Protein AF-A0A353VN00-F1 (afdb_monomer)

Foldseek 3Di:
DADVVHDAPDDDVVLLETEHEDEPVCVDPVNVVVVVVVQVVSVVVVHHYDYHYPCCCVPPVVVVVVVVVVSSVCSVVVVPDDDDDDDDDDDDDDDDDDDDDDQDDADDPPDDPDLVNVLSQEDPPGVHDLVRVLVVLLQAAEEEAACFLQLVVLLVLLVSVQSCQSSQSQAFPVRDTDPQWHWDADPSDIFIAGVVRDGQDADQVDPSSQRVLRSSLVSLLSCLLNYYAYEHQDVVRLVSSVVSSQVNSVVSWDAPDPPRIDDHWDSDQRRDHFNLLFALDDLQQQCLQLQVPDPDFLVNLVVLSVQLRVPPDPVSVVVSVVVLVVVLVSSVVSSCCVDPLNVVLCVLVVVLCCLVPPPDPDDDDPVRVVVSVVSNVVSVVVNVVSVVVVCCSVVDPNCVRGDDCLSSDSSQADSSSRGQAGQEYEEEDDFAWQVVVPDCLVPCVVSDQLDDNGHGPVLSVVVSNLSRHHAQHKYKYKDFCVLQADQSNQSSLVVPLQWAWAEKEWAVQECPDPVDPTGMMMTITTNYGYDQWYWYHYDPNDHDDVCCVVPDPRPTDIDGSVCSVDSGNDPVQSLLSVLVVLLVVQWDFQLVDPQKDKDFFFAQLDCVLFKDFVVDVLQPDPQWFAADEQVQFAQADGNDGRITGRAFAFLPPPNVPPVQQFEDPVRLVVCCVPRVSSSVSLVVVQVVLVVSCPPPDPGRGDSSHGPCSVSVCVVCLVPWKWKHFQWAQDLTIYIDPRSHGYYSRMMIMDGDQADRQLVSLVSLELLVVSLCLVQFDADPVRITGDDPVSSSRTIDGPVRNPDDSVVSSVLSVVVNVCVVVVDPDDCPVSNVVSRVVRCVSSVHDPVSVVSSVVSD

pLDDT: mean 80.86, std 14.72, range [22.36, 97.94]

Sequence (856 aa):
KPLDNYIADFFCYELKLVIEIDGESHDWEETQQKDFKKESRLNELGLNVLRFPDSDIFKHLDATLETIRQYIIGFENGDLFELQYEESPLNLLSGNPGILETHPQPLSRGEFKSLDDVYEQIGDDRLFTRQQANEIVNSLKICDPAVGSGHFLVSALNEMIAVKNDLKILQDRDGKRLKEYQVVVVNDELIVTDEEGELFDYNPNSKERQRIQETLFHEKQTIIENCLFGVDINPNSVKICRLRLWIELLKNAYYKNATELETLPNIDINIKCGNSLVSRFDIDADLKQALKKSKWSIDSYRVAVDTYRNAQNKEQKREMERLIDDIKSDFRSEISLNDPKVKRLRKLSGELFQLTNQGQLFEMSKKEKTAWNKKVKKLTEQTNKLEAEIEEIKGNKIFVDAFEWRFEFPEVLNDDGDFVGFDIVIGNPPYIQQRKSKGNTKLLSKWYNVYSGTADLSVFFFERAFSILRNNGQFAFISTNKFFSTEYGKPLRNYLSEYRFHELVNFELVPIFDEALVSSTILHLAKTNVTDSFKLVEFKSEPINQKIFNEKLIEPKLLDHSVLQSSSWMFSKVKEQGVLEKIRSSSTKIGDISHIQIKRGITTGYDKAFIVDTENEVFNSPLSKPFLRGKDIHQFQITQNNLRLLFIPWHFPHENDDTILGARQECEYDFEKNYPSEFAHLLSFKPELSNRNKSETGIRYEWYALQRCAASYYRLFDEEKIVWGLISGDWDFALDQEKHLLTSASFFLTTNDLSLKTLLGIFNSSVFRFQFSLVGEKTAGGAYVFKKTTIEKLLLPESLFVEDSSEIAAIVSQIQSLKKSGSNADISELKSQIDHLVYQLYDLTKEEIEIIESAL

Secondary structure (DSSP, 8-state):
--BTTB--SEEETTTTEEEEEE-GGGGSHHHHHHHHHHHHHHHHTT-EEEEEEHHHHHH-HHHHHHHHHHHHHHHHTTTT--S-------------------PPPPPPTT---SHHHHHTTBSTTSSB-HHHHHHHHHT--EEETT-TTSHHHHHHHHHHHHHHHHTT--B-TTSPBP-SEEEEEETTEEEEEETT-PBP---TT-HHHHHHHHHHHHHHHHHHHHTEEEEESSHHHHHHHHHHHHHHHHTT--EEETTEEPPPP-GGGTEEESBTT--SS-TT---HHHHHHSS--HHHHHHHHHHHHT-SSHHHHHHHHHHHHHHHHHHHHHHHHH-HHHHHHHHHHHHHHHHHHS--SSPPPHHHHHHHHHHHHHHHHHHHHHHHHHHHHHH-GGGTTB--HHHH-GGGB-TT--B--EEEEEE-----BGGGSTT-HHHHHHH-TT--TTSBTHHHHHHHHHHHEEEEEEEEEEEEGGGGTSGGGHHHHHHHTTSEEEEEEE-TT---BTTB---EEEEEEESS---SEEEEEE--SS---HHHHHH---PPEEEEGGGGGSSS--GGGHHHHHHHHHHHHTEEEGGG-TTEEEEE-BB-S-HHHHEEETTSGGG-STTEEEEE-GGGEETTEE----EEEE---TTTT-TT-TT--S--HHHHHHHHHH-HHHHHHHHTTHHHHHHHHHHHSTT-S-TTS-TB--TTTGGGGGS-EEEEESEESS---EEE-S--EEBTTEEEEEESSS-HHHHHHHHTSHHHHHHHHHH-EE-TTS-EE--HHHHTTSEEEGGGGTS--HHHHHHHHHHHHHHHTT-----HHHHHHHHHHHHHHTT--HHHHHHHHHT-

Structure (mmCIF, N/CA/C/O backbone):
data_AF-A0A353VN00-F1
#
_entry.id   AF-A0A353VN00-F1
#
loop_
_atom_site.group_PDB
_atom_site.id
_atom_site.type_symbol
_atom_site.label_atom_id
_atom_site.label_alt_id
_atom_site.label_comp_id
_atom_site.label_asym_id
_atom_site.label_entity_id
_atom_site.label_seq_id
_atom_site.pdbx_PDB_ins_code
_atom_site.Cartn_x
_atom_site.Cartn_y
_atom_site.Cartn_z
_atom_site.occupancy
_atom_site.B_iso_or_equiv
_atom_site.auth_seq_id
_atom_site.auth_comp_id
_atom_site.auth_asym_id
_atom_site.auth_atom_id
_atom_site.pdbx_PDB_model_num
ATOM 1 N N . LYS A 1 1 ? 23.806 -32.057 -9.027 1.00 51.22 1 LYS A N 1
ATOM 2 C CA . LYS A 1 1 ? 22.477 -32.503 -8.522 1.00 51.22 1 LYS A CA 1
ATOM 3 C C . LYS A 1 1 ? 22.702 -33.271 -7.220 1.00 51.22 1 LYS A C 1
ATOM 5 O O . LYS A 1 1 ? 23.749 -33.900 -7.138 1.00 51.22 1 LYS A O 1
ATOM 10 N N . PRO A 1 2 ? 21.802 -33.211 -6.224 1.00 64.12 2 PRO A N 1
ATOM 11 C CA . PRO A 1 2 ? 21.927 -34.042 -5.028 1.00 64.12 2 PRO A CA 1
ATOM 12 C C . PRO A 1 2 ? 21.721 -35.529 -5.364 1.00 64.12 2 PRO A C 1
ATOM 14 O O . PRO A 1 2 ? 20.926 -35.862 -6.247 1.00 64.12 2 PRO A O 1
ATOM 17 N N . LEU A 1 3 ? 22.450 -36.397 -4.666 1.00 68.94 3 LEU A N 1
ATOM 18 C CA . LEU A 1 3 ? 22.254 -37.843 -4.619 1.00 68.94 3 LEU A CA 1
ATOM 19 C C . LEU A 1 3 ? 21.358 -38.143 -3.416 1.00 68.94 3 LEU A C 1
ATOM 21 O O . LEU A 1 3 ? 21.801 -38.062 -2.270 1.00 68.94 3 LEU A O 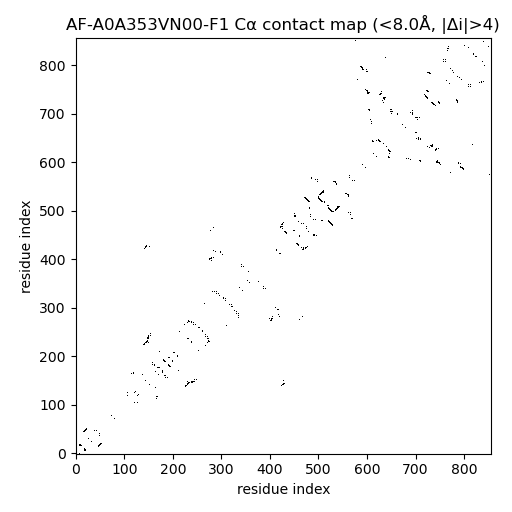1
ATOM 25 N N . ASP A 1 4 ? 20.081 -38.428 -3.677 1.00 78.50 4 ASP A N 1
ATOM 26 C CA . ASP A 1 4 ? 19.038 -38.482 -2.641 1.00 78.50 4 ASP A CA 1
ATOM 27 C C . ASP A 1 4 ? 18.978 -37.150 -1.860 1.00 78.50 4 ASP A C 1
ATOM 29 O O . ASP A 1 4 ? 18.749 -36.091 -2.453 1.00 78.50 4 ASP A O 1
ATOM 33 N N . ASN A 1 5 ? 19.231 -37.178 -0.550 1.00 78.56 5 ASN A N 1
ATOM 34 C CA . ASN A 1 5 ? 19.238 -35.996 0.314 1.00 78.56 5 ASN A CA 1
ATOM 35 C C . ASN A 1 5 ? 20.638 -35.396 0.520 1.00 78.56 5 ASN A C 1
ATOM 37 O O . ASN A 1 5 ? 20.794 -34.482 1.332 1.00 78.56 5 ASN A O 1
ATOM 41 N N . TYR A 1 6 ? 21.656 -35.899 -0.181 1.00 75.31 6 TYR A N 1
ATOM 42 C CA . TYR A 1 6 ? 23.047 -35.512 0.033 1.00 75.31 6 TYR A CA 1
ATOM 43 C C . TYR A 1 6 ? 23.650 -34.851 -1.203 1.00 75.31 6 TYR A C 1
ATOM 45 O O . TYR A 1 6 ? 23.315 -35.175 -2.339 1.00 75.31 6 TYR A O 1
ATOM 53 N N . ILE A 1 7 ? 24.570 -33.917 -0.983 1.00 78.50 7 ILE A N 1
ATOM 54 C CA . ILE A 1 7 ? 25.442 -33.394 -2.034 1.00 78.50 7 ILE A CA 1
ATOM 55 C C . ILE A 1 7 ? 26.786 -34.090 -1.858 1.00 78.50 7 ILE A C 1
ATOM 57 O O . ILE A 1 7 ? 27.307 -34.127 -0.741 1.00 78.50 7 ILE A O 1
ATOM 61 N N . ALA A 1 8 ? 27.275 -34.682 -2.941 1.00 78.75 8 ALA A N 1
ATOM 62 C CA . ALA A 1 8 ? 28.623 -35.213 -3.035 1.00 78.75 8 ALA A CA 1
ATOM 63 C C . ALA A 1 8 ? 29.533 -34.190 -3.707 1.00 78.75 8 ALA A C 1
ATOM 65 O O . ALA A 1 8 ? 29.066 -33.452 -4.582 1.00 78.75 8 ALA A O 1
ATOM 66 N N . ASP A 1 9 ? 30.811 -34.182 -3.333 1.00 84.94 9 ASP A N 1
ATOM 67 C CA . ASP A 1 9 ? 31.801 -33.302 -3.958 1.00 84.94 9 ASP A CA 1
ATOM 68 C C . ASP A 1 9 ? 32.014 -33.684 -5.423 1.00 84.94 9 ASP A C 1
ATOM 70 O O . ASP A 1 9 ? 31.963 -32.830 -6.310 1.00 84.94 9 ASP A O 1
ATOM 74 N N . PHE A 1 10 ? 32.164 -34.986 -5.690 1.00 86.38 10 PHE A N 1
ATOM 75 C CA . PHE A 1 10 ? 32.247 -35.521 -7.045 1.00 86.38 10 PHE A CA 1
ATOM 76 C C . PHE A 1 10 ? 31.404 -36.783 -7.189 1.00 86.38 10 PHE A C 1
ATOM 78 O O . PHE A 1 10 ? 31.349 -37.639 -6.306 1.00 86.38 10 PHE A O 1
ATOM 85 N N . PHE A 1 11 ? 30.756 -36.913 -8.344 1.00 88.88 11 PHE A N 1
ATOM 86 C CA . PHE A 1 11 ? 29.922 -38.062 -8.660 1.00 88.88 11 PHE A CA 1
ATOM 87 C C . PHE A 1 11 ? 30.061 -38.460 -10.125 1.00 88.88 11 PHE A C 1
ATOM 89 O O . PHE A 1 11 ? 29.870 -37.633 -11.018 1.00 88.88 11 PHE A O 1
ATOM 96 N N . CYS A 1 12 ? 30.329 -39.743 -10.361 1.00 84.38 12 CYS A N 1
ATOM 97 C CA . CYS A 1 12 ? 30.293 -40.361 -11.678 1.00 84.38 12 CYS A CA 1
ATOM 98 C C . CYS A 1 12 ? 29.224 -41.458 -11.695 1.00 84.38 12 CYS A C 1
ATOM 100 O O . CYS A 1 12 ? 29.368 -42.502 -11.055 1.00 84.38 12 CYS A O 1
ATOM 102 N N . TYR A 1 13 ? 28.150 -41.221 -12.451 1.00 80.75 13 TYR A N 1
ATOM 103 C CA . TYR A 1 13 ? 27.028 -42.153 -12.564 1.00 80.75 13 TYR A CA 1
ATOM 104 C C . TYR A 1 13 ? 27.428 -43.474 -13.238 1.00 80.75 13 TYR A C 1
ATOM 106 O O . TYR A 1 13 ? 27.045 -44.543 -12.771 1.00 80.75 13 TYR A O 1
ATOM 114 N N . GLU A 1 14 ? 28.236 -43.403 -14.297 1.00 82.25 14 GLU A N 1
ATOM 115 C CA . GLU A 1 14 ? 28.646 -44.553 -15.119 1.00 82.25 14 GLU A CA 1
ATOM 116 C C . GLU A 1 14 ? 29.481 -45.567 -14.325 1.00 82.25 14 GLU A C 1
ATOM 118 O O . GLU A 1 14 ? 29.310 -46.773 -14.484 1.00 82.25 14 GLU A O 1
ATOM 123 N N . LEU A 1 15 ? 30.321 -45.076 -13.409 1.00 81.50 15 LEU A N 1
ATOM 124 C CA . LEU A 1 15 ? 31.157 -45.884 -12.512 1.00 81.50 15 LEU A CA 1
ATOM 125 C C . LEU A 1 15 ? 30.491 -46.177 -11.159 1.00 81.50 15 LEU A C 1
ATOM 127 O O . LEU A 1 15 ? 31.105 -46.792 -10.281 1.00 81.50 15 LEU A O 1
ATOM 131 N N . LYS A 1 16 ? 29.263 -45.674 -10.960 1.00 85.56 16 LYS A N 1
ATOM 132 C CA . LYS A 1 16 ? 28.545 -45.665 -9.677 1.00 85.56 16 LYS A CA 1
ATOM 133 C C . LYS A 1 16 ? 29.430 -45.199 -8.512 1.00 85.56 16 LYS A C 1
ATOM 135 O O . LYS A 1 16 ? 29.342 -45.737 -7.413 1.00 85.56 16 LYS A O 1
ATOM 140 N N . LEU A 1 17 ? 30.304 -44.225 -8.767 1.00 87.75 17 LEU A N 1
ATOM 141 C CA . LEU A 1 17 ? 31.344 -43.788 -7.838 1.00 87.75 17 LEU A CA 1
ATOM 142 C C . LEU A 1 17 ? 31.035 -42.391 -7.308 1.00 87.75 17 LEU A C 1
ATOM 144 O O . LEU A 1 17 ? 30.832 -41.447 -8.076 1.00 87.75 17 LEU A O 1
ATOM 148 N N . VAL A 1 18 ? 31.059 -42.264 -5.991 1.00 89.19 18 VAL A N 1
ATOM 149 C CA . VAL A 1 18 ? 31.015 -41.004 -5.254 1.00 89.19 18 VAL A CA 1
ATOM 150 C C . VAL A 1 18 ? 32.392 -40.769 -4.644 1.00 89.19 18 VAL A C 1
ATOM 152 O O . VAL A 1 18 ? 32.955 -41.683 -4.046 1.00 89.19 18 VAL A O 1
ATOM 155 N N . ILE A 1 19 ? 32.931 -39.558 -4.786 1.00 86.88 19 ILE A N 1
ATOM 156 C CA . ILE A 1 19 ? 34.175 -39.159 -4.122 1.00 86.88 19 ILE A CA 1
ATOM 157 C C . ILE A 1 19 ? 33.884 -37.985 -3.192 1.00 86.88 19 ILE A C 1
ATOM 159 O O . ILE A 1 19 ? 33.325 -36.976 -3.624 1.00 86.88 19 ILE A O 1
ATOM 163 N N . GLU A 1 20 ? 34.274 -38.134 -1.931 1.00 85.94 20 GLU A N 1
ATOM 164 C CA . GLU A 1 20 ? 34.135 -37.122 -0.879 1.00 85.94 20 GLU A CA 1
ATOM 165 C C . GLU A 1 20 ? 35.522 -36.649 -0.431 1.00 85.94 20 GLU A C 1
ATOM 167 O O . GLU A 1 20 ? 36.437 -37.468 -0.267 1.00 85.94 20 GLU A O 1
ATOM 172 N N . ILE A 1 21 ? 35.676 -35.336 -0.250 1.00 85.25 21 ILE A N 1
ATOM 173 C CA . ILE A 1 21 ? 36.912 -34.711 0.222 1.00 85.25 21 ILE A CA 1
ATOM 174 C C . ILE A 1 21 ? 36.693 -34.141 1.622 1.00 85.25 21 ILE A C 1
ATOM 176 O O . ILE A 1 21 ? 36.030 -33.122 1.811 1.00 85.25 21 ILE A O 1
ATOM 180 N N . ASP A 1 22 ? 37.330 -34.762 2.605 1.00 76.94 22 ASP A N 1
ATOM 181 C CA . ASP A 1 22 ? 37.155 -34.421 4.013 1.00 76.94 22 ASP A CA 1
ATOM 182 C C . ASP A 1 22 ? 38.172 -33.367 4.464 1.00 76.94 22 ASP A C 1
ATOM 184 O O . ASP A 1 22 ? 39.377 -33.602 4.421 1.00 76.94 22 ASP A O 1
ATOM 188 N N . GLY A 1 23 ? 37.709 -32.212 4.950 1.00 69.75 23 GLY A N 1
ATOM 189 C CA . GLY A 1 23 ? 38.575 -31.201 5.583 1.00 69.75 23 GLY A CA 1
ATOM 190 C C . GLY A 1 23 ? 38.848 -31.444 7.080 1.00 69.75 23 GLY A C 1
ATOM 191 O O . GLY A 1 23 ? 38.217 -32.302 7.698 1.00 69.75 23 GLY A O 1
ATOM 192 N N . GLU A 1 24 ? 39.692 -30.609 7.713 1.00 52.16 24 GLU A N 1
ATOM 193 C CA . GLU A 1 24 ? 40.081 -30.662 9.155 1.00 52.16 24 GLU A CA 1
ATOM 194 C C . GLU A 1 24 ? 38.909 -30.732 10.177 1.00 52.16 24 GLU A C 1
ATOM 196 O O . GLU A 1 24 ? 39.113 -30.985 11.363 1.00 52.16 24 GLU A O 1
ATOM 201 N N . SER A 1 25 ? 37.658 -30.531 9.751 1.00 53.72 25 SER A N 1
ATOM 202 C CA . SER A 1 25 ? 36.449 -30.633 10.587 1.00 53.72 25 SER A CA 1
ATOM 203 C C . SER A 1 25 ? 35.880 -32.058 10.772 1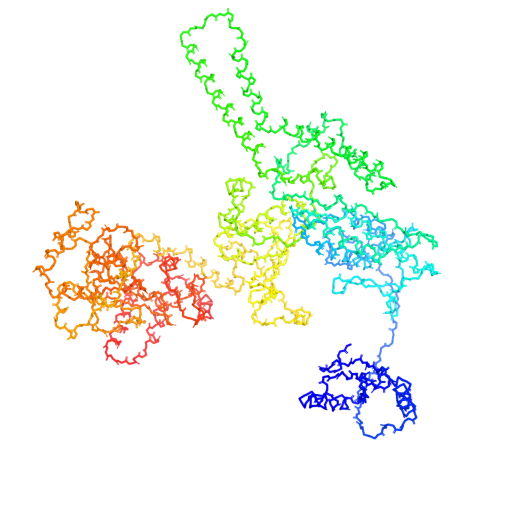.00 53.72 25 SER A C 1
ATOM 205 O O . SER A 1 25 ? 34.881 -32.220 11.478 1.00 53.72 25 SER A O 1
ATOM 207 N N . HIS A 1 26 ? 36.512 -33.094 10.201 1.00 51.34 26 HIS A N 1
ATOM 208 C CA . HIS A 1 26 ? 36.089 -34.506 10.324 1.00 51.34 26 HIS A CA 1
ATOM 209 C C . HIS A 1 26 ? 36.572 -35.244 11.591 1.00 51.34 26 HIS A C 1
ATOM 211 O O . HIS A 1 26 ? 36.124 -36.361 11.860 1.00 51.34 26 HIS A O 1
ATOM 217 N N . ASP A 1 27 ? 37.397 -34.613 12.433 1.00 47.59 27 ASP A N 1
ATOM 218 C CA . ASP A 1 27 ? 37.844 -35.190 13.718 1.00 47.59 27 ASP A CA 1
ATOM 219 C C . ASP A 1 27 ? 36.789 -35.099 14.845 1.00 47.59 27 ASP A C 1
ATOM 221 O O . ASP A 1 27 ? 37.030 -35.509 15.982 1.00 47.59 27 ASP A O 1
ATOM 225 N N . TRP A 1 28 ? 35.600 -34.560 14.553 1.00 50.81 28 TRP A N 1
ATOM 226 C CA . TRP A 1 28 ? 34.507 -34.390 15.511 1.00 50.81 28 TRP A CA 1
ATOM 227 C C . TRP A 1 28 ? 33.558 -35.597 15.452 1.00 50.81 28 TRP A C 1
ATOM 229 O O . TRP A 1 28 ? 33.024 -35.935 14.395 1.00 50.81 28 TRP A O 1
ATOM 239 N N . GLU A 1 29 ? 33.297 -36.226 16.601 1.00 50.41 29 GLU A N 1
ATOM 240 C CA . GLU A 1 29 ? 32.534 -37.484 16.732 1.00 50.41 29 GLU A CA 1
ATOM 241 C C . GLU A 1 29 ? 31.106 -37.407 16.129 1.00 50.41 29 GLU A C 1
ATOM 243 O O . GLU A 1 29 ? 30.588 -38.389 15.594 1.00 50.41 29 GLU A O 1
ATOM 248 N N . GLU A 1 30 ? 30.479 -36.221 16.132 1.00 54.28 30 GLU A N 1
ATOM 249 C CA . GLU A 1 30 ? 29.158 -35.971 15.524 1.00 54.28 30 GLU A CA 1
ATOM 250 C C . GLU A 1 30 ? 29.178 -35.926 13.983 1.00 54.28 30 GLU A C 1
ATOM 252 O O . GLU A 1 30 ? 28.182 -36.285 13.344 1.00 54.28 30 GLU A O 1
ATOM 257 N N . THR A 1 31 ? 30.294 -35.507 13.376 1.00 57.53 31 THR A N 1
ATOM 258 C CA . THR A 1 31 ? 30.475 -35.461 11.915 1.00 57.53 31 THR A CA 1
ATOM 259 C C . THR A 1 31 ? 30.666 -36.878 11.376 1.00 57.53 31 THR A C 1
ATOM 261 O O . THR A 1 31 ? 29.939 -37.287 10.474 1.00 57.53 31 THR A O 1
ATOM 264 N N . GLN A 1 32 ? 31.480 -37.700 12.053 1.00 57.47 32 GLN A N 1
ATOM 265 C CA . GLN A 1 32 ? 31.697 -39.110 11.695 1.00 57.47 32 GLN A CA 1
ATOM 266 C C . GLN A 1 32 ? 30.402 -39.939 11.693 1.00 57.47 32 GLN A C 1
ATOM 268 O O . GLN A 1 32 ? 30.185 -40.765 10.807 1.00 57.47 32 GLN A O 1
ATOM 273 N N . GLN A 1 33 ? 29.488 -39.697 12.643 1.00 57.66 33 GLN A N 1
ATOM 274 C CA . GLN A 1 33 ? 28.185 -40.378 12.661 1.00 57.66 33 GLN A CA 1
ATOM 275 C C . GLN A 1 33 ? 27.255 -39.938 11.519 1.00 57.66 33 GLN A C 1
ATOM 277 O O . GLN A 1 33 ? 26.445 -40.742 11.044 1.00 57.66 33 GLN A O 1
ATOM 282 N N . LYS A 1 34 ? 27.333 -38.673 11.082 1.00 67.62 34 LYS A N 1
ATOM 283 C CA . LYS A 1 34 ? 26.588 -38.181 9.912 1.00 67.62 34 LYS A CA 1
ATOM 284 C C . LYS A 1 34 ? 27.164 -38.738 8.615 1.00 67.62 34 LYS A C 1
ATOM 286 O O . LYS A 1 34 ? 26.378 -39.165 7.770 1.00 67.62 34 LYS A O 1
ATOM 291 N N . ASP A 1 35 ? 28.486 -38.795 8.489 1.00 68.31 35 ASP A N 1
ATOM 292 C CA . ASP A 1 35 ? 29.157 -39.355 7.315 1.00 68.31 35 ASP A CA 1
ATOM 293 C C . ASP A 1 35 ? 28.915 -40.844 7.166 1.00 68.31 35 ASP A C 1
ATOM 295 O O . ASP A 1 35 ? 28.564 -41.282 6.077 1.00 68.31 35 ASP A O 1
ATOM 299 N N . PHE A 1 36 ? 28.968 -41.605 8.262 1.00 69.88 36 PHE A N 1
ATOM 300 C CA . PHE A 1 36 ? 28.638 -43.028 8.237 1.00 69.88 36 PHE A CA 1
ATOM 301 C C . PHE A 1 36 ? 27.194 -43.278 7.773 1.00 69.88 36 PHE A C 1
ATOM 303 O O . PHE A 1 36 ? 26.932 -44.204 7.005 1.00 69.88 36 PHE A O 1
ATOM 310 N N . LYS A 1 37 ? 26.238 -42.436 8.199 1.00 75.69 37 LYS A N 1
ATOM 311 C CA . LYS A 1 37 ? 24.837 -42.516 7.743 1.00 75.69 37 LYS A CA 1
ATOM 312 C C . LYS A 1 37 ? 24.677 -42.121 6.277 1.00 75.69 37 LYS A C 1
ATOM 314 O O . LYS A 1 37 ? 23.936 -42.793 5.565 1.00 75.69 37 LYS A O 1
ATOM 319 N N . LYS A 1 38 ? 25.355 -41.056 5.836 1.00 76.81 38 LYS A N 1
ATOM 320 C CA . LYS A 1 38 ? 25.381 -40.617 4.433 1.00 76.81 38 LYS A CA 1
ATOM 321 C C . LYS A 1 38 ? 25.958 -41.718 3.545 1.00 76.81 38 LYS A C 1
ATOM 323 O O . LYS A 1 38 ? 25.321 -42.106 2.576 1.00 76.81 38 LYS A O 1
ATOM 328 N N . GLU A 1 39 ? 27.108 -42.266 3.913 1.00 77.75 39 GLU A N 1
ATOM 329 C CA . GLU A 1 39 ? 27.788 -43.327 3.173 1.00 77.75 39 GLU A CA 1
ATOM 330 C C . GLU A 1 39 ? 26.965 -44.614 3.131 1.00 77.75 39 GLU A C 1
ATOM 332 O O . GLU A 1 39 ? 26.729 -45.144 2.052 1.00 77.75 39 GLU A O 1
ATOM 337 N N . SER A 1 40 ? 26.422 -45.063 4.268 1.00 76.44 40 SER A N 1
ATOM 338 C CA . SER A 1 40 ? 25.529 -46.230 4.301 1.00 76.44 40 SER A CA 1
ATOM 339 C C . SER A 1 40 ? 24.320 -46.039 3.381 1.00 76.44 40 SER A C 1
ATOM 341 O O . SER A 1 40 ? 23.953 -46.952 2.647 1.00 76.44 40 SER A O 1
ATOM 343 N N . ARG A 1 41 ? 23.731 -44.835 3.368 1.00 79.88 41 ARG A N 1
ATOM 344 C CA . ARG A 1 41 ? 22.584 -44.517 2.513 1.00 79.88 41 ARG A CA 1
ATOM 345 C C . ARG A 1 41 ? 22.947 -44.462 1.027 1.00 79.88 41 ARG A C 1
ATOM 347 O O . ARG A 1 41 ? 22.143 -44.871 0.198 1.00 79.88 41 ARG A O 1
ATOM 354 N N . LEU A 1 42 ? 24.133 -43.969 0.678 1.00 77.06 42 LEU A N 1
ATOM 355 C CA . LEU A 1 42 ? 24.608 -43.958 -0.708 1.00 77.06 42 LEU A CA 1
ATOM 356 C C . LEU A 1 42 ? 24.967 -45.375 -1.189 1.00 77.06 42 LEU A C 1
ATOM 358 O O . LEU A 1 42 ? 24.594 -45.740 -2.303 1.00 77.06 42 LEU A O 1
ATOM 362 N N . ASN A 1 43 ? 25.561 -46.200 -0.321 1.00 75.56 43 ASN A N 1
ATOM 363 C CA . ASN A 1 43 ? 25.818 -47.617 -0.585 1.00 75.56 43 ASN A CA 1
ATOM 364 C C . ASN A 1 43 ? 24.511 -48.407 -0.795 1.00 75.56 43 ASN A C 1
ATOM 366 O O . ASN A 1 43 ? 24.429 -49.215 -1.718 1.00 75.56 43 ASN A O 1
ATOM 370 N N . GLU A 1 44 ? 23.449 -48.127 -0.026 1.00 71.94 44 GLU A N 1
ATOM 371 C CA . GLU A 1 44 ? 22.104 -48.697 -0.255 1.00 71.94 44 GLU A CA 1
ATOM 372 C C . GLU A 1 44 ? 21.524 -48.352 -1.638 1.00 71.94 44 GLU A C 1
ATOM 374 O O . GLU A 1 44 ? 20.743 -49.126 -2.191 1.00 71.94 44 GLU A O 1
ATOM 379 N N . LEU A 1 45 ? 21.901 -47.206 -2.215 1.00 74.62 45 LEU A N 1
ATOM 380 C CA . LEU A 1 45 ? 21.494 -46.795 -3.565 1.00 74.62 45 LEU A CA 1
ATOM 381 C C . LEU A 1 45 ? 22.364 -47.434 -4.664 1.00 74.62 45 LEU A C 1
ATOM 383 O O . LEU A 1 45 ? 22.207 -47.112 -5.843 1.00 74.62 45 LEU A O 1
ATOM 387 N N . GLY A 1 46 ? 23.270 -48.342 -4.290 1.00 76.56 46 GLY A N 1
ATOM 388 C CA . GLY A 1 46 ? 24.180 -49.038 -5.196 1.00 76.56 46 GLY A CA 1
ATOM 389 C C . GLY A 1 46 ? 25.350 -48.180 -5.674 1.00 76.56 46 GLY A C 1
ATOM 390 O O . GLY A 1 46 ? 25.918 -48.484 -6.723 1.00 76.56 46 GLY A O 1
ATOM 391 N N . LEU A 1 47 ? 25.675 -47.101 -4.955 1.00 84.00 47 LEU A N 1
ATOM 392 C CA . LEU A 1 47 ? 26.820 -46.233 -5.228 1.00 84.00 47 LEU A CA 1
ATOM 393 C C . LEU A 1 47 ? 27.950 -46.555 -4.256 1.00 84.00 47 LEU A C 1
ATOM 395 O O . LEU A 1 47 ? 27.693 -46.673 -3.069 1.00 84.00 47 LEU A O 1
ATOM 399 N N . ASN A 1 48 ? 29.191 -46.627 -4.726 1.00 81.44 48 ASN A N 1
ATOM 400 C CA . ASN A 1 48 ? 30.348 -46.788 -3.849 1.00 81.44 48 ASN A CA 1
ATOM 401 C C . ASN A 1 48 ? 30.943 -45.422 -3.513 1.00 81.44 48 ASN A C 1
ATOM 403 O O . ASN A 1 48 ? 31.122 -44.590 -4.404 1.00 81.44 48 ASN A O 1
ATOM 407 N N . VAL A 1 49 ? 31.279 -45.203 -2.244 1.00 83.94 49 VAL A N 1
ATOM 408 C CA . VAL A 1 49 ? 31.890 -43.954 -1.775 1.00 83.94 49 VAL A CA 1
ATOM 409 C C . VAL A 1 49 ? 33.381 -44.171 -1.511 1.00 83.94 49 VAL A C 1
ATOM 411 O O . VAL A 1 49 ? 33.755 -45.041 -0.730 1.00 83.94 49 VAL A O 1
ATOM 414 N N . LEU A 1 50 ? 34.239 -43.369 -2.144 1.00 82.94 50 LEU A N 1
ATOM 415 C CA . LEU A 1 50 ? 35.652 -43.229 -1.784 1.00 82.94 50 LEU A CA 1
ATOM 416 C C . LEU A 1 50 ? 35.857 -41.878 -1.106 1.00 82.94 50 LEU A C 1
ATOM 418 O O . LEU A 1 50 ? 35.436 -40.846 -1.623 1.00 82.94 50 LEU A O 1
ATOM 422 N N . ARG A 1 51 ? 36.518 -41.873 0.047 1.00 83.75 51 ARG A N 1
ATOM 423 C CA . ARG A 1 51 ? 36.691 -40.672 0.864 1.00 83.75 51 ARG A CA 1
ATOM 424 C C . ARG A 1 51 ? 38.171 -40.385 1.056 1.00 83.75 51 ARG A C 1
ATOM 426 O O . ARG A 1 51 ? 38.927 -41.285 1.423 1.00 83.75 51 ARG A O 1
ATOM 433 N N . PHE A 1 52 ? 38.577 -39.148 0.787 1.00 79.69 52 PHE A N 1
ATOM 434 C CA . PHE A 1 52 ? 39.967 -38.711 0.888 1.00 79.69 52 PHE A CA 1
ATOM 435 C C . PHE A 1 52 ? 40.069 -37.480 1.789 1.00 79.69 52 PHE A C 1
ATOM 437 O O . PHE A 1 52 ? 39.367 -36.501 1.547 1.00 79.69 52 PHE A O 1
ATOM 444 N N . PRO A 1 53 ? 40.968 -37.466 2.781 1.00 76.81 53 PRO A N 1
ATOM 445 C CA . PRO A 1 53 ? 41.308 -36.243 3.490 1.00 76.81 53 PRO A CA 1
ATOM 446 C C . PRO A 1 53 ? 41.886 -35.196 2.532 1.00 76.81 53 PRO A C 1
ATOM 448 O O . PRO A 1 53 ? 42.677 -35.519 1.639 1.00 76.81 53 PRO A O 1
ATOM 451 N N . ASP A 1 54 ? 41.578 -33.923 2.764 1.00 79.44 54 ASP A N 1
ATOM 452 C CA . ASP A 1 54 ? 42.144 -32.790 2.030 1.00 79.44 54 ASP A CA 1
ATOM 453 C C . ASP A 1 54 ? 43.684 -32.839 2.007 1.00 79.44 54 ASP A C 1
ATOM 455 O O . ASP A 1 54 ? 44.321 -32.600 0.976 1.00 79.44 54 ASP A O 1
ATOM 459 N N . SER A 1 55 ? 44.294 -33.250 3.118 1.00 69.81 55 SER A N 1
ATOM 460 C CA . SER A 1 55 ? 45.739 -33.377 3.263 1.00 69.81 55 SER A CA 1
ATOM 461 C C . SER A 1 55 ? 46.360 -34.422 2.331 1.00 69.81 55 SER A C 1
ATOM 463 O O . SER A 1 55 ? 47.479 -34.196 1.862 1.00 69.81 55 SER A O 1
ATOM 465 N N . ASP A 1 56 ? 45.639 -35.493 1.988 1.00 70.38 56 ASP A N 1
ATOM 466 C CA . ASP A 1 56 ? 46.103 -36.509 1.037 1.00 70.38 56 ASP A CA 1
ATOM 467 C C . ASP A 1 56 ? 46.047 -35.982 -0.397 1.00 70.38 56 ASP A C 1
ATOM 469 O O . ASP A 1 56 ? 46.959 -36.229 -1.185 1.00 70.38 56 ASP A O 1
ATOM 473 N N . ILE A 1 57 ? 45.055 -35.153 -0.720 1.00 78.88 57 ILE A N 1
ATOM 474 C CA . ILE A 1 57 ? 44.964 -34.494 -2.029 1.00 78.88 57 ILE A CA 1
ATOM 475 C C . ILE A 1 57 ? 46.093 -33.477 -2.204 1.00 78.88 57 ILE A C 1
ATOM 477 O O . ILE A 1 57 ? 46.716 -33.418 -3.265 1.00 78.88 57 ILE A O 1
ATOM 481 N N . PHE A 1 58 ? 46.410 -32.704 -1.162 1.00 70.50 58 PHE A N 1
ATOM 482 C CA . PHE A 1 58 ? 47.471 -31.698 -1.238 1.00 70.50 58 PHE A CA 1
ATOM 483 C C . PHE A 1 58 ? 48.889 -32.280 -1.175 1.00 70.50 58 PHE A C 1
ATOM 485 O O . PHE A 1 58 ? 49.804 -31.691 -1.755 1.00 70.50 58 PHE A O 1
ATOM 492 N N . LYS A 1 59 ? 49.108 -33.395 -0.464 1.00 66.62 59 LYS A N 1
ATOM 493 C CA . LYS A 1 59 ? 50.459 -33.949 -0.227 1.00 66.62 59 LYS A CA 1
ATOM 494 C C . LYS A 1 59 ? 50.762 -35.217 -1.026 1.00 66.62 59 LYS A C 1
ATOM 496 O O . LYS A 1 59 ? 51.934 -35.482 -1.291 1.00 66.62 59 LYS A O 1
ATOM 501 N N . HIS A 1 60 ? 49.743 -35.984 -1.409 1.00 70.94 60 HIS A N 1
ATOM 502 C CA . HIS A 1 60 ? 49.872 -37.336 -1.962 1.00 70.94 60 HIS A CA 1
ATOM 503 C C . HIS A 1 60 ? 48.918 -37.592 -3.145 1.00 70.94 60 HIS A C 1
ATOM 505 O O . HIS A 1 60 ? 48.416 -38.702 -3.313 1.00 70.94 60 HIS A O 1
ATOM 511 N N . LEU A 1 61 ? 48.721 -36.586 -4.007 1.00 78.00 61 LEU A N 1
ATOM 512 C CA . LEU A 1 61 ? 47.790 -36.636 -5.142 1.00 78.00 61 LEU A CA 1
ATOM 513 C C . LEU A 1 61 ? 47.956 -37.880 -6.032 1.00 78.00 61 LEU A C 1
ATOM 515 O O . LEU A 1 61 ? 46.962 -38.479 -6.433 1.00 78.00 61 LEU A O 1
ATOM 519 N N . ASP A 1 62 ? 49.194 -38.301 -6.306 1.00 71.31 62 ASP A N 1
ATOM 520 C CA . ASP A 1 62 ? 49.466 -39.483 -7.136 1.00 71.31 62 ASP A CA 1
ATOM 521 C C . ASP A 1 62 ? 48.887 -40.774 -6.524 1.00 71.31 62 ASP A C 1
ATOM 523 O O . ASP A 1 62 ? 48.398 -41.637 -7.250 1.00 71.31 62 ASP A O 1
ATOM 527 N N . ALA A 1 63 ? 48.881 -40.901 -5.192 1.00 63.22 63 ALA A N 1
ATOM 528 C CA . ALA A 1 63 ? 48.309 -42.056 -4.497 1.00 63.22 63 ALA A CA 1
ATOM 529 C C . ALA A 1 63 ? 46.770 -42.019 -4.483 1.00 63.22 63 ALA A C 1
ATOM 531 O O . ALA A 1 63 ? 46.124 -43.058 -4.649 1.00 63.22 63 ALA A O 1
ATOM 532 N N . THR A 1 64 ? 46.180 -40.826 -4.349 1.00 76.19 64 THR A N 1
ATOM 533 C CA . THR A 1 64 ? 44.729 -40.613 -4.482 1.00 76.19 64 THR A CA 1
ATOM 534 C C . THR A 1 64 ? 44.249 -41.000 -5.880 1.00 76.19 64 THR A C 1
ATOM 536 O O . THR A 1 64 ? 43.298 -41.770 -6.023 1.00 76.19 64 THR A O 1
ATOM 539 N N . LEU A 1 65 ? 44.949 -40.535 -6.920 1.00 78.62 65 LEU A N 1
ATOM 540 C CA . LEU A 1 65 ? 44.637 -40.870 -8.310 1.00 78.62 65 LEU A CA 1
ATOM 541 C C . LEU A 1 65 ? 44.814 -42.363 -8.596 1.00 78.62 65 LEU A C 1
ATOM 543 O O . LEU A 1 65 ? 43.979 -42.945 -9.286 1.00 78.62 65 LEU A O 1
ATOM 547 N N . GLU A 1 66 ? 45.847 -43.002 -8.043 1.00 74.31 66 GLU A N 1
ATOM 548 C CA . GLU A 1 66 ? 46.035 -44.446 -8.200 1.00 74.31 66 GLU A CA 1
ATOM 549 C C . GLU A 1 66 ? 44.920 -45.244 -7.506 1.00 74.31 66 GLU A C 1
ATOM 551 O O . GLU A 1 66 ? 44.428 -46.214 -8.070 1.00 74.31 66 GLU A O 1
ATOM 556 N N . THR A 1 67 ? 44.435 -44.807 -6.341 1.00 70.38 67 THR A N 1
ATOM 557 C CA . THR A 1 67 ? 43.306 -45.459 -5.648 1.00 70.38 67 THR A CA 1
ATOM 558 C C . THR A 1 67 ? 42.019 -45.388 -6.473 1.00 70.38 67 THR A C 1
ATOM 560 O O . THR A 1 67 ? 41.331 -46.395 -6.644 1.00 70.38 67 THR A O 1
ATOM 563 N N . ILE A 1 68 ? 41.724 -44.220 -7.054 1.00 83.94 68 ILE A N 1
ATOM 564 C CA . ILE A 1 68 ? 40.584 -44.046 -7.966 1.00 83.94 68 ILE A CA 1
ATOM 565 C C . ILE A 1 68 ? 40.768 -44.919 -9.214 1.00 83.94 68 ILE A C 1
ATOM 567 O O . ILE A 1 68 ? 39.832 -45.588 -9.651 1.00 83.94 68 ILE A O 1
ATOM 571 N N . ARG A 1 69 ? 41.985 -44.977 -9.765 1.00 81.00 69 ARG A N 1
ATOM 572 C CA . ARG A 1 69 ? 42.309 -45.821 -10.921 1.00 81.00 69 ARG A CA 1
ATOM 573 C C . ARG A 1 69 ? 42.082 -47.305 -10.631 1.00 81.00 69 ARG A C 1
ATOM 575 O O . ARG A 1 69 ? 41.510 -47.994 -11.471 1.00 81.00 69 ARG A O 1
ATOM 582 N N . GLN A 1 70 ? 42.495 -47.793 -9.462 1.00 72.44 70 GLN A N 1
ATOM 583 C CA . GLN A 1 70 ? 42.275 -49.183 -9.055 1.00 72.44 70 GLN A CA 1
ATOM 584 C C . GLN A 1 70 ? 40.784 -49.497 -8.887 1.00 72.44 70 GLN A C 1
ATOM 586 O O . GLN A 1 70 ? 40.346 -50.565 -9.310 1.00 72.44 70 GLN A O 1
ATOM 591 N N . TYR A 1 71 ? 39.989 -48.558 -8.359 1.00 83.38 71 TYR A N 1
ATOM 592 C CA . TYR A 1 71 ? 38.531 -48.706 -8.311 1.00 83.38 71 TYR A CA 1
ATOM 593 C C . TYR A 1 71 ? 37.929 -48.832 -9.718 1.00 83.38 71 TYR A C 1
ATOM 595 O O . TYR A 1 71 ? 37.138 -49.739 -9.957 1.00 83.38 71 TYR A O 1
ATOM 603 N N . ILE A 1 72 ? 38.332 -47.972 -10.661 1.00 84.69 72 ILE A N 1
ATOM 604 C CA . ILE A 1 72 ? 37.837 -48.012 -12.048 1.00 84.69 72 ILE A CA 1
ATOM 605 C C . ILE A 1 72 ? 38.175 -49.355 -12.699 1.00 84.69 72 ILE A C 1
ATOM 607 O O . ILE A 1 72 ? 37.290 -50.007 -13.241 1.00 84.69 72 ILE A O 1
ATOM 611 N N . ILE A 1 73 ? 39.426 -49.810 -12.573 1.00 79.06 73 ILE A N 1
ATOM 612 C CA . ILE A 1 73 ? 39.865 -51.102 -13.119 1.00 79.06 73 ILE A CA 1
ATOM 613 C C . ILE A 1 73 ? 39.062 -52.259 -12.500 1.00 79.06 73 ILE A C 1
ATOM 615 O O . ILE A 1 73 ? 38.627 -53.155 -13.219 1.00 79.06 73 ILE A O 1
ATOM 619 N N . GLY A 1 74 ? 38.835 -52.246 -11.182 1.00 74.50 74 GLY A N 1
ATOM 620 C CA . GLY A 1 74 ? 38.032 -53.266 -10.498 1.00 74.50 74 GLY A CA 1
ATOM 621 C C . GLY A 1 74 ? 36.556 -53.256 -10.911 1.00 74.50 74 GLY A C 1
ATOM 622 O O . GLY A 1 74 ? 35.948 -54.316 -11.064 1.00 74.50 74 GLY A O 1
ATOM 623 N N . PHE A 1 75 ? 35.990 -52.070 -11.148 1.00 78.88 75 PHE A N 1
ATOM 624 C CA . PHE A 1 75 ? 34.620 -51.897 -11.632 1.00 78.88 75 PHE A CA 1
ATOM 625 C C . PHE A 1 75 ? 34.453 -52.399 -13.066 1.00 78.88 75 PHE A C 1
ATOM 627 O O . PHE A 1 75 ? 33.517 -53.145 -13.349 1.00 78.88 75 PHE A O 1
ATOM 634 N N . GLU A 1 76 ? 35.388 -52.058 -13.953 1.00 80.75 76 GLU A N 1
ATOM 635 C CA . GLU A 1 76 ? 35.388 -52.495 -15.354 1.00 80.75 76 GLU A CA 1
ATOM 636 C C . GLU A 1 76 ? 35.611 -54.008 -15.501 1.00 80.75 76 GLU A C 1
ATOM 638 O O . GLU A 1 76 ? 35.020 -54.633 -16.383 1.00 80.75 76 GLU A O 1
ATOM 643 N N . ASN A 1 77 ? 36.409 -54.615 -14.617 1.00 76.25 77 ASN A N 1
ATOM 644 C CA . ASN A 1 77 ? 36.641 -56.063 -14.605 1.00 76.25 77 ASN A CA 1
ATOM 645 C C . ASN A 1 77 ? 35.492 -56.865 -13.965 1.00 76.25 77 ASN A C 1
ATOM 647 O O . ASN A 1 77 ? 35.493 -58.093 -14.049 1.00 76.25 77 ASN A O 1
ATOM 651 N N . GLY A 1 78 ? 34.498 -56.197 -13.369 1.00 64.00 78 GLY A N 1
ATOM 652 C CA . GLY A 1 78 ? 33.328 -56.841 -12.766 1.00 64.00 78 GLY A CA 1
ATOM 653 C C . GLY A 1 78 ? 33.571 -57.459 -11.384 1.00 64.00 78 GLY A C 1
ATOM 654 O O . GLY A 1 78 ? 32.723 -58.208 -10.903 1.00 64.00 78 GLY A O 1
ATOM 655 N N . ASP A 1 79 ? 34.681 -57.126 -10.721 1.00 59.25 79 ASP A N 1
ATOM 656 C CA . ASP A 1 79 ? 35.085 -57.717 -9.435 1.00 59.25 79 ASP A CA 1
ATOM 657 C C . ASP A 1 79 ? 34.366 -57.094 -8.213 1.00 59.25 79 ASP A C 1
ATOM 659 O O . ASP A 1 79 ? 34.589 -57.511 -7.079 1.00 59.25 79 ASP A O 1
ATOM 663 N N . LEU A 1 80 ? 33.494 -56.095 -8.421 1.00 58.94 80 LEU A N 1
ATOM 664 C CA . LEU A 1 80 ? 32.844 -55.305 -7.358 1.00 58.94 80 LEU A CA 1
ATOM 665 C C . LEU A 1 80 ? 31.410 -55.747 -6.979 1.00 58.94 80 LEU A C 1
ATOM 667 O O . LEU A 1 80 ? 30.805 -55.122 -6.112 1.00 58.94 80 LEU A O 1
ATOM 671 N N . PHE A 1 81 ? 30.842 -56.796 -7.592 1.00 42.12 81 PHE A N 1
ATOM 672 C CA . PHE A 1 81 ? 29.426 -57.175 -7.416 1.00 42.12 81 PHE A CA 1
ATOM 673 C C . PHE A 1 81 ? 29.212 -58.510 -6.674 1.00 42.12 81 PHE A C 1
ATOM 675 O O . PHE A 1 81 ? 29.125 -59.569 -7.291 1.00 42.12 81 PHE A O 1
ATOM 682 N N . GLU A 1 82 ? 28.957 -58.447 -5.365 1.00 32.50 82 GLU A N 1
ATOM 683 C CA . GLU A 1 82 ? 28.019 -59.366 -4.703 1.00 32.50 82 GLU A CA 1
ATOM 684 C C . GLU A 1 82 ? 26.894 -58.548 -4.036 1.00 32.50 82 GLU A C 1
ATOM 686 O O . GLU A 1 82 ? 27.168 -57.711 -3.182 1.00 32.50 82 GLU A O 1
ATOM 691 N N . LEU A 1 83 ? 25.640 -58.878 -4.408 1.00 28.06 83 LEU A N 1
ATOM 692 C CA . LEU A 1 83 ? 24.323 -58.437 -3.879 1.00 28.06 83 LEU A CA 1
ATOM 693 C C . LEU A 1 83 ? 23.768 -57.096 -4.431 1.00 28.06 83 LEU A C 1
ATOM 695 O O . LEU A 1 83 ? 24.425 -56.075 -4.335 1.00 28.06 83 LEU A O 1
ATOM 699 N N . GLN A 1 84 ? 22.537 -56.948 -4.946 1.00 26.09 84 GLN A N 1
ATOM 700 C CA . GLN A 1 84 ? 21.458 -57.841 -5.407 1.00 26.09 84 GLN A CA 1
ATOM 701 C C . GLN A 1 84 ? 20.361 -56.951 -6.077 1.00 26.09 84 GLN A C 1
ATOM 703 O O . GLN A 1 84 ? 19.997 -55.952 -5.474 1.00 26.09 84 GLN A O 1
ATOM 708 N N . TYR A 1 85 ? 19.875 -57.328 -7.282 1.00 26.94 85 TYR A N 1
ATOM 709 C CA . TYR A 1 85 ? 18.469 -57.363 -7.801 1.00 26.94 85 TYR A CA 1
ATOM 710 C C . TYR A 1 85 ? 17.488 -56.162 -7.582 1.00 26.94 85 TYR A C 1
ATOM 712 O O . TYR A 1 85 ? 17.429 -55.606 -6.499 1.00 26.94 85 TYR A O 1
ATOM 720 N N . GLU A 1 86 ? 16.567 -55.741 -8.471 1.00 24.33 86 GLU A N 1
ATOM 721 C CA . GLU A 1 86 ? 16.064 -56.167 -9.798 1.00 24.33 86 GLU A CA 1
ATOM 722 C C . GLU A 1 86 ? 15.152 -55.047 -10.406 1.00 24.33 86 GLU A C 1
ATOM 724 O O . GLU A 1 86 ? 14.882 -54.035 -9.763 1.00 24.33 86 GLU A O 1
ATOM 729 N N . GLU A 1 87 ? 14.703 -55.239 -11.652 1.00 27.84 87 GLU A N 1
ATOM 730 C CA . GLU A 1 87 ? 14.328 -54.278 -12.716 1.00 27.84 87 GLU A CA 1
ATOM 731 C C . GLU A 1 87 ? 12.953 -53.549 -12.687 1.00 27.84 87 GLU A C 1
ATOM 733 O O . GLU A 1 87 ? 11.990 -53.969 -12.048 1.00 27.84 87 GLU A O 1
ATOM 738 N N . SER A 1 88 ? 12.815 -52.529 -13.563 1.00 22.36 88 SER A N 1
ATOM 739 C CA . SER A 1 88 ? 11.559 -52.209 -14.279 1.00 22.36 88 SER A CA 1
ATOM 740 C C . SER A 1 88 ? 11.829 -51.784 -15.748 1.00 22.36 88 SER A C 1
ATOM 742 O O . SER A 1 88 ? 12.780 -51.032 -15.975 1.00 22.36 88 SER A O 1
ATOM 744 N N . PRO A 1 89 ? 11.044 -52.241 -16.754 1.00 27.97 89 PRO A N 1
ATOM 745 C CA . PRO A 1 89 ? 11.353 -52.087 -18.181 1.00 27.97 89 PRO A CA 1
ATOM 746 C C . PRO A 1 89 ? 10.708 -50.858 -18.852 1.00 27.97 89 PRO A C 1
ATOM 748 O O . PRO A 1 89 ? 9.544 -50.530 -18.627 1.00 27.97 89 PRO A O 1
ATOM 751 N N . LEU A 1 90 ? 11.454 -50.253 -19.781 1.00 25.27 90 LEU A N 1
ATOM 752 C CA . LEU A 1 90 ? 11.010 -49.244 -20.749 1.00 25.27 90 LEU A CA 1
ATOM 753 C C . LEU A 1 90 ? 11.139 -49.820 -22.166 1.00 25.27 90 LEU A C 1
ATOM 755 O O . LEU A 1 90 ? 12.175 -50.384 -22.505 1.00 25.27 90 LEU A O 1
ATOM 759 N N . ASN A 1 91 ? 10.089 -49.670 -22.975 1.00 25.11 91 ASN A N 1
ATOM 760 C CA . ASN A 1 91 ? 10.076 -49.663 -24.447 1.00 25.11 91 ASN A CA 1
ATOM 761 C C . ASN A 1 91 ? 8.615 -49.404 -24.877 1.00 25.11 91 ASN A C 1
ATOM 763 O O . ASN A 1 91 ? 7.702 -49.875 -24.211 1.00 25.11 91 ASN A O 1
ATOM 767 N N . LEU A 1 92 ? 8.243 -48.698 -25.945 1.00 25.77 92 LEU A N 1
ATOM 768 C CA . LEU A 1 92 ? 8.894 -48.311 -27.198 1.00 25.77 92 LEU A CA 1
ATOM 769 C C . LEU A 1 92 ? 7.916 -47.328 -27.879 1.00 25.77 92 LEU A C 1
ATOM 771 O O . LEU A 1 92 ? 6.729 -47.642 -27.940 1.00 25.77 92 LEU A O 1
ATOM 775 N N . LEU A 1 93 ? 8.372 -46.218 -28.465 1.00 24.03 93 LEU A N 1
ATOM 776 C CA . LEU A 1 93 ? 7.626 -45.543 -29.537 1.00 24.03 93 LEU A CA 1
ATOM 777 C C . LEU A 1 93 ? 8.603 -45.034 -30.600 1.00 24.03 93 LEU A C 1
ATOM 779 O O . LEU A 1 93 ? 9.276 -44.024 -30.426 1.00 24.03 93 LEU A O 1
ATOM 783 N N . SER A 1 94 ? 8.649 -45.752 -31.720 1.00 28.06 94 SER A N 1
ATOM 784 C CA . SER A 1 94 ? 9.127 -45.261 -33.007 1.00 28.06 94 SER A CA 1
ATOM 785 C C . SER A 1 94 ? 7.977 -45.364 -34.011 1.00 28.06 94 SER A C 1
ATOM 787 O O . SER A 1 94 ? 7.267 -46.369 -34.061 1.00 28.06 94 SER A O 1
ATOM 789 N N . GLY A 1 95 ? 7.769 -44.309 -34.800 1.00 24.89 95 GLY A N 1
ATOM 790 C CA . GLY A 1 95 ? 6.788 -44.310 -35.884 1.00 24.89 95 GLY A CA 1
ATOM 791 C C . GLY A 1 95 ? 6.407 -42.911 -36.361 1.00 24.89 95 GLY A C 1
ATOM 792 O O . GLY A 1 95 ? 5.541 -42.277 -35.775 1.00 24.89 95 GLY A O 1
ATOM 793 N N . ASN A 1 96 ? 7.063 -42.467 -37.438 1.00 34.84 96 ASN A N 1
ATOM 794 C CA . ASN A 1 96 ? 6.778 -41.278 -38.256 1.00 34.84 96 ASN A CA 1
ATOM 795 C C . ASN A 1 96 ? 5.288 -40.912 -38.404 1.00 34.84 96 ASN A C 1
ATOM 797 O O . ASN A 1 96 ? 4.475 -41.803 -38.657 1.00 34.84 96 ASN A O 1
ATOM 801 N N . PRO A 1 97 ? 4.972 -39.613 -38.557 1.00 27.83 97 PRO A N 1
ATOM 802 C CA . PRO A 1 97 ? 3.860 -39.182 -39.387 1.00 27.83 97 PRO A CA 1
ATOM 803 C C . PRO A 1 97 ? 4.357 -38.493 -40.665 1.00 27.83 97 PRO A C 1
ATOM 805 O O . PRO A 1 97 ? 5.188 -37.586 -40.645 1.00 27.83 97 PRO A O 1
ATOM 808 N N . GLY A 1 98 ? 3.814 -38.942 -41.796 1.00 26.23 98 GLY A N 1
ATOM 809 C CA . GLY A 1 98 ? 3.891 -38.225 -43.060 1.00 26.23 98 GLY A CA 1
ATOM 810 C C . GLY A 1 98 ? 3.180 -36.876 -42.961 1.00 26.23 98 GLY A C 1
ATOM 811 O O . GLY A 1 98 ? 2.096 -36.766 -42.390 1.00 26.23 98 GLY A O 1
ATOM 812 N N . ILE A 1 99 ? 3.816 -35.861 -43.532 1.00 28.31 99 ILE A N 1
ATOM 813 C CA . ILE A 1 99 ? 3.310 -34.496 -43.637 1.00 28.31 99 ILE A CA 1
ATOM 814 C C . ILE A 1 99 ? 2.231 -34.468 -44.728 1.00 28.31 99 ILE A C 1
ATOM 816 O O . ILE A 1 99 ? 2.513 -34.722 -45.898 1.00 28.31 99 ILE A O 1
ATOM 820 N N . LEU A 1 100 ? 1.000 -34.146 -44.336 1.00 25.56 100 LEU A N 1
ATOM 821 C CA . LEU A 1 100 ? -0.001 -33.536 -45.207 1.00 25.56 100 LEU A CA 1
ATOM 822 C C . LEU A 1 100 ? -0.054 -32.055 -44.829 1.00 25.56 100 LEU A C 1
ATOM 824 O O . LEU A 1 100 ? -0.438 -31.703 -43.716 1.00 25.56 100 LEU A O 1
ATOM 828 N N . GLU A 1 101 ? 0.392 -31.204 -45.750 1.00 30.75 101 GLU A N 1
ATOM 829 C CA . GLU A 1 101 ? 0.322 -29.751 -45.639 1.00 30.75 101 GLU A CA 1
ATOM 830 C C . GLU A 1 101 ? -1.139 -29.288 -45.601 1.00 30.75 101 GLU A C 1
ATOM 832 O O . GLU A 1 101 ? -1.879 -29.409 -46.578 1.00 30.75 101 GLU A O 1
ATOM 837 N N . THR A 1 102 ? -1.538 -28.678 -44.490 1.00 26.92 102 THR A N 1
ATOM 838 C CA . THR A 1 102 ? -2.604 -27.675 -44.484 1.00 26.92 102 THR A CA 1
ATOM 839 C C . THR A 1 102 ? -2.073 -26.452 -43.755 1.00 26.92 102 THR A C 1
ATOM 841 O O . THR A 1 102 ? -1.941 -26.463 -42.534 1.00 26.92 102 THR A O 1
ATOM 844 N N . HIS A 1 103 ? -1.722 -25.407 -44.506 1.00 30.48 103 HIS A N 1
ATOM 845 C CA . HIS A 1 103 ? -1.332 -24.120 -43.939 1.00 30.48 103 HIS A CA 1
ATOM 846 C C . HIS A 1 103 ? -2.520 -23.502 -43.179 1.00 30.48 103 HIS A C 1
ATOM 848 O O . HIS A 1 103 ? -3.568 -23.283 -43.797 1.00 30.48 103 HIS A O 1
ATOM 854 N N . PRO A 1 104 ? -2.400 -23.193 -41.874 1.00 34.62 104 PRO A N 1
ATOM 855 C CA . PRO A 1 104 ? -3.398 -22.377 -41.199 1.00 34.62 104 PRO A CA 1
ATOM 856 C C . PRO A 1 104 ? -3.333 -20.943 -41.741 1.00 34.62 104 PRO A C 1
ATOM 858 O O . PRO A 1 104 ? -2.253 -20.403 -41.995 1.00 34.62 104 PRO A O 1
ATOM 861 N N . GLN A 1 105 ? -4.508 -20.349 -41.955 1.00 38.84 105 GLN A N 1
ATOM 862 C CA . GLN A 1 105 ? -4.660 -18.956 -42.378 1.00 38.84 105 GLN A CA 1
ATOM 863 C C . GLN A 1 105 ? -4.038 -17.997 -41.342 1.00 38.84 105 GLN A C 1
ATOM 865 O O . GLN A 1 105 ? -4.058 -18.308 -40.151 1.00 38.84 105 GLN A O 1
ATOM 870 N N . PRO A 1 106 ? -3.499 -16.837 -41.761 1.00 42.44 106 PRO A N 1
ATOM 871 C CA . PRO A 1 106 ? -2.897 -15.873 -40.843 1.00 42.44 106 PRO A CA 1
ATOM 872 C C . PRO A 1 106 ? -3.934 -15.321 -39.853 1.00 42.44 106 PRO A C 1
ATOM 874 O O . PRO A 1 106 ? -4.989 -14.825 -40.255 1.00 42.44 106 PRO A O 1
ATOM 877 N N . LEU A 1 107 ? -3.617 -15.398 -38.557 1.00 42.44 107 LEU A N 1
ATOM 878 C CA . LEU A 1 107 ? -4.396 -14.781 -37.480 1.00 42.44 107 LEU A CA 1
ATOM 879 C C . LEU A 1 107 ? -4.312 -13.250 -37.586 1.00 42.44 107 LEU A C 1
ATOM 881 O O . LEU A 1 107 ? -3.294 -12.686 -37.995 1.00 42.44 107 LEU A O 1
ATOM 885 N N . SER A 1 108 ? -5.388 -12.552 -37.216 1.00 48.97 108 SER A N 1
ATOM 886 C CA . SER A 1 108 ? -5.390 -11.083 -37.197 1.00 48.97 108 SER A CA 1
ATOM 887 C C . SER A 1 108 ? -4.559 -10.542 -36.020 1.00 48.97 108 SER A C 1
ATOM 889 O O . SER A 1 108 ? -4.396 -11.217 -35.008 1.00 48.97 108 SER A O 1
ATOM 891 N N . ARG A 1 109 ? -4.055 -9.297 -36.121 1.00 49.00 109 ARG A N 1
ATOM 892 C CA . ARG A 1 109 ? -3.153 -8.624 -35.147 1.00 49.00 109 ARG A CA 1
ATOM 893 C C . ARG A 1 109 ? -3.624 -8.590 -33.669 1.00 49.00 109 ARG A C 1
ATOM 895 O O . ARG A 1 109 ? -2.887 -8.066 -32.842 1.00 49.00 109 ARG A O 1
ATOM 902 N N . GLY A 1 110 ? -4.816 -9.090 -33.327 1.00 49.53 110 GLY A N 1
ATOM 903 C CA . GLY A 1 110 ? -5.425 -9.002 -31.992 1.00 49.53 110 GLY A CA 1
ATOM 904 C C . GLY A 1 110 ? -5.604 -10.317 -31.217 1.00 49.53 110 GLY A C 1
ATOM 905 O O . GLY A 1 110 ? -6.205 -10.269 -30.148 1.00 49.53 110 GLY A O 1
ATOM 906 N N . GLU A 1 111 ? -5.133 -11.468 -31.715 1.00 57.34 111 GLU A N 1
ATOM 907 C CA . GLU A 1 111 ? -5.479 -12.793 -31.149 1.00 57.34 111 GLU A CA 1
ATOM 908 C C . GLU A 1 111 ? -4.317 -13.587 -30.521 1.00 57.34 111 GLU A C 1
ATOM 910 O O . GLU A 1 111 ? -4.527 -14.723 -30.103 1.00 57.34 111 GLU A O 1
ATOM 915 N N . PHE A 1 112 ? -3.115 -13.014 -30.400 1.00 76.31 112 PHE A N 1
ATOM 916 C CA . PHE A 1 112 ? -1.964 -13.713 -29.809 1.00 76.31 112 PHE A CA 1
ATOM 917 C C . PHE A 1 112 ? -2.147 -13.936 -28.300 1.00 76.31 112 PHE A C 1
ATOM 919 O O . PHE A 1 112 ? -2.272 -12.974 -27.537 1.00 76.31 112 PHE A O 1
ATOM 926 N N . LYS A 1 113 ? -2.160 -15.200 -27.868 1.00 75.75 113 LYS A N 1
ATOM 927 C CA . LYS A 1 113 ? -2.293 -15.630 -26.464 1.00 75.75 113 LYS A CA 1
ATOM 928 C C . LYS A 1 113 ? -1.011 -16.252 -25.911 1.00 75.75 113 LYS A C 1
ATOM 930 O O . LYS A 1 113 ? -0.872 -16.325 -24.691 1.00 75.75 113 LYS A O 1
ATOM 935 N N . SER A 1 114 ? -0.098 -16.685 -26.777 1.00 82.81 114 SER A N 1
ATOM 936 C CA . SER A 1 114 ? 1.184 -17.294 -26.416 1.00 82.81 114 SER A CA 1
ATOM 937 C C . SER A 1 114 ? 2.336 -16.775 -27.290 1.00 82.81 114 SER A C 1
ATOM 939 O O . SER A 1 114 ? 2.109 -16.153 -28.330 1.00 82.81 114 SER A O 1
ATOM 941 N N . LEU A 1 115 ? 3.583 -17.028 -26.871 1.00 84.12 115 LEU A N 1
ATOM 942 C CA . LEU A 1 115 ? 4.761 -16.779 -27.713 1.00 84.12 115 LEU A CA 1
ATOM 943 C C . LEU A 1 115 ? 4.775 -17.685 -28.954 1.00 84.12 115 LEU A C 1
ATOM 945 O O . LEU A 1 115 ? 5.221 -17.240 -30.011 1.00 84.12 115 LEU A O 1
ATOM 949 N N . ASP A 1 116 ? 4.229 -18.899 -28.853 1.00 84.44 116 ASP A N 1
ATOM 950 C CA . ASP A 1 116 ? 4.102 -19.825 -29.983 1.00 84.44 116 ASP A CA 1
ATOM 951 C C . ASP A 1 116 ? 3.184 -19.244 -31.067 1.00 84.44 116 ASP A C 1
ATOM 953 O O . ASP A 1 116 ? 3.540 -19.252 -32.245 1.00 84.44 116 ASP A O 1
ATOM 957 N N . ASP A 1 117 ? 2.064 -18.620 -30.676 1.00 85.50 117 ASP A N 1
ATOM 958 C CA . ASP A 1 117 ? 1.146 -17.968 -31.621 1.00 85.50 117 ASP A CA 1
ATOM 959 C C . ASP A 1 117 ? 1.856 -16.850 -32.404 1.00 85.50 117 ASP A C 1
ATOM 961 O O . ASP A 1 117 ? 1.593 -16.638 -33.590 1.00 85.50 117 ASP A O 1
ATOM 965 N N . VAL A 1 118 ? 2.753 -16.114 -31.737 1.00 86.62 118 VAL A N 1
ATOM 966 C CA . VAL A 1 118 ? 3.560 -15.061 -32.368 1.00 86.62 118 VAL A CA 1
ATOM 967 C C . VAL A 1 118 ? 4.585 -15.686 -33.310 1.00 86.62 118 VAL A C 1
ATOM 969 O O . VAL A 1 118 ? 4.708 -15.239 -34.452 1.00 86.62 118 VAL A O 1
ATOM 972 N N . TYR A 1 119 ? 5.288 -16.730 -32.865 1.00 86.88 119 TYR A N 1
ATOM 973 C CA . TYR A 1 119 ? 6.274 -17.452 -33.667 1.00 86.88 119 TYR A CA 1
ATOM 974 C C . TYR A 1 119 ? 5.678 -17.997 -34.972 1.00 86.88 119 TYR A C 1
ATOM 976 O O . TYR A 1 119 ? 6.273 -17.826 -36.039 1.00 86.88 119 TYR A O 1
ATOM 984 N N . GLU A 1 120 ? 4.477 -18.576 -34.925 1.00 86.94 120 GLU A N 1
ATOM 985 C CA . GLU A 1 120 ? 3.785 -19.115 -36.104 1.00 86.94 120 GLU A CA 1
ATOM 986 C C . GLU A 1 120 ? 3.485 -18.058 -37.181 1.00 86.94 120 GLU A C 1
ATOM 988 O O . GLU A 1 120 ? 3.318 -18.389 -38.363 1.00 86.94 120 GLU A O 1
ATOM 993 N N . GLN A 1 121 ? 3.444 -16.780 -36.795 1.00 86.81 121 GLN A N 1
ATOM 994 C CA . GLN A 1 121 ? 3.238 -15.652 -37.700 1.00 86.81 121 GLN A CA 1
ATOM 995 C C . GLN A 1 121 ? 4.536 -15.012 -38.211 1.00 86.81 121 GLN A C 1
ATOM 997 O O . GLN A 1 121 ? 4.467 -14.025 -38.951 1.00 86.81 121 GLN A O 1
ATOM 1002 N N . ILE A 1 122 ? 5.703 -15.562 -37.865 1.00 87.75 122 ILE A N 1
ATOM 1003 C CA . ILE A 1 122 ? 7.005 -15.065 -38.312 1.00 87.75 122 ILE A CA 1
ATOM 1004 C C . ILE A 1 122 ? 7.547 -15.934 -39.454 1.00 87.75 122 ILE A C 1
ATOM 1006 O O . ILE A 1 122 ? 7.817 -17.126 -39.307 1.00 87.75 122 ILE A O 1
ATOM 1010 N N . GLY A 1 123 ? 7.773 -15.322 -40.614 1.00 83.62 123 GLY A N 1
ATOM 1011 C CA . GLY A 1 123 ? 8.294 -15.994 -41.803 1.00 83.62 123 GLY A CA 1
ATOM 1012 C C . GLY A 1 123 ? 8.126 -15.144 -43.057 1.00 83.62 123 GLY A C 1
ATOM 1013 O O . GLY A 1 123 ? 7.400 -14.158 -43.043 1.00 83.62 123 GLY A O 1
ATOM 1014 N N . ASP A 1 124 ? 8.799 -15.524 -44.140 1.00 79.25 124 ASP A N 1
ATOM 1015 C CA . ASP A 1 124 ? 8.845 -14.703 -45.360 1.00 79.25 124 ASP A CA 1
ATOM 1016 C C . ASP A 1 124 ? 7.457 -14.558 -46.021 1.00 79.25 124 ASP A C 1
ATOM 1018 O O . ASP A 1 124 ? 7.155 -13.503 -46.570 1.00 79.25 124 ASP A O 1
ATOM 1022 N N . ASP A 1 125 ? 6.584 -15.561 -45.850 1.00 78.00 125 ASP A N 1
ATOM 1023 C CA . ASP A 1 125 ? 5.189 -15.586 -46.329 1.00 78.00 125 ASP A CA 1
ATOM 1024 C C . ASP A 1 125 ? 4.146 -15.490 -45.190 1.00 78.00 125 ASP A C 1
ATOM 1026 O O . ASP A 1 125 ? 3.001 -15.930 -45.332 1.00 78.00 125 ASP A O 1
ATOM 1030 N N . ARG A 1 126 ? 4.534 -14.982 -44.012 1.00 83.75 126 ARG A N 1
ATOM 1031 C CA . ARG A 1 126 ? 3.654 -14.860 -42.831 1.00 83.75 126 ARG A CA 1
ATOM 1032 C C . ARG A 1 126 ? 3.306 -13.393 -42.540 1.00 83.75 126 ARG A C 1
ATOM 1034 O O . ARG A 1 126 ? 3.621 -12.502 -43.323 1.00 83.75 126 ARG A O 1
ATOM 1041 N N . LEU A 1 127 ? 2.619 -13.132 -41.422 1.00 82.69 127 LEU A N 1
ATOM 1042 C CA . LEU A 1 127 ? 2.180 -11.781 -41.046 1.00 82.69 127 LEU A CA 1
ATOM 1043 C C . LEU A 1 127 ? 3.353 -10.814 -40.822 1.00 82.69 127 LEU A C 1
ATOM 1045 O O . LEU A 1 127 ? 3.219 -9.622 -41.100 1.00 82.69 127 LEU A O 1
ATOM 1049 N N . PHE A 1 128 ? 4.480 -11.323 -40.317 1.00 85.81 128 PHE A N 1
ATOM 1050 C CA . PHE A 1 128 ? 5.700 -10.555 -40.102 1.00 85.81 128 PHE A CA 1
ATOM 1051 C C . PHE A 1 128 ? 6.897 -11.287 -40.701 1.00 85.81 128 PHE A C 1
ATOM 1053 O O . PHE A 1 128 ? 7.103 -12.477 -40.449 1.00 85.81 128 PHE A O 1
ATOM 1060 N N . THR A 1 129 ? 7.750 -10.564 -41.426 1.00 89.12 129 THR A N 1
ATOM 1061 C CA . THR A 1 129 ? 9.081 -11.094 -41.740 1.00 89.12 129 THR A CA 1
ATOM 1062 C C . THR A 1 129 ? 9.916 -11.177 -40.460 1.00 89.12 129 THR A C 1
ATOM 1064 O O . THR A 1 129 ? 9.659 -10.471 -39.481 1.00 89.12 129 THR A O 1
ATOM 1067 N N . ARG A 1 130 ? 10.959 -12.016 -40.451 1.00 87.69 130 ARG A N 1
ATOM 1068 C CA . ARG A 1 130 ? 11.869 -12.116 -39.289 1.00 87.69 130 ARG A CA 1
ATOM 1069 C C . ARG A 1 130 ? 12.505 -10.779 -38.932 1.00 87.69 130 ARG A C 1
ATOM 1071 O O . ARG A 1 130 ? 12.572 -10.436 -37.758 1.00 87.69 130 ARG A O 1
ATOM 1078 N N . GLN A 1 131 ? 12.907 -10.021 -39.949 1.00 86.81 131 GLN A N 1
ATOM 1079 C CA . GLN A 1 131 ? 13.466 -8.690 -39.759 1.00 86.81 131 GLN A CA 1
ATOM 1080 C C . GLN A 1 131 ? 12.442 -7.745 -39.118 1.00 86.81 131 GLN A C 1
ATOM 1082 O O . GLN A 1 131 ? 12.758 -7.102 -38.125 1.00 86.81 131 GLN A O 1
ATOM 1087 N N . GLN A 1 132 ? 11.202 -7.715 -39.620 1.00 88.69 132 GLN A N 1
ATOM 1088 C CA . GLN A 1 132 ? 10.138 -6.887 -39.040 1.00 88.69 132 GLN A CA 1
ATOM 1089 C C . GLN A 1 132 ? 9.844 -7.272 -37.587 1.00 88.69 132 GLN A C 1
ATOM 1091 O O . GLN A 1 132 ? 9.670 -6.400 -36.743 1.00 88.69 132 GLN A O 1
ATOM 1096 N N . ALA A 1 133 ? 9.811 -8.569 -37.274 1.00 90.06 133 ALA A N 1
ATOM 1097 C CA . ALA A 1 133 ? 9.630 -9.037 -35.905 1.00 90.06 133 ALA A CA 1
ATOM 1098 C C . ALA A 1 133 ? 10.794 -8.603 -34.992 1.00 90.06 133 ALA A C 1
ATOM 1100 O O . ALA A 1 133 ? 10.548 -8.132 -33.881 1.00 90.06 133 ALA A O 1
ATOM 1101 N N . ASN A 1 134 ? 12.043 -8.684 -35.469 1.00 90.75 134 ASN A N 1
ATOM 1102 C CA . ASN A 1 134 ? 13.210 -8.206 -34.720 1.00 90.75 134 ASN A CA 1
ATOM 1103 C C . ASN A 1 134 ? 13.159 -6.684 -34.495 1.00 90.75 134 ASN A C 1
ATOM 1105 O O . ASN A 1 134 ? 13.375 -6.217 -33.378 1.00 90.75 134 ASN A O 1
ATOM 1109 N N . GLU A 1 135 ? 12.796 -5.909 -35.519 1.00 90.31 135 GLU A N 1
ATOM 1110 C CA . GLU A 1 135 ? 12.601 -4.455 -35.427 1.00 90.31 135 GLU A CA 1
ATOM 1111 C C . GLU A 1 135 ? 11.502 -4.081 -34.419 1.00 90.31 135 GLU A C 1
ATOM 1113 O O . GLU A 1 135 ? 11.686 -3.152 -33.633 1.00 90.31 135 GLU A O 1
ATOM 1118 N N . ILE A 1 136 ? 10.394 -4.833 -34.373 1.00 90.69 136 ILE A N 1
ATOM 1119 C CA . ILE A 1 136 ? 9.326 -4.629 -33.383 1.00 90.69 136 ILE A CA 1
ATOM 1120 C C . ILE A 1 136 ? 9.863 -4.845 -31.965 1.00 90.69 136 ILE A C 1
ATOM 1122 O O . ILE A 1 136 ? 9.675 -3.973 -31.116 1.00 90.69 136 ILE A O 1
ATOM 1126 N N . VAL A 1 137 ? 10.563 -5.954 -31.703 1.00 91.69 137 VAL A N 1
ATOM 1127 C CA . VAL A 1 137 ? 11.135 -6.221 -30.370 1.00 91.69 137 VAL A CA 1
ATOM 1128 C C . VAL A 1 137 ? 12.184 -5.165 -29.995 1.00 91.69 137 VAL A C 1
ATOM 1130 O O . VAL A 1 137 ? 12.184 -4.691 -28.863 1.00 91.69 137 VAL A O 1
ATOM 1133 N N . ASN A 1 138 ? 13.015 -4.728 -30.947 1.00 91.44 138 ASN A N 1
ATOM 1134 C CA . ASN A 1 138 ? 14.010 -3.659 -30.767 1.00 91.44 138 ASN A CA 1
ATOM 1135 C C . ASN A 1 138 ? 13.417 -2.257 -30.581 1.00 91.44 138 ASN A C 1
ATOM 1137 O O . ASN A 1 138 ? 14.135 -1.330 -30.202 1.00 91.44 138 ASN A O 1
ATOM 1141 N N . SER A 1 139 ? 12.124 -2.085 -30.856 1.00 91.00 139 SER A N 1
ATOM 1142 C CA . SER A 1 139 ? 11.418 -0.821 -30.644 1.00 91.00 139 SER A CA 1
ATOM 1143 C C . SER A 1 139 ? 10.774 -0.708 -29.261 1.00 91.00 139 SER A C 1
ATOM 1145 O O . SER A 1 139 ? 10.347 0.391 -28.895 1.00 91.00 139 SER A O 1
ATOM 1147 N N . LEU A 1 140 ? 10.713 -1.812 -28.500 1.00 94.06 140 LEU A N 1
ATOM 1148 C CA . LEU A 1 140 ? 10.015 -1.858 -27.218 1.00 94.06 140 LEU A CA 1
ATOM 1149 C C . LEU A 1 140 ? 10.627 -0.893 -26.207 1.00 94.06 140 LEU A C 1
ATOM 1151 O O . LEU A 1 140 ? 11.838 -0.836 -26.065 1.00 94.06 140 LEU A O 1
ATOM 1155 N N . LYS A 1 141 ? 9.801 -0.162 -25.460 1.00 95.44 141 LYS A N 1
ATOM 1156 C CA . LYS A 1 141 ? 10.256 0.810 -24.449 1.00 95.44 141 LYS A CA 1
ATOM 1157 C C . LYS A 1 141 ? 9.940 0.319 -23.031 1.00 95.44 141 LYS A C 1
ATOM 1159 O O . LYS A 1 141 ? 8.783 0.359 -22.616 1.00 95.44 141 LYS A O 1
ATOM 1164 N N . ILE A 1 142 ? 10.952 -0.099 -22.272 1.00 97.31 142 ILE A N 1
ATOM 1165 C CA . ILE A 1 142 ? 10.840 -0.594 -20.889 1.00 97.31 142 ILE A CA 1
ATOM 1166 C C . ILE A 1 142 ? 11.467 0.419 -19.930 1.00 97.31 142 ILE A C 1
ATOM 1168 O O . ILE A 1 142 ? 12.636 0.771 -20.082 1.00 97.31 142 ILE A O 1
ATOM 1172 N N . CYS A 1 143 ? 10.714 0.877 -18.929 1.00 97.50 143 CYS A N 1
ATOM 1173 C CA . CYS A 1 143 ? 11.185 1.876 -17.972 1.00 97.50 143 CYS A CA 1
ATOM 1174 C C . CYS A 1 143 ? 11.098 1.415 -16.516 1.00 97.50 143 CYS A C 1
ATOM 1176 O O . CYS A 1 143 ? 10.048 0.948 -16.078 1.00 97.50 143 CYS A O 1
ATOM 1178 N N . ASP A 1 144 ? 12.171 1.661 -15.757 1.00 97.44 144 ASP A N 1
ATOM 1179 C CA . ASP A 1 144 ? 12.146 1.681 -14.293 1.00 97.44 144 ASP A CA 1
ATOM 1180 C C . ASP A 1 144 ? 12.274 3.124 -13.754 1.00 97.44 144 ASP A C 1
ATOM 1182 O O . ASP A 1 144 ? 13.341 3.742 -13.864 1.00 97.44 144 ASP A O 1
ATOM 1186 N N . PRO A 1 145 ? 11.206 3.708 -13.170 1.00 95.75 145 PRO A N 1
ATOM 1187 C CA . PRO A 1 145 ? 11.218 5.086 -12.683 1.00 95.75 145 PRO A CA 1
ATOM 1188 C C . PRO A 1 145 ? 11.952 5.262 -11.341 1.00 95.75 145 PRO A C 1
ATOM 1190 O O . PRO A 1 145 ? 12.051 6.400 -10.867 1.00 95.75 145 PRO A O 1
ATOM 1193 N N . ALA A 1 146 ? 12.416 4.175 -10.715 1.00 94.31 146 ALA A N 1
ATOM 1194 C CA . ALA A 1 146 ? 13.187 4.154 -9.472 1.00 94.31 146 ALA A CA 1
ATOM 1195 C C . ALA A 1 146 ? 14.260 3.049 -9.526 1.00 94.31 146 ALA A C 1
ATOM 1197 O O . ALA A 1 146 ? 14.279 2.141 -8.695 1.00 94.31 146 ALA A O 1
ATOM 1198 N N . VAL A 1 147 ? 15.152 3.144 -10.517 1.00 93.44 147 VAL A N 1
ATOM 1199 C CA . VAL A 1 147 ? 15.967 2.016 -10.998 1.00 93.44 147 VAL A CA 1
ATOM 1200 C C . VAL A 1 147 ? 16.897 1.381 -9.959 1.00 93.44 147 VAL A C 1
ATOM 1202 O O . VAL A 1 147 ? 17.253 0.205 -10.082 1.00 93.44 147 VAL A O 1
ATOM 1205 N N . GLY A 1 148 ? 17.313 2.116 -8.923 1.00 91.69 148 GLY A N 1
ATOM 1206 C CA . GLY A 1 148 ? 18.124 1.563 -7.843 1.00 91.69 148 GLY A CA 1
ATOM 1207 C C . GLY A 1 148 ? 19.401 0.891 -8.358 1.00 91.69 148 GLY A C 1
ATOM 1208 O O . GLY A 1 148 ? 20.216 1.504 -9.045 1.00 91.69 148 GLY A O 1
ATOM 1209 N N . SER A 1 149 ? 19.584 -0.391 -8.030 1.00 89.38 149 SER A N 1
ATOM 1210 C CA . SER A 1 149 ? 20.742 -1.188 -8.466 1.00 89.38 149 SER A CA 1
ATOM 1211 C C . SER A 1 149 ? 20.720 -1.575 -9.952 1.00 89.38 149 SER A C 1
ATOM 1213 O O . SER A 1 149 ? 21.720 -2.087 -10.457 1.00 89.38 149 SER A O 1
ATOM 1215 N N . GLY A 1 150 ? 19.606 -1.358 -10.660 1.00 91.06 150 GLY A N 1
ATOM 1216 C CA . GLY A 1 150 ? 19.436 -1.735 -12.064 1.00 91.06 150 GLY A CA 1
ATOM 1217 C C . GLY A 1 150 ? 19.153 -3.214 -12.307 1.00 91.06 150 GLY A C 1
ATOM 1218 O O . GLY A 1 150 ? 19.254 -3.659 -13.445 1.00 91.06 150 GLY A O 1
ATOM 1219 N N . HIS A 1 151 ? 18.815 -3.982 -11.269 1.00 91.62 151 HIS A N 1
ATOM 1220 C CA . HIS A 1 151 ? 18.554 -5.417 -11.399 1.00 91.62 151 HIS A CA 1
ATOM 1221 C C . HIS A 1 151 ? 17.419 -5.731 -12.381 1.00 91.62 151 HIS A C 1
ATOM 1223 O O . HIS A 1 151 ? 17.641 -6.520 -13.289 1.00 91.62 151 HIS A O 1
ATOM 1229 N N . PHE A 1 152 ? 16.272 -5.048 -12.277 1.00 93.31 152 PHE A N 1
ATOM 1230 C CA . PHE A 1 152 ? 15.131 -5.272 -13.173 1.00 93.31 152 PHE A CA 1
ATOM 1231 C C . PHE A 1 152 ? 15.464 -5.039 -14.645 1.00 93.31 152 PHE A C 1
ATOM 1233 O O . PHE A 1 152 ? 15.045 -5.820 -15.490 1.00 93.31 152 PHE A O 1
ATOM 1240 N N . LEU A 1 153 ? 16.239 -3.996 -14.966 1.00 94.88 153 LEU A N 1
ATOM 1241 C CA . LEU A 1 153 ? 16.623 -3.723 -16.354 1.00 94.88 153 LEU A CA 1
ATOM 1242 C C . LEU A 1 153 ? 17.580 -4.786 -16.907 1.00 94.88 153 LEU A C 1
ATOM 1244 O O . LEU A 1 153 ? 17.523 -5.098 -18.090 1.00 94.88 153 LEU A O 1
ATOM 1248 N N . VAL A 1 154 ? 18.440 -5.359 -16.064 1.00 93.69 154 VAL A N 1
ATOM 1249 C CA . VAL A 1 154 ? 19.360 -6.438 -16.458 1.00 93.69 154 VAL A CA 1
ATOM 1250 C C . VAL A 1 154 ? 18.608 -7.755 -16.644 1.00 93.69 154 VAL A C 1
ATOM 1252 O O . VAL A 1 154 ? 18.835 -8.438 -17.636 1.00 93.69 154 VAL A O 1
ATOM 1255 N N . SER A 1 155 ? 17.662 -8.079 -15.759 1.00 93.81 155 SER A N 1
ATOM 1256 C CA . SER A 1 155 ? 16.781 -9.234 -15.962 1.00 93.81 155 SER A CA 1
ATOM 1257 C C . SER A 1 155 ? 15.936 -9.051 -17.229 1.00 93.81 155 SER A C 1
ATOM 1259 O O . SER A 1 155 ? 15.884 -9.950 -18.059 1.00 93.81 155 SER A O 1
ATOM 1261 N N . ALA A 1 156 ? 15.375 -7.856 -17.463 1.00 94.62 156 ALA A N 1
ATOM 1262 C CA . ALA A 1 156 ? 14.643 -7.551 -18.694 1.00 94.62 156 ALA A CA 1
ATOM 1263 C C . ALA A 1 156 ? 15.514 -7.702 -19.955 1.00 94.62 156 ALA A C 1
ATOM 1265 O O . ALA A 1 156 ? 15.038 -8.234 -20.953 1.00 94.62 156 ALA A O 1
ATOM 1266 N N . LEU A 1 157 ? 16.787 -7.287 -19.916 1.00 95.19 157 LEU A N 1
ATOM 1267 C CA . LEU A 1 157 ? 17.740 -7.507 -21.010 1.00 95.19 157 LEU A CA 1
ATOM 1268 C C . LEU A 1 157 ? 17.876 -8.997 -21.347 1.00 95.19 157 LEU A C 1
ATOM 1270 O O . LEU A 1 157 ? 17.766 -9.376 -22.512 1.00 95.19 157 LEU A O 1
ATOM 1274 N N . ASN A 1 158 ? 18.119 -9.826 -20.331 1.00 94.50 158 ASN A N 1
ATOM 1275 C CA . ASN A 1 158 ? 18.342 -11.259 -20.506 1.00 94.50 158 ASN A CA 1
ATOM 1276 C C . ASN A 1 158 ? 17.072 -11.964 -21.007 1.00 94.50 158 ASN A C 1
ATOM 1278 O O . ASN A 1 158 ? 17.136 -12.719 -21.978 1.00 94.50 158 ASN A O 1
ATOM 1282 N N . GLU A 1 159 ? 15.913 -11.638 -20.430 1.00 94.31 159 GLU A N 1
ATOM 1283 C CA . GLU A 1 159 ? 14.614 -12.163 -20.865 1.00 94.31 159 GLU A CA 1
ATOM 1284 C C . GLU A 1 159 ? 14.275 -11.753 -22.303 1.00 94.31 159 GLU A C 1
ATOM 1286 O O . GLU A 1 159 ? 13.806 -12.569 -23.092 1.00 94.31 159 GLU A O 1
ATOM 1291 N N . MET A 1 160 ? 14.574 -10.515 -22.712 1.00 94.62 160 MET A N 1
ATOM 1292 C CA . MET A 1 160 ? 14.360 -10.093 -24.100 1.00 94.62 160 MET A CA 1
ATOM 1293 C C . MET A 1 160 ? 15.220 -10.891 -25.088 1.00 94.62 160 MET A C 1
ATOM 1295 O O . MET A 1 160 ? 14.742 -11.223 -26.173 1.00 94.62 160 MET A O 1
ATOM 1299 N N . ILE A 1 161 ? 16.466 -11.228 -24.736 1.00 94.56 161 ILE A N 1
ATOM 1300 C CA . ILE A 1 161 ? 17.315 -12.084 -25.579 1.00 94.56 161 ILE A CA 1
ATOM 1301 C C . ILE A 1 161 ? 16.751 -13.510 -25.657 1.00 94.56 161 ILE A C 1
ATOM 1303 O O . ILE A 1 161 ? 16.704 -14.076 -26.752 1.00 94.56 161 ILE A O 1
ATOM 1307 N N . ALA A 1 162 ? 16.281 -14.071 -24.539 1.00 92.25 162 ALA A N 1
ATOM 1308 C CA . ALA A 1 162 ? 15.633 -15.382 -24.523 1.00 92.25 162 ALA A CA 1
ATOM 1309 C C . ALA A 1 162 ? 14.361 -15.396 -25.391 1.00 92.25 162 ALA A C 1
ATOM 1311 O O . ALA A 1 162 ? 14.239 -16.236 -26.280 1.00 92.25 162 ALA A O 1
ATOM 1312 N N . VAL A 1 163 ? 13.493 -14.386 -25.271 1.00 92.62 163 VAL A N 1
ATOM 1313 C CA . VAL A 1 163 ? 12.300 -14.237 -26.126 1.00 92.62 163 VAL A CA 1
ATOM 1314 C C . VAL A 1 163 ? 12.675 -14.147 -27.609 1.00 92.62 163 VAL A C 1
ATOM 1316 O O . VAL A 1 163 ? 12.029 -14.768 -28.454 1.00 92.62 163 VAL A O 1
ATOM 1319 N N . LYS A 1 164 ? 13.743 -13.422 -27.968 1.00 92.88 164 LYS A N 1
ATOM 1320 C CA . LYS A 1 164 ? 14.230 -13.391 -29.360 1.00 92.88 164 LYS A CA 1
ATOM 1321 C C . LYS A 1 164 ? 14.733 -14.752 -29.840 1.00 92.88 164 LYS A C 1
ATOM 1323 O O . LYS A 1 164 ? 14.549 -15.092 -31.015 1.00 92.88 164 LYS A O 1
ATOM 1328 N N . ASN A 1 165 ? 15.375 -15.518 -28.962 1.00 91.62 165 ASN A N 1
ATOM 1329 C CA . ASN A 1 165 ? 15.772 -16.889 -29.252 1.00 91.62 165 ASN A CA 1
ATOM 1330 C C . ASN A 1 165 ? 14.556 -17.809 -29.425 1.00 91.62 165 ASN A C 1
ATOM 1332 O O . ASN A 1 165 ? 14.573 -18.652 -30.319 1.00 91.62 165 ASN A O 1
ATOM 1336 N N . ASP A 1 166 ? 13.496 -17.646 -28.640 1.00 89.81 166 ASP A N 1
ATOM 1337 C CA . ASP A 1 166 ? 12.281 -18.462 -28.751 1.00 89.81 166 ASP A CA 1
ATOM 1338 C C . ASP A 1 166 ? 11.534 -18.161 -30.051 1.00 89.81 166 ASP A C 1
ATOM 1340 O O . ASP A 1 166 ? 11.219 -19.070 -30.819 1.00 89.81 166 ASP A O 1
ATOM 1344 N N . LEU A 1 167 ? 11.409 -16.876 -30.396 1.00 90.44 167 LEU A N 1
ATOM 1345 C CA . LEU A 1 167 ? 10.820 -16.416 -31.658 1.00 90.44 167 LEU A CA 1
ATOM 1346 C C . LEU A 1 167 ? 11.708 -16.679 -32.892 1.00 90.44 167 LEU A C 1
ATOM 1348 O O . LEU A 1 167 ? 11.287 -16.438 -34.025 1.00 90.44 167 LEU A O 1
ATOM 1352 N N . LYS A 1 168 ? 12.938 -17.180 -32.707 1.00 89.38 168 LYS A N 1
ATOM 1353 C CA . LYS A 1 168 ? 13.923 -17.445 -33.776 1.00 89.38 168 LYS A CA 1
ATOM 1354 C C . LYS A 1 168 ? 14.242 -16.215 -34.635 1.00 89.38 168 LYS A C 1
ATOM 1356 O O . LYS A 1 168 ? 14.421 -16.334 -35.853 1.00 89.38 168 LYS A O 1
ATOM 1361 N N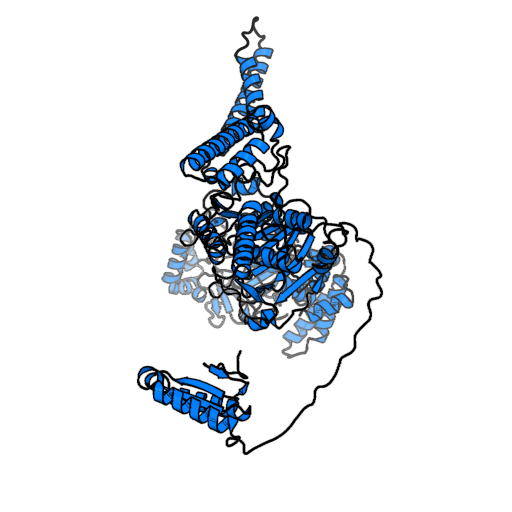 . ILE A 1 169 ? 14.351 -15.059 -33.983 1.00 90.44 169 ILE A N 1
ATOM 1362 C CA . ILE A 1 169 ? 14.644 -13.754 -34.600 1.00 90.44 169 ILE A CA 1
ATOM 1363 C C . ILE A 1 169 ? 16.027 -13.195 -34.237 1.00 90.44 169 ILE A C 1
ATOM 1365 O O . ILE A 1 169 ? 16.346 -12.086 -34.644 1.00 90.44 169 ILE A O 1
ATOM 1369 N N . LEU A 1 170 ? 16.872 -13.959 -33.532 1.00 89.00 170 LEU A N 1
ATOM 1370 C CA . LEU A 1 170 ? 18.295 -13.632 -33.388 1.00 89.00 170 LEU A CA 1
ATOM 1371 C C . LEU A 1 170 ? 19.010 -13.802 -34.735 1.00 89.00 170 LEU A C 1
ATOM 1373 O O . LEU A 1 170 ? 19.093 -14.917 -35.272 1.00 89.00 170 LEU A O 1
ATOM 1377 N N . GLN A 1 171 ? 19.508 -12.694 -35.278 1.00 84.81 171 GLN A N 1
ATOM 1378 C CA . GLN A 1 171 ? 20.153 -12.630 -36.587 1.00 84.81 171 GLN A CA 1
ATOM 1379 C C . GLN A 1 171 ? 21.577 -12.095 -36.454 1.00 84.81 171 GLN A C 1
ATOM 1381 O O . GLN A 1 171 ? 21.827 -11.150 -35.714 1.00 84.81 171 GLN A O 1
ATOM 1386 N N . ASP A 1 172 ? 22.503 -12.687 -37.203 1.00 84.75 172 ASP A N 1
ATOM 1387 C CA . ASP A 1 172 ? 23.842 -12.127 -37.357 1.00 84.75 172 ASP A CA 1
ATOM 1388 C C . ASP A 1 172 ? 23.838 -10.861 -38.238 1.00 84.75 172 ASP A C 1
ATOM 1390 O O . ASP A 1 172 ? 22.808 -10.426 -38.759 1.00 84.75 172 ASP A O 1
ATOM 1394 N N . ARG A 1 173 ? 25.025 -10.288 -38.459 1.00 77.62 173 ARG A N 1
ATOM 1395 C CA . ARG A 1 173 ? 25.232 -9.098 -39.304 1.00 77.62 173 ARG A CA 1
ATOM 1396 C C . ARG A 1 173 ? 24.783 -9.264 -40.762 1.00 77.62 173 ARG A C 1
ATOM 1398 O O . ARG A 1 173 ? 24.473 -8.266 -41.405 1.00 77.62 173 ARG A O 1
ATOM 1405 N N . ASP A 1 174 ? 24.738 -10.495 -41.270 1.00 79.69 174 ASP A N 1
ATOM 1406 C CA . ASP A 1 174 ? 24.272 -10.817 -42.623 1.00 79.69 174 ASP A CA 1
ATOM 1407 C C . ASP A 1 174 ? 22.755 -11.107 -42.656 1.00 79.69 174 ASP A C 1
ATOM 1409 O O . ASP A 1 174 ? 22.216 -11.505 -43.693 1.00 79.69 174 ASP A O 1
ATOM 1413 N N . GLY A 1 175 ? 22.056 -10.966 -41.524 1.00 76.88 175 GLY A N 1
ATOM 1414 C CA . GLY A 1 175 ? 20.636 -11.285 -41.382 1.00 76.88 175 GLY A CA 1
ATOM 1415 C C . GLY A 1 175 ? 20.345 -12.786 -41.275 1.00 76.88 175 GLY A C 1
ATOM 1416 O O . GLY A 1 175 ? 19.177 -13.194 -41.305 1.00 76.88 175 GLY A O 1
ATOM 1417 N N . LYS A 1 176 ? 21.367 -13.640 -41.148 1.00 82.25 176 LYS A N 1
ATOM 1418 C CA . LYS A 1 176 ? 21.183 -15.088 -41.020 1.00 82.25 176 LYS A CA 1
ATOM 1419 C C . LYS A 1 176 ? 20.903 -15.450 -39.571 1.00 82.25 176 LYS A C 1
ATOM 1421 O O . LYS A 1 176 ? 21.600 -15.039 -38.649 1.00 82.25 176 LYS A O 1
ATOM 1426 N N . ARG A 1 177 ? 19.911 -16.316 -39.390 1.00 81.75 177 ARG A N 1
ATOM 1427 C CA . ARG A 1 177 ? 19.533 -16.858 -38.085 1.00 81.75 177 ARG A CA 1
ATOM 1428 C C . ARG A 1 177 ? 20.688 -17.634 -37.433 1.00 81.75 177 ARG A C 1
ATOM 1430 O O . ARG A 1 177 ? 21.413 -18.367 -38.118 1.00 81.75 177 ARG A O 1
ATOM 1437 N N . LEU A 1 178 ? 20.781 -17.537 -36.108 1.00 80.94 178 LEU A N 1
ATOM 1438 C CA . LEU A 1 178 ? 21.511 -18.499 -35.281 1.00 80.94 178 LEU A CA 1
ATOM 1439 C C . LEU A 1 178 ? 20.715 -19.818 -35.200 1.00 80.94 178 LEU A C 1
ATOM 1441 O O . LEU A 1 178 ? 19.556 -19.851 -34.767 1.00 80.94 178 LEU A O 1
ATOM 1445 N N . LYS A 1 179 ? 21.302 -20.897 -35.719 1.00 71.75 179 LYS A N 1
ATOM 1446 C CA . LYS A 1 179 ? 20.770 -22.269 -35.642 1.00 71.75 179 LYS A CA 1
ATOM 1447 C C . LYS A 1 179 ? 21.598 -23.038 -34.616 1.00 71.75 179 LYS A C 1
ATOM 1449 O O . LYS A 1 179 ? 22.696 -22.594 -34.330 1.00 71.75 179 LYS A O 1
ATOM 1454 N N . GLU A 1 180 ? 21.074 -24.143 -34.096 1.00 76.50 180 GLU A N 1
ATOM 1455 C CA . GLU A 1 180 ? 21.834 -25.078 -33.247 1.00 76.50 180 GLU A CA 1
ATOM 1456 C C . GLU A 1 180 ? 22.201 -24.575 -31.839 1.00 76.50 180 GLU A C 1
ATOM 1458 O O . GLU A 1 180 ? 22.961 -25.223 -31.132 1.00 76.50 180 GLU A O 1
ATOM 1463 N N . TYR A 1 181 ? 21.626 -23.451 -31.397 1.00 81.38 181 TYR A N 1
ATOM 1464 C CA . TYR A 1 181 ? 21.804 -22.942 -30.037 1.00 81.38 181 TYR A CA 1
ATOM 1465 C C . TYR A 1 181 ? 20.467 -22.623 -29.379 1.00 81.38 181 TYR A C 1
ATOM 1467 O O . TYR A 1 181 ? 19.507 -22.190 -30.032 1.00 81.38 181 TYR A O 1
ATOM 1475 N N . GLN A 1 182 ? 20.430 -22.816 -28.067 1.00 84.69 182 GLN A N 1
ATOM 1476 C CA . GLN A 1 182 ? 19.337 -22.444 -27.192 1.00 84.69 182 GLN A CA 1
ATOM 1477 C C . GLN A 1 182 ? 19.840 -21.414 -26.182 1.00 84.69 182 GLN A C 1
ATOM 1479 O O . GLN A 1 182 ? 20.928 -21.540 -25.626 1.00 84.69 182 GLN A O 1
ATOM 1484 N N . VAL A 1 183 ? 19.040 -20.373 -25.970 1.00 87.62 183 VAL A N 1
ATOM 1485 C CA . VAL A 1 183 ? 19.324 -19.317 -25.004 1.00 87.62 183 VAL A CA 1
ATOM 1486 C C . VAL A 1 183 ? 18.193 -19.295 -23.995 1.00 87.62 183 VAL A C 1
ATOM 1488 O O . VAL A 1 183 ? 17.038 -19.124 -24.382 1.00 87.62 183 VAL A O 1
ATOM 1491 N N . VAL A 1 184 ? 18.526 -19.485 -22.723 1.00 86.50 184 VAL A N 1
ATOM 1492 C CA . VAL A 1 184 ? 17.571 -19.509 -21.610 1.00 86.50 184 VAL A CA 1
ATOM 1493 C C . VAL A 1 184 ? 18.090 -18.661 -20.460 1.00 86.50 184 VAL A C 1
ATOM 1495 O O . VAL A 1 184 ? 19.298 -18.514 -20.284 1.00 86.50 184 VAL A O 1
ATOM 1498 N N . VAL A 1 185 ? 17.182 -18.112 -19.660 1.00 86.06 185 VAL A N 1
ATOM 1499 C CA . VAL A 1 185 ? 17.541 -17.421 -18.420 1.00 86.06 185 VAL A CA 1
ATOM 1500 C C . VAL A 1 185 ? 17.385 -18.392 -17.257 1.00 86.06 185 VAL A C 1
ATOM 1502 O O . VAL A 1 185 ? 16.324 -18.983 -17.065 1.00 86.06 185 VAL A O 1
ATOM 1505 N N . VAL A 1 186 ? 18.448 -18.575 -16.478 1.00 80.62 186 VAL A N 1
ATOM 1506 C CA . VAL A 1 186 ? 18.448 -19.410 -15.271 1.00 80.62 186 VAL A CA 1
ATOM 1507 C C . VAL A 1 186 ? 19.039 -18.591 -14.134 1.00 80.62 186 VAL A C 1
ATOM 1509 O O . VAL A 1 186 ? 20.169 -18.127 -14.232 1.00 80.62 186 VAL A O 1
ATOM 1512 N N . ASN A 1 187 ? 18.280 -18.410 -13.047 1.00 77.31 187 ASN A N 1
ATOM 1513 C CA . ASN A 1 187 ? 18.674 -17.574 -11.903 1.00 77.31 187 ASN A CA 1
ATOM 1514 C C . ASN A 1 187 ? 19.124 -16.155 -12.319 1.00 77.31 187 ASN A C 1
ATOM 1516 O O . ASN A 1 187 ? 20.179 -15.693 -11.893 1.00 77.31 187 ASN A O 1
ATOM 1520 N N . ASP A 1 188 ? 18.342 -15.490 -13.179 1.00 77.62 188 ASP A N 1
ATOM 1521 C CA . ASP A 1 188 ? 18.635 -14.171 -13.775 1.00 77.62 188 ASP A CA 1
ATOM 1522 C C . ASP A 1 188 ? 19.880 -14.103 -14.686 1.00 77.62 188 ASP A C 1
ATOM 1524 O O . ASP A 1 188 ? 20.221 -13.026 -15.189 1.00 77.62 188 ASP A O 1
ATOM 1528 N N . GLU A 1 189 ? 20.548 -15.227 -14.961 1.00 83.62 189 GLU A N 1
ATOM 1529 C CA . GLU A 1 189 ? 21.704 -15.283 -15.856 1.00 83.62 189 GLU A CA 1
ATOM 1530 C C . GLU A 1 189 ? 21.355 -15.899 -17.209 1.00 83.62 189 GLU A C 1
ATOM 1532 O O . GLU A 1 189 ? 20.645 -16.899 -17.301 1.00 83.62 189 GLU A O 1
ATOM 1537 N N . LEU A 1 190 ? 21.877 -15.291 -18.276 1.00 87.00 190 LEU A N 1
ATOM 1538 C CA . LEU A 1 190 ? 21.709 -15.780 -19.638 1.00 87.00 190 LEU A CA 1
ATOM 1539 C C . LEU A 1 190 ? 22.652 -16.964 -19.887 1.00 87.00 190 LEU A C 1
ATOM 1541 O O . LEU A 1 190 ? 23.871 -16.790 -19.927 1.00 87.00 190 LEU A O 1
ATOM 1545 N N . ILE A 1 191 ? 22.085 -18.149 -20.089 1.00 87.56 191 ILE A N 1
ATOM 1546 C CA . ILE A 1 191 ? 22.810 -19.374 -20.417 1.00 87.56 191 ILE A CA 1
ATOM 1547 C C . ILE A 1 191 ? 22.595 -19.695 -21.893 1.00 87.56 191 ILE A C 1
ATOM 1549 O O . ILE A 1 191 ? 21.467 -19.678 -22.390 1.00 87.56 191 ILE A O 1
ATOM 1553 N N . VAL A 1 192 ? 23.691 -19.986 -22.590 1.00 87.38 192 VAL A N 1
ATOM 1554 C CA . VAL A 1 192 ? 23.687 -20.379 -24.000 1.00 87.38 192 VAL A CA 1
ATOM 1555 C C . VAL A 1 192 ? 24.231 -21.798 -24.095 1.00 87.38 192 VAL A C 1
ATOM 1557 O O . VAL A 1 192 ? 25.345 -22.056 -23.637 1.00 87.38 192 VAL A O 1
ATOM 1560 N N . THR A 1 193 ? 23.452 -22.699 -24.682 1.00 86.94 193 THR A N 1
ATOM 1561 C CA . THR A 1 193 ? 23.819 -24.103 -24.914 1.00 86.94 193 THR A CA 1
ATOM 1562 C C . THR A 1 193 ? 23.673 -24.460 -26.384 1.00 86.94 193 THR A C 1
ATOM 1564 O O . THR A 1 193 ? 22.863 -23.850 -27.086 1.00 86.94 193 THR A O 1
ATOM 1567 N N . ASP A 1 194 ? 24.446 -25.428 -26.863 1.00 82.81 194 ASP A N 1
ATOM 1568 C CA . ASP A 1 194 ? 24.238 -26.023 -28.189 1.00 82.81 194 ASP A CA 1
ATOM 1569 C C . ASP A 1 194 ? 23.128 -27.102 -28.187 1.00 82.81 194 ASP A C 1
ATOM 1571 O O . ASP A 1 194 ? 22.421 -27.276 -27.190 1.00 82.81 194 ASP A O 1
ATOM 1575 N N . GLU A 1 195 ? 22.930 -27.800 -29.314 1.00 78.62 195 GLU A N 1
ATOM 1576 C CA . GLU A 1 195 ? 21.924 -28.874 -29.450 1.00 78.62 195 GLU A CA 1
ATOM 1577 C C . GLU A 1 195 ? 22.207 -30.104 -28.576 1.00 78.62 195 GLU A C 1
ATOM 1579 O O . GLU A 1 195 ? 21.277 -30.845 -28.253 1.00 78.62 195 GLU A O 1
ATOM 1584 N N . GLU A 1 196 ? 23.463 -30.318 -28.181 1.00 75.94 196 GLU A N 1
ATOM 1585 C CA . GLU A 1 196 ? 23.874 -31.421 -27.305 1.00 75.94 196 GLU A CA 1
ATOM 1586 C C . GLU A 1 196 ? 23.729 -31.045 -25.818 1.00 75.94 196 GLU A C 1
ATOM 1588 O O . GLU A 1 196 ? 23.819 -31.906 -24.942 1.00 75.94 196 GLU A O 1
ATOM 1593 N N . GLY A 1 197 ? 23.413 -29.775 -25.530 1.00 77.44 197 GLY A N 1
ATOM 1594 C CA . GLY A 1 197 ? 23.249 -29.238 -24.181 1.00 77.44 197 GLY A CA 1
ATOM 1595 C C . GLY A 1 197 ? 24.556 -28.764 -23.545 1.00 77.44 197 GLY A C 1
ATOM 1596 O O . GLY A 1 197 ? 24.559 -28.422 -22.360 1.00 77.44 197 GLY A O 1
ATOM 1597 N N . GLU A 1 198 ? 25.648 -28.713 -24.309 1.00 81.94 198 GLU A N 1
ATOM 1598 C CA . GLU A 1 198 ? 26.946 -28.241 -23.836 1.00 81.94 198 GLU A CA 1
ATOM 1599 C C . GLU A 1 198 ? 26.968 -26.713 -23.740 1.00 81.94 198 GLU A C 1
ATOM 1601 O O . GLU A 1 198 ? 26.387 -25.993 -24.558 1.00 81.94 198 GLU A O 1
ATOM 1606 N N . LEU A 1 199 ? 27.646 -26.197 -22.712 1.00 85.06 199 LEU A N 1
ATOM 1607 C CA . LEU A 1 199 ? 27.728 -24.758 -22.470 1.00 85.06 199 LEU A CA 1
ATOM 1608 C C . LEU A 1 199 ? 28.562 -24.065 -23.551 1.00 85.06 199 LEU A C 1
ATOM 1610 O O . LEU A 1 199 ? 29.668 -24.487 -23.898 1.00 85.06 199 LEU A O 1
ATOM 1614 N N . PHE A 1 200 ? 28.052 -22.938 -24.042 1.00 86.12 200 PHE A N 1
ATOM 1615 C CA . PHE A 1 200 ? 28.784 -22.096 -24.973 1.00 86.12 200 PHE A CA 1
ATOM 1616 C C . PHE A 1 200 ? 30.033 -21.509 -24.307 1.00 86.12 200 PHE A C 1
ATOM 1618 O O . PHE A 1 200 ? 29.950 -20.781 -23.318 1.00 86.12 200 PHE A O 1
ATOM 1625 N N . ASP A 1 201 ? 31.187 -21.764 -24.921 1.00 84.38 201 ASP A N 1
ATOM 1626 C CA . ASP A 1 201 ? 32.463 -21.160 -24.549 1.00 84.38 201 ASP A CA 1
ATOM 1627 C C . ASP A 1 201 ? 33.028 -20.338 -25.716 1.00 84.38 201 ASP A C 1
ATOM 1629 O O . ASP A 1 201 ? 33.087 -20.801 -26.864 1.00 84.38 201 ASP A O 1
ATOM 1633 N N . TYR A 1 202 ? 33.444 -19.103 -25.443 1.00 84.56 202 TYR A N 1
ATOM 1634 C CA . TYR A 1 202 ? 33.907 -18.191 -26.483 1.00 84.56 202 TYR A CA 1
ATOM 1635 C C . TYR A 1 202 ? 35.314 -18.569 -26.959 1.00 84.56 202 TYR A C 1
ATOM 1637 O O . TYR A 1 202 ? 36.283 -18.549 -26.204 1.00 84.56 202 TYR A O 1
ATOM 1645 N N . ASN A 1 203 ? 35.443 -18.842 -28.260 1.00 84.38 203 ASN A N 1
ATOM 1646 C CA . ASN A 1 203 ? 36.726 -19.107 -28.903 1.00 84.38 203 ASN A CA 1
ATOM 1647 C C . ASN A 1 203 ? 36.873 -18.252 -30.176 1.00 84.38 203 ASN A C 1
ATOM 1649 O O . ASN A 1 203 ? 36.216 -18.563 -31.174 1.00 84.38 203 ASN A O 1
ATOM 1653 N N . PRO A 1 204 ? 37.763 -17.239 -30.193 1.00 81.88 204 PRO A N 1
ATOM 1654 C CA . PRO A 1 204 ? 37.932 -16.339 -31.339 1.00 81.88 204 PRO A CA 1
ATOM 1655 C C . PRO A 1 204 ? 38.476 -17.038 -32.595 1.00 81.88 204 PRO A C 1
ATOM 1657 O O . PRO A 1 204 ? 38.357 -16.515 -33.700 1.00 81.88 204 PRO A O 1
ATOM 1660 N N . ASN A 1 205 ? 39.067 -18.231 -32.460 1.00 83.81 205 ASN A N 1
ATOM 1661 C CA . ASN A 1 205 ? 39.568 -19.002 -33.601 1.00 83.81 205 ASN A CA 1
ATOM 1662 C C . ASN A 1 205 ? 38.457 -19.782 -34.325 1.00 83.81 205 ASN A C 1
ATOM 1664 O O . ASN A 1 205 ? 38.671 -20.266 -35.438 1.00 83.81 205 ASN A O 1
ATOM 1668 N N . SER A 1 206 ? 37.276 -19.920 -33.710 1.00 86.44 206 SER A N 1
ATOM 1669 C CA . SER A 1 206 ? 36.118 -20.568 -34.322 1.00 86.44 206 SER A CA 1
ATOM 1670 C C . SER A 1 206 ? 35.187 -19.521 -34.922 1.00 86.44 206 SER A C 1
ATOM 1672 O O . SER A 1 206 ? 34.618 -18.699 -34.208 1.00 86.44 206 SER A O 1
ATOM 1674 N N . LYS A 1 207 ? 34.990 -19.579 -36.246 1.00 85.38 207 LYS A N 1
ATOM 1675 C CA . LYS A 1 207 ? 34.122 -18.636 -36.969 1.00 85.38 207 LYS A CA 1
ATOM 1676 C C . LYS A 1 207 ? 32.686 -18.636 -36.447 1.00 85.38 207 LYS A C 1
ATOM 1678 O O . LYS A 1 207 ? 32.091 -17.570 -36.349 1.00 85.38 207 LYS A O 1
ATOM 1683 N N . GLU A 1 208 ? 32.146 -19.804 -36.104 1.00 85.12 208 GLU A N 1
ATOM 1684 C CA . GLU A 1 208 ? 30.766 -19.907 -35.620 1.00 85.12 208 GLU A CA 1
ATOM 1685 C C . GLU A 1 208 ? 30.634 -19.362 -34.194 1.00 85.12 208 GLU A C 1
ATOM 1687 O O . GLU A 1 208 ? 29.739 -18.571 -33.911 1.00 85.12 208 GLU A O 1
ATOM 1692 N N . ARG A 1 209 ? 31.591 -19.673 -33.309 1.00 86.75 209 ARG A N 1
ATOM 1693 C CA . ARG A 1 209 ? 31.587 -19.134 -31.938 1.00 86.75 209 ARG A CA 1
ATOM 1694 C C . ARG A 1 209 ? 31.796 -17.622 -31.919 1.00 86.75 209 ARG A C 1
ATOM 1696 O O . ARG A 1 209 ? 31.134 -16.927 -31.156 1.00 86.75 209 ARG A O 1
ATOM 1703 N N . GLN A 1 210 ? 32.652 -17.109 -32.803 1.00 87.81 210 GLN A N 1
ATOM 1704 C CA . GLN A 1 210 ? 32.808 -15.674 -33.032 1.00 87.81 210 GLN A CA 1
ATOM 1705 C C . GLN A 1 210 ? 31.487 -15.039 -33.493 1.00 87.81 210 GLN A C 1
ATOM 1707 O O . GLN A 1 210 ? 31.053 -14.046 -32.920 1.00 87.81 210 GLN A O 1
ATOM 1712 N N . ARG A 1 211 ? 30.814 -15.631 -34.486 1.00 88.56 211 ARG A N 1
ATOM 1713 C CA . ARG A 1 211 ? 29.529 -15.150 -35.018 1.00 88.56 211 ARG A CA 1
ATOM 1714 C C . ARG A 1 211 ? 28.445 -15.061 -33.939 1.00 88.56 211 ARG A C 1
ATOM 1716 O O . ARG A 1 211 ? 27.720 -14.068 -33.891 1.00 88.56 211 ARG A O 1
ATOM 1723 N N . ILE A 1 212 ? 28.339 -16.067 -33.073 1.00 88.50 212 ILE A N 1
ATOM 1724 C CA . ILE A 1 212 ? 27.370 -16.087 -31.963 1.00 88.50 212 ILE A CA 1
ATOM 1725 C C . ILE A 1 212 ? 27.706 -15.008 -30.940 1.00 88.50 212 ILE A C 1
ATOM 1727 O O . ILE A 1 212 ? 26.827 -14.234 -30.566 1.00 88.50 212 ILE A O 1
ATOM 1731 N N . GLN A 1 213 ? 28.977 -14.914 -30.539 1.00 90.31 213 GLN A N 1
ATOM 1732 C CA . GLN A 1 213 ? 29.445 -13.898 -29.599 1.00 90.31 213 GLN A CA 1
ATOM 1733 C C . GLN A 1 213 ? 29.151 -12.483 -30.120 1.00 90.31 213 GLN A C 1
ATOM 1735 O O . GLN A 1 213 ? 28.593 -11.663 -29.393 1.00 90.31 213 GLN A O 1
ATOM 1740 N N . GLU A 1 214 ? 29.456 -12.218 -31.394 1.00 90.38 214 GLU A N 1
ATOM 1741 C CA . GLU A 1 214 ? 29.137 -10.952 -32.060 1.00 90.38 214 GLU A CA 1
ATOM 1742 C C . GLU A 1 214 ? 27.633 -10.680 -32.053 1.00 90.38 214 GLU A C 1
ATOM 1744 O O . GLU A 1 214 ? 27.205 -9.588 -31.688 1.00 90.38 214 GLU A O 1
ATOM 1749 N N . THR A 1 215 ? 26.822 -11.672 -32.423 1.00 90.62 215 THR A N 1
ATOM 1750 C CA . THR A 1 215 ? 25.362 -11.525 -32.481 1.00 90.62 215 THR A CA 1
ATOM 1751 C C . THR A 1 215 ? 24.782 -11.185 -31.109 1.00 90.62 215 THR A C 1
ATOM 1753 O O . THR A 1 215 ? 24.031 -10.222 -30.985 1.00 90.62 215 THR A O 1
ATOM 1756 N N . LEU A 1 216 ? 25.174 -11.917 -30.060 1.00 91.62 216 LEU A N 1
ATOM 1757 C CA . LEU A 1 216 ? 24.721 -11.657 -28.691 1.00 91.62 216 LEU A CA 1
ATOM 1758 C C . LEU A 1 216 ? 25.157 -10.274 -28.199 1.00 91.62 216 LEU A C 1
ATOM 1760 O O . LEU A 1 216 ? 24.371 -9.586 -27.549 1.00 91.62 216 LEU A O 1
ATOM 1764 N N . PHE A 1 217 ? 26.379 -9.847 -28.529 1.00 91.56 217 PHE A N 1
ATOM 1765 C CA . PHE A 1 217 ? 26.864 -8.512 -28.189 1.00 91.56 217 PHE A CA 1
ATOM 1766 C C . PHE A 1 217 ? 26.023 -7.412 -28.845 1.00 91.56 217 PHE A C 1
ATOM 1768 O O . PHE A 1 217 ? 25.542 -6.520 -28.147 1.00 91.56 217 PHE A O 1
ATOM 1775 N N . HIS A 1 218 ? 25.811 -7.481 -30.164 1.00 89.00 218 HIS A N 1
ATOM 1776 C CA . HIS A 1 218 ? 25.068 -6.455 -30.911 1.00 89.00 218 HIS A CA 1
ATOM 1777 C C . HIS A 1 218 ? 23.594 -6.408 -30.517 1.00 89.00 218 HIS A C 1
ATOM 1779 O O . HIS A 1 218 ? 23.024 -5.324 -30.386 1.00 89.00 218 HIS A O 1
ATOM 1785 N N . GLU A 1 219 ? 22.977 -7.563 -30.274 1.00 91.12 219 GLU A N 1
ATOM 1786 C CA . GLU A 1 219 ? 21.587 -7.636 -29.822 1.00 91.12 219 GLU A CA 1
ATOM 1787 C C . GLU A 1 219 ? 21.432 -7.070 -28.403 1.00 91.12 219 GLU A C 1
ATOM 1789 O O . GLU A 1 219 ? 20.552 -6.237 -28.165 1.00 91.12 219 GLU A O 1
ATOM 1794 N N . LYS A 1 220 ? 22.334 -7.417 -27.470 1.00 92.19 220 LYS A N 1
ATOM 1795 C CA . LYS A 1 220 ? 22.343 -6.811 -26.128 1.00 92.19 220 LYS A CA 1
ATOM 1796 C C . LYS A 1 220 ? 22.576 -5.303 -26.193 1.00 92.19 220 LYS A C 1
ATOM 1798 O O . LYS A 1 220 ? 21.869 -4.553 -25.523 1.00 92.19 220 LYS A O 1
ATOM 1803 N N . GLN A 1 221 ? 23.531 -4.851 -27.005 1.00 90.31 221 GLN A N 1
ATOM 1804 C CA . GLN A 1 221 ? 23.797 -3.429 -27.215 1.00 90.31 221 GLN A CA 1
ATOM 1805 C C . GLN A 1 221 ? 22.541 -2.706 -27.715 1.00 90.31 221 GLN A C 1
ATOM 1807 O O . GLN A 1 221 ? 22.141 -1.704 -27.124 1.00 90.31 221 GLN A O 1
ATOM 1812 N N . THR A 1 222 ? 21.882 -3.249 -28.738 1.00 89.56 222 THR A N 1
ATOM 1813 C CA . THR A 1 222 ? 20.670 -2.665 -29.328 1.00 89.56 222 THR A CA 1
ATOM 1814 C C . THR A 1 222 ? 19.548 -2.541 -28.297 1.00 89.56 222 THR A C 1
ATOM 1816 O O . THR A 1 222 ? 18.907 -1.493 -28.203 1.00 89.56 222 THR A O 1
ATOM 1819 N N . ILE A 1 223 ? 19.325 -3.574 -27.480 1.00 92.62 223 ILE A N 1
ATOM 1820 C CA . ILE A 1 223 ? 18.295 -3.554 -26.431 1.00 92.62 223 ILE A CA 1
ATOM 1821 C C . ILE A 1 223 ? 18.635 -2.518 -25.352 1.00 92.62 223 ILE A C 1
ATOM 1823 O O . ILE A 1 223 ? 17.779 -1.719 -24.970 1.00 92.62 223 ILE A O 1
ATOM 1827 N N . ILE A 1 224 ? 19.884 -2.472 -24.887 1.00 91.75 224 ILE A N 1
ATOM 1828 C CA . ILE A 1 224 ? 20.332 -1.484 -23.895 1.00 91.75 224 ILE A CA 1
ATOM 1829 C C . ILE A 1 224 ? 20.141 -0.048 -24.415 1.00 91.75 224 ILE A C 1
ATOM 1831 O O . ILE A 1 224 ? 19.682 0.823 -23.673 1.00 91.75 224 ILE A O 1
ATOM 1835 N N . GLU A 1 225 ? 20.485 0.207 -25.678 1.00 87.31 225 GLU A N 1
ATOM 1836 C CA . GLU A 1 225 ? 20.455 1.543 -26.283 1.00 87.31 225 GLU A CA 1
ATOM 1837 C C . GLU A 1 225 ? 19.054 2.012 -26.683 1.00 87.31 225 GLU A C 1
ATOM 1839 O O . GLU A 1 225 ? 18.780 3.212 -26.612 1.00 87.31 225 GLU A O 1
ATOM 1844 N N . ASN A 1 226 ? 18.165 1.099 -27.076 1.00 87.50 226 ASN A N 1
ATOM 1845 C CA . ASN A 1 226 ? 16.866 1.469 -27.639 1.00 87.50 226 ASN A CA 1
ATOM 1846 C C . ASN A 1 226 ? 15.680 1.130 -26.741 1.00 87.50 226 ASN A C 1
ATOM 1848 O O . ASN A 1 226 ? 14.641 1.791 -26.864 1.00 87.50 226 ASN A O 1
ATOM 1852 N N . CYS A 1 227 ? 15.828 0.140 -25.856 1.00 93.38 227 CYS A N 1
ATOM 1853 C CA . CYS A 1 227 ? 14.706 -0.441 -25.128 1.00 93.38 227 CYS A CA 1
ATOM 1854 C C . CYS A 1 227 ? 14.695 -0.150 -23.631 1.00 93.38 227 CYS A C 1
ATOM 1856 O O . CYS A 1 227 ? 13.615 -0.005 -23.064 1.00 93.38 227 CYS A O 1
ATOM 1858 N N . LEU A 1 228 ? 15.854 -0.067 -22.976 1.00 95.44 228 LEU A N 1
ATOM 1859 C CA . LEU A 1 228 ? 15.932 -0.009 -21.513 1.00 95.44 228 LEU A CA 1
ATOM 1860 C C . LEU A 1 228 ? 16.149 1.416 -21.007 1.00 95.44 228 LEU A C 1
ATOM 1862 O O . LEU A 1 228 ? 17.167 2.030 -21.312 1.00 95.44 228 LEU A O 1
ATOM 1866 N N . PHE A 1 229 ? 15.227 1.909 -20.180 1.00 95.94 229 PHE A N 1
ATOM 1867 C CA . PHE A 1 229 ? 15.232 3.260 -19.616 1.00 95.94 229 PHE A CA 1
ATOM 1868 C C . PHE A 1 229 ? 15.137 3.214 -18.090 1.00 95.94 229 PHE A C 1
ATOM 1870 O O . PHE A 1 229 ? 14.403 2.409 -17.519 1.00 95.94 229 PHE A O 1
ATOM 1877 N N . GLY A 1 230 ? 15.853 4.103 -17.405 1.00 95.69 230 GLY A N 1
ATOM 1878 C CA . GLY A 1 230 ? 15.899 4.115 -15.945 1.00 95.69 230 GLY A CA 1
ATOM 1879 C C . GLY A 1 230 ? 16.064 5.512 -15.369 1.00 95.69 230 GLY A C 1
ATOM 1880 O O . GLY A 1 230 ? 16.784 6.342 -15.926 1.00 95.69 230 GLY A O 1
ATOM 1881 N N . VAL A 1 231 ? 15.429 5.777 -14.229 1.00 95.62 231 VAL A N 1
ATOM 1882 C CA . VAL A 1 231 ? 15.579 7.041 -13.495 1.00 95.62 231 VAL A CA 1
ATOM 1883 C C . VAL A 1 231 ? 15.798 6.756 -12.015 1.00 95.62 231 VAL A C 1
ATOM 1885 O O . VAL A 1 231 ? 15.108 5.925 -11.433 1.00 95.62 231 VAL A O 1
ATOM 1888 N N . ASP A 1 232 ? 16.746 7.449 -11.390 1.00 94.25 232 ASP A N 1
ATOM 1889 C CA . ASP A 1 232 ? 16.895 7.453 -9.932 1.00 94.25 232 ASP A CA 1
ATOM 1890 C C . ASP A 1 232 ? 17.330 8.838 -9.447 1.00 94.25 232 ASP A C 1
ATOM 1892 O O . ASP A 1 232 ? 18.104 9.532 -10.106 1.00 94.25 232 ASP A O 1
ATOM 1896 N N . ILE A 1 233 ? 16.854 9.248 -8.275 1.00 89.94 233 ILE A N 1
ATOM 1897 C CA . ILE A 1 233 ? 17.263 10.511 -7.653 1.00 89.94 233 ILE A CA 1
ATOM 1898 C C . ILE A 1 233 ? 18.698 10.440 -7.110 1.00 89.94 233 ILE A C 1
ATOM 1900 O O . ILE A 1 233 ? 19.379 11.459 -7.008 1.00 89.94 233 ILE A O 1
ATOM 1904 N N . ASN A 1 234 ? 19.169 9.243 -6.758 1.00 88.56 234 ASN A N 1
ATOM 1905 C CA . ASN A 1 234 ? 20.507 9.002 -6.258 1.00 88.56 234 ASN A CA 1
ATOM 1906 C C . ASN A 1 234 ? 21.488 8.778 -7.425 1.00 88.56 234 ASN A C 1
ATOM 1908 O O . ASN A 1 234 ? 21.435 7.739 -8.093 1.00 88.56 234 ASN A O 1
ATOM 1912 N N . PRO A 1 235 ? 22.477 9.669 -7.627 1.00 90.31 235 PRO A N 1
ATOM 1913 C CA . PRO A 1 235 ? 23.455 9.516 -8.703 1.00 90.31 235 PRO A CA 1
ATOM 1914 C C . PRO A 1 235 ? 24.316 8.251 -8.566 1.00 90.31 235 PRO A C 1
ATOM 1916 O O . PRO A 1 235 ? 24.857 7.774 -9.563 1.00 90.31 235 PRO A O 1
ATOM 1919 N N . ASN A 1 236 ? 24.465 7.691 -7.359 1.00 91.31 236 ASN A N 1
ATOM 1920 C CA . ASN A 1 236 ? 25.195 6.436 -7.171 1.00 91.31 236 ASN A CA 1
ATOM 1921 C C . ASN A 1 236 ? 24.397 5.231 -7.682 1.00 91.31 236 ASN A C 1
ATOM 1923 O O . ASN A 1 236 ? 24.984 4.380 -8.342 1.00 91.31 236 ASN A O 1
ATOM 1927 N N . SER A 1 237 ? 23.081 5.191 -7.450 1.00 91.81 237 SER A N 1
ATOM 1928 C CA . SER A 1 237 ? 22.189 4.166 -8.014 1.00 91.81 237 SER A CA 1
ATOM 1929 C C . SER A 1 237 ? 22.290 4.146 -9.542 1.00 91.81 237 SER A C 1
ATOM 1931 O O . SER A 1 237 ? 22.566 3.110 -10.139 1.00 91.81 237 SER A O 1
ATOM 1933 N N . VAL A 1 238 ? 22.225 5.326 -10.172 1.00 92.38 238 VAL A N 1
ATOM 1934 C CA . VAL A 1 238 ? 22.407 5.489 -11.626 1.00 92.38 238 VAL A CA 1
ATOM 1935 C C . VAL A 1 238 ? 23.733 4.895 -12.106 1.00 92.38 238 VAL A C 1
ATOM 1937 O O . VAL A 1 238 ? 23.757 4.144 -13.078 1.00 92.38 238 VAL A O 1
ATOM 1940 N N . LYS A 1 239 ? 24.845 5.194 -11.423 1.00 91.25 239 LYS A N 1
ATOM 1941 C CA . LYS A 1 239 ? 26.165 4.645 -11.776 1.00 91.25 239 LYS A CA 1
ATOM 1942 C C . LYS A 1 239 ? 26.228 3.126 -11.615 1.00 91.25 239 LYS A C 1
ATOM 1944 O O . LYS A 1 239 ? 26.820 2.469 -12.463 1.00 91.25 239 LYS A O 1
ATOM 1949 N N . ILE A 1 240 ? 25.627 2.578 -10.559 1.00 91.94 240 ILE A N 1
ATOM 1950 C CA . ILE A 1 240 ? 25.581 1.130 -10.311 1.00 91.94 240 ILE A CA 1
ATOM 1951 C C . ILE A 1 240 ? 24.765 0.431 -11.398 1.00 91.94 240 ILE A C 1
ATOM 1953 O O . ILE A 1 240 ? 25.236 -0.554 -11.960 1.00 91.94 240 ILE A O 1
ATOM 1957 N N . CYS A 1 241 ? 23.594 0.965 -11.749 1.00 93.62 241 CYS A N 1
ATOM 1958 C CA . CYS A 1 241 ? 22.771 0.437 -12.834 1.00 93.62 241 CYS A CA 1
ATOM 1959 C C . CYS A 1 241 ? 23.533 0.437 -14.170 1.00 93.62 241 CYS A C 1
ATOM 1961 O O . CYS A 1 241 ? 23.611 -0.600 -14.830 1.00 93.62 241 CYS A O 1
ATOM 1963 N N . ARG A 1 242 ? 24.171 1.561 -14.530 1.00 92.56 242 ARG A N 1
ATOM 1964 C CA . ARG A 1 242 ? 25.009 1.660 -15.739 1.00 92.56 242 ARG A CA 1
ATOM 1965 C C . ARG A 1 242 ? 26.144 0.637 -15.728 1.00 92.56 242 ARG A C 1
ATOM 1967 O O . ARG A 1 242 ? 26.351 -0.045 -16.725 1.00 92.56 242 ARG A O 1
ATOM 1974 N N . LEU A 1 243 ? 26.846 0.498 -14.600 1.00 90.75 243 LEU A N 1
ATOM 1975 C CA . LEU A 1 243 ? 27.918 -0.483 -14.439 1.00 90.75 243 LEU A CA 1
ATOM 1976 C C . LEU A 1 243 ? 27.401 -1.917 -14.602 1.00 90.75 243 LEU A C 1
ATOM 1978 O O . LEU A 1 243 ? 28.060 -2.724 -15.247 1.00 90.75 243 LEU A O 1
ATOM 1982 N N . ARG A 1 244 ? 26.227 -2.241 -14.051 1.00 92.06 244 ARG A N 1
ATOM 1983 C CA . ARG A 1 244 ? 25.646 -3.585 -14.144 1.00 92.06 244 ARG A CA 1
ATOM 1984 C C . ARG A 1 244 ? 25.266 -3.941 -15.583 1.00 92.06 244 ARG A C 1
ATOM 1986 O O . ARG A 1 244 ? 25.616 -5.025 -16.035 1.00 92.06 244 ARG A O 1
ATOM 1993 N N . LEU A 1 245 ? 24.642 -3.014 -16.316 1.00 91.75 245 LEU A N 1
ATOM 1994 C CA . LEU A 1 245 ? 24.360 -3.187 -17.747 1.00 91.75 245 LEU A CA 1
ATOM 1995 C C . LEU A 1 245 ? 25.654 -3.308 -18.570 1.00 91.75 245 LEU A C 1
ATOM 1997 O O . LEU A 1 245 ? 25.731 -4.134 -19.475 1.00 91.75 245 LEU A O 1
ATOM 2001 N N . TRP A 1 246 ? 26.696 -2.541 -18.228 1.00 89.88 246 TRP A N 1
ATOM 2002 C CA . TRP A 1 246 ? 28.018 -2.682 -18.849 1.00 89.88 246 TRP A CA 1
ATOM 2003 C C . TRP A 1 246 ? 28.655 -4.044 -18.600 1.00 89.88 246 TRP A C 1
ATOM 2005 O O . TRP A 1 246 ? 29.185 -4.626 -19.539 1.00 89.88 246 TRP A O 1
ATOM 2015 N N . ILE A 1 247 ? 28.616 -4.555 -17.368 1.00 89.81 247 ILE A N 1
ATOM 2016 C CA . ILE A 1 247 ? 29.161 -5.879 -17.041 1.00 89.81 247 ILE A CA 1
ATOM 2017 C C . ILE A 1 247 ? 28.407 -6.962 -17.817 1.00 89.81 247 ILE A C 1
ATOM 2019 O O . ILE A 1 247 ? 29.038 -7.852 -18.382 1.00 89.81 247 ILE A O 1
ATOM 2023 N N . GLU A 1 248 ? 27.080 -6.862 -17.902 1.00 91.44 248 GLU A N 1
ATOM 2024 C CA . GLU A 1 248 ? 26.269 -7.844 -18.627 1.00 91.44 248 GLU A CA 1
ATOM 2025 C C . GLU A 1 248 ? 26.533 -7.839 -20.141 1.00 91.44 248 GLU A C 1
ATOM 2027 O O . GLU A 1 248 ? 26.510 -8.893 -20.779 1.00 91.44 248 GLU A O 1
ATOM 2032 N N . LEU A 1 249 ? 26.836 -6.675 -20.722 1.00 90.06 249 LEU A N 1
ATOM 2033 C CA . LEU A 1 249 ? 27.274 -6.570 -22.114 1.00 90.06 249 LEU A CA 1
ATOM 2034 C C . LEU A 1 249 ? 28.713 -7.079 -22.308 1.00 90.06 249 LEU A C 1
ATOM 2036 O O . LEU A 1 249 ? 29.003 -7.766 -23.286 1.00 90.06 249 LEU A O 1
ATOM 2040 N N . LEU A 1 250 ? 29.610 -6.784 -21.360 1.00 88.44 250 LEU A N 1
ATOM 2041 C CA . LEU A 1 250 ? 31.013 -7.212 -21.379 1.00 88.44 250 LEU A CA 1
ATOM 2042 C C . LEU A 1 250 ? 31.177 -8.732 -21.372 1.00 88.44 250 LEU A C 1
ATOM 2044 O O . LEU A 1 250 ? 32.127 -9.223 -21.980 1.00 88.44 250 LEU A O 1
ATOM 2048 N N . LYS A 1 251 ? 30.253 -9.475 -20.747 1.00 87.81 251 LYS A N 1
ATOM 2049 C CA . LYS A 1 251 ? 30.222 -10.948 -20.811 1.00 87.81 251 LYS A CA 1
ATOM 2050 C C . LYS A 1 251 ? 30.233 -11.472 -22.256 1.00 87.81 251 LYS A C 1
ATOM 2052 O O . LYS A 1 251 ? 30.763 -12.551 -22.502 1.00 87.81 251 LYS A O 1
ATOM 2057 N N . ASN A 1 252 ? 29.697 -10.701 -23.207 1.00 88.94 252 ASN A N 1
ATOM 2058 C CA . ASN A 1 252 ? 29.668 -11.050 -24.627 1.00 88.94 252 ASN A CA 1
ATOM 2059 C C . ASN A 1 252 ? 30.631 -10.219 -25.494 1.00 88.94 252 ASN A C 1
ATOM 2061 O O . ASN A 1 252 ? 30.526 -10.243 -26.717 1.00 88.94 252 ASN A O 1
ATOM 2065 N N . ALA A 1 253 ? 31.581 -9.485 -24.904 1.00 87.00 253 ALA A N 1
ATOM 2066 C CA . ALA A 1 253 ? 32.576 -8.754 -25.686 1.00 87.00 253 ALA A CA 1
ATOM 2067 C C . ALA A 1 253 ? 33.410 -9.711 -26.556 1.00 87.00 253 ALA A C 1
ATOM 2069 O O . ALA A 1 253 ? 33.692 -10.850 -26.170 1.00 87.00 253 ALA A O 1
ATOM 2070 N N . TYR A 1 254 ? 33.811 -9.238 -27.734 1.00 85.88 254 TYR A N 1
ATOM 2071 C CA . TYR A 1 254 ? 34.564 -10.023 -28.707 1.00 85.88 254 TYR A CA 1
ATOM 2072 C C . TYR A 1 254 ? 35.753 -9.236 -29.259 1.00 85.88 254 TYR A C 1
ATOM 2074 O O . TYR A 1 254 ? 35.827 -8.007 -29.165 1.00 85.88 254 TYR A O 1
ATOM 2082 N N . TYR A 1 255 ? 36.701 -9.966 -29.841 1.00 83.75 255 TYR A N 1
ATOM 2083 C CA . TYR A 1 255 ? 37.866 -9.389 -30.500 1.00 83.75 255 TYR A CA 1
ATOM 2084 C C . TYR A 1 255 ? 37.518 -9.087 -31.958 1.00 83.75 255 TYR A C 1
ATOM 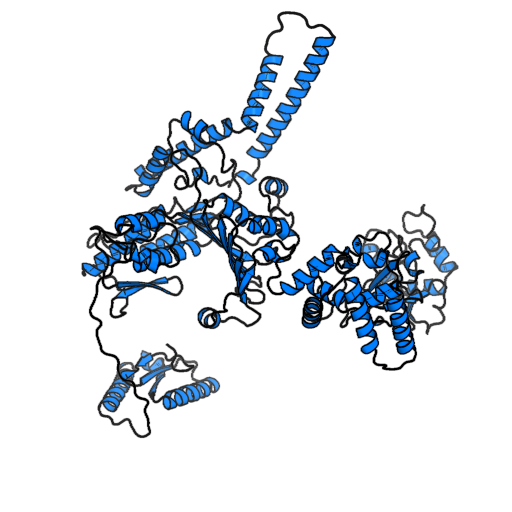2086 O O . TYR A 1 255 ? 37.139 -9.995 -32.695 1.00 83.75 255 TYR A O 1
ATOM 2094 N N . LYS A 1 256 ? 37.658 -7.825 -32.382 1.00 79.31 256 LYS A N 1
ATOM 2095 C CA . LYS A 1 256 ? 37.574 -7.435 -33.802 1.00 79.31 256 LYS A CA 1
ATOM 2096 C C . LYS A 1 256 ? 38.748 -8.028 -34.576 1.00 79.31 256 LYS A C 1
ATOM 2098 O O . LYS A 1 256 ? 38.600 -8.562 -35.672 1.00 79.31 256 LYS A O 1
ATOM 2103 N N . ASN A 1 257 ? 39.926 -7.925 -33.961 1.00 76.12 257 ASN A N 1
ATOM 2104 C CA . ASN A 1 257 ? 41.220 -8.328 -34.493 1.00 76.12 257 ASN A CA 1
ATOM 2105 C C . ASN A 1 257 ? 42.029 -8.982 -33.357 1.00 76.12 257 ASN A C 1
ATOM 2107 O O . ASN A 1 257 ? 41.658 -8.868 -32.193 1.00 76.12 257 ASN A O 1
ATOM 2111 N N . ALA A 1 258 ? 43.193 -9.569 -33.659 1.00 70.25 258 ALA A N 1
ATOM 2112 C CA . ALA A 1 258 ? 44.035 -10.280 -32.681 1.00 70.25 258 ALA A CA 1
ATOM 2113 C C . ALA A 1 258 ? 44.405 -9.491 -31.401 1.00 70.25 258 ALA A C 1
ATOM 2115 O O . ALA A 1 258 ? 44.816 -10.092 -30.413 1.00 70.25 258 ALA A O 1
ATOM 2116 N N . THR A 1 259 ? 44.292 -8.160 -31.408 1.00 73.50 259 THR A N 1
ATOM 2117 C CA . THR A 1 259 ? 44.677 -7.287 -30.287 1.00 73.50 259 THR A CA 1
ATOM 2118 C C . THR A 1 259 ? 43.602 -6.282 -29.874 1.00 73.50 259 THR A C 1
ATOM 2120 O O . THR A 1 259 ? 43.822 -5.533 -28.926 1.00 73.50 259 THR A O 1
ATOM 2123 N N . GLU A 1 260 ? 42.470 -6.211 -30.580 1.00 78.06 260 GLU A N 1
ATOM 2124 C CA . GLU A 1 260 ? 41.482 -5.138 -30.407 1.00 78.06 260 GLU A CA 1
ATOM 2125 C C . GLU A 1 260 ? 40.119 -5.709 -30.010 1.00 78.06 260 GLU A C 1
ATOM 2127 O O . GLU A 1 260 ? 39.525 -6.483 -30.761 1.00 78.06 260 GLU A O 1
ATOM 2132 N N . LEU A 1 261 ? 39.641 -5.327 -28.824 1.00 80.62 261 LEU A N 1
ATOM 2133 C CA . LEU A 1 261 ? 38.315 -5.668 -28.308 1.00 80.62 261 LEU A CA 1
ATOM 2134 C C . LEU A 1 261 ? 37.274 -4.665 -28.829 1.00 80.62 261 LEU A C 1
ATOM 2136 O O . LEU A 1 261 ? 37.583 -3.488 -29.022 1.00 80.62 261 LEU A O 1
ATOM 2140 N N . GLU A 1 262 ? 36.039 -5.117 -29.028 1.00 81.00 262 GLU A N 1
ATOM 2141 C CA . GLU A 1 262 ? 34.916 -4.242 -29.365 1.00 81.00 262 GLU A CA 1
ATOM 2142 C C . GLU A 1 262 ? 34.726 -3.110 -28.341 1.00 81.00 262 GLU A C 1
ATOM 2144 O O . GLU A 1 262 ? 34.921 -3.274 -27.133 1.00 81.00 262 GLU A O 1
ATOM 2149 N N . THR A 1 263 ? 34.358 -1.932 -28.847 1.00 70.94 263 THR A N 1
ATOM 2150 C CA . THR A 1 263 ? 34.160 -0.732 -28.034 1.00 70.94 263 THR A CA 1
ATOM 2151 C C . THR A 1 263 ? 32.773 -0.742 -27.413 1.00 70.94 263 THR A C 1
ATOM 2153 O O . THR A 1 263 ? 31.783 -0.953 -28.106 1.00 70.94 263 THR A O 1
ATOM 2156 N N . LEU A 1 264 ? 32.696 -0.472 -26.110 1.00 70.62 264 LEU A N 1
ATOM 2157 C CA . LEU A 1 264 ? 31.425 -0.459 -25.394 1.00 70.62 264 LEU A CA 1
ATOM 2158 C C . LEU A 1 264 ? 30.569 0.774 -25.733 1.00 70.62 264 LEU A C 1
ATOM 2160 O O . LEU A 1 264 ? 31.110 1.876 -25.879 1.00 70.62 264 LEU A O 1
ATOM 2164 N N . PRO A 1 265 ? 29.235 0.615 -25.761 1.00 70.12 265 PRO A N 1
ATOM 2165 C CA . PRO A 1 265 ? 28.292 1.695 -25.990 1.00 70.12 265 PRO A CA 1
ATOM 2166 C C . PRO A 1 265 ? 28.166 2.650 -24.803 1.00 70.12 265 PRO A C 1
ATOM 2168 O O . PRO A 1 265 ? 28.487 2.340 -23.646 1.00 70.12 265 PRO A O 1
ATOM 2171 N N . ASN A 1 266 ? 27.614 3.829 -25.086 1.00 67.19 266 ASN A N 1
ATOM 2172 C CA . ASN A 1 266 ? 27.394 4.871 -24.095 1.00 67.19 266 ASN A CA 1
ATOM 2173 C C . ASN A 1 266 ? 26.016 4.744 -23.413 1.00 67.19 266 ASN A C 1
ATOM 2175 O O . ASN A 1 266 ? 25.035 5.350 -23.841 1.00 67.19 266 ASN A O 1
ATOM 2179 N N . ILE A 1 267 ? 25.956 4.001 -22.302 1.00 71.06 267 ILE A N 1
ATOM 2180 C CA . ILE A 1 267 ? 24.717 3.756 -21.528 1.00 71.06 267 ILE A CA 1
ATOM 2181 C C . ILE A 1 267 ? 24.221 5.014 -20.777 1.00 71.06 267 ILE A C 1
ATOM 2183 O O . ILE A 1 267 ? 23.095 5.061 -20.278 1.00 71.06 267 ILE A O 1
ATOM 2187 N N . ASP A 1 268 ? 25.016 6.091 -20.730 1.00 65.38 268 ASP A N 1
ATOM 2188 C CA . ASP A 1 268 ? 24.724 7.296 -19.939 1.00 65.38 268 ASP A CA 1
ATOM 2189 C C . ASP A 1 268 ? 23.408 8.018 -20.316 1.00 65.38 268 ASP A C 1
ATOM 2191 O O . ASP A 1 268 ? 22.912 8.852 -19.549 1.00 65.38 268 ASP A O 1
ATOM 2195 N N . ILE A 1 269 ? 22.840 7.722 -21.488 1.00 70.56 269 ILE A N 1
ATOM 2196 C CA . ILE A 1 269 ? 21.679 8.424 -22.055 1.00 70.56 269 ILE A CA 1
ATOM 2197 C C . ILE A 1 269 ? 20.345 7.833 -21.621 1.00 70.56 269 ILE A C 1
ATOM 2199 O O . ILE A 1 269 ? 19.383 8.583 -21.518 1.00 70.56 269 ILE A O 1
ATOM 2203 N N . ASN A 1 270 ? 20.249 6.537 -21.350 1.00 88.31 270 ASN A N 1
ATOM 2204 C CA . ASN A 1 270 ? 18.941 5.962 -21.020 1.00 88.31 270 ASN A CA 1
ATOM 2205 C C . ASN A 1 270 ? 18.732 5.819 -19.514 1.00 88.31 270 ASN A C 1
ATOM 2207 O O . ASN A 1 270 ? 17.598 5.735 -19.051 1.00 88.31 270 ASN A O 1
ATOM 2211 N N . ILE A 1 271 ? 19.820 5.849 -18.739 1.00 93.31 271 ILE A N 1
ATOM 2212 C CA . ILE A 1 271 ? 19.770 5.819 -17.278 1.00 93.31 271 ILE A CA 1
ATOM 2213 C C . ILE A 1 271 ? 20.092 7.214 -16.749 1.00 93.31 271 ILE A C 1
ATOM 2215 O O . ILE A 1 271 ? 21.229 7.676 -16.878 1.00 93.31 271 ILE A O 1
ATOM 2219 N N . LYS A 1 272 ? 19.119 7.902 -16.152 1.00 91.81 272 LYS A N 1
ATOM 2220 C CA . LYS A 1 272 ? 19.219 9.319 -15.771 1.00 91.81 272 LYS A CA 1
ATOM 2221 C C . LYS A 1 272 ? 19.140 9.543 -14.268 1.00 91.81 272 LYS A C 1
ATOM 2223 O O . LYS A 1 272 ? 18.454 8.829 -13.546 1.00 91.81 272 LYS A O 1
ATOM 2228 N N . CYS A 1 273 ? 19.826 10.592 -13.818 1.00 91.31 273 CYS A N 1
ATOM 2229 C CA . CYS A 1 273 ? 19.719 11.081 -12.450 1.00 91.31 273 CYS A CA 1
ATOM 2230 C C . CYS A 1 273 ? 18.634 12.158 -12.370 1.00 91.31 273 CYS A C 1
ATOM 2232 O O . CYS A 1 273 ? 18.710 13.150 -13.096 1.00 91.31 273 CYS A O 1
ATOM 2234 N N . GLY A 1 274 ? 17.654 11.980 -11.489 1.00 88.75 274 GLY A N 1
ATOM 2235 C CA . GLY A 1 274 ? 16.587 12.948 -11.258 1.00 88.75 274 GLY A CA 1
ATOM 2236 C C . GLY A 1 274 ? 15.434 12.384 -10.431 1.00 88.75 274 GLY A C 1
ATOM 2237 O O . GLY A 1 274 ? 15.260 11.180 -10.276 1.00 88.75 274 GLY A O 1
ATOM 2238 N N . ASN A 1 275 ? 14.623 13.279 -9.888 1.00 89.12 275 ASN A N 1
ATOM 2239 C CA . ASN A 1 275 ? 13.403 12.964 -9.169 1.00 89.12 275 ASN A CA 1
ATOM 2240 C C . ASN A 1 275 ? 12.264 12.712 -10.164 1.00 89.12 275 ASN A C 1
ATOM 2242 O O . ASN A 1 275 ? 11.579 13.641 -10.592 1.00 89.12 275 ASN A O 1
ATOM 2246 N N . SER A 1 276 ? 12.041 11.441 -10.492 1.00 91.94 276 SER A N 1
ATOM 2247 C CA . SER A 1 276 ? 10.994 10.966 -11.408 1.00 91.94 276 SER A CA 1
ATOM 2248 C C . SER A 1 276 ? 9.567 11.377 -11.024 1.00 91.94 276 SER A C 1
ATOM 2250 O O . SER A 1 276 ? 8.691 11.424 -11.892 1.00 91.94 276 SER A O 1
ATOM 2252 N N . LEU A 1 277 ? 9.323 11.710 -9.750 1.00 88.94 277 LEU A N 1
ATOM 2253 C CA . LEU A 1 277 ? 8.021 12.152 -9.247 1.00 88.94 277 LEU A CA 1
ATOM 2254 C C . LEU A 1 277 ? 7.775 13.658 -9.406 1.00 88.94 277 LEU A C 1
ATOM 2256 O O . LEU A 1 277 ? 6.642 14.105 -9.204 1.00 88.94 277 LEU A O 1
ATOM 2260 N N . VAL A 1 278 ? 8.794 14.458 -9.718 1.00 84.38 278 VAL A N 1
ATOM 2261 C CA . VAL A 1 278 ? 8.677 15.920 -9.767 1.00 84.38 278 VAL A CA 1
ATOM 2262 C C . VAL A 1 278 ? 9.076 16.416 -11.143 1.00 84.38 278 VAL A C 1
ATOM 2264 O O . VAL A 1 278 ? 10.177 16.155 -11.608 1.00 84.38 278 VAL A O 1
ATOM 2267 N N . SER A 1 279 ? 8.196 17.192 -11.762 1.00 80.19 279 SER A N 1
ATOM 2268 C CA . SER A 1 279 ? 8.430 17.836 -13.051 1.00 80.19 279 SER A CA 1
ATOM 2269 C C . SER A 1 279 ? 7.860 19.251 -13.000 1.00 80.19 279 SER A C 1
ATOM 2271 O O . SER A 1 279 ? 6.878 19.510 -12.297 1.00 80.19 279 SER A O 1
ATOM 2273 N N . ARG A 1 280 ? 8.526 20.191 -13.671 1.00 73.00 280 ARG A N 1
ATOM 2274 C CA . ARG A 1 280 ? 8.125 21.603 -13.745 1.00 73.00 280 ARG A CA 1
ATOM 2275 C C . ARG A 1 280 ? 6.985 21.820 -14.732 1.00 73.00 280 ARG A C 1
ATOM 2277 O O . ARG A 1 280 ? 6.314 22.845 -14.637 1.00 73.00 280 ARG A O 1
ATOM 2284 N N . PHE A 1 281 ? 6.801 20.897 -15.669 1.00 74.62 281 PHE A N 1
ATOM 2285 C CA . PHE A 1 281 ? 5.838 21.000 -16.754 1.00 74.62 281 PHE A CA 1
ATOM 2286 C C . PHE A 1 281 ? 4.947 19.760 -16.778 1.00 74.62 281 PHE A C 1
ATOM 2288 O O . PHE A 1 281 ? 5.408 18.651 -16.535 1.00 74.62 281 PHE A O 1
ATOM 2295 N N . ASP A 1 282 ? 3.667 19.926 -17.095 1.00 75.25 282 ASP A N 1
ATOM 2296 C CA . ASP A 1 282 ? 2.781 18.770 -17.224 1.00 75.25 282 ASP A CA 1
ATOM 2297 C C . ASP A 1 282 ? 3.229 17.860 -18.374 1.00 75.25 282 ASP A C 1
ATOM 2299 O O . ASP A 1 282 ? 3.713 18.325 -19.414 1.00 75.25 282 ASP A O 1
ATOM 2303 N N . ILE A 1 283 ? 3.030 16.549 -18.203 1.00 78.75 283 ILE A N 1
ATOM 2304 C CA . ILE A 1 283 ? 3.428 15.556 -19.208 1.00 78.75 283 ILE A CA 1
ATOM 2305 C C . ILE A 1 283 ? 2.681 15.740 -20.533 1.00 78.75 283 ILE A C 1
ATOM 2307 O O . ILE A 1 283 ? 3.237 15.420 -21.578 1.00 78.75 283 ILE A O 1
ATOM 2311 N N . ASP A 1 284 ? 1.504 16.372 -20.497 1.00 72.56 284 ASP A N 1
ATOM 2312 C CA . ASP A 1 284 ? 0.636 16.655 -21.647 1.00 72.56 284 ASP A CA 1
ATOM 2313 C C . ASP A 1 284 ? 0.764 18.096 -22.180 1.00 72.56 284 ASP A C 1
ATOM 2315 O O . ASP A 1 284 ? -0.011 18.520 -23.037 1.00 72.56 284 ASP A O 1
ATOM 2319 N N . ALA A 1 285 ? 1.728 18.891 -21.697 1.00 70.69 285 ALA A N 1
ATOM 2320 C CA . ALA A 1 285 ? 1.914 20.268 -22.162 1.00 70.69 285 ALA A CA 1
ATOM 2321 C C . ALA A 1 285 ? 2.115 20.348 -23.694 1.00 70.69 285 ALA A C 1
ATOM 2323 O O . ALA A 1 285 ? 2.893 19.597 -24.273 1.00 70.69 285 ALA A O 1
ATOM 2324 N N . ASP A 1 286 ? 1.440 21.263 -24.389 1.00 66.06 286 ASP A N 1
ATOM 2325 C CA . ASP A 1 286 ? 1.538 21.341 -25.855 1.00 66.06 286 ASP A CA 1
ATOM 2326 C C . ASP A 1 286 ? 2.932 21.827 -26.308 1.00 66.06 286 ASP A C 1
ATOM 2328 O O . ASP A 1 286 ? 3.274 23.011 -26.191 1.00 66.06 286 ASP A O 1
ATOM 2332 N N . LEU A 1 287 ? 3.736 20.905 -26.852 1.00 67.00 287 LEU A N 1
ATOM 2333 C CA . LEU A 1 287 ? 5.052 21.194 -27.423 1.00 67.00 287 LEU A CA 1
ATOM 2334 C C . LEU A 1 287 ? 4.958 21.802 -28.829 1.00 67.00 287 LEU A C 1
ATOM 2336 O O . LEU A 1 287 ? 5.923 22.428 -29.269 1.00 67.00 287 LEU A O 1
ATOM 2340 N N . LYS A 1 288 ? 3.821 21.713 -29.531 1.00 67.12 288 LYS A N 1
ATOM 2341 C CA . LYS A 1 288 ? 3.694 22.147 -30.937 1.00 67.12 288 LYS A CA 1
ATOM 2342 C C . LYS A 1 288 ? 3.928 23.646 -31.089 1.00 67.12 288 LYS A C 1
ATOM 2344 O O . LYS A 1 288 ? 4.539 24.085 -32.063 1.00 67.12 288 LYS A O 1
ATOM 2349 N N . GLN A 1 289 ? 3.488 24.456 -30.121 1.00 63.62 289 GLN A N 1
ATOM 2350 C CA . GLN A 1 289 ? 3.770 25.899 -30.121 1.00 63.62 289 GLN A CA 1
ATOM 2351 C C . GLN A 1 289 ? 5.242 26.220 -29.845 1.00 63.62 289 GLN A C 1
ATOM 2353 O O . GLN A 1 289 ? 5.757 27.180 -30.419 1.00 63.62 289 GLN A O 1
ATOM 2358 N N . ALA A 1 290 ? 5.901 25.437 -28.987 1.00 63.16 290 ALA A N 1
ATOM 2359 C CA . ALA A 1 290 ? 7.320 25.595 -28.677 1.00 63.16 290 ALA A CA 1
ATOM 2360 C C . ALA A 1 290 ? 8.192 25.170 -29.870 1.00 63.16 290 ALA A C 1
ATOM 2362 O O . ALA A 1 290 ? 9.083 25.909 -30.275 1.00 63.16 290 ALA A O 1
ATOM 2363 N N . LEU A 1 291 ? 7.871 24.040 -30.502 1.00 63.19 291 LEU A N 1
ATOM 2364 C CA . LEU A 1 291 ? 8.561 23.501 -31.678 1.00 63.19 291 LEU A CA 1
ATOM 2365 C C . LEU A 1 291 ? 8.434 24.405 -32.908 1.00 63.19 291 LEU A C 1
ATOM 2367 O O . LEU A 1 291 ? 9.415 24.616 -33.605 1.00 63.19 291 LEU A O 1
ATOM 2371 N N . LYS A 1 292 ? 7.260 25.010 -33.152 1.00 65.69 292 LYS A N 1
ATOM 2372 C CA . LYS A 1 292 ? 7.061 25.945 -34.282 1.00 65.69 292 LYS A CA 1
ATOM 2373 C C . LYS A 1 292 ? 7.878 27.236 -34.181 1.00 65.69 292 LYS A C 1
ATOM 2375 O O . LYS A 1 292 ? 8.094 27.888 -35.198 1.00 65.69 292 LYS A O 1
ATOM 2380 N N . LYS A 1 293 ? 8.244 27.653 -32.966 1.00 63.88 293 LYS A N 1
ATOM 2381 C CA . LYS A 1 293 ? 9.039 28.868 -32.709 1.00 63.88 293 LYS A CA 1
ATOM 2382 C C . LYS A 1 293 ? 10.516 28.569 -32.481 1.00 63.88 293 LYS A C 1
ATOM 2384 O O . LYS A 1 293 ? 11.346 29.453 -32.679 1.00 63.88 293 LYS A O 1
ATOM 2389 N N . SER A 1 294 ? 10.823 27.344 -32.068 1.00 66.69 294 SER A N 1
ATOM 2390 C CA . SER A 1 294 ? 12.178 26.842 -31.915 1.00 66.69 294 SER A CA 1
ATOM 2391 C C . SER A 1 294 ? 12.853 26.671 -33.276 1.00 66.69 294 SER A C 1
ATOM 2393 O O . SER A 1 294 ? 12.214 26.380 -34.285 1.00 66.69 294 SER A O 1
ATOM 2395 N N . LYS A 1 295 ? 14.179 26.812 -33.293 1.00 74.94 295 LYS A N 1
ATOM 2396 C CA . LYS A 1 295 ? 15.026 26.438 -34.437 1.00 74.94 295 LYS A CA 1
ATOM 2397 C C . LYS A 1 295 ? 15.222 24.916 -34.562 1.00 74.94 295 LYS A C 1
ATOM 2399 O O . LYS A 1 295 ? 15.839 24.472 -35.523 1.00 74.94 295 LYS A O 1
ATOM 2404 N N . TRP A 1 296 ? 14.725 24.136 -33.598 1.00 71.94 296 TRP A N 1
ATOM 2405 C CA . TRP A 1 296 ? 14.937 22.692 -33.471 1.00 71.94 296 TRP A CA 1
ATOM 2406 C C . TRP A 1 296 ? 13.643 21.895 -33.680 1.00 71.94 296 TRP A C 1
ATOM 2408 O O . TRP A 1 296 ? 12.592 22.270 -33.157 1.00 71.94 296 TRP A O 1
ATOM 2418 N N . SER A 1 297 ? 13.737 20.759 -34.375 1.00 74.88 297 SER A N 1
ATOM 2419 C CA . SER A 1 297 ? 12.677 19.743 -34.478 1.00 74.88 297 SER A CA 1
ATOM 2420 C C . SER A 1 297 ? 12.954 18.543 -33.561 1.00 74.88 297 SER A C 1
ATOM 2422 O O . SER A 1 297 ? 14.093 18.328 -33.141 1.00 74.88 297 SER A O 1
ATOM 2424 N N . ILE A 1 298 ? 11.936 17.723 -33.275 1.00 74.12 298 ILE A N 1
ATOM 2425 C CA . ILE A 1 298 ? 12.123 16.470 -32.514 1.00 74.12 298 ILE A CA 1
ATOM 2426 C C . ILE A 1 298 ? 13.069 15.528 -33.249 1.00 74.12 298 ILE A C 1
ATOM 2428 O O . ILE A 1 298 ? 13.950 14.955 -32.621 1.00 74.12 298 ILE A O 1
ATOM 2432 N N . ASP A 1 299 ? 12.965 15.437 -34.574 1.00 77.31 299 ASP A N 1
ATOM 2433 C CA . ASP A 1 299 ? 13.880 14.615 -35.368 1.00 77.31 299 ASP A CA 1
ATOM 2434 C C . ASP A 1 299 ? 15.319 15.114 -35.272 1.00 77.31 299 ASP A C 1
ATOM 2436 O O . ASP A 1 299 ? 16.230 14.314 -35.090 1.00 77.31 299 ASP A O 1
ATOM 2440 N N . SER A 1 300 ? 15.543 16.435 -35.286 1.00 78.81 300 SER A N 1
ATOM 2441 C CA . SER A 1 300 ? 16.888 16.983 -35.063 1.00 78.81 300 SER A CA 1
ATOM 2442 C C . SER A 1 300 ? 17.427 16.638 -33.673 1.00 78.81 300 SER A C 1
ATOM 2444 O O . SER A 1 300 ? 18.626 16.412 -33.517 1.00 78.81 300 SER A O 1
ATOM 2446 N N . TYR A 1 301 ? 16.543 16.537 -32.674 1.00 77.38 301 TYR A N 1
ATOM 2447 C CA . TYR A 1 301 ? 16.918 16.143 -31.324 1.00 77.38 301 TYR A CA 1
ATOM 2448 C C . TYR A 1 301 ? 17.229 14.643 -31.221 1.00 77.38 301 TYR A C 1
ATOM 2450 O O . TYR A 1 301 ? 18.270 14.283 -30.673 1.00 77.38 301 TYR A O 1
ATOM 2458 N N . ARG A 1 302 ? 16.395 13.775 -31.812 1.00 76.44 302 ARG A N 1
ATOM 2459 C CA . ARG A 1 302 ? 16.643 12.325 -31.9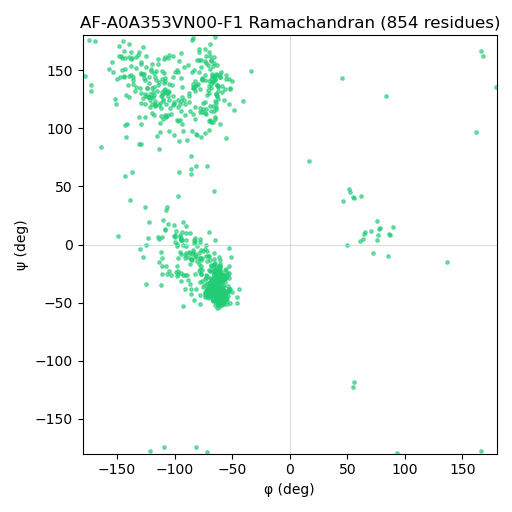07 1.00 76.44 302 ARG A CA 1
ATOM 2460 C C . ARG A 1 302 ? 17.971 12.043 -32.615 1.00 76.44 302 ARG A C 1
ATOM 2462 O O . ARG A 1 302 ? 18.812 11.344 -32.065 1.00 76.44 302 ARG A O 1
ATOM 2469 N N . VAL A 1 303 ? 18.223 12.701 -33.749 1.00 80.75 303 VAL A N 1
ATOM 2470 C CA . VAL A 1 303 ? 19.490 12.583 -34.492 1.00 80.75 303 VAL A CA 1
ATOM 2471 C C . VAL A 1 303 ? 20.689 13.035 -33.654 1.00 80.75 303 VAL A C 1
ATOM 2473 O O . VAL A 1 303 ? 21.736 12.388 -33.693 1.00 80.75 303 VAL A O 1
ATOM 2476 N N . ALA A 1 304 ? 20.566 14.115 -32.875 1.00 78.94 304 ALA A N 1
ATOM 2477 C CA . ALA A 1 304 ? 21.638 14.557 -31.980 1.00 78.94 304 ALA A CA 1
ATOM 2478 C C . ALA A 1 304 ? 21.939 13.516 -30.886 1.00 78.94 304 ALA A C 1
ATOM 2480 O O . ALA A 1 304 ? 23.108 13.247 -30.596 1.00 78.94 304 ALA A O 1
ATOM 2481 N N . VAL A 1 305 ? 20.900 12.898 -30.315 1.00 78.06 305 VAL A N 1
ATOM 2482 C CA . VAL A 1 305 ? 21.035 11.815 -29.330 1.00 78.06 305 VAL A CA 1
ATOM 2483 C C . VAL A 1 305 ? 21.679 10.573 -29.952 1.00 78.06 305 VAL A C 1
ATOM 2485 O O . VAL A 1 305 ? 22.636 10.041 -29.387 1.00 78.06 305 VAL A O 1
ATOM 2488 N N . ASP A 1 306 ? 21.244 10.156 -31.139 1.00 75.56 306 ASP A N 1
ATOM 2489 C CA . ASP A 1 306 ? 21.800 8.990 -31.837 1.00 75.56 306 ASP A CA 1
ATOM 2490 C C . ASP A 1 306 ? 23.249 9.214 -32.289 1.00 75.56 306 ASP A C 1
ATOM 2492 O O . ASP A 1 306 ? 24.091 8.316 -32.205 1.00 75.56 306 ASP A O 1
ATOM 2496 N N . THR A 1 307 ? 23.588 10.437 -32.701 1.00 78.81 307 THR A N 1
ATOM 2497 C CA . THR A 1 307 ? 24.973 10.811 -33.033 1.00 78.81 307 THR A CA 1
ATOM 2498 C C . THR A 1 307 ? 25.861 10.780 -31.791 1.00 78.81 307 THR A C 1
ATOM 2500 O O . THR A 1 307 ? 27.016 10.361 -31.859 1.00 78.81 307 THR A O 1
ATOM 2503 N N . TYR A 1 308 ? 25.329 11.189 -30.638 1.00 77.62 308 TYR A N 1
ATOM 2504 C CA . TYR A 1 308 ? 26.035 11.110 -29.364 1.00 77.62 308 TYR A CA 1
ATOM 2505 C C . TYR A 1 308 ? 26.239 9.658 -28.889 1.00 77.62 308 TYR A C 1
ATOM 2507 O O . TYR A 1 308 ? 27.304 9.351 -28.347 1.00 77.62 308 TYR A O 1
ATOM 2515 N N . ARG A 1 309 ? 25.267 8.756 -29.118 1.00 70.06 309 ARG A N 1
ATOM 2516 C CA . ARG A 1 309 ? 25.395 7.307 -28.839 1.00 70.06 309 ARG A CA 1
ATOM 2517 C C . ARG A 1 309 ? 26.570 6.689 -29.589 1.00 70.06 309 ARG A C 1
ATOM 2519 O O . ARG A 1 309 ? 27.386 5.997 -28.989 1.00 70.06 309 ARG A O 1
ATOM 2526 N N . ASN A 1 310 ? 26.677 7.012 -30.875 1.00 70.00 310 ASN A N 1
ATOM 2527 C CA . ASN A 1 310 ? 27.633 6.411 -31.807 1.00 70.00 310 ASN A CA 1
ATOM 2528 C C . ASN A 1 310 ? 28.956 7.190 -31.947 1.00 70.00 310 ASN A C 1
ATOM 2530 O O . ASN A 1 310 ? 29.745 6.924 -32.861 1.00 70.00 310 ASN A O 1
ATOM 2534 N N . ALA A 1 311 ? 29.200 8.178 -31.080 1.00 73.44 311 ALA A N 1
ATOM 2535 C CA . ALA A 1 311 ? 30.355 9.063 -31.180 1.00 73.44 311 ALA A CA 1
ATOM 2536 C C . ALA A 1 311 ? 31.680 8.290 -31.041 1.00 73.44 311 ALA A C 1
ATOM 2538 O O . ALA A 1 311 ? 31.930 7.622 -30.040 1.00 73.44 311 ALA A O 1
ATOM 2539 N N . GLN A 1 312 ? 32.566 8.444 -32.029 1.00 68.38 312 GLN A N 1
ATOM 2540 C CA . GLN A 1 312 ? 33.827 7.690 -32.117 1.00 68.38 312 GLN A CA 1
ATOM 2541 C C . GLN A 1 312 ? 34.968 8.326 -31.307 1.00 68.38 312 GLN A C 1
ATOM 2543 O O . GLN A 1 312 ? 36.018 7.720 -31.099 1.00 68.38 312 GLN A O 1
ATOM 2548 N N . ASN A 1 313 ? 34.796 9.573 -30.856 1.00 74.94 313 ASN A N 1
ATOM 2549 C CA . ASN A 1 313 ? 35.805 10.289 -30.085 1.00 74.94 313 ASN A CA 1
ATOM 2550 C C . ASN A 1 313 ? 35.187 11.237 -29.040 1.00 74.94 313 ASN A C 1
ATOM 2552 O O . ASN A 1 313 ? 34.016 11.615 -29.096 1.00 74.94 313 ASN A O 1
ATOM 2556 N N . LYS A 1 314 ? 36.008 11.638 -28.059 1.00 74.38 314 LYS A N 1
ATOM 2557 C CA . LYS A 1 314 ? 35.588 12.503 -26.940 1.00 74.38 314 LYS A CA 1
ATOM 2558 C C . LYS A 1 314 ? 35.194 13.921 -27.365 1.00 74.38 314 LYS A C 1
ATOM 2560 O O . LYS A 1 314 ? 34.493 14.590 -26.611 1.00 74.38 314 LYS A O 1
ATOM 2565 N N . GLU A 1 315 ? 35.675 14.401 -28.506 1.00 77.62 315 GLU A N 1
ATOM 2566 C CA . GLU A 1 315 ? 35.416 15.763 -28.980 1.00 77.62 315 GLU A CA 1
ATOM 2567 C C . GLU A 1 315 ? 34.015 15.867 -29.584 1.00 77.62 315 GLU A C 1
ATOM 2569 O O . GLU A 1 315 ? 33.201 16.638 -29.082 1.00 77.62 315 GLU A O 1
ATOM 2574 N N . GLN A 1 316 ? 33.687 14.968 -30.514 1.00 75.69 316 GLN A N 1
ATOM 2575 C CA . GLN A 1 316 ? 32.340 14.779 -31.054 1.00 75.69 316 GLN A CA 1
ATOM 2576 C C . GLN A 1 316 ? 31.320 14.548 -29.930 1.00 75.69 316 GLN A C 1
ATOM 2578 O O . GLN A 1 316 ? 30.231 15.120 -29.939 1.00 75.69 316 GLN A O 1
ATOM 2583 N N . LYS A 1 317 ? 31.699 13.767 -28.908 1.00 73.50 317 LYS A N 1
ATOM 2584 C CA . LYS A 1 317 ? 30.869 13.538 -27.718 1.00 73.50 317 LYS A CA 1
ATOM 2585 C C . LYS A 1 317 ? 30.534 14.846 -26.990 1.00 73.50 317 LYS A C 1
ATOM 2587 O O . LYS A 1 317 ? 29.368 15.099 -26.707 1.00 73.50 317 LYS A O 1
ATOM 2592 N N . ARG A 1 318 ? 31.536 15.693 -26.727 1.00 79.31 318 ARG A N 1
ATOM 2593 C CA . ARG A 1 318 ? 31.352 16.991 -26.049 1.00 79.31 318 ARG A CA 1
ATOM 2594 C C . ARG A 1 318 ? 30.544 17.982 -26.881 1.00 79.31 318 ARG A C 1
ATOM 2596 O O . ARG A 1 318 ? 29.798 18.776 -26.314 1.00 79.31 318 ARG A O 1
ATOM 2603 N N . GLU A 1 319 ? 30.711 17.970 -28.199 1.00 81.44 319 GLU A N 1
ATOM 2604 C CA . GLU A 1 319 ? 29.931 18.820 -29.102 1.00 81.44 319 GLU A CA 1
ATOM 2605 C C . GLU A 1 319 ? 28.452 18.443 -29.082 1.00 81.44 319 GLU A C 1
ATOM 2607 O O . GLU A 1 319 ? 27.604 19.318 -28.904 1.00 81.44 319 GLU A O 1
ATOM 2612 N N . MET A 1 320 ? 28.138 17.150 -29.197 1.00 80.44 320 MET A N 1
ATOM 2613 C CA . MET A 1 320 ? 26.751 16.687 -29.157 1.00 80.44 320 MET A CA 1
ATOM 2614 C C . MET A 1 320 ? 26.127 16.844 -27.764 1.00 80.44 320 MET A C 1
ATOM 2616 O O . MET A 1 320 ? 24.962 17.208 -27.672 1.00 80.44 320 MET A O 1
ATOM 2620 N N . GLU A 1 321 ? 26.895 16.663 -26.682 1.00 80.19 321 GLU A N 1
ATOM 2621 C CA . GLU A 1 321 ? 26.466 16.991 -25.309 1.00 80.19 321 GLU A CA 1
ATOM 2622 C C . GLU A 1 321 ? 25.997 18.448 -25.200 1.00 80.19 321 GLU A C 1
ATOM 2624 O O . GLU A 1 321 ? 24.879 18.707 -24.757 1.00 80.19 321 GLU A O 1
ATOM 2629 N N . ARG A 1 322 ? 26.815 19.400 -25.672 1.00 82.56 322 ARG A N 1
ATOM 2630 C CA . ARG A 1 322 ? 26.458 20.828 -25.672 1.00 82.56 322 ARG A CA 1
ATOM 2631 C C . ARG A 1 322 ? 25.225 21.106 -26.522 1.00 82.56 322 ARG A C 1
ATOM 2633 O O . ARG A 1 322 ? 24.358 21.858 -26.096 1.00 82.56 322 ARG A O 1
ATOM 2640 N N . LEU A 1 323 ? 25.136 20.484 -27.696 1.00 80.94 323 LEU A N 1
ATOM 2641 C CA . LEU A 1 323 ? 23.987 20.629 -28.585 1.00 80.94 323 LEU A CA 1
ATOM 2642 C C . LEU A 1 323 ? 22.695 20.135 -27.918 1.00 80.94 323 LEU A C 1
ATOM 2644 O O . LEU A 1 323 ? 21.678 20.820 -27.965 1.00 80.94 323 LEU A O 1
ATOM 2648 N N . ILE A 1 324 ? 22.738 18.970 -27.268 1.00 79.62 324 ILE A N 1
ATOM 2649 C CA . ILE A 1 324 ? 21.613 18.402 -26.516 1.00 79.62 324 ILE A CA 1
ATOM 2650 C C . ILE A 1 324 ? 21.202 19.337 -25.372 1.00 79.62 324 ILE A C 1
ATOM 2652 O O . ILE A 1 324 ? 20.009 19.581 -25.182 1.00 79.62 324 ILE A O 1
ATOM 2656 N N . ASP A 1 325 ? 22.164 19.885 -24.631 1.00 80.44 325 ASP A N 1
ATOM 2657 C CA . ASP A 1 325 ? 21.892 20.810 -23.528 1.00 80.44 325 ASP A CA 1
ATOM 2658 C C . ASP A 1 325 ? 21.288 22.137 -24.013 1.00 80.44 325 ASP A C 1
ATOM 2660 O O . ASP A 1 325 ? 20.328 22.634 -23.411 1.00 80.44 325 ASP A O 1
ATOM 2664 N N . ASP A 1 326 ? 21.776 22.674 -25.133 1.00 80.19 326 ASP A N 1
ATOM 2665 C CA . ASP A 1 326 ? 21.225 23.871 -25.774 1.00 80.19 326 ASP A CA 1
ATOM 2666 C C . ASP A 1 326 ? 19.781 23.631 -26.238 1.00 80.19 326 ASP A C 1
ATOM 2668 O O . ASP A 1 326 ? 18.891 24.432 -25.940 1.00 80.19 326 ASP A O 1
ATOM 2672 N N . ILE A 1 327 ? 19.519 22.491 -26.890 1.00 74.62 327 ILE A N 1
ATOM 2673 C CA . ILE A 1 327 ? 18.171 22.081 -27.312 1.00 74.62 327 ILE A CA 1
ATOM 2674 C C . I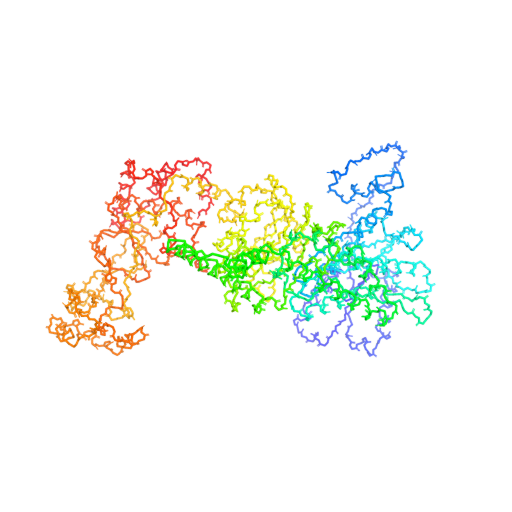LE A 1 327 ? 17.227 22.009 -26.101 1.00 74.62 327 ILE A C 1
ATOM 2676 O O . ILE A 1 327 ? 16.131 22.578 -26.122 1.00 74.62 327 ILE A O 1
ATOM 2680 N N . LYS A 1 328 ? 17.652 21.360 -25.010 1.00 75.25 328 LYS A N 1
ATOM 2681 C CA . LYS A 1 328 ? 16.862 21.261 -23.771 1.00 75.25 328 LYS A CA 1
ATOM 2682 C C . LYS A 1 328 ? 16.597 22.628 -23.138 1.00 75.25 328 LYS A C 1
ATOM 2684 O O . LYS A 1 328 ? 15.500 22.862 -22.624 1.00 75.25 328 LYS A O 1
ATOM 2689 N N . SER A 1 329 ? 17.582 23.523 -23.147 1.00 76.75 329 SER A N 1
ATOM 2690 C CA . SER A 1 329 ? 17.461 24.880 -22.603 1.00 76.75 329 SER A CA 1
ATOM 2691 C C . SER A 1 329 ? 16.455 25.727 -23.390 1.00 76.75 329 SER A C 1
ATOM 2693 O O . SER A 1 329 ? 15.572 26.363 -22.795 1.00 76.75 329 SER A O 1
ATOM 2695 N N . ASP A 1 330 ? 16.528 25.670 -24.722 1.00 72.44 330 ASP A N 1
ATOM 2696 C CA . ASP A 1 330 ? 15.601 26.354 -25.627 1.00 72.44 330 ASP A CA 1
ATOM 2697 C C . ASP A 1 330 ? 14.163 25.843 -25.414 1.00 72.44 330 ASP A C 1
ATOM 2699 O O . ASP A 1 330 ? 13.235 26.640 -25.235 1.00 72.44 330 ASP A O 1
ATOM 2703 N N . PHE A 1 331 ? 13.972 24.520 -25.310 1.00 70.62 331 PHE A N 1
ATOM 2704 C CA . PHE A 1 331 ? 12.656 23.933 -25.035 1.00 70.62 331 PHE A CA 1
ATOM 2705 C C . PHE A 1 331 ? 12.080 24.340 -23.677 1.00 70.62 331 PHE A C 1
ATOM 2707 O O . PHE A 1 331 ? 10.919 24.752 -23.597 1.00 70.62 331 PHE A O 1
ATOM 2714 N N . ARG A 1 332 ? 12.877 24.271 -22.602 1.00 73.62 332 ARG A N 1
ATOM 2715 C CA . ARG A 1 332 ? 12.447 24.702 -21.257 1.00 73.62 332 ARG A CA 1
ATOM 2716 C C . ARG A 1 332 ? 12.009 26.168 -21.253 1.00 73.62 332 ARG A C 1
ATOM 2718 O O . ARG A 1 332 ? 11.031 26.516 -20.586 1.00 73.62 332 ARG A O 1
ATOM 2725 N N . SER A 1 333 ? 12.714 27.015 -21.998 1.00 72.12 333 SER A N 1
ATOM 2726 C CA . SER A 1 333 ? 12.396 28.438 -22.127 1.00 72.12 333 SER A CA 1
ATOM 2727 C C . SER A 1 333 ? 11.066 28.652 -22.854 1.00 72.12 333 SER A C 1
ATOM 2729 O O . SER A 1 333 ? 10.198 29.356 -22.337 1.00 72.12 333 SER A O 1
ATOM 2731 N N . GLU A 1 334 ? 10.851 27.997 -23.996 1.00 67.94 334 GLU A N 1
ATOM 2732 C CA . GLU A 1 334 ? 9.610 28.118 -24.773 1.00 67.94 334 GLU A CA 1
ATOM 2733 C C . GLU A 1 334 ? 8.374 27.568 -24.040 1.00 67.94 334 GLU A C 1
ATOM 2735 O O . GLU A 1 334 ? 7.323 28.217 -24.043 1.00 67.94 334 GLU A O 1
ATOM 2740 N N . ILE A 1 335 ? 8.467 26.422 -23.350 1.00 65.44 335 ILE A N 1
ATOM 2741 C CA . ILE A 1 335 ? 7.329 25.905 -22.564 1.00 65.44 335 ILE A CA 1
ATOM 2742 C C . ILE A 1 335 ? 7.003 26.846 -21.403 1.00 65.44 335 ILE A C 1
ATOM 2744 O O . ILE A 1 335 ? 5.838 27.183 -21.200 1.00 65.44 335 ILE A O 1
ATOM 2748 N N . SER A 1 336 ? 8.014 27.339 -20.684 1.00 70.00 336 SER A N 1
ATOM 2749 C CA . SER A 1 336 ? 7.821 28.319 -19.606 1.00 70.00 336 SER A CA 1
ATOM 2750 C C . SER A 1 336 ? 7.104 29.583 -20.099 1.00 70.00 336 SER A C 1
ATOM 2752 O O . SER A 1 336 ? 6.261 30.138 -19.397 1.00 70.00 336 SER A O 1
ATOM 2754 N N . LEU A 1 337 ? 7.373 30.024 -21.333 1.00 67.62 337 LEU A N 1
ATOM 2755 C CA . LEU A 1 337 ? 6.665 31.145 -21.960 1.00 67.62 337 LEU A CA 1
ATOM 2756 C C . LEU A 1 337 ? 5.232 30.802 -22.391 1.00 67.62 337 LEU A C 1
ATOM 2758 O O . LEU A 1 337 ? 4.381 31.698 -22.450 1.00 67.62 337 LEU A O 1
ATOM 2762 N N . ASN A 1 338 ? 4.975 29.535 -22.715 1.00 65.88 338 ASN A N 1
ATOM 2763 C CA . ASN A 1 338 ? 3.682 29.040 -23.175 1.00 65.88 338 ASN A CA 1
ATOM 2764 C C . ASN A 1 338 ? 2.764 28.530 -22.056 1.00 65.88 338 ASN A C 1
ATOM 2766 O O . ASN A 1 338 ? 1.579 28.320 -22.337 1.00 65.88 338 ASN A O 1
ATOM 2770 N N . ASP A 1 339 ? 3.275 28.405 -20.831 1.00 70.88 339 ASP A N 1
ATOM 2771 C CA . ASP A 1 339 ? 2.536 28.023 -19.628 1.00 70.88 339 ASP A CA 1
ATOM 2772 C C . ASP A 1 339 ? 1.274 28.902 -19.430 1.00 70.88 339 ASP A C 1
ATOM 2774 O O . ASP A 1 339 ? 1.349 30.136 -19.544 1.00 70.88 339 ASP A O 1
ATOM 2778 N N . PRO A 1 340 ? 0.096 28.317 -19.126 1.00 73.69 340 PRO A N 1
ATOM 2779 C CA . PRO A 1 340 ? -1.151 29.066 -18.963 1.00 73.69 340 PRO A CA 1
ATOM 2780 C C . PRO A 1 340 ? -1.096 30.160 -17.889 1.00 73.69 340 PRO A C 1
ATOM 2782 O O . PRO A 1 340 ? -1.683 31.232 -18.079 1.00 73.69 340 PRO A O 1
ATOM 2785 N N . LYS A 1 341 ? -0.392 29.929 -16.772 1.00 74.31 341 LYS A N 1
ATOM 2786 C CA . LYS A 1 341 ? -0.217 30.920 -15.700 1.00 74.31 341 LYS A CA 1
ATOM 2787 C C . LYS A 1 341 ? 0.691 32.052 -16.165 1.00 74.31 341 LYS A C 1
ATOM 2789 O O . LYS A 1 341 ? 0.352 33.212 -15.939 1.00 74.31 341 LYS A O 1
ATOM 2794 N N . VAL A 1 342 ? 1.775 31.753 -16.884 1.00 77.38 342 VAL A N 1
ATOM 2795 C CA . VAL A 1 342 ? 2.685 32.776 -17.438 1.00 77.38 342 VAL A CA 1
ATOM 2796 C C . VAL A 1 342 ? 2.011 33.596 -18.546 1.00 77.38 342 VAL A C 1
ATOM 2798 O O . VAL A 1 342 ? 2.119 34.825 -18.558 1.00 77.38 342 VAL A O 1
ATOM 2801 N N . LYS A 1 343 ? 1.235 32.963 -19.437 1.00 81.12 343 LYS A N 1
ATOM 2802 C CA . LYS A 1 343 ? 0.402 33.656 -20.439 1.00 81.12 343 LYS A CA 1
ATOM 2803 C C . LYS A 1 343 ? -0.635 34.562 -19.778 1.00 81.12 343 LYS A C 1
ATOM 2805 O O . LYS A 1 343 ? -0.815 35.708 -20.198 1.00 81.12 343 LYS A O 1
ATOM 2810 N N . ARG A 1 344 ? -1.299 34.074 -18.727 1.00 83.44 344 ARG A N 1
ATOM 2811 C CA . ARG A 1 344 ? -2.265 34.860 -17.950 1.00 83.44 344 ARG A CA 1
ATOM 2812 C C . ARG A 1 344 ? -1.596 36.034 -17.242 1.00 83.44 344 ARG A C 1
ATOM 2814 O O . ARG A 1 344 ? -2.150 37.129 -17.291 1.00 83.44 344 ARG A O 1
ATOM 2821 N N . LEU A 1 345 ? -0.412 35.834 -16.660 1.00 85.25 345 LEU A N 1
ATOM 2822 C CA . LEU A 1 345 ? 0.386 36.902 -16.061 1.00 85.25 345 LEU A CA 1
ATOM 2823 C C . LEU A 1 345 ? 0.714 37.970 -17.105 1.00 85.25 345 LEU A C 1
ATOM 2825 O O . LEU A 1 345 ? 0.392 39.131 -16.898 1.00 85.25 345 LEU A O 1
ATOM 2829 N N . ARG A 1 346 ? 1.248 37.586 -18.272 1.00 84.75 346 ARG A N 1
ATOM 2830 C CA . ARG A 1 346 ? 1.533 38.521 -19.376 1.00 84.75 346 ARG A CA 1
ATOM 2831 C C . ARG A 1 346 ? 0.304 39.305 -19.821 1.00 84.75 346 ARG A C 1
ATOM 2833 O O . ARG A 1 346 ? 0.412 40.505 -20.052 1.00 84.75 346 ARG A O 1
ATOM 2840 N N . LYS A 1 347 ? -0.857 38.652 -19.928 1.00 87.69 347 LYS A N 1
ATOM 2841 C CA . LYS A 1 347 ? -2.112 39.319 -20.292 1.00 87.69 347 LYS A CA 1
ATOM 2842 C C . LYS A 1 347 ? -2.537 40.334 -19.229 1.00 87.69 347 LYS A C 1
ATOM 2844 O O . LYS A 1 347 ? -2.797 41.479 -19.574 1.00 87.69 347 LYS A O 1
ATOM 2849 N N . LEU A 1 348 ? -2.560 39.938 -17.955 1.00 87.81 348 LEU A N 1
ATOM 2850 C CA . LEU A 1 348 ? -2.935 40.819 -16.842 1.00 87.81 348 LEU A CA 1
ATOM 2851 C C . LEU A 1 348 ? -1.949 41.982 -16.679 1.00 87.81 348 LEU A C 1
ATOM 2853 O O . LEU A 1 348 ? -2.376 43.122 -16.526 1.00 87.81 348 LEU A O 1
ATOM 2857 N N . SER A 1 349 ? -0.646 41.717 -16.775 1.00 85.62 349 SER A N 1
ATOM 2858 C CA . SER A 1 349 ? 0.402 42.740 -16.747 1.00 85.62 349 SER A CA 1
ATOM 2859 C C . SER A 1 349 ? 0.322 43.671 -17.955 1.00 85.62 349 SER A C 1
ATOM 2861 O O . SER A 1 349 ? 0.528 44.869 -17.804 1.00 85.62 349 SER A O 1
ATOM 2863 N N . GLY A 1 350 ? -0.026 43.157 -19.139 1.00 84.69 350 GLY A N 1
ATOM 2864 C CA . GLY A 1 350 ? -0.265 43.960 -20.339 1.00 84.69 350 GLY A CA 1
ATOM 2865 C C . GLY A 1 350 ? -1.506 44.848 -20.224 1.00 84.69 350 GLY A C 1
ATOM 2866 O O . GLY A 1 350 ? -1.441 46.027 -20.559 1.00 84.69 350 GLY A O 1
ATOM 2867 N N . GLU A 1 351 ? -2.615 44.320 -19.698 1.00 85.94 351 GLU A N 1
ATOM 2868 C CA . GLU A 1 351 ? -3.831 45.092 -19.401 1.00 85.94 351 GLU A CA 1
ATOM 2869 C C . GLU A 1 351 ? -3.560 46.177 -18.351 1.00 85.94 351 GLU A C 1
ATOM 2871 O O . GLU A 1 351 ? -3.983 47.321 -18.521 1.00 85.94 351 GLU A O 1
ATOM 2876 N N . LEU A 1 352 ? -2.821 45.838 -17.290 1.00 86.25 352 LEU A N 1
ATOM 2877 C CA . LEU A 1 352 ? -2.393 46.783 -16.262 1.00 86.25 352 LEU A CA 1
ATOM 2878 C C . LEU A 1 352 ? -1.501 47.873 -16.865 1.00 86.25 352 LEU A C 1
ATOM 2880 O O . LEU A 1 352 ? -1.770 49.049 -16.651 1.00 86.25 352 LEU A O 1
ATOM 2884 N N . PHE A 1 353 ? -0.510 47.496 -17.678 1.00 84.00 353 PHE A N 1
ATOM 2885 C CA . PHE A 1 353 ? 0.381 48.428 -18.367 1.00 84.00 353 PHE A CA 1
ATOM 2886 C C . PHE A 1 353 ? -0.388 49.360 -19.306 1.00 84.00 353 PHE A C 1
ATOM 2888 O O . PHE A 1 353 ? -0.168 50.564 -19.277 1.00 84.00 353 PHE A O 1
ATOM 2895 N N . GLN A 1 354 ? -1.329 48.850 -20.105 1.00 82.38 354 GLN A N 1
ATOM 2896 C CA . GLN A 1 354 ? -2.174 49.698 -20.952 1.00 82.38 354 GLN A CA 1
ATOM 2897 C C . GLN A 1 354 ? -2.995 50.687 -20.118 1.00 82.38 354 GLN A C 1
ATOM 2899 O O . GLN A 1 354 ? -3.046 51.867 -20.453 1.00 82.38 354 GLN A O 1
ATOM 2904 N N . LEU A 1 355 ? -3.580 50.231 -19.007 1.00 80.12 355 LEU A N 1
ATOM 2905 C CA . LEU A 1 355 ? -4.367 51.071 -18.102 1.00 80.12 355 LEU A CA 1
ATOM 2906 C C . LEU A 1 355 ? -3.544 52.160 -17.402 1.00 80.12 355 LEU A C 1
ATOM 2908 O O . LEU A 1 355 ? -4.115 53.199 -17.071 1.00 80.12 355 LEU A O 1
ATOM 2912 N N . THR A 1 356 ? -2.253 51.923 -17.149 1.00 78.38 356 THR A N 1
ATOM 2913 C CA . THR A 1 356 ? -1.374 52.855 -16.424 1.00 78.38 356 THR A CA 1
ATOM 2914 C C . THR A 1 356 ? -0.507 53.729 -17.331 1.00 78.38 356 THR A C 1
ATOM 2916 O O . THR A 1 356 ? -0.145 54.822 -16.912 1.00 78.38 356 THR A O 1
ATOM 2919 N N . ASN A 1 357 ? -0.166 53.271 -18.543 1.00 73.00 357 ASN A N 1
ATOM 2920 C CA . ASN A 1 357 ? 0.766 53.948 -19.457 1.00 73.00 357 ASN A CA 1
ATOM 2921 C C . ASN A 1 357 ? 0.118 54.544 -20.718 1.00 73.00 357 ASN A C 1
ATOM 2923 O O . ASN A 1 357 ? 0.778 55.322 -21.406 1.00 73.00 357 ASN A O 1
ATOM 2927 N N . GLN A 1 358 ? -1.145 54.239 -21.047 1.00 64.69 358 GLN A N 1
ATOM 2928 C CA . GLN A 1 358 ? -1.864 55.073 -22.016 1.00 64.69 358 GLN A CA 1
ATOM 2929 C C . GLN A 1 358 ? -2.156 56.426 -21.366 1.00 64.69 358 GLN A C 1
ATOM 2931 O O . GLN A 1 358 ? -3.021 56.537 -20.497 1.00 64.69 358 GLN A O 1
ATOM 2936 N N . GLY A 1 359 ? -1.418 57.457 -21.786 1.00 58.88 359 GLY A N 1
ATOM 2937 C CA . GLY A 1 359 ? -1.669 58.835 -21.377 1.00 58.88 359 GLY A CA 1
ATOM 2938 C C . GLY A 1 359 ? -3.129 59.205 -21.635 1.00 58.88 359 GLY A C 1
ATOM 2939 O O . GLY A 1 359 ? -3.617 59.110 -22.762 1.00 58.88 359 GLY A O 1
ATOM 2940 N N . GLN A 1 360 ? -3.844 59.591 -20.582 1.00 60.81 360 GLN A N 1
ATOM 2941 C CA . GLN A 1 360 ? -5.234 60.013 -20.700 1.00 60.81 360 GLN A CA 1
ATOM 2942 C C . GLN A 1 360 ? -5.279 61.397 -21.351 1.00 60.81 360 GLN A C 1
ATOM 2944 O O . GLN A 1 360 ? -4.829 62.378 -20.770 1.00 60.81 360 GLN A O 1
ATOM 2949 N N . LEU A 1 361 ? -5.821 61.468 -22.569 1.00 55.88 361 LEU A N 1
ATOM 2950 C CA . LEU A 1 361 ? -5.973 62.712 -23.337 1.00 55.88 361 LEU A CA 1
ATOM 2951 C C . LEU A 1 361 ? -7.029 63.676 -22.747 1.00 55.88 361 LEU A C 1
ATOM 2953 O O . LEU A 1 361 ? -7.095 64.822 -23.178 1.00 55.88 361 LEU A O 1
ATOM 2957 N N . PHE A 1 362 ? -7.828 63.239 -21.760 1.00 63.62 362 PHE A N 1
ATOM 2958 C CA . PHE A 1 362 ? -8.881 64.024 -21.098 1.00 63.62 362 PHE A CA 1
ATOM 2959 C C . PHE A 1 362 ? -8.978 63.702 -19.593 1.00 63.62 362 PHE A C 1
ATOM 2961 O O . PHE A 1 362 ? -8.696 62.575 -19.181 1.00 63.62 362 PHE A O 1
ATOM 2968 N N . GLU A 1 363 ? -9.409 64.669 -18.771 1.00 62.34 363 GLU A N 1
ATOM 2969 C CA . GLU A 1 363 ? -9.629 64.474 -17.328 1.00 62.34 363 GLU A CA 1
ATOM 2970 C C . GLU A 1 363 ? -10.838 63.568 -17.044 1.00 62.34 363 GLU A C 1
ATOM 2972 O O . GLU A 1 363 ? -11.940 63.786 -17.545 1.00 62.34 363 GLU A O 1
ATOM 2977 N N . MET A 1 364 ? -10.645 62.562 -16.187 1.00 74.38 364 MET A N 1
ATOM 2978 C CA . MET A 1 364 ? -11.717 61.660 -15.754 1.00 74.38 364 MET A CA 1
ATOM 2979 C C . MET A 1 364 ? -12.670 62.342 -14.766 1.00 74.38 364 MET A C 1
ATOM 2981 O O . MET A 1 364 ? -12.235 63.006 -13.819 1.00 74.38 364 MET A O 1
ATOM 2985 N N . SER A 1 365 ? -13.969 62.061 -14.874 1.00 76.19 365 SER A N 1
ATOM 2986 C CA . SER A 1 365 ? -14.933 62.438 -13.837 1.00 76.19 365 SER A CA 1
ATOM 2987 C C . SER A 1 365 ? -14.677 61.687 -12.520 1.00 76.19 365 SER A C 1
ATOM 2989 O O . SER A 1 365 ? -14.057 60.619 -12.470 1.00 76.19 365 SER A O 1
ATOM 2991 N N . LYS A 1 366 ? -15.218 62.210 -11.412 1.00 74.75 366 LYS A N 1
ATOM 2992 C CA . LYS A 1 366 ? -15.061 61.623 -10.066 1.00 74.75 366 LYS A CA 1
ATOM 2993 C C . LYS A 1 366 ? -15.471 60.142 -10.010 1.00 74.75 366 LYS A C 1
ATOM 2995 O O . LYS A 1 366 ? -14.777 59.345 -9.387 1.00 74.75 366 LYS A O 1
ATOM 3000 N N . LYS A 1 367 ? -16.567 59.772 -10.688 1.00 76.62 367 LYS A N 1
ATOM 3001 C CA . LYS A 1 367 ? -17.104 58.399 -10.730 1.00 76.62 367 LYS A CA 1
ATOM 3002 C C . LYS A 1 367 ? -16.211 57.459 -11.549 1.00 76.62 367 LYS A C 1
ATOM 3004 O O . LYS A 1 367 ? -15.980 56.321 -11.141 1.00 76.62 367 LYS A O 1
ATOM 3009 N N . GLU A 1 368 ? -15.666 57.947 -12.660 1.00 75.75 368 GLU A N 1
ATOM 3010 C CA . GLU A 1 368 ? -14.747 57.194 -13.521 1.00 75.75 368 GLU A CA 1
ATOM 3011 C C . GLU A 1 368 ? -13.409 56.947 -12.825 1.00 75.75 368 GLU A C 1
ATOM 3013 O O . GLU A 1 368 ? -12.899 55.828 -12.861 1.00 75.75 368 GLU A O 1
ATOM 3018 N N . LYS A 1 369 ? -12.887 57.941 -12.097 1.00 77.88 369 LYS A N 1
ATOM 3019 C CA . LYS A 1 369 ? -11.641 57.816 -11.327 1.00 77.88 369 LYS A CA 1
ATOM 3020 C C . LYS A 1 369 ? -11.744 56.756 -10.227 1.00 77.88 369 LYS A C 1
ATOM 3022 O O . LYS A 1 369 ? -10.819 55.970 -10.031 1.00 77.88 369 LYS A O 1
ATOM 3027 N N . THR A 1 370 ? -12.883 56.673 -9.531 1.00 78.00 370 THR A N 1
ATOM 3028 C CA . THR A 1 370 ? -13.114 55.626 -8.519 1.00 78.00 370 THR A CA 1
ATOM 3029 C C . THR A 1 370 ? -13.205 54.232 -9.145 1.00 78.00 370 THR A C 1
ATOM 3031 O O . THR A 1 370 ? -12.625 53.281 -8.616 1.00 78.00 370 THR A O 1
ATOM 3034 N N . ALA A 1 371 ? -13.898 54.097 -10.280 1.00 81.06 371 ALA A N 1
ATOM 3035 C CA . ALA A 1 371 ? -14.000 52.830 -11.003 1.00 81.06 371 ALA A CA 1
ATOM 3036 C C . ALA A 1 371 ? -12.639 52.372 -11.559 1.00 81.06 371 ALA A C 1
ATOM 3038 O O . ALA A 1 371 ? -12.289 51.196 -11.434 1.00 81.06 371 ALA A O 1
ATOM 3039 N N . TRP A 1 372 ? -11.849 53.304 -12.098 1.00 81.25 372 TRP A N 1
ATOM 3040 C CA . TRP A 1 372 ? -10.494 53.059 -12.592 1.00 81.25 372 TRP A CA 1
ATOM 3041 C C . TRP A 1 372 ? -9.556 52.608 -11.468 1.00 81.25 372 TRP A C 1
ATOM 3043 O O . TRP A 1 372 ? -8.977 51.529 -11.573 1.00 81.25 372 TRP A O 1
ATOM 3053 N N . ASN A 1 373 ? -9.516 53.327 -10.338 1.00 82.50 373 ASN A N 1
ATOM 3054 C CA . ASN A 1 373 ? -8.718 52.937 -9.167 1.00 82.50 373 ASN A CA 1
ATOM 3055 C C . ASN A 1 373 ? -9.080 51.533 -8.656 1.00 82.50 373 ASN A C 1
ATOM 3057 O O . ASN A 1 373 ? -8.198 50.744 -8.319 1.00 82.50 373 ASN A O 1
ATOM 3061 N N . LYS A 1 374 ? -10.376 51.189 -8.622 1.00 85.88 374 LYS A N 1
ATOM 3062 C CA . LYS A 1 374 ? -10.838 49.854 -8.207 1.00 85.88 374 LYS A CA 1
ATOM 3063 C C . LYS A 1 374 ? -10.380 48.763 -9.181 1.00 85.88 374 LYS A C 1
ATOM 3065 O O . LYS A 1 374 ? -10.027 47.669 -8.742 1.00 85.88 374 LYS A O 1
ATOM 3070 N N . LYS A 1 375 ? -10.379 49.050 -10.487 1.00 85.38 375 LYS A N 1
ATOM 3071 C CA . LYS A 1 375 ? -9.945 48.113 -11.534 1.00 85.38 375 LYS A CA 1
ATOM 3072 C C . LYS A 1 375 ? -8.429 47.909 -11.523 1.00 85.38 375 LYS A C 1
ATOM 3074 O O . LYS A 1 375 ? -7.999 46.760 -11.545 1.00 85.38 375 LYS A O 1
ATOM 3079 N N . VAL A 1 376 ? -7.651 48.987 -11.407 1.00 85.12 376 VAL A N 1
ATOM 3080 C CA . VAL A 1 376 ? -6.187 48.937 -11.256 1.00 85.12 376 VAL A CA 1
ATOM 3081 C C . VAL A 1 376 ? -5.818 48.136 -10.014 1.00 85.12 376 VAL A C 1
ATOM 3083 O O . VAL A 1 376 ? -5.109 47.148 -10.136 1.00 85.12 376 VAL A O 1
ATOM 3086 N N . LYS A 1 377 ? -6.394 48.460 -8.847 1.00 87.56 377 LYS A N 1
ATOM 3087 C CA . LYS A 1 377 ? -6.130 47.728 -7.598 1.00 87.56 377 LYS A CA 1
ATOM 3088 C C . LYS A 1 377 ? -6.408 46.227 -7.728 1.00 87.56 377 LYS A C 1
ATOM 3090 O O . LYS A 1 377 ? -5.574 45.417 -7.340 1.00 87.56 377 LYS A O 1
ATOM 3095 N N . LYS A 1 378 ? -7.549 45.853 -8.319 1.00 88.81 378 LYS A N 1
ATOM 3096 C CA . LYS A 1 378 ? -7.912 44.445 -8.536 1.00 88.81 378 LYS A CA 1
ATOM 3097 C C . LYS A 1 378 ? -6.924 43.730 -9.465 1.00 88.81 378 LYS A C 1
ATOM 3099 O O . LYS A 1 378 ? -6.550 42.599 -9.177 1.00 88.81 378 LYS A O 1
ATOM 3104 N N . LEU A 1 379 ? -6.524 44.365 -10.568 1.00 87.50 379 LEU A N 1
ATOM 3105 C CA . LEU A 1 379 ? -5.551 43.793 -11.503 1.00 87.50 379 LEU A CA 1
ATOM 3106 C C . LEU A 1 379 ? -4.169 43.668 -10.856 1.00 87.50 379 LEU A C 1
ATOM 3108 O O . LEU A 1 379 ? -3.570 42.608 -10.960 1.00 87.50 379 LEU A O 1
ATOM 3112 N N . THR A 1 380 ? -3.705 44.679 -10.118 1.00 86.31 380 THR A N 1
ATOM 3113 C CA . THR A 1 380 ? -2.438 44.630 -9.373 1.00 86.31 380 THR A CA 1
ATOM 3114 C C . THR A 1 380 ? -2.428 43.503 -8.339 1.00 86.31 380 THR A C 1
ATOM 3116 O O . THR A 1 380 ? -1.475 42.733 -8.291 1.00 86.31 380 THR A O 1
ATOM 3119 N N . GLU A 1 381 ? -3.495 43.341 -7.550 1.00 88.06 381 GLU A N 1
ATOM 3120 C CA . GLU A 1 381 ? -3.610 42.232 -6.589 1.00 88.06 381 GLU A CA 1
ATOM 3121 C C . GLU A 1 381 ? -3.589 40.862 -7.287 1.00 88.06 381 GLU A C 1
ATOM 3123 O O . GLU A 1 381 ? -2.953 39.927 -6.801 1.00 88.06 381 GLU A O 1
ATOM 3128 N N . GLN A 1 382 ? -4.254 40.735 -8.441 1.00 87.06 382 GLN A N 1
ATOM 3129 C CA . GLN A 1 382 ? -4.258 39.500 -9.229 1.00 87.06 382 GLN A CA 1
ATOM 3130 C C . GLN A 1 382 ? -2.890 39.193 -9.845 1.00 87.06 382 GLN A C 1
ATOM 3132 O O . GLN A 1 382 ? -2.458 38.044 -9.777 1.00 87.06 382 GLN A O 1
ATOM 3137 N N . THR A 1 383 ? -2.213 40.194 -10.412 1.00 86.44 383 THR A N 1
ATOM 3138 C CA . THR A 1 383 ? -0.866 40.069 -10.982 1.00 86.44 383 THR A CA 1
ATOM 3139 C C . THR A 1 383 ? 0.136 39.677 -9.903 1.00 86.44 383 THR A C 1
ATOM 3141 O O . THR A 1 383 ? 0.771 38.640 -10.048 1.00 86.44 383 THR A O 1
ATOM 3144 N N . ASN A 1 384 ? 0.192 40.405 -8.782 1.00 84.38 384 ASN A N 1
ATOM 3145 C CA . ASN A 1 384 ? 1.132 40.124 -7.691 1.00 84.38 384 ASN A CA 1
ATOM 3146 C C . ASN A 1 384 ? 0.912 38.734 -7.083 1.00 84.38 384 ASN A C 1
ATOM 3148 O O . ASN A 1 384 ? 1.867 38.036 -6.762 1.00 84.38 384 ASN A O 1
ATOM 3152 N N . LYS A 1 385 ? -0.349 38.306 -6.929 1.00 84.81 385 LYS A N 1
ATOM 3153 C CA . LYS A 1 385 ? -0.663 36.964 -6.423 1.00 84.81 385 LYS A CA 1
ATOM 3154 C C . LYS A 1 385 ? -0.180 35.872 -7.379 1.00 84.81 385 LYS A C 1
ATOM 3156 O O . LYS A 1 385 ? 0.367 34.872 -6.929 1.00 84.81 385 LYS A O 1
ATOM 3161 N N . LEU A 1 386 ? -0.415 36.051 -8.678 1.00 82.56 386 LEU A N 1
ATOM 3162 C CA . LEU A 1 386 ? -0.029 35.079 -9.698 1.00 82.56 386 LEU A CA 1
ATOM 3163 C C . LEU A 1 386 ? 1.496 35.045 -9.893 1.00 82.56 386 LEU A C 1
ATOM 3165 O O . LEU A 1 386 ? 2.061 33.977 -10.093 1.00 82.56 386 LEU A O 1
ATOM 3169 N N . GLU A 1 387 ? 2.155 36.200 -9.795 1.00 81.25 387 GLU A N 1
ATOM 3170 C CA . GLU A 1 387 ? 3.611 36.343 -9.835 1.00 81.25 387 GLU A CA 1
ATOM 3171 C C . GLU A 1 387 ? 4.268 35.663 -8.632 1.00 81.25 387 GLU A C 1
ATOM 3173 O O . GLU A 1 387 ? 5.137 34.820 -8.829 1.00 81.25 387 GLU A O 1
ATOM 3178 N N . ALA A 1 388 ? 3.768 35.906 -7.416 1.00 76.44 388 ALA A N 1
ATOM 3179 C CA . ALA A 1 388 ? 4.232 35.220 -6.211 1.00 76.44 388 ALA A CA 1
ATOM 3180 C C . ALA A 1 388 ? 4.028 33.696 -6.287 1.00 76.44 388 ALA A C 1
ATOM 3182 O O . ALA A 1 388 ? 4.897 32.947 -5.859 1.00 76.44 388 ALA A O 1
ATOM 3183 N N . GLU A 1 389 ? 2.920 33.217 -6.864 1.00 73.38 389 GLU A N 1
ATOM 3184 C CA . GLU A 1 389 ? 2.691 31.779 -7.072 1.00 73.38 389 GLU A CA 1
ATOM 3185 C C . GLU A 1 389 ? 3.699 31.178 -8.070 1.00 73.38 389 GLU A C 1
ATOM 3187 O O . GLU A 1 389 ? 4.196 30.072 -7.863 1.00 73.38 389 GLU A O 1
ATOM 3192 N N . ILE A 1 390 ? 4.033 31.901 -9.144 1.00 73.06 390 ILE A N 1
ATOM 3193 C CA . ILE A 1 390 ? 5.035 31.471 -10.129 1.00 73.06 390 ILE A CA 1
ATOM 3194 C C . ILE A 1 390 ? 6.447 31.507 -9.528 1.00 73.06 390 ILE A C 1
ATOM 3196 O O . ILE A 1 390 ? 7.221 30.580 -9.767 1.00 73.06 390 ILE A O 1
ATOM 3200 N N . GLU A 1 391 ? 6.795 32.537 -8.755 1.00 71.56 391 GLU A N 1
ATOM 3201 C CA . GLU A 1 391 ? 8.082 32.627 -8.055 1.00 71.56 391 GLU A CA 1
ATOM 3202 C C . GLU A 1 391 ? 8.218 31.569 -6.958 1.00 71.56 391 GLU A C 1
ATOM 3204 O O . GLU A 1 391 ? 9.278 30.959 -6.843 1.00 71.56 391 GLU A O 1
ATOM 3209 N N . GLU A 1 392 ? 7.152 31.281 -6.206 1.00 66.69 392 GLU A N 1
ATOM 3210 C CA . GLU A 1 392 ? 7.130 30.199 -5.217 1.00 66.69 392 GLU A CA 1
ATOM 3211 C C . GLU A 1 392 ? 7.389 28.848 -5.891 1.00 66.69 392 GLU A C 1
ATOM 3213 O O . GLU A 1 392 ? 8.177 28.057 -5.383 1.00 66.69 392 GLU A O 1
ATOM 3218 N N . ILE A 1 393 ? 6.794 28.593 -7.061 1.00 64.75 393 ILE A N 1
ATOM 3219 C CA . ILE A 1 393 ? 7.064 27.384 -7.849 1.00 64.75 393 ILE A CA 1
ATOM 3220 C C . ILE A 1 393 ? 8.519 27.386 -8.344 1.00 64.75 393 ILE A C 1
ATOM 3222 O O . ILE A 1 393 ? 9.246 26.429 -8.105 1.00 64.75 393 ILE A O 1
ATOM 3226 N N . LYS A 1 394 ? 8.988 28.460 -8.988 1.00 64.19 394 LYS A N 1
ATOM 3227 C CA . LYS A 1 394 ? 10.333 28.517 -9.594 1.00 64.19 394 LYS A CA 1
ATOM 3228 C C . LYS A 1 394 ? 11.474 28.502 -8.574 1.00 64.19 394 LYS A C 1
ATOM 3230 O O . LYS A 1 394 ? 12.535 27.955 -8.867 1.00 64.19 394 LYS A O 1
ATOM 3235 N N . GLY A 1 395 ? 11.271 29.111 -7.409 1.00 57.97 395 GLY A N 1
ATOM 3236 C CA . GLY A 1 395 ? 12.257 29.222 -6.335 1.00 57.97 395 GLY A CA 1
ATOM 3237 C C . GLY A 1 395 ? 12.262 28.042 -5.362 1.00 57.97 395 GLY A C 1
ATOM 3238 O O . GLY A 1 395 ? 13.128 27.979 -4.487 1.00 57.97 395 GLY A O 1
ATOM 3239 N N . ASN A 1 396 ? 11.316 27.103 -5.478 1.00 63.03 396 ASN A N 1
ATOM 3240 C CA . ASN A 1 396 ? 11.248 25.971 -4.565 1.00 63.03 396 ASN A CA 1
ATOM 3241 C C . ASN A 1 396 ? 12.386 24.974 -4.828 1.00 63.03 396 ASN A C 1
ATOM 3243 O O . ASN A 1 396 ? 12.563 24.471 -5.939 1.00 63.03 396 ASN A O 1
ATOM 3247 N N . LYS A 1 397 ? 13.109 24.618 -3.758 1.00 60.19 397 LYS A N 1
ATOM 3248 C CA . LYS A 1 397 ? 14.162 23.591 -3.769 1.00 60.19 397 LYS A CA 1
ATOM 3249 C C . LYS A 1 397 ? 13.683 22.231 -4.291 1.00 60.19 397 LYS A C 1
ATOM 3251 O O . LYS A 1 397 ? 14.510 21.447 -4.737 1.00 60.19 397 LYS A O 1
ATOM 3256 N N . ILE A 1 398 ? 12.375 21.958 -4.275 1.00 62.78 398 ILE A N 1
ATOM 3257 C CA . ILE A 1 398 ? 11.788 20.716 -4.797 1.00 62.78 398 ILE A CA 1
ATOM 3258 C C . ILE A 1 398 ? 12.097 20.480 -6.284 1.00 62.78 398 ILE A C 1
ATOM 3260 O O . ILE A 1 398 ? 12.150 19.333 -6.711 1.00 62.78 398 ILE A O 1
ATOM 3264 N N . PHE A 1 399 ? 12.337 21.543 -7.062 1.00 67.06 399 PHE A N 1
ATOM 3265 C CA . PHE A 1 399 ? 12.618 21.443 -8.496 1.00 67.06 399 PHE A CA 1
ATOM 3266 C C . PHE A 1 399 ? 14.106 21.395 -8.851 1.00 67.06 399 PHE A C 1
ATOM 3268 O O . PHE A 1 399 ? 14.434 21.427 -10.041 1.00 67.06 399 PHE A O 1
ATOM 3275 N N . VAL A 1 400 ? 15.002 21.371 -7.858 1.00 64.88 400 VAL A N 1
ATOM 3276 C CA . VAL A 1 400 ? 16.455 21.283 -8.093 1.00 64.88 400 VAL A CA 1
ATOM 3277 C C . VAL A 1 400 ? 16.789 19.987 -8.826 1.00 64.88 400 VAL A C 1
ATOM 3279 O O . VAL A 1 400 ? 17.507 20.031 -9.818 1.00 64.88 400 VAL A O 1
ATOM 3282 N N . ASP A 1 401 ? 16.155 18.889 -8.416 1.00 74.56 401 ASP A N 1
ATOM 3283 C CA . ASP A 1 401 ? 16.340 17.566 -9.012 1.00 74.56 401 ASP A CA 1
ATOM 3284 C C . ASP A 1 401 ? 15.144 17.142 -9.878 1.00 74.56 401 ASP A C 1
ATOM 3286 O O . ASP A 1 401 ? 14.973 15.958 -10.131 1.00 74.56 401 ASP A O 1
ATOM 3290 N N . ALA A 1 402 ? 14.268 18.063 -10.300 1.00 81.44 402 ALA A N 1
ATOM 3291 C CA . ALA A 1 402 ? 13.090 17.702 -11.095 1.00 81.44 402 ALA A CA 1
ATOM 3292 C C . ALA A 1 402 ? 13.478 16.998 -12.401 1.00 81.44 402 ALA A C 1
ATOM 3294 O O . ALA A 1 402 ? 14.383 17.440 -13.114 1.00 81.44 402 ALA A O 1
ATOM 3295 N N . PHE A 1 403 ? 12.757 15.926 -12.718 1.00 86.31 403 PHE A N 1
ATOM 3296 C CA . PHE A 1 403 ? 12.975 15.132 -13.912 1.00 86.31 403 PHE A CA 1
ATOM 3297 C C . PHE A 1 403 ? 11.913 15.430 -14.971 1.00 86.31 403 PHE A C 1
ATOM 3299 O O . PHE A 1 403 ? 10.721 15.182 -14.786 1.00 86.31 403 PHE A O 1
ATOM 3306 N N . GLU A 1 404 ? 12.359 15.951 -16.111 1.00 85.88 404 GLU A N 1
ATOM 3307 C CA . GLU A 1 404 ? 11.485 16.306 -17.226 1.00 85.88 404 GLU A CA 1
ATOM 3308 C C . GLU A 1 404 ? 11.449 15.174 -18.256 1.00 85.88 404 GLU A C 1
ATOM 3310 O O . GLU A 1 404 ? 12.235 15.160 -19.203 1.00 85.88 404 GLU A O 1
ATOM 3315 N N . TRP A 1 405 ? 10.516 14.235 -18.079 1.00 88.56 405 TRP A N 1
ATOM 3316 C CA . TRP A 1 405 ? 10.384 13.018 -18.894 1.00 88.56 405 TRP A CA 1
ATOM 3317 C C . TRP A 1 405 ? 10.486 13.259 -20.405 1.00 88.56 405 TRP A C 1
ATOM 3319 O O . TRP A 1 405 ? 11.232 12.572 -21.093 1.00 88.56 405 TRP A O 1
ATOM 3329 N N . ARG A 1 406 ? 9.802 14.291 -20.909 1.00 80.75 406 ARG A N 1
ATOM 3330 C CA . ARG A 1 406 ? 9.764 14.641 -22.339 1.00 80.75 406 ARG A CA 1
ATOM 3331 C C . ARG A 1 406 ? 11.107 15.106 -22.898 1.00 80.75 406 ARG A C 1
ATOM 3333 O O . ARG A 1 406 ? 11.339 15.000 -24.094 1.00 80.75 406 ARG A O 1
ATOM 3340 N N . PHE A 1 407 ? 11.954 15.692 -22.057 1.00 77.00 407 PHE A N 1
ATOM 3341 C CA . PHE A 1 407 ? 13.251 16.218 -22.480 1.00 77.00 407 PHE A CA 1
ATOM 3342 C C . PHE A 1 407 ? 14.364 15.217 -22.273 1.00 77.00 407 PHE A C 1
ATOM 3344 O O . PHE A 1 407 ? 15.353 15.248 -22.989 1.00 77.00 407 PHE A O 1
ATOM 3351 N N . GLU A 1 408 ? 14.243 14.381 -21.253 1.00 83.62 408 GLU A N 1
ATOM 3352 C CA . GLU A 1 408 ? 15.283 13.419 -20.933 1.00 83.62 408 GLU A CA 1
ATOM 3353 C C . GLU A 1 408 ? 15.181 12.159 -21.796 1.00 83.62 408 GLU A C 1
ATOM 3355 O O . GLU A 1 408 ? 16.220 11.556 -22.056 1.00 83.62 408 GLU A O 1
ATOM 3360 N N . PHE A 1 409 ? 13.978 11.835 -22.296 1.00 88.06 409 PHE A N 1
ATOM 3361 C CA . PHE A 1 409 ? 13.711 10.704 -23.188 1.00 88.06 409 PHE A CA 1
ATOM 3362 C C . PHE A 1 409 ? 12.891 11.137 -24.421 1.00 88.06 409 PHE A C 1
ATOM 3364 O O . PHE A 1 409 ? 11.660 11.064 -24.412 1.00 88.06 409 PHE A O 1
ATOM 3371 N N . PRO A 1 410 ? 13.528 11.620 -25.502 1.00 82.44 410 PRO A N 1
ATOM 3372 C CA . PRO A 1 410 ? 12.823 11.939 -26.749 1.00 82.44 410 PRO A CA 1
ATOM 3373 C C . PRO A 1 410 ? 12.225 10.721 -27.466 1.00 82.44 410 PRO A C 1
ATOM 3375 O O . PRO A 1 410 ? 11.366 10.875 -28.335 1.00 82.44 410 PRO A O 1
ATOM 3378 N N . GLU A 1 411 ? 12.662 9.512 -27.121 1.00 85.25 411 GLU A N 1
ATOM 3379 C CA . GLU A 1 411 ? 12.225 8.253 -27.727 1.00 85.25 411 GLU A CA 1
ATOM 3380 C C . GLU A 1 411 ? 10.762 7.916 -27.439 1.00 85.25 411 GLU A C 1
ATOM 3382 O O . GLU A 1 411 ? 10.174 7.102 -28.146 1.00 85.25 411 GLU A O 1
ATOM 3387 N N . VAL A 1 412 ? 10.184 8.525 -26.403 1.00 86.44 412 VAL A N 1
ATOM 3388 C CA . VAL A 1 412 ? 8.774 8.357 -26.027 1.00 86.44 412 VAL A CA 1
ATOM 3389 C C . VAL A 1 412 ? 7.893 9.500 -26.535 1.00 86.44 412 VAL A C 1
ATOM 3391 O O . VAL A 1 412 ? 6.742 9.621 -26.121 1.00 86.44 412 VAL A O 1
ATOM 3394 N N . LEU A 1 413 ? 8.413 10.350 -27.426 1.00 84.62 413 LEU A N 1
ATOM 3395 C CA . LEU A 1 413 ? 7.638 11.358 -28.149 1.00 84.62 413 LEU A CA 1
ATOM 3396 C C . LEU A 1 413 ? 7.276 10.844 -29.546 1.00 84.62 413 LEU A C 1
ATOM 3398 O O . LEU A 1 413 ? 8.053 10.097 -30.137 1.00 84.62 413 LEU A O 1
ATOM 3402 N N . ASN A 1 414 ? 6.144 11.276 -30.104 1.00 82.25 414 ASN A N 1
ATOM 3403 C CA . ASN A 1 414 ? 5.863 11.135 -31.538 1.00 82.25 414 ASN A CA 1
ATOM 3404 C C . ASN A 1 414 ? 6.489 12.296 -32.342 1.00 82.25 414 ASN A C 1
ATOM 3406 O O . ASN A 1 414 ? 7.075 13.215 -31.770 1.00 82.25 414 ASN A O 1
ATOM 3410 N N . ASP A 1 415 ? 6.351 12.270 -33.669 1.00 75.75 415 ASP A N 1
ATOM 3411 C CA . ASP A 1 415 ? 6.927 13.287 -34.574 1.00 75.75 415 ASP A CA 1
ATOM 3412 C C . ASP A 1 415 ? 6.320 14.688 -34.369 1.00 75.75 415 ASP A C 1
ATOM 3414 O O . ASP A 1 415 ? 6.938 15.710 -34.664 1.00 75.75 415 ASP A O 1
ATOM 3418 N N . ASP A 1 416 ? 5.121 14.730 -33.791 1.00 73.44 416 ASP A N 1
ATOM 3419 C CA . ASP A 1 416 ? 4.395 15.935 -33.398 1.00 73.44 416 ASP A CA 1
ATOM 3420 C C . ASP A 1 416 ? 4.840 16.490 -32.026 1.00 73.44 416 ASP A C 1
ATOM 3422 O O . ASP A 1 416 ? 4.473 17.611 -31.658 1.00 73.44 416 ASP A O 1
ATOM 3426 N N . GLY A 1 417 ? 5.632 15.728 -31.265 1.00 71.12 417 GLY A N 1
ATOM 3427 C CA . GLY A 1 417 ? 6.137 16.083 -29.935 1.00 71.12 417 GLY A CA 1
ATOM 3428 C C . GLY A 1 417 ? 5.206 15.728 -28.791 1.00 71.12 417 GLY A C 1
ATOM 3429 O O . GLY A 1 417 ? 5.465 16.126 -27.652 1.00 71.12 417 GLY A O 1
ATOM 3430 N N . ASP A 1 418 ? 4.128 15.005 -29.068 1.00 81.06 418 ASP A N 1
ATOM 3431 C CA . ASP A 1 418 ? 3.212 14.499 -28.057 1.00 81.06 418 ASP A CA 1
ATOM 3432 C C . ASP A 1 418 ? 3.845 13.294 -27.351 1.00 81.06 418 ASP A C 1
ATOM 3434 O O . ASP A 1 418 ? 4.537 12.479 -27.965 1.00 81.06 418 ASP A O 1
ATOM 3438 N N . PHE A 1 419 ? 3.625 13.196 -26.042 1.00 85.19 419 PHE A N 1
ATOM 3439 C CA . PHE A 1 419 ? 4.161 12.109 -25.233 1.00 85.19 419 PHE A CA 1
ATOM 3440 C C . PHE A 1 419 ? 3.344 10.831 -25.463 1.00 85.19 419 PHE A C 1
ATOM 3442 O O . PHE A 1 419 ? 2.161 10.773 -25.139 1.00 85.19 419 PHE A O 1
ATOM 3449 N N . VAL A 1 420 ? 3.976 9.813 -26.047 1.00 88.31 420 VAL A N 1
ATOM 3450 C CA . VAL A 1 420 ? 3.377 8.502 -26.351 1.00 88.31 420 VAL A CA 1
ATOM 3451 C C . VAL A 1 420 ? 3.475 7.570 -25.145 1.00 88.31 420 VAL A C 1
ATOM 3453 O O . VAL A 1 420 ? 2.528 6.841 -24.851 1.00 88.31 420 VAL A O 1
ATOM 3456 N N . GLY A 1 421 ? 4.602 7.632 -24.432 1.00 92.06 421 GLY A N 1
ATOM 3457 C CA . GLY A 1 421 ? 4.876 6.836 -23.238 1.00 92.06 421 GLY A CA 1
ATOM 3458 C C . GLY A 1 421 ? 5.624 5.530 -23.490 1.00 92.06 421 GLY A C 1
ATOM 3459 O O . GLY A 1 421 ? 6.008 5.210 -24.613 1.00 92.06 421 GLY A O 1
ATOM 3460 N N . PHE A 1 422 ? 5.857 4.799 -22.403 1.00 96.25 422 PHE A N 1
ATOM 3461 C CA . PHE A 1 422 ? 6.569 3.521 -22.385 1.00 96.25 422 PHE A CA 1
ATOM 3462 C C . PHE A 1 422 ? 5.625 2.344 -22.606 1.00 96.25 422 PHE A C 1
ATOM 3464 O O . PHE A 1 422 ? 4.443 2.411 -22.269 1.00 96.25 422 PHE A O 1
ATOM 3471 N N . ASP A 1 423 ? 6.164 1.244 -23.113 1.00 96.06 423 ASP A N 1
ATOM 3472 C CA . ASP A 1 423 ? 5.425 0.018 -23.395 1.00 96.06 423 ASP A CA 1
ATOM 3473 C C . ASP A 1 423 ? 5.246 -0.819 -22.138 1.00 96.06 423 ASP A C 1
ATOM 3475 O O . ASP A 1 423 ? 4.188 -1.418 -21.937 1.00 96.06 423 ASP A O 1
ATOM 3479 N N . ILE A 1 424 ? 6.290 -0.835 -21.308 1.00 97.31 424 ILE A N 1
ATOM 3480 C CA . ILE A 1 424 ? 6.348 -1.545 -20.040 1.00 97.31 424 ILE A CA 1
ATOM 3481 C C . ILE A 1 424 ? 6.938 -0.605 -18.992 1.00 97.31 424 ILE A C 1
ATOM 3483 O O . ILE A 1 424 ? 7.984 0.007 -19.214 1.00 97.31 424 ILE A O 1
ATOM 3487 N N . VAL A 1 425 ? 6.292 -0.510 -17.834 1.00 97.94 425 VAL A N 1
ATOM 3488 C CA . VAL A 1 425 ? 6.869 0.128 -16.646 1.00 97.94 425 VAL A CA 1
ATOM 3489 C C . VAL A 1 425 ? 7.002 -0.919 -15.547 1.00 97.94 425 VAL A C 1
ATOM 3491 O O . VAL A 1 425 ? 6.006 -1.506 -15.120 1.00 97.94 425 VAL A O 1
ATOM 3494 N N . ILE A 1 426 ? 8.234 -1.156 -15.104 1.00 96.88 426 ILE A N 1
ATOM 3495 C CA . ILE A 1 426 ? 8.611 -2.193 -14.138 1.00 96.88 426 ILE A CA 1
ATOM 3496 C C . ILE A 1 426 ? 9.452 -1.580 -13.023 1.00 96.88 426 ILE A C 1
ATOM 3498 O O . ILE A 1 426 ? 10.193 -0.639 -13.271 1.00 96.88 426 ILE A O 1
ATOM 3502 N N . GLY A 1 427 ? 9.350 -2.080 -11.793 1.00 94.44 427 GLY A N 1
ATOM 3503 C CA . GLY A 1 427 ? 10.264 -1.637 -10.742 1.00 94.44 427 GLY A CA 1
ATOM 3504 C C . GLY A 1 427 ? 9.861 -2.008 -9.322 1.00 94.44 427 GLY A C 1
ATOM 3505 O O . GLY A 1 427 ? 8.842 -2.655 -9.061 1.00 94.44 427 GLY A O 1
ATOM 3506 N N . ASN A 1 428 ? 10.685 -1.551 -8.383 1.00 92.31 428 ASN A N 1
ATOM 3507 C CA . ASN A 1 428 ? 10.471 -1.689 -6.948 1.00 92.31 428 ASN A CA 1
ATOM 3508 C C . ASN A 1 428 ? 10.635 -0.315 -6.267 1.00 92.31 428 ASN A C 1
ATOM 3510 O O . ASN A 1 428 ? 11.741 0.039 -5.848 1.00 92.31 428 ASN A O 1
ATOM 3514 N N . PRO A 1 429 ? 9.567 0.502 -6.197 1.00 90.62 429 PRO A N 1
ATOM 3515 C CA . PRO A 1 429 ? 9.649 1.853 -5.657 1.00 90.62 429 PRO A CA 1
ATOM 3516 C C . PRO A 1 429 ? 9.982 1.878 -4.152 1.00 90.62 429 PRO A C 1
ATOM 3518 O O . PRO A 1 429 ? 9.655 0.949 -3.419 1.00 90.62 429 PRO A O 1
ATOM 3521 N N . PRO A 1 430 ? 10.550 2.978 -3.630 1.00 86.50 430 PRO A N 1
ATOM 3522 C CA . PRO A 1 430 ? 10.972 3.082 -2.230 1.00 86.50 430 PRO A CA 1
ATOM 3523 C C . PRO A 1 430 ? 9.810 3.136 -1.214 1.00 86.50 430 PRO A C 1
ATOM 3525 O O . PRO A 1 430 ? 8.864 3.916 -1.355 1.00 86.50 430 PRO A O 1
ATOM 3528 N N . TYR A 1 431 ? 9.934 2.390 -0.107 1.00 83.38 431 TYR A N 1
ATOM 3529 C CA . TYR A 1 431 ? 8.922 2.284 0.964 1.00 83.38 431 TYR A CA 1
ATOM 3530 C C . TYR A 1 431 ? 9.193 3.233 2.147 1.00 83.38 431 TYR A C 1
ATOM 3532 O O . TYR A 1 431 ? 9.452 2.811 3.276 1.00 83.38 431 TYR A O 1
ATOM 3540 N N . ILE A 1 432 ? 9.175 4.545 1.894 1.00 76.25 432 ILE A N 1
ATOM 3541 C CA . ILE A 1 432 ? 9.494 5.570 2.905 1.00 76.25 432 ILE A CA 1
ATOM 3542 C C . ILE A 1 432 ? 8.245 6.382 3.263 1.00 76.25 432 ILE A C 1
ATOM 3544 O O . ILE A 1 432 ? 7.619 6.974 2.389 1.00 76.25 432 ILE A O 1
ATOM 3548 N N . GLN A 1 433 ? 7.926 6.491 4.557 1.00 68.19 433 GLN A N 1
ATOM 3549 C CA . GLN A 1 433 ? 6.798 7.302 5.036 1.00 68.19 433 GLN A CA 1
ATOM 3550 C C . GLN A 1 433 ? 6.963 8.792 4.702 1.00 68.19 433 GLN A C 1
ATOM 3552 O O . GLN A 1 433 ? 7.975 9.412 5.051 1.00 68.19 433 GLN A O 1
ATOM 3557 N N . GLN A 1 434 ? 5.907 9.409 4.163 1.00 63.16 434 GLN A N 1
ATOM 3558 C CA . GLN A 1 434 ? 5.889 10.828 3.778 1.00 63.16 434 GLN A CA 1
ATOM 3559 C C . GLN A 1 434 ? 6.319 11.791 4.894 1.00 63.16 434 GLN A C 1
ATOM 3561 O O . GLN A 1 434 ? 7.032 12.757 4.630 1.00 63.16 434 GLN A O 1
ATOM 3566 N N . ARG A 1 435 ? 5.942 11.539 6.157 1.00 57.31 435 ARG A N 1
ATOM 3567 C CA . ARG A 1 435 ? 6.242 12.449 7.286 1.00 57.31 435 ARG A CA 1
ATOM 3568 C C . ARG A 1 435 ? 7.737 12.605 7.577 1.00 57.31 435 ARG A C 1
ATOM 3570 O O . ARG A 1 435 ? 8.136 13.622 8.141 1.00 57.31 435 ARG A O 1
ATOM 3577 N N . LYS A 1 436 ? 8.563 11.621 7.203 1.00 53.41 436 LYS A N 1
ATOM 3578 C CA . LYS A 1 436 ? 10.026 11.713 7.340 1.00 53.41 436 LYS A CA 1
ATOM 3579 C C . LYS A 1 436 ? 10.653 12.588 6.248 1.00 53.41 436 LYS A C 1
ATOM 3581 O O . LYS A 1 436 ? 11.750 13.102 6.453 1.00 53.41 436 LYS A O 1
ATOM 3586 N N . SER A 1 437 ? 9.944 12.832 5.141 1.00 54.91 437 SER A N 1
ATOM 3587 C CA . SER A 1 437 ? 10.337 13.812 4.127 1.00 54.91 437 SER A CA 1
ATOM 3588 C C . SER A 1 437 ? 9.930 15.224 4.581 1.00 54.91 437 SER A C 1
ATOM 3590 O O . SER A 1 437 ? 8.791 15.668 4.443 1.00 54.91 437 SER A O 1
ATOM 3592 N N . LYS A 1 438 ? 10.855 15.943 5.225 1.00 45.66 438 LYS A N 1
ATOM 3593 C CA . LYS A 1 438 ? 10.627 17.329 5.661 1.00 45.66 438 LYS A CA 1
ATOM 3594 C C . LYS A 1 438 ? 10.450 18.235 4.426 1.00 45.66 438 LYS A C 1
ATOM 3596 O O . LYS A 1 438 ? 11.436 18.523 3.763 1.00 45.66 438 LYS A O 1
ATOM 3601 N N . GLY A 1 439 ? 9.230 18.716 4.142 1.00 50.25 439 GLY A N 1
ATOM 3602 C CA . GLY A 1 439 ? 9.034 19.958 3.365 1.00 50.25 439 GLY A CA 1
ATOM 3603 C C . GLY A 1 439 ? 7.969 20.013 2.258 1.00 50.25 439 GLY A C 1
ATOM 3604 O O . GLY A 1 439 ? 7.619 21.120 1.865 1.00 50.25 439 GLY A O 1
ATOM 3605 N N . ASN A 1 440 ? 7.409 18.899 1.765 1.00 57.53 440 ASN A N 1
ATOM 3606 C CA . ASN A 1 440 ? 6.780 18.903 0.422 1.00 57.53 440 ASN A CA 1
ATOM 3607 C C . ASN A 1 440 ? 5.298 18.474 0.343 1.00 57.53 440 ASN A C 1
ATOM 3609 O O . ASN A 1 440 ? 4.732 18.390 -0.747 1.00 57.53 440 ASN A O 1
ATOM 3613 N N . THR A 1 441 ? 4.634 18.231 1.476 1.00 60.34 441 THR A N 1
ATOM 3614 C CA . THR A 1 441 ? 3.290 17.616 1.533 1.00 60.34 441 THR A CA 1
ATOM 3615 C C . THR A 1 441 ? 2.193 18.400 0.801 1.00 60.34 441 THR A C 1
ATOM 3617 O O . THR A 1 441 ? 1.309 17.800 0.200 1.00 60.34 441 THR A O 1
ATOM 3620 N N . LYS A 1 442 ? 2.261 19.738 0.779 1.00 65.44 442 LYS A N 1
ATOM 3621 C CA . LYS A 1 442 ? 1.231 20.600 0.162 1.00 65.44 442 LYS A CA 1
ATOM 3622 C C . LYS A 1 442 ? 1.308 20.692 -1.371 1.00 65.44 442 LYS A C 1
ATOM 3624 O O . LYS A 1 442 ? 0.324 21.065 -2.002 1.00 65.44 442 LYS A O 1
ATOM 3629 N N . LEU A 1 443 ? 2.472 20.424 -1.969 1.00 69.19 443 LEU A N 1
ATOM 3630 C CA . LEU A 1 443 ? 2.628 20.402 -3.431 1.00 69.19 443 LEU A CA 1
ATOM 3631 C C . LEU A 1 443 ? 2.261 19.034 -3.995 1.00 69.19 443 LEU A C 1
ATOM 3633 O O . LEU A 1 443 ? 1.512 18.964 -4.963 1.00 69.19 443 LEU A O 1
ATOM 3637 N N . LEU A 1 444 ? 2.692 17.960 -3.329 1.00 74.06 444 LEU A N 1
ATOM 3638 C CA . LEU A 1 444 ? 2.325 16.595 -3.707 1.00 74.06 444 LEU A CA 1
ATOM 3639 C C . LEU A 1 444 ? 0.803 16.405 -3.729 1.00 74.06 444 LEU A C 1
ATOM 3641 O O . LEU A 1 444 ? 0.285 15.823 -4.672 1.00 74.06 444 LEU A O 1
ATOM 3645 N N . SER A 1 445 ? 0.079 16.995 -2.771 1.00 77.69 445 SER A N 1
ATOM 3646 C CA . SER A 1 445 ? -1.390 16.960 -2.745 1.00 77.69 445 SER A CA 1
ATOM 3647 C C . SER A 1 445 ? -2.076 17.692 -3.902 1.00 77.69 445 SER A C 1
ATOM 3649 O O . SER A 1 445 ? -3.280 17.547 -4.072 1.00 77.69 445 SER A O 1
ATOM 3651 N N . LYS A 1 446 ? -1.357 18.546 -4.641 1.00 77.56 446 LYS A N 1
ATOM 3652 C CA . LYS A 1 446 ? -1.871 19.219 -5.844 1.00 77.56 446 LYS A CA 1
ATOM 3653 C C . LYS A 1 446 ? -1.523 18.468 -7.129 1.00 77.56 446 LYS A C 1
ATOM 3655 O O . LYS A 1 446 ? -2.191 18.691 -8.128 1.00 77.56 446 LYS A O 1
ATOM 3660 N N . TRP A 1 447 ? -0.458 17.670 -7.115 1.00 79.19 447 TRP A N 1
ATOM 3661 C CA . TRP A 1 447 ? 0.067 16.982 -8.299 1.00 79.19 447 TRP A CA 1
ATOM 3662 C C . TRP A 1 447 ? -0.402 15.538 -8.423 1.00 79.19 447 TRP A C 1
ATOM 3664 O O . TRP A 1 447 ? -0.374 15.003 -9.521 1.00 79.19 447 TRP A O 1
ATOM 3674 N N . TYR A 1 448 ? -0.801 14.921 -7.311 1.00 87.31 448 TYR A N 1
ATOM 3675 C CA . TYR A 1 448 ? -1.162 13.511 -7.259 1.00 87.31 448 TYR A CA 1
ATOM 3676 C C . TYR A 1 448 ? -2.538 13.326 -6.634 1.00 87.31 448 TYR A C 1
ATOM 3678 O O . TYR A 1 448 ? -2.779 13.760 -5.500 1.00 87.31 448 TYR A O 1
ATOM 3686 N N . ASN A 1 449 ? -3.413 12.629 -7.353 1.00 88.94 449 ASN A N 1
ATOM 3687 C CA . ASN A 1 449 ? -4.737 12.242 -6.873 1.00 88.94 449 ASN A CA 1
ATOM 3688 C C . ASN A 1 449 ? -4.645 11.188 -5.763 1.00 88.94 449 ASN A C 1
ATOM 3690 O O . ASN A 1 449 ? -5.474 11.169 -4.853 1.00 88.94 449 ASN A O 1
ATOM 3694 N N . VAL A 1 450 ? -3.596 10.357 -5.781 1.00 89.94 450 VAL A N 1
ATOM 3695 C CA . VAL A 1 450 ? -3.378 9.301 -4.777 1.00 89.94 450 VAL A CA 1
ATOM 3696 C C . VAL A 1 450 ? -2.828 9.818 -3.439 1.00 89.94 450 VAL A C 1
ATOM 3698 O O . VAL A 1 450 ? -2.499 9.033 -2.546 1.00 89.94 450 VAL A O 1
ATOM 3701 N N . TYR A 1 451 ? -2.699 11.137 -3.270 1.00 87.38 451 TYR A N 1
ATOM 3702 C CA . TYR A 1 451 ? -2.137 11.733 -2.064 1.00 87.38 451 TYR A CA 1
ATOM 3703 C C . TYR A 1 451 ? -2.980 11.442 -0.812 1.00 87.38 451 TYR A C 1
ATOM 3705 O O . TYR A 1 451 ? -4.159 11.777 -0.714 1.00 87.38 451 TYR A O 1
ATOM 3713 N N . SER A 1 452 ? -2.309 10.928 0.218 1.00 80.56 452 SER A N 1
ATOM 3714 C CA . SER A 1 452 ? -2.808 10.873 1.589 1.00 80.56 452 SER A CA 1
ATOM 3715 C C . SER A 1 452 ? -1.662 11.214 2.535 1.00 80.56 452 SER A C 1
ATOM 3717 O O . SER A 1 452 ? -0.600 10.606 2.440 1.00 80.56 452 SER A O 1
ATOM 3719 N N . GLY A 1 453 ? -1.847 12.181 3.443 1.00 72.50 453 GLY A N 1
ATOM 3720 C CA . GLY A 1 453 ? -0.764 12.800 4.236 1.00 72.50 453 GLY A CA 1
ATOM 3721 C C . GLY A 1 453 ? -0.021 11.884 5.226 1.00 72.50 453 GLY A C 1
ATOM 3722 O O . GLY A 1 453 ? 0.811 12.352 6.010 1.00 72.50 453 GLY A O 1
ATOM 3723 N N . THR A 1 454 ? -0.341 10.591 5.238 1.00 73.88 454 THR A N 1
ATOM 3724 C CA . THR A 1 454 ? 0.326 9.540 6.018 1.00 73.88 454 THR A CA 1
ATOM 3725 C C . THR A 1 454 ? 0.822 8.372 5.170 1.00 73.88 454 THR A C 1
ATOM 3727 O O . THR A 1 454 ? 1.370 7.437 5.746 1.00 73.88 454 THR A O 1
ATOM 3730 N N . ALA A 1 455 ? 0.617 8.388 3.850 1.00 76.06 455 ALA A N 1
ATOM 3731 C CA . ALA A 1 455 ? 0.995 7.277 2.986 1.00 76.06 455 ALA A CA 1
ATOM 3732 C C . ALA A 1 455 ? 2.518 7.190 2.775 1.00 76.06 455 ALA A C 1
ATOM 3734 O O . ALA A 1 455 ? 3.277 8.102 3.125 1.00 76.06 455 ALA A O 1
ATOM 3735 N N . ASP A 1 456 ? 2.966 6.073 2.212 1.00 80.19 456 ASP A N 1
ATOM 3736 C CA . ASP A 1 456 ? 4.355 5.869 1.799 1.00 80.19 456 ASP A CA 1
ATOM 3737 C C . ASP A 1 456 ? 4.635 6.573 0.462 1.00 80.19 456 ASP A C 1
ATOM 3739 O O . ASP A 1 456 ? 3.714 6.880 -0.290 1.00 80.19 456 ASP A O 1
ATOM 3743 N N . LEU A 1 457 ? 5.903 6.856 0.156 1.00 83.75 457 LEU A N 1
ATOM 3744 C CA . LEU A 1 457 ? 6.306 7.510 -1.096 1.00 83.75 457 LEU A CA 1
ATOM 3745 C C . LEU A 1 457 ? 5.975 6.656 -2.334 1.00 83.75 457 LEU A C 1
ATOM 3747 O O . LEU A 1 457 ? 5.698 7.209 -3.398 1.00 83.75 457 LEU A O 1
ATOM 3751 N N . SER A 1 458 ? 5.954 5.328 -2.186 1.00 88.19 458 SER A N 1
ATOM 3752 C CA . SER A 1 458 ? 5.638 4.377 -3.256 1.00 88.19 458 SER A CA 1
ATOM 3753 C C . SER A 1 458 ? 4.286 4.638 -3.922 1.00 88.19 458 SER A C 1
ATOM 3755 O O . SER A 1 458 ? 4.160 4.388 -5.116 1.00 88.19 458 SER A O 1
ATOM 3757 N N . VAL A 1 459 ? 3.299 5.206 -3.212 1.00 90.69 459 VAL A N 1
ATOM 3758 C CA . VAL A 1 459 ? 1.967 5.481 -3.786 1.00 90.69 459 VAL A CA 1
ATOM 3759 C C . VAL A 1 459 ? 2.037 6.424 -4.988 1.00 90.69 459 VAL A C 1
ATOM 3761 O O . VAL A 1 459 ? 1.345 6.209 -5.976 1.00 90.69 459 VAL A O 1
ATOM 3764 N N . PHE A 1 460 ? 2.929 7.418 -4.958 1.00 90.75 460 PHE A N 1
ATOM 3765 C CA . PHE A 1 460 ? 3.087 8.369 -6.063 1.00 90.75 460 PHE A CA 1
ATOM 3766 C C . PHE A 1 460 ? 3.757 7.736 -7.282 1.00 90.75 460 PHE A C 1
ATOM 3768 O O . PHE A 1 460 ? 3.512 8.169 -8.405 1.00 90.75 460 PHE A O 1
ATOM 3775 N N . PHE A 1 461 ? 4.578 6.702 -7.074 1.00 93.94 461 PHE A N 1
ATOM 3776 C CA . PHE A 1 461 ? 5.192 5.962 -8.172 1.00 93.94 461 PHE A CA 1
ATOM 3777 C C . PHE A 1 461 ? 4.162 5.175 -8.978 1.00 93.94 461 PHE A C 1
ATOM 3779 O O . PHE A 1 461 ? 4.348 5.054 -10.181 1.00 93.94 461 PHE A O 1
ATOM 3786 N N . PHE A 1 462 ? 3.064 4.707 -8.373 1.00 95.06 462 PHE A N 1
ATOM 3787 C CA . PHE A 1 462 ? 1.967 4.092 -9.127 1.00 95.06 462 PHE A CA 1
ATOM 3788 C C . PHE A 1 462 ? 1.317 5.096 -10.084 1.00 95.06 462 PHE A C 1
ATOM 3790 O O . PHE A 1 462 ? 1.274 4.861 -11.288 1.00 95.06 462 PHE A O 1
ATOM 3797 N N . GLU A 1 463 ? 0.863 6.248 -9.581 1.00 94.38 463 GLU A N 1
ATOM 3798 C CA . GLU A 1 463 ? 0.243 7.276 -10.432 1.00 94.38 463 GLU A CA 1
ATOM 3799 C C . GLU A 1 463 ? 1.229 7.796 -11.492 1.00 94.38 463 GLU A C 1
ATOM 3801 O O . GLU A 1 463 ? 0.870 7.935 -12.662 1.00 94.38 463 GLU A O 1
ATOM 3806 N N . ARG A 1 464 ? 2.505 7.988 -11.123 1.00 94.19 464 ARG A N 1
ATOM 3807 C CA . ARG A 1 464 ? 3.564 8.362 -12.070 1.00 94.19 464 ARG A CA 1
ATOM 3808 C C . ARG A 1 464 ? 3.814 7.291 -13.134 1.00 94.19 464 ARG A C 1
ATOM 3810 O O . ARG A 1 464 ? 3.979 7.642 -14.294 1.00 94.19 464 ARG A O 1
ATOM 3817 N N . ALA A 1 465 ? 3.847 6.013 -12.770 1.00 95.31 465 ALA A N 1
ATOM 3818 C CA . ALA A 1 465 ? 4.051 4.925 -13.720 1.00 95.31 465 ALA A CA 1
ATOM 3819 C C . ALA A 1 465 ? 2.930 4.888 -14.764 1.00 95.31 465 ALA A C 1
ATOM 3821 O O . ALA A 1 465 ? 3.207 4.839 -15.956 1.00 95.31 465 ALA A O 1
ATOM 3822 N N . PHE A 1 466 ? 1.672 5.012 -14.336 1.00 94.62 466 PHE A N 1
ATOM 3823 C CA . PHE A 1 466 ? 0.536 5.059 -15.259 1.00 94.62 466 PHE A CA 1
ATOM 3824 C C . PHE A 1 466 ? 0.498 6.332 -16.111 1.00 94.62 466 PHE A C 1
ATOM 3826 O O . PHE A 1 466 ? 0.020 6.276 -17.246 1.00 94.62 466 PHE A O 1
ATOM 3833 N N . SER A 1 467 ? 1.013 7.468 -15.626 1.00 92.62 467 SER A N 1
ATOM 3834 C CA . SER A 1 467 ? 1.095 8.682 -16.449 1.00 92.62 467 SER A CA 1
ATOM 3835 C C . SER A 1 467 ? 2.156 8.583 -17.546 1.00 92.62 467 SER A C 1
ATOM 3837 O O . SER A 1 467 ? 1.915 9.071 -18.646 1.00 92.62 467 SER A O 1
ATOM 3839 N N . ILE A 1 468 ? 3.278 7.895 -17.297 1.00 94.94 468 ILE A N 1
ATOM 3840 C CA . ILE A 1 468 ? 4.327 7.683 -18.310 1.00 94.94 468 ILE A CA 1
ATOM 3841 C C . ILE A 1 468 ? 4.077 6.464 -19.215 1.00 94.94 468 ILE A C 1
ATOM 3843 O O . ILE A 1 468 ? 4.759 6.305 -20.223 1.00 94.94 468 ILE A O 1
ATOM 3847 N N . LEU A 1 469 ? 3.133 5.591 -18.864 1.00 95.44 469 LEU A N 1
ATOM 3848 C CA . LEU A 1 469 ? 2.798 4.384 -19.619 1.00 95.44 469 LEU A CA 1
ATOM 3849 C C . LEU A 1 469 ? 1.894 4.710 -20.818 1.00 95.44 469 LEU A C 1
ATOM 3851 O O . LEU A 1 469 ? 0.931 5.479 -20.695 1.00 95.44 469 LEU A O 1
ATOM 3855 N N . ARG A 1 470 ? 2.168 4.095 -21.972 1.00 93.56 470 ARG A N 1
ATOM 3856 C CA . ARG A 1 470 ? 1.328 4.218 -23.172 1.00 93.56 470 ARG A CA 1
ATOM 3857 C C . ARG A 1 470 ? -0.024 3.527 -22.988 1.00 93.56 470 ARG A C 1
ATOM 3859 O O . ARG A 1 470 ? -0.183 2.644 -22.144 1.00 93.56 470 ARG A O 1
ATOM 3866 N N . ASN A 1 471 ? -0.999 3.865 -23.828 1.00 90.50 471 ASN A N 1
ATOM 3867 C CA . ASN A 1 471 ? -2.259 3.116 -23.883 1.00 90.50 471 ASN A CA 1
ATOM 3868 C C . ASN A 1 471 ? -2.003 1.664 -24.315 1.00 90.50 471 ASN A C 1
ATOM 3870 O O . ASN A 1 471 ? -1.246 1.422 -25.253 1.00 90.50 471 ASN A O 1
ATOM 3874 N N . ASN A 1 472 ? -2.640 0.706 -23.639 1.00 89.88 472 ASN A N 1
ATOM 3875 C CA . ASN A 1 472 ? -2.367 -0.737 -23.731 1.00 89.88 472 ASN A CA 1
ATOM 3876 C C . ASN A 1 472 ? -0.966 -1.166 -23.247 1.00 89.88 472 ASN A C 1
ATOM 3878 O O . ASN A 1 472 ? -0.577 -2.318 -23.439 1.00 89.88 472 ASN A O 1
ATOM 3882 N N . GLY A 1 473 ? -0.204 -0.264 -22.619 1.00 93.44 473 GLY A N 1
ATOM 3883 C CA . GLY A 1 473 ? 1.066 -0.596 -21.978 1.00 93.44 473 GLY A CA 1
ATOM 3884 C C . GLY A 1 473 ? 0.878 -1.473 -20.738 1.00 93.44 473 GLY A C 1
ATOM 3885 O O . GLY A 1 473 ? -0.199 -1.493 -20.131 1.00 93.44 473 GLY A O 1
ATOM 3886 N N . GLN A 1 474 ? 1.939 -2.187 -20.372 1.00 95.56 474 GLN A N 1
ATOM 3887 C CA . GLN A 1 474 ? 1.989 -3.122 -19.249 1.00 95.56 474 GLN A CA 1
ATOM 3888 C C . GLN A 1 474 ? 2.692 -2.495 -18.040 1.00 95.56 474 GLN A C 1
ATOM 3890 O O . GLN A 1 474 ? 3.660 -1.749 -18.172 1.00 95.56 474 GLN A O 1
ATOM 3895 N N . PHE A 1 475 ? 2.218 -2.813 -16.845 1.00 97.19 475 PHE A N 1
ATOM 3896 C CA . PHE A 1 475 ? 2.733 -2.299 -15.582 1.00 97.19 475 PHE A CA 1
ATOM 3897 C C . PHE A 1 475 ? 3.016 -3.455 -14.624 1.00 97.19 475 PHE A C 1
ATOM 3899 O O . PHE A 1 475 ? 2.133 -4.284 -14.414 1.00 97.19 475 PHE A O 1
ATOM 3906 N N . ALA A 1 476 ? 4.203 -3.492 -14.016 1.00 96.69 476 ALA A N 1
ATOM 3907 C CA . ALA A 1 476 ? 4.585 -4.542 -13.072 1.00 96.69 476 ALA A CA 1
ATOM 3908 C C . ALA A 1 476 ? 5.443 -4.006 -11.918 1.00 96.69 476 ALA A C 1
ATOM 3910 O O . ALA A 1 476 ? 6.640 -3.792 -12.092 1.00 96.69 476 ALA A O 1
ATOM 3911 N N . PHE A 1 477 ? 4.868 -3.818 -10.726 1.00 95.94 477 PHE A N 1
ATOM 3912 C CA . PHE A 1 477 ? 5.616 -3.351 -9.546 1.00 95.94 477 PHE A CA 1
ATOM 3913 C C . PHE A 1 477 ? 5.636 -4.362 -8.406 1.00 95.94 477 PHE A C 1
ATOM 3915 O O . PHE A 1 477 ? 4.620 -4.986 -8.096 1.00 95.94 477 PHE A O 1
ATOM 3922 N N . ILE A 1 478 ? 6.771 -4.404 -7.705 1.00 91.50 478 ILE A N 1
ATOM 3923 C CA . ILE A 1 478 ? 6.856 -4.944 -6.345 1.00 91.50 478 ILE A CA 1
ATOM 3924 C C . ILE A 1 478 ? 6.535 -3.819 -5.358 1.00 91.50 478 ILE A C 1
ATOM 3926 O O . ILE A 1 478 ? 7.134 -2.744 -5.408 1.00 91.50 478 ILE A O 1
ATOM 3930 N N . SER A 1 479 ? 5.596 -4.037 -4.442 1.00 89.38 479 SER A N 1
ATOM 3931 C CA . SER A 1 479 ? 5.245 -3.044 -3.422 1.00 89.38 479 SER A CA 1
ATOM 3932 C C . SER A 1 479 ? 4.874 -3.675 -2.088 1.00 89.38 479 SER A C 1
ATOM 3934 O O . SER A 1 479 ? 4.761 -4.891 -1.963 1.00 89.38 479 SER A O 1
ATOM 3936 N N . THR A 1 480 ? 4.639 -2.843 -1.075 1.00 84.56 480 THR A N 1
ATOM 3937 C CA . THR A 1 480 ? 4.032 -3.306 0.179 1.00 84.56 480 THR A CA 1
ATOM 3938 C C . THR A 1 480 ? 2.534 -3.515 -0.016 1.00 84.56 480 THR A C 1
ATOM 3940 O O . THR A 1 480 ? 1.885 -2.662 -0.622 1.00 84.56 480 THR A O 1
ATOM 3943 N N . ASN A 1 481 ? 1.946 -4.544 0.587 1.00 83.56 481 ASN A N 1
ATOM 3944 C CA . ASN A 1 481 ? 0.491 -4.752 0.552 1.00 83.56 481 ASN A CA 1
ATOM 3945 C C . ASN A 1 481 ? -0.282 -3.917 1.603 1.00 83.56 481 ASN A C 1
ATOM 3947 O O . ASN A 1 481 ? -1.505 -3.985 1.685 1.00 83.56 481 ASN A O 1
ATOM 3951 N N . LYS A 1 482 ? 0.397 -3.063 2.389 1.00 83.00 482 LYS A N 1
ATOM 3952 C CA . LYS A 1 482 ? -0.225 -2.223 3.437 1.00 83.00 482 LYS A CA 1
ATOM 3953 C C . LYS A 1 482 ? -1.346 -1.325 2.917 1.00 83.00 482 LYS A C 1
ATOM 3955 O O . LYS A 1 482 ? -2.293 -1.019 3.644 1.00 83.00 482 LYS A O 1
ATOM 3960 N N . PHE A 1 483 ? -1.252 -0.871 1.669 1.00 87.62 483 PHE A N 1
ATOM 3961 C CA . PHE A 1 483 ? -2.290 -0.035 1.076 1.00 87.62 483 PHE A CA 1
ATOM 3962 C C . PHE A 1 483 ? -3.559 -0.822 0.722 1.00 87.62 483 PHE A C 1
ATOM 3964 O O . PHE A 1 483 ? -4.523 -0.190 0.316 1.00 87.62 483 PHE A O 1
ATOM 3971 N N . PHE A 1 484 ? -3.618 -2.149 0.882 1.00 87.25 484 PHE A N 1
ATOM 3972 C CA . PHE A 1 484 ? -4.840 -2.926 0.642 1.00 87.25 484 PHE A CA 1
ATOM 3973 C C . PHE A 1 484 ? -5.926 -2.627 1.680 1.00 87.25 484 PHE A C 1
ATOM 3975 O O . PHE A 1 484 ? -7.077 -2.414 1.311 1.00 87.25 484 PHE A O 1
ATOM 3982 N N . SER A 1 485 ? -5.558 -2.515 2.959 1.00 79.31 485 SER A N 1
ATOM 3983 C CA . SER A 1 485 ? -6.520 -2.376 4.064 1.00 79.31 485 SER A CA 1
ATOM 3984 C C . SER A 1 485 ? -6.478 -1.035 4.795 1.00 79.31 485 SER A C 1
ATOM 3986 O O . SER A 1 485 ? -7.404 -0.680 5.521 1.00 79.31 485 SER A O 1
ATOM 3988 N N . THR A 1 486 ? -5.423 -0.242 4.609 1.00 82.06 486 THR A N 1
ATOM 3989 C CA . THR A 1 486 ? -5.277 1.036 5.319 1.00 82.06 486 THR A CA 1
ATOM 3990 C C . THR A 1 486 ? -6.131 2.153 4.712 1.00 82.06 486 THR A C 1
ATOM 3992 O O . THR A 1 486 ? -6.327 2.233 3.498 1.00 82.06 486 THR A O 1
ATOM 3995 N N . GLU A 1 487 ? -6.587 3.090 5.549 1.00 80.50 487 GLU A N 1
ATOM 3996 C CA . GLU A 1 487 ? -7.338 4.277 5.099 1.00 80.50 487 GLU A CA 1
ATOM 3997 C C . GLU A 1 487 ? -6.513 5.171 4.165 1.00 80.50 487 GLU A C 1
ATOM 3999 O O . GLU A 1 487 ? -7.035 5.714 3.194 1.00 80.50 487 GLU A O 1
ATOM 4004 N N . TYR A 1 488 ? -5.201 5.293 4.406 1.00 83.31 488 TYR A N 1
ATOM 4005 C CA . TYR A 1 488 ? -4.342 6.104 3.542 1.00 83.31 488 TYR A CA 1
ATOM 4006 C C . TYR A 1 488 ? -4.220 5.535 2.128 1.00 83.31 488 TYR A C 1
ATOM 4008 O O . TYR A 1 488 ? -3.936 6.292 1.205 1.00 83.31 488 TYR A O 1
ATOM 4016 N N . GLY A 1 489 ? -4.410 4.221 1.964 1.00 88.06 489 GLY A N 1
ATOM 4017 C CA . GLY A 1 489 ? -4.353 3.539 0.677 1.00 88.06 489 GLY A CA 1
ATOM 4018 C C . GLY A 1 489 ? -5.610 3.722 -0.170 1.00 88.06 489 GLY A C 1
ATOM 4019 O O . GLY A 1 489 ? -5.575 3.411 -1.354 1.00 88.06 489 GLY A O 1
ATOM 4020 N N . LYS A 1 490 ? -6.707 4.248 0.395 1.00 88.75 490 LYS A N 1
ATOM 4021 C CA . LYS A 1 490 ? -7.992 4.388 -0.305 1.00 88.75 490 LYS A CA 1
ATOM 4022 C C . LYS A 1 490 ? -7.889 5.170 -1.627 1.00 88.75 490 LYS A C 1
ATOM 4024 O O . LYS A 1 490 ? -8.400 4.664 -2.621 1.00 88.75 490 LYS A O 1
ATOM 4029 N N . PRO A 1 491 ? -7.208 6.334 -1.699 1.00 91.62 491 PRO A N 1
ATOM 4030 C CA . PRO A 1 491 ? -7.032 7.042 -2.967 1.00 91.62 491 PRO A CA 1
ATOM 4031 C C . PRO A 1 491 ? -6.285 6.211 -4.018 1.00 91.62 491 PRO A C 1
ATOM 4033 O O . PRO A 1 491 ? -6.668 6.215 -5.181 1.00 91.62 491 PRO A O 1
ATOM 4036 N N . LEU A 1 492 ? -5.258 5.456 -3.605 1.00 92.94 492 LEU A N 1
ATOM 4037 C CA . LEU A 1 492 ? -4.508 4.582 -4.506 1.00 92.94 492 LEU A CA 1
ATOM 4038 C C . LEU A 1 492 ? -5.353 3.397 -4.991 1.00 92.94 492 LEU A C 1
ATOM 4040 O O . LEU A 1 492 ? -5.321 3.090 -6.175 1.00 92.94 492 LEU A O 1
ATOM 4044 N N . ARG A 1 493 ? -6.125 2.752 -4.106 1.00 93.25 493 ARG A N 1
ATOM 4045 C CA . ARG A 1 493 ? -7.027 1.652 -4.489 1.00 93.25 493 ARG A CA 1
ATOM 4046 C C . ARG A 1 493 ? -8.050 2.105 -5.527 1.00 93.25 493 ARG A C 1
ATOM 4048 O O . ARG A 1 493 ? -8.187 1.445 -6.548 1.00 93.25 493 ARG A O 1
ATOM 4055 N N . ASN A 1 494 ? -8.685 3.254 -5.292 1.00 91.75 494 ASN A N 1
ATOM 4056 C CA . ASN A 1 494 ? -9.637 3.844 -6.233 1.00 91.75 494 ASN A CA 1
ATOM 4057 C C . ASN A 1 494 ? -8.984 4.177 -7.580 1.00 91.75 494 ASN A C 1
ATOM 4059 O O . ASN A 1 494 ? -9.584 3.952 -8.617 1.00 91.75 494 ASN A O 1
ATOM 4063 N N . TYR A 1 495 ? -7.759 4.707 -7.566 1.00 92.94 495 TYR A N 1
ATOM 4064 C CA . TYR A 1 495 ? -7.035 5.019 -8.796 1.00 92.94 495 TYR A CA 1
ATOM 4065 C C . TYR A 1 495 ? -6.663 3.755 -9.582 1.00 92.94 495 TYR A C 1
ATOM 4067 O O . TYR A 1 495 ? -6.805 3.711 -10.798 1.00 92.94 495 TYR A O 1
ATOM 4075 N N . LEU A 1 496 ? -6.182 2.711 -8.899 1.00 93.62 496 LEU A N 1
ATOM 4076 C CA . LEU A 1 496 ? -5.763 1.474 -9.554 1.00 93.62 496 LEU A CA 1
ATOM 4077 C C . LEU A 1 496 ? -6.946 0.652 -10.073 1.00 93.62 496 LEU A C 1
ATOM 4079 O O . LEU A 1 496 ? -6.801 0.008 -11.108 1.00 93.62 496 LEU A O 1
ATOM 4083 N N . SER A 1 497 ? -8.102 0.678 -9.399 1.00 91.94 497 SER A N 1
ATOM 4084 C CA . SER A 1 497 ? -9.292 -0.072 -9.826 1.00 91.94 497 SER A CA 1
ATOM 4085 C C . SER A 1 497 ? -9.883 0.417 -11.153 1.00 91.94 497 SER A C 1
ATOM 4087 O O . SER A 1 497 ? -10.681 -0.289 -11.753 1.00 91.94 497 SER A O 1
ATOM 4089 N N . GLU A 1 498 ? -9.466 1.575 -11.667 1.00 91.12 498 GLU A N 1
ATOM 4090 C CA . GLU A 1 498 ? -9.845 2.044 -13.007 1.00 91.12 498 GLU A CA 1
ATOM 4091 C C . GLU A 1 498 ? -9.089 1.320 -14.138 1.00 91.12 498 GLU A C 1
ATOM 4093 O O . GLU A 1 498 ? -9.455 1.442 -15.309 1.00 91.12 498 GLU A O 1
ATOM 4098 N N . TYR A 1 499 ? -8.047 0.551 -13.807 1.00 92.62 499 TYR A N 1
ATOM 4099 C CA . TYR A 1 499 ? -7.197 -0.144 -14.771 1.00 92.62 499 TYR A CA 1
ATOM 4100 C C . TYR A 1 499 ? -7.402 -1.660 -14.747 1.00 92.62 499 TYR A C 1
ATOM 4102 O O . TYR A 1 499 ? -7.878 -2.256 -13.777 1.00 92.62 499 TYR A O 1
ATOM 4110 N N . ARG A 1 500 ? -7.001 -2.318 -15.838 1.00 93.00 500 ARG A N 1
ATOM 4111 C CA . ARG A 1 500 ? -7.077 -3.774 -15.959 1.00 93.00 500 ARG A CA 1
ATOM 4112 C C . ARG A 1 500 ? -6.008 -4.450 -15.105 1.00 93.00 500 ARG A C 1
ATOM 4114 O O . ARG A 1 500 ? -4.819 -4.250 -15.334 1.00 93.00 500 ARG A O 1
ATOM 4121 N N . PHE A 1 501 ? -6.432 -5.323 -14.198 1.00 93.94 501 PHE A N 1
ATOM 4122 C CA . PHE A 1 501 ? -5.549 -6.252 -13.494 1.00 93.94 501 PHE A CA 1
ATOM 4123 C C . PHE A 1 501 ? -5.383 -7.532 -14.313 1.00 93.94 501 PHE A C 1
ATOM 4125 O O . PHE A 1 501 ? -6.369 -8.127 -14.748 1.00 93.94 501 PHE A O 1
ATOM 4132 N N . HIS A 1 502 ? -4.140 -7.961 -14.513 1.00 91.44 502 HIS A N 1
ATOM 4133 C CA . HIS A 1 502 ? -3.828 -9.280 -15.057 1.00 91.44 502 HIS A CA 1
ATOM 4134 C C . HIS A 1 502 ? -3.622 -10.275 -13.921 1.00 91.44 502 HIS A C 1
ATOM 4136 O O . HIS A 1 502 ? -4.291 -11.312 -13.874 1.00 91.44 502 HIS A O 1
ATOM 4142 N N . GLU A 1 503 ? -2.742 -9.923 -12.986 1.00 92.00 503 GLU A N 1
ATOM 4143 C CA . GLU A 1 503 ? -2.365 -10.778 -11.872 1.00 92.00 503 GLU A CA 1
ATOM 4144 C C . GLU A 1 503 ? -1.970 -9.960 -10.638 1.00 92.00 503 GLU A C 1
ATOM 4146 O O . GLU A 1 503 ? -1.341 -8.902 -10.731 1.00 92.00 503 GLU A O 1
ATOM 4151 N N . LEU A 1 504 ? -2.351 -10.469 -9.470 1.00 92.00 504 LEU A N 1
ATOM 4152 C CA . LEU A 1 504 ? -1.929 -9.976 -8.170 1.00 92.00 504 LEU A CA 1
ATOM 4153 C C . LEU A 1 504 ? -1.342 -11.140 -7.379 1.00 92.00 504 LEU A C 1
ATOM 4155 O O . LEU A 1 504 ? -2.030 -12.121 -7.096 1.00 92.00 504 LEU A O 1
ATOM 4159 N N . VAL A 1 505 ? -0.083 -11.004 -6.977 1.00 87.88 505 VAL A N 1
ATOM 4160 C CA . VAL A 1 505 ? 0.598 -11.971 -6.113 1.00 87.88 505 VAL A CA 1
ATOM 4161 C C . VAL A 1 505 ? 0.743 -11.355 -4.728 1.00 87.88 505 VAL A C 1
ATOM 4163 O O . VAL A 1 505 ? 1.326 -10.278 -4.584 1.00 87.88 505 VAL A O 1
ATOM 4166 N N . ASN A 1 506 ? 0.189 -11.997 -3.701 1.00 84.81 506 ASN A N 1
ATOM 4167 C CA . ASN A 1 506 ? 0.179 -11.497 -2.327 1.00 84.81 506 ASN A CA 1
ATOM 4168 C C . ASN A 1 506 ? 0.955 -12.439 -1.395 1.00 84.81 506 ASN A C 1
ATOM 4170 O O . ASN A 1 506 ? 0.586 -13.602 -1.220 1.00 84.81 506 ASN A O 1
ATOM 4174 N N . PHE A 1 507 ? 2.001 -11.911 -0.756 1.00 78.31 507 PHE A N 1
ATOM 4175 C CA . PHE A 1 507 ? 2.881 -12.642 0.165 1.00 78.31 507 PHE A CA 1
ATOM 4176 C C . PHE A 1 507 ? 2.483 -12.419 1.629 1.00 78.31 507 PHE A C 1
ATOM 4178 O O . PHE A 1 507 ? 3.315 -12.173 2.505 1.00 78.31 507 PHE A O 1
ATOM 4185 N N . GLU A 1 508 ? 1.182 -12.437 1.901 1.00 66.50 508 GLU A N 1
ATOM 4186 C CA . GLU A 1 508 ? 0.635 -12.170 3.225 1.00 66.50 508 GLU A CA 1
ATOM 4187 C C . GLU A 1 508 ? 1.046 -13.289 4.196 1.00 66.50 508 GLU A C 1
ATOM 4189 O O . GLU A 1 508 ? 0.498 -14.383 4.155 1.00 66.50 508 GLU A O 1
ATOM 4194 N N . LEU A 1 509 ? 2.004 -12.988 5.089 1.00 57.72 509 LEU A N 1
ATOM 4195 C CA . LEU A 1 509 ? 2.609 -13.887 6.097 1.00 57.72 509 LEU A CA 1
ATOM 4196 C C . LEU A 1 509 ? 3.854 -14.676 5.650 1.00 57.72 509 LEU A C 1
ATOM 4198 O O . LEU A 1 509 ? 4.262 -15.591 6.366 1.00 57.72 509 LEU A O 1
ATOM 4202 N N . VAL A 1 510 ? 4.499 -14.307 4.537 1.00 64.19 510 VAL A N 1
ATOM 4203 C CA . VAL A 1 510 ? 5.796 -14.887 4.143 1.00 64.19 510 VAL A CA 1
ATOM 4204 C C . VAL A 1 510 ? 6.903 -13.831 4.232 1.00 64.19 510 VAL A C 1
ATOM 4206 O O . VAL A 1 510 ? 6.806 -12.798 3.565 1.00 64.19 510 VAL A O 1
ATOM 4209 N N . PRO A 1 511 ? 7.965 -14.050 5.030 1.00 61.41 511 PRO A N 1
ATOM 4210 C CA . PRO A 1 511 ? 9.133 -13.180 5.025 1.00 61.41 511 PRO A CA 1
ATOM 4211 C C . PRO A 1 511 ? 9.948 -13.440 3.751 1.00 61.41 511 PRO A C 1
ATOM 4213 O O . PRO A 1 511 ? 10.736 -14.375 3.691 1.00 61.41 511 PRO A O 1
ATOM 4216 N N . ILE A 1 512 ? 9.725 -12.628 2.716 1.00 66.75 512 ILE A N 1
ATOM 4217 C CA . ILE A 1 512 ? 10.464 -12.719 1.441 1.00 66.75 512 ILE A CA 1
ATOM 4218 C C . ILE A 1 512 ? 11.868 -12.103 1.553 1.00 66.75 512 ILE A C 1
ATOM 4220 O O . ILE A 1 512 ? 12.767 -12.469 0.805 1.00 66.75 512 ILE A O 1
ATOM 4224 N N . PHE A 1 513 ? 12.063 -11.169 2.488 1.00 65.75 513 PHE A N 1
ATOM 4225 C CA . PHE A 1 513 ? 13.327 -10.467 2.688 1.00 65.75 513 PHE A CA 1
ATOM 4226 C C . PHE A 1 513 ? 13.893 -10.772 4.079 1.00 65.75 513 PHE A C 1
ATOM 4228 O O . PHE A 1 513 ? 13.259 -10.444 5.083 1.00 65.75 513 PHE A O 1
ATOM 4235 N N . ASP A 1 514 ? 15.104 -11.334 4.135 1.00 55.31 514 ASP A N 1
ATOM 4236 C CA . ASP A 1 514 ? 15.787 -11.719 5.386 1.00 55.31 514 ASP A CA 1
ATOM 4237 C C . ASP A 1 514 ? 15.997 -10.534 6.347 1.00 55.31 514 ASP A C 1
ATOM 4239 O O . ASP A 1 514 ? 15.977 -10.682 7.568 1.00 55.31 514 ASP A O 1
ATOM 4243 N N . GLU A 1 515 ? 16.164 -9.331 5.794 1.00 48.53 515 GLU A N 1
ATOM 4244 C CA . GLU A 1 515 ? 16.506 -8.117 6.542 1.00 48.53 515 GLU A CA 1
ATOM 4245 C C . GLU A 1 515 ? 15.283 -7.259 6.923 1.00 48.53 515 GLU A C 1
ATOM 4247 O O . GLU A 1 515 ? 15.424 -6.274 7.656 1.00 48.53 515 GLU A O 1
ATOM 4252 N N . ALA A 1 516 ? 14.073 -7.591 6.444 1.00 50.19 516 ALA A N 1
ATOM 4253 C CA . ALA A 1 516 ? 12.890 -6.763 6.673 1.00 50.19 516 ALA A CA 1
ATOM 4254 C C . ALA A 1 516 ? 11.570 -7.556 6.714 1.00 50.19 516 ALA A C 1
ATOM 4256 O O . ALA A 1 516 ? 11.131 -8.134 5.724 1.00 50.19 516 ALA A O 1
ATOM 4257 N N . LEU A 1 517 ? 10.853 -7.459 7.842 1.00 54.25 517 LEU A N 1
ATOM 4258 C CA . LEU A 1 517 ? 9.458 -7.904 8.000 1.00 54.25 517 LEU A CA 1
ATOM 4259 C C . LEU A 1 517 ? 8.496 -6.962 7.248 1.00 54.25 517 LEU A C 1
ATOM 4261 O O . LEU A 1 517 ? 7.733 -6.203 7.854 1.00 54.25 517 LEU A O 1
ATOM 4265 N N . VAL A 1 518 ? 8.565 -6.955 5.918 1.00 60.81 518 VAL A N 1
ATOM 4266 C CA . VAL A 1 518 ? 7.666 -6.182 5.054 1.00 60.81 518 VAL A CA 1
ATOM 4267 C C . VAL A 1 518 ? 6.772 -7.146 4.292 1.00 60.81 518 VAL A C 1
ATOM 4269 O O . VAL A 1 518 ? 7.245 -7.940 3.490 1.00 60.81 518 VAL A O 1
ATOM 4272 N N . SER A 1 519 ? 5.466 -7.054 4.533 1.00 70.88 519 SER A N 1
ATOM 4273 C CA . SER A 1 519 ? 4.464 -7.747 3.726 1.00 70.88 519 SER A CA 1
ATOM 4274 C C . SER A 1 519 ? 4.442 -7.159 2.312 1.00 70.88 519 SER A C 1
ATOM 4276 O O . SER A 1 519 ? 4.169 -5.963 2.134 1.00 70.88 519 SER A O 1
ATOM 4278 N N . SER A 1 520 ? 4.735 -7.999 1.321 1.00 81.75 520 SER A N 1
ATOM 4279 C CA . SER A 1 520 ? 4.948 -7.594 -0.070 1.00 81.75 520 SER A CA 1
ATOM 4280 C C . SER A 1 520 ? 3.883 -8.137 -1.016 1.00 81.75 520 SER A C 1
ATOM 4282 O O . SER A 1 520 ? 3.185 -9.108 -0.729 1.00 81.75 520 SER A O 1
ATOM 4284 N N . THR A 1 521 ? 3.758 -7.490 -2.168 1.00 88.56 521 THR A N 1
ATOM 4285 C CA . THR A 1 521 ? 2.878 -7.887 -3.263 1.00 88.56 521 THR A CA 1
ATOM 4286 C C . THR A 1 521 ? 3.518 -7.545 -4.604 1.00 88.56 521 THR A C 1
ATOM 4288 O O . THR A 1 521 ? 4.281 -6.580 -4.697 1.00 88.56 521 THR A O 1
ATOM 4291 N N . ILE A 1 522 ? 3.204 -8.333 -5.631 1.00 92.31 522 ILE A N 1
ATOM 4292 C CA . ILE A 1 522 ? 3.510 -8.032 -7.030 1.00 92.31 522 ILE A CA 1
ATOM 4293 C C . ILE A 1 522 ? 2.192 -7.737 -7.737 1.00 92.31 522 ILE A C 1
ATOM 4295 O O . ILE A 1 522 ? 1.220 -8.483 -7.599 1.00 92.31 522 ILE A O 1
ATOM 4299 N N . LEU A 1 523 ? 2.162 -6.631 -8.470 1.00 94.69 523 LEU A N 1
ATOM 4300 C CA . LEU A 1 523 ? 0.981 -6.130 -9.164 1.00 94.69 523 LEU A CA 1
ATOM 4301 C C . LEU A 1 523 ? 1.280 -6.063 -10.656 1.00 94.69 523 LEU A C 1
ATOM 4303 O O . LEU A 1 523 ? 2.091 -5.230 -11.058 1.00 94.69 523 LEU A O 1
ATOM 4307 N N . HIS A 1 524 ? 0.612 -6.896 -11.456 1.00 95.31 524 HIS A N 1
ATOM 4308 C CA . HIS A 1 524 ? 0.664 -6.859 -12.918 1.00 95.31 524 HIS A CA 1
ATOM 4309 C C . HIS A 1 524 ? -0.653 -6.316 -13.481 1.00 95.31 524 HIS A C 1
ATOM 4311 O O . HIS A 1 524 ? -1.708 -6.950 -13.388 1.00 95.31 524 HIS A O 1
ATOM 4317 N N . LEU A 1 525 ? -0.597 -5.109 -14.040 1.00 95.75 525 LEU A N 1
ATOM 4318 C CA . LEU A 1 525 ? -1.738 -4.378 -14.591 1.00 95.75 525 LEU A CA 1
ATOM 4319 C C . LEU A 1 525 ? -1.449 -3.930 -16.030 1.00 95.75 525 LEU A C 1
ATOM 4321 O O . LEU A 1 525 ? -0.310 -3.966 -16.495 1.00 95.75 525 LEU A O 1
ATOM 4325 N N . ALA A 1 526 ? -2.475 -3.437 -16.719 1.00 94.38 526 ALA A N 1
ATOM 4326 C CA . ALA A 1 526 ? -2.337 -2.786 -18.014 1.00 94.38 526 ALA A CA 1
ATOM 4327 C C . ALA A 1 526 ? -3.206 -1.525 -18.121 1.00 94.38 526 ALA A C 1
ATOM 4329 O O . ALA A 1 526 ? -4.319 -1.460 -17.589 1.00 94.38 526 ALA A O 1
ATOM 4330 N N . LYS A 1 527 ? -2.713 -0.517 -18.854 1.00 94.06 527 LYS A N 1
ATOM 4331 C CA . LYS A 1 527 ? -3.423 0.752 -19.105 1.00 94.06 527 LYS A CA 1
ATOM 4332 C C . LYS A 1 527 ? -4.441 0.596 -20.236 1.00 94.06 527 LYS A C 1
ATOM 4334 O O . LYS A 1 527 ? -4.276 1.107 -21.342 1.00 94.06 527 LYS A O 1
ATOM 4339 N N . THR A 1 528 ? -5.468 -0.188 -19.954 1.00 89.06 528 THR A N 1
ATOM 4340 C CA . THR A 1 528 ? -6.582 -0.546 -20.841 1.00 89.06 528 THR A CA 1
ATOM 4341 C C . THR A 1 528 ? -7.854 -0.646 -20.003 1.00 89.06 528 THR A C 1
ATOM 4343 O O . THR A 1 528 ? -7.789 -0.709 -18.775 1.00 89.06 528 THR A O 1
ATOM 4346 N N . ASN A 1 529 ? -9.003 -0.693 -20.679 1.00 84.19 529 ASN A N 1
ATOM 4347 C CA . ASN A 1 529 ? -10.292 -0.975 -20.065 1.00 84.19 529 ASN A CA 1
ATOM 4348 C C . ASN A 1 529 ? -10.236 -2.238 -19.197 1.00 84.19 529 ASN A C 1
ATOM 4350 O O . ASN A 1 529 ? -9.611 -3.241 -19.565 1.00 84.19 529 ASN A O 1
ATOM 4354 N N . VAL A 1 530 ? -10.927 -2.149 -18.066 1.00 85.06 530 VAL A N 1
ATOM 4355 C CA . VAL A 1 530 ? -11.130 -3.211 -17.083 1.00 85.06 530 VAL A CA 1
ATOM 4356 C C . VAL A 1 530 ? -11.740 -4.462 -17.728 1.00 85.06 530 VAL A C 1
ATOM 4358 O O . VAL A 1 530 ? -12.548 -4.371 -18.650 1.00 85.06 530 VAL A O 1
ATOM 4361 N N . THR A 1 531 ? -11.354 -5.634 -17.221 1.00 80.50 531 THR A N 1
ATOM 4362 C CA . THR A 1 531 ? -11.994 -6.924 -17.516 1.00 80.50 531 THR A CA 1
ATOM 4363 C C . THR A 1 531 ? -12.767 -7.440 -16.316 1.00 80.50 531 THR A C 1
ATOM 4365 O O . THR A 1 531 ? -12.468 -7.054 -15.191 1.00 80.50 531 THR A O 1
ATOM 4368 N N . ASP A 1 532 ? -13.691 -8.372 -16.550 1.00 82.94 532 ASP A N 1
ATOM 4369 C CA . ASP A 1 532 ? -14.563 -8.928 -15.506 1.00 82.94 532 ASP A CA 1
ATOM 4370 C C . ASP A 1 532 ? -13.786 -9.606 -14.368 1.00 82.94 532 ASP A C 1
ATOM 4372 O O . ASP A 1 532 ? -14.220 -9.581 -13.222 1.00 82.94 532 ASP A O 1
ATOM 4376 N N . SER A 1 533 ? -12.610 -10.175 -14.652 1.00 90.06 533 SER A N 1
ATOM 4377 C CA . SER A 1 533 ? -11.824 -10.909 -13.658 1.00 90.06 533 SER A CA 1
ATOM 4378 C C . SER A 1 533 ? -10.309 -10.772 -13.818 1.00 90.06 533 SER A C 1
ATOM 4380 O O . SER A 1 533 ? -9.827 -10.473 -14.915 1.00 90.06 533 SER A O 1
ATOM 4382 N N . PHE A 1 534 ? -9.568 -11.069 -12.747 1.00 91.38 534 PHE A N 1
ATOM 4383 C CA . PHE A 1 534 ? -8.101 -11.112 -12.695 1.00 91.38 534 PHE A CA 1
ATOM 4384 C C . PHE A 1 534 ? -7.591 -12.304 -11.865 1.00 91.38 534 PHE A C 1
ATOM 4386 O O . PHE A 1 534 ? -8.337 -12.894 -11.079 1.00 91.38 534 PHE A O 1
ATOM 4393 N N . LYS A 1 535 ? -6.317 -12.675 -12.046 1.00 91.12 535 LYS A N 1
ATOM 4394 C CA . LYS A 1 535 ? -5.679 -13.772 -11.302 1.00 91.12 535 LYS A CA 1
ATOM 4395 C C . LYS A 1 535 ? -5.170 -13.295 -9.943 1.00 91.12 535 LYS A C 1
ATOM 4397 O O . LYS A 1 535 ? -4.505 -12.267 -9.856 1.00 91.12 535 LYS A O 1
ATOM 4402 N N . LEU A 1 536 ? -5.424 -14.070 -8.898 1.00 89.31 536 LEU A N 1
ATOM 4403 C CA . LEU A 1 536 ? -4.879 -13.871 -7.563 1.00 89.31 536 LEU A CA 1
ATOM 4404 C C . LEU A 1 536 ? -4.068 -15.097 -7.141 1.00 89.31 536 LEU A C 1
ATOM 4406 O O . LEU A 1 536 ? -4.603 -16.204 -7.081 1.00 89.31 536 LEU A O 1
ATOM 4410 N N . VAL A 1 537 ? -2.823 -14.873 -6.736 1.00 85.25 537 VAL A N 1
ATOM 4411 C CA . VAL A 1 537 ? -1.972 -15.883 -6.099 1.00 85.25 537 VAL A CA 1
ATOM 4412 C C . VAL A 1 537 ? -1.726 -15.464 -4.651 1.00 85.25 537 VAL A C 1
ATOM 4414 O O . VAL A 1 537 ? -1.193 -14.386 -4.391 1.00 85.25 537 VAL A O 1
ATOM 4417 N N . GLU A 1 538 ? -2.130 -16.300 -3.694 1.00 78.00 538 GLU A N 1
ATOM 4418 C CA . GLU A 1 538 ? -1.960 -16.038 -2.259 1.00 78.00 538 GLU A CA 1
ATOM 4419 C C . GLU A 1 538 ? -1.064 -17.090 -1.620 1.00 78.00 538 GLU A C 1
ATOM 4421 O O . GLU A 1 538 ? -1.350 -18.287 -1.688 1.00 78.00 538 GLU A O 1
ATOM 4426 N N . PHE A 1 539 ? -0.043 -16.633 -0.904 1.00 72.56 539 PHE A N 1
ATOM 4427 C CA . PHE A 1 539 ? 0.790 -17.494 -0.077 1.00 72.56 539 PHE A CA 1
ATOM 4428 C C . PHE A 1 539 ? 0.359 -17.371 1.382 1.00 72.56 539 PHE A C 1
ATOM 4430 O O . PHE A 1 539 ? 0.359 -16.274 1.930 1.00 72.56 539 PHE A O 1
ATOM 4437 N N . LYS A 1 540 ? -0.018 -18.487 2.015 1.00 61.66 540 LYS A N 1
ATOM 4438 C CA . LYS A 1 540 ? -0.433 -18.524 3.425 1.00 61.66 540 LYS A CA 1
ATOM 4439 C C . LYS A 1 540 ? 0.640 -19.209 4.272 1.00 61.66 540 LYS A C 1
ATOM 4441 O O . LYS A 1 540 ? 0.837 -20.410 4.139 1.00 61.66 540 LYS A O 1
ATOM 4446 N N . SER A 1 541 ? 1.302 -18.429 5.130 1.00 54.22 541 SER A N 1
ATOM 4447 C CA . SER A 1 541 ? 2.016 -18.807 6.371 1.00 54.22 541 SER A CA 1
ATOM 4448 C C . SER A 1 541 ? 3.038 -19.960 6.397 1.00 54.22 541 SER A C 1
ATOM 4450 O O . SER A 1 541 ? 3.597 -20.206 7.464 1.00 54.22 541 SER A O 1
ATOM 4452 N N . GLU A 1 542 ? 3.326 -20.671 5.308 1.00 54.12 542 GLU A N 1
ATOM 4453 C CA . GLU A 1 542 ? 4.459 -21.605 5.279 1.00 54.12 542 GLU A CA 1
ATOM 4454 C C . GLU A 1 542 ? 5.752 -20.845 4.942 1.00 54.12 542 GLU A C 1
ATOM 4456 O O . GLU A 1 542 ? 5.730 -19.979 4.062 1.00 54.12 542 GLU A O 1
ATOM 4461 N N . PRO A 1 543 ? 6.887 -21.133 5.612 1.00 52.22 543 PRO A N 1
ATOM 4462 C CA . PRO A 1 543 ? 8.176 -20.619 5.178 1.00 52.22 543 PRO A CA 1
ATOM 4463 C C . PRO A 1 543 ? 8.446 -21.148 3.768 1.00 52.22 543 PRO A C 1
ATOM 4465 O O . PRO A 1 543 ? 8.764 -22.320 3.570 1.00 52.22 543 PRO A O 1
ATOM 4468 N N . ILE A 1 544 ? 8.278 -20.276 2.778 1.00 52.50 544 ILE A N 1
ATOM 4469 C CA . ILE A 1 544 ? 8.657 -20.561 1.401 1.00 52.50 544 ILE A CA 1
ATOM 4470 C C . ILE A 1 544 ? 10.182 -20.623 1.387 1.00 52.50 544 ILE A C 1
ATOM 4472 O O . ILE A 1 544 ? 10.845 -19.594 1.471 1.00 52.50 544 ILE A O 1
ATOM 4476 N N . ASN A 1 545 ? 10.755 -21.821 1.291 1.00 54.06 545 ASN A N 1
ATOM 4477 C CA . ASN A 1 545 ? 12.109 -21.930 0.759 1.00 54.06 545 ASN A CA 1
ATOM 4478 C C . ASN A 1 545 ? 12.047 -21.712 -0.767 1.00 54.06 545 ASN A C 1
ATOM 4480 O O . ASN A 1 545 ? 11.000 -21.915 -1.385 1.00 54.06 545 ASN A O 1
ATOM 4484 N N . GLN A 1 546 ? 13.160 -21.327 -1.396 1.00 49.69 546 GLN A N 1
ATOM 4485 C CA . GLN A 1 546 ? 13.222 -21.118 -2.854 1.00 49.69 546 GLN A CA 1
ATOM 4486 C C . GLN A 1 546 ? 12.711 -22.324 -3.674 1.00 49.69 546 GLN A C 1
ATOM 4488 O O . GLN A 1 546 ? 12.222 -22.147 -4.785 1.00 49.69 546 GLN A O 1
ATOM 4493 N N . LYS A 1 547 ? 12.749 -23.544 -3.117 1.00 41.56 547 LYS A N 1
ATOM 4494 C CA . LYS A 1 547 ? 12.217 -24.766 -3.741 1.00 41.56 547 LYS A CA 1
ATOM 4495 C C . LYS A 1 547 ? 10.684 -24.765 -3.843 1.00 41.56 547 LYS A C 1
ATOM 4497 O O . LYS A 1 547 ? 10.147 -25.122 -4.885 1.00 41.56 547 LYS A O 1
ATOM 4502 N N . ILE A 1 548 ? 9.975 -24.302 -2.809 1.00 48.16 548 ILE A N 1
ATOM 4503 C CA . ILE A 1 548 ? 8.501 -24.228 -2.781 1.00 48.16 548 ILE A CA 1
ATOM 4504 C C . ILE A 1 548 ? 7.968 -23.229 -3.819 1.00 48.16 548 ILE A C 1
ATOM 4506 O O . ILE A 1 548 ? 6.917 -23.484 -4.401 1.00 48.16 548 ILE A O 1
ATOM 4510 N N . PHE A 1 549 ? 8.695 -22.137 -4.090 1.00 53.25 549 PHE A N 1
ATOM 4511 C CA . PHE A 1 549 ? 8.313 -21.141 -5.101 1.00 53.25 549 PHE A CA 1
ATOM 4512 C C . PHE A 1 549 ? 8.318 -21.716 -6.530 1.00 53.25 549 PHE A C 1
ATOM 4514 O O . PHE A 1 549 ? 7.458 -21.361 -7.330 1.00 53.25 549 PHE A O 1
ATOM 4521 N N . ASN A 1 550 ? 9.237 -22.645 -6.825 1.00 46.22 550 ASN A N 1
ATOM 4522 C CA . ASN A 1 550 ? 9.374 -23.264 -8.148 1.00 46.22 550 ASN A CA 1
ATOM 4523 C C . ASN A 1 550 ? 8.580 -24.578 -8.303 1.00 46.22 550 ASN A C 1
ATOM 4525 O O . ASN A 1 550 ? 8.224 -24.935 -9.422 1.00 46.22 550 ASN A O 1
ATOM 4529 N N . GLU A 1 551 ? 8.305 -25.310 -7.213 1.00 40.59 551 GLU A N 1
ATOM 4530 C CA . GLU A 1 551 ? 7.689 -26.653 -7.265 1.00 40.59 551 GLU A CA 1
ATOM 4531 C C . GLU A 1 551 ? 6.189 -26.682 -6.895 1.00 40.59 551 GLU A C 1
ATOM 4533 O O . GLU A 1 551 ? 5.467 -27.559 -7.373 1.00 40.59 551 GLU A O 1
ATOM 4538 N N . LYS A 1 552 ? 5.670 -25.735 -6.092 1.00 46.53 552 LYS A N 1
ATOM 4539 C CA . LYS A 1 552 ? 4.220 -25.599 -5.854 1.00 46.53 552 LYS A CA 1
ATOM 4540 C C . LYS A 1 552 ? 3.672 -24.463 -6.716 1.00 46.53 552 LYS A C 1
ATOM 4542 O O . LYS A 1 552 ? 3.643 -23.313 -6.288 1.00 46.53 552 LYS A O 1
ATOM 4547 N N . LEU A 1 553 ? 3.168 -24.802 -7.902 1.00 51.97 553 LEU A N 1
ATOM 4548 C CA . LEU A 1 553 ? 2.194 -23.978 -8.623 1.00 51.97 553 LEU A CA 1
ATOM 4549 C C . LEU A 1 553 ? 0.993 -23.749 -7.691 1.00 51.97 553 LEU A C 1
ATOM 4551 O O . LEU A 1 553 ? 0.085 -24.576 -7.629 1.00 51.97 553 LEU A O 1
ATOM 4555 N N . ILE A 1 554 ? 0.995 -22.666 -6.910 1.00 65.44 554 ILE A N 1
ATOM 4556 C CA . ILE A 1 554 ? -0.235 -22.223 -6.258 1.00 65.44 554 ILE A CA 1
ATOM 4557 C C . ILE A 1 554 ? -1.159 -21.820 -7.395 1.00 65.44 554 ILE A C 1
ATOM 4559 O O . ILE A 1 554 ? -0.900 -20.830 -8.080 1.00 65.44 554 ILE A O 1
ATOM 4563 N N . GLU A 1 555 ? -2.203 -22.616 -7.622 1.00 69.75 555 GLU A N 1
ATOM 4564 C CA . GLU A 1 555 ? -3.155 -22.321 -8.681 1.00 69.75 555 GLU A CA 1
ATOM 4565 C C . GLU A 1 555 ? -3.752 -20.925 -8.455 1.00 69.75 555 GLU A C 1
ATOM 4567 O O . GLU A 1 555 ? -4.288 -20.646 -7.372 1.00 69.75 555 GLU A O 1
ATOM 4572 N N . PRO A 1 556 ? -3.651 -20.026 -9.450 1.00 80.44 556 PRO A N 1
ATOM 4573 C CA . PRO A 1 556 ? -4.217 -18.699 -9.329 1.00 80.44 556 PRO A CA 1
ATOM 4574 C C . PRO A 1 556 ? -5.737 -18.805 -9.207 1.00 80.44 556 PRO A C 1
ATOM 4576 O O . PRO A 1 556 ? -6.410 -19.425 -10.033 1.00 80.44 556 PRO A O 1
ATOM 4579 N N . LYS A 1 557 ? -6.298 -18.142 -8.198 1.00 85.50 557 LYS A N 1
ATOM 4580 C CA . LYS A 1 557 ? -7.744 -17.965 -8.073 1.00 85.50 557 LYS A CA 1
ATOM 4581 C C . LYS A 1 557 ? -8.188 -16.874 -9.030 1.00 85.50 557 LYS A C 1
ATOM 4583 O O . LYS A 1 557 ? -7.598 -15.797 -9.061 1.00 85.50 557 LYS A O 1
ATOM 4588 N N . LEU A 1 558 ? -9.258 -17.123 -9.770 1.00 88.12 558 LEU A N 1
ATOM 4589 C CA . LEU A 1 558 ? -9.892 -16.084 -10.566 1.00 88.12 558 LEU A CA 1
ATOM 4590 C C . LEU A 1 558 ? -10.822 -15.266 -9.662 1.00 88.12 558 LEU A C 1
ATOM 4592 O O . LEU A 1 558 ? -11.757 -15.820 -9.083 1.00 88.12 558 LEU A O 1
ATOM 4596 N N . LEU A 1 559 ? -10.552 -13.969 -9.519 1.00 86.25 559 LEU A N 1
ATOM 4597 C CA . LEU A 1 559 ? -11.406 -13.042 -8.779 1.00 86.25 559 LEU A CA 1
ATOM 4598 C C . LEU A 1 559 ? -12.085 -12.052 -9.712 1.00 86.25 559 LEU A C 1
ATOM 4600 O O . LEU A 1 559 ? -11.479 -11.564 -10.662 1.00 86.25 559 LEU A O 1
ATOM 4604 N N . ASP A 1 560 ? -13.334 -11.732 -9.388 1.00 85.94 560 ASP A N 1
ATOM 4605 C CA . ASP A 1 560 ? -14.100 -10.687 -10.053 1.00 85.94 560 ASP A CA 1
ATOM 4606 C C . ASP A 1 560 ? -13.506 -9.303 -9.744 1.00 85.94 560 ASP A C 1
ATOM 4608 O O . ASP A 1 560 ? -13.079 -9.017 -8.618 1.00 85.94 560 ASP A O 1
ATOM 4612 N N . HIS A 1 561 ? -13.480 -8.428 -10.745 1.00 86.31 561 HIS A N 1
ATOM 4613 C CA . HIS A 1 561 ? -12.950 -7.078 -10.611 1.00 86.31 561 HIS A CA 1
ATOM 4614 C C . HIS A 1 561 ? -13.717 -6.229 -9.580 1.00 86.31 561 HIS A C 1
ATOM 4616 O O . HIS A 1 561 ? -13.128 -5.347 -8.951 1.00 86.31 561 HIS A O 1
ATOM 4622 N N . SER A 1 562 ? -14.999 -6.510 -9.332 1.00 82.81 562 SER A N 1
ATOM 4623 C CA . SER A 1 562 ? -15.816 -5.833 -8.312 1.00 82.81 562 SER A CA 1
ATOM 4624 C C . SER A 1 562 ? -15.202 -5.874 -6.908 1.00 82.81 562 SER A C 1
ATOM 4626 O O . SER A 1 562 ? -15.398 -4.941 -6.129 1.00 82.81 562 SER A O 1
ATOM 4628 N N . VAL A 1 563 ? -14.373 -6.878 -6.596 1.00 82.12 563 VAL A N 1
ATOM 4629 C CA . VAL A 1 563 ? -13.640 -6.967 -5.319 1.00 82.12 563 VAL A CA 1
ATOM 4630 C C . VAL A 1 563 ? -12.705 -5.765 -5.111 1.00 82.12 563 VAL A C 1
ATOM 4632 O O . VAL A 1 563 ? -12.491 -5.328 -3.975 1.00 82.12 563 VAL A O 1
ATOM 4635 N N . LEU A 1 564 ? -12.193 -5.178 -6.197 1.00 85.00 564 LEU A N 1
ATOM 4636 C CA . LEU A 1 564 ? -11.309 -4.010 -6.164 1.00 85.00 564 LEU A CA 1
ATOM 4637 C C . LEU A 1 564 ? -12.061 -2.688 -5.924 1.00 85.00 564 LEU A C 1
ATOM 4639 O O . LEU A 1 564 ? -11.426 -1.684 -5.602 1.00 85.00 564 LEU A O 1
ATOM 4643 N N . GLN A 1 565 ? -13.395 -2.685 -6.015 1.00 78.25 565 GLN A N 1
ATOM 4644 C CA . GLN A 1 565 ? -14.247 -1.529 -5.694 1.00 78.25 565 GLN A CA 1
ATOM 4645 C C . GLN A 1 565 ? -14.560 -1.423 -4.190 1.00 78.25 565 GLN A C 1
ATOM 4647 O O . GLN A 1 565 ? -15.155 -0.447 -3.730 1.00 78.25 565 GLN A O 1
ATOM 4652 N N . SER A 1 566 ? -14.156 -2.425 -3.404 1.00 68.19 566 SER A N 1
ATOM 4653 C CA . SER A 1 566 ? -14.362 -2.442 -1.959 1.00 68.19 566 SER A CA 1
ATOM 4654 C C . SER A 1 566 ? -13.548 -1.361 -1.241 1.00 68.19 566 SER A C 1
ATOM 4656 O O . SER A 1 566 ? -12.463 -0.943 -1.656 1.00 68.19 566 SER A O 1
ATOM 4658 N N . SER A 1 567 ? -14.052 -0.943 -0.077 1.00 69.19 567 SER A N 1
ATOM 4659 C CA . SER A 1 567 ? -13.332 -0.000 0.787 1.00 69.19 567 SER A CA 1
ATOM 4660 C C . SER A 1 567 ? -11.988 -0.536 1.293 1.00 69.19 567 SER A C 1
ATOM 4662 O O . SER A 1 567 ? -11.156 0.269 1.703 1.00 69.19 567 SER A O 1
ATOM 4664 N N . SER A 1 568 ? -11.754 -1.850 1.247 1.00 79.12 568 SER A N 1
ATOM 4665 C CA . SER A 1 568 ? -10.532 -2.529 1.682 1.00 79.12 568 SER A CA 1
ATOM 4666 C C . SER A 1 568 ? -10.356 -3.817 0.882 1.00 79.12 568 SER A C 1
ATOM 4668 O O . SER A 1 568 ? -11.233 -4.676 0.909 1.00 79.12 568 SER A O 1
ATOM 4670 N N . TRP A 1 569 ? -9.211 -3.992 0.225 1.00 83.31 569 TRP A N 1
ATOM 4671 C CA . TRP A 1 569 ? -8.924 -5.189 -0.565 1.00 83.31 569 TRP A CA 1
ATOM 4672 C C . TRP A 1 569 ? -8.555 -6.360 0.354 1.00 83.31 569 TRP A C 1
ATOM 4674 O O . TRP A 1 569 ? -7.402 -6.522 0.744 1.00 83.31 569 TRP A O 1
ATOM 4684 N N . MET A 1 570 ? -9.550 -7.167 0.730 1.00 75.06 570 MET A N 1
ATOM 4685 C CA . MET A 1 570 ? -9.366 -8.400 1.508 1.00 75.06 570 MET A CA 1
ATOM 4686 C C . MET A 1 570 ? -9.734 -9.615 0.661 1.00 75.06 570 MET A C 1
ATOM 4688 O O . MET A 1 570 ? -10.841 -10.147 0.740 1.00 75.06 570 MET A O 1
ATOM 4692 N N . PHE A 1 571 ? -8.787 -10.045 -0.168 1.00 73.50 571 PHE A N 1
ATOM 4693 C CA . PHE A 1 571 ? -9.003 -11.079 -1.181 1.00 73.50 571 PHE A CA 1
ATOM 4694 C C . PHE A 1 571 ? -9.313 -12.472 -0.613 1.00 73.50 571 PHE A C 1
ATOM 4696 O O . PHE A 1 571 ? -10.009 -13.262 -1.247 1.00 73.50 571 PHE A O 1
ATOM 4703 N N . SER A 1 572 ? -8.865 -12.761 0.608 1.00 64.94 572 SER A N 1
ATOM 4704 C CA . SER A 1 572 ? -9.152 -14.022 1.296 1.00 64.94 572 SER A CA 1
ATOM 4705 C C . SER A 1 572 ? -10.562 -14.101 1.889 1.00 64.94 572 SER A C 1
ATOM 4707 O O . SER A 1 572 ? -10.986 -15.194 2.256 1.00 64.94 572 SER A O 1
ATOM 4709 N N . LYS A 1 573 ? -11.279 -12.970 1.971 1.00 67.94 573 LYS A N 1
ATOM 4710 C CA . LYS A 1 573 ? -12.574 -12.828 2.653 1.00 67.94 573 LYS A CA 1
ATOM 4711 C C . LYS A 1 573 ? -13.670 -12.255 1.745 1.00 67.94 573 LYS A C 1
ATOM 4713 O O . LYS A 1 573 ? -14.509 -11.478 2.192 1.00 67.94 573 LYS A O 1
ATOM 4718 N N . VAL A 1 574 ? -13.632 -12.550 0.443 1.00 69.19 574 VAL A N 1
ATOM 4719 C CA . VAL A 1 574 ? -14.550 -11.945 -0.547 1.00 69.19 574 VAL A CA 1
ATOM 4720 C C . VAL A 1 574 ? -16.014 -12.248 -0.230 1.00 69.19 574 VAL A C 1
ATOM 4722 O O . VAL A 1 574 ? -16.851 -11.350 -0.304 1.00 69.19 574 VAL A O 1
ATOM 4725 N N . LYS A 1 575 ? -16.325 -13.489 0.166 1.00 77.44 575 LYS A N 1
ATOM 4726 C CA . LYS A 1 575 ? -17.692 -13.885 0.536 1.00 77.44 575 LYS A CA 1
ATOM 4727 C C . LYS A 1 575 ? -18.160 -13.109 1.765 1.00 77.44 575 LYS A C 1
ATOM 4729 O O . LYS A 1 575 ? -19.239 -12.530 1.764 1.00 77.44 575 LYS A O 1
ATOM 4734 N N . GLU A 1 576 ? -17.303 -13.022 2.771 1.00 83.25 576 GLU A N 1
ATOM 4735 C CA . GLU A 1 576 ? -17.540 -12.304 4.015 1.00 83.25 576 GLU A CA 1
ATOM 4736 C C . GLU A 1 576 ? -17.674 -10.789 3.783 1.00 83.25 576 GLU A C 1
ATOM 4738 O O . GLU A 1 576 ? -18.491 -10.131 4.426 1.00 83.25 576 GLU A O 1
ATOM 4743 N N . GLN A 1 577 ? -16.914 -10.221 2.840 1.00 78.00 577 GLN A N 1
ATOM 4744 C CA . GLN A 1 577 ? -17.067 -8.828 2.413 1.00 78.00 577 GLN A CA 1
ATOM 4745 C C . GLN A 1 577 ? -18.408 -8.587 1.722 1.00 78.00 577 GLN A C 1
ATOM 4747 O O . GLN A 1 577 ? -19.044 -7.579 2.015 1.00 78.00 577 GLN A O 1
ATOM 4752 N N . GLY A 1 578 ? -18.865 -9.506 0.866 1.00 81.38 578 GLY A N 1
ATOM 4753 C CA . GLY A 1 578 ? -20.192 -9.422 0.250 1.00 81.38 578 GLY A CA 1
ATOM 4754 C C . GLY A 1 578 ? -21.304 -9.339 1.299 1.00 81.38 578 GLY A C 1
ATOM 4755 O O . GLY A 1 578 ? -22.142 -8.438 1.241 1.00 81.38 578 GLY A O 1
ATOM 4756 N N . VAL A 1 579 ? -21.244 -10.204 2.320 1.00 86.56 579 VAL A N 1
ATOM 4757 C CA . VAL A 1 579 ? -22.176 -10.167 3.460 1.00 86.56 579 VAL A CA 1
ATOM 4758 C C . VAL A 1 579 ? -22.067 -8.843 4.228 1.00 86.56 579 VAL A C 1
ATOM 4760 O O . VAL A 1 579 ? -23.083 -8.236 4.563 1.00 86.56 579 VAL A O 1
ATOM 4763 N N . LEU A 1 580 ? -20.850 -8.344 4.480 1.00 88.00 580 LEU A N 1
ATOM 4764 C CA . LEU A 1 580 ? -20.647 -7.074 5.187 1.00 88.00 580 LEU A CA 1
ATOM 4765 C C . LEU A 1 580 ? -21.190 -5.863 4.411 1.00 88.00 580 LEU A C 1
ATOM 4767 O O . LEU A 1 580 ? -21.744 -4.958 5.033 1.00 88.00 580 LEU A O 1
ATOM 4771 N N . GLU A 1 581 ? -21.034 -5.812 3.085 1.00 85.31 581 GLU A N 1
ATOM 4772 C CA . GLU A 1 581 ? -21.591 -4.726 2.264 1.00 85.31 581 GLU A CA 1
ATOM 4773 C C . GLU A 1 581 ? -23.123 -4.772 2.237 1.00 85.31 581 GLU A C 1
ATOM 4775 O O . GLU A 1 581 ? -23.759 -3.721 2.345 1.00 85.31 581 GLU A O 1
ATOM 4780 N N . LYS A 1 582 ? -23.730 -5.969 2.198 1.00 88.88 582 LYS A N 1
ATOM 4781 C CA . LYS A 1 582 ? -25.182 -6.112 2.376 1.00 88.88 582 LYS A CA 1
ATOM 4782 C C . LYS A 1 582 ? -25.624 -5.566 3.731 1.00 88.88 582 LYS A C 1
ATOM 4784 O O . LYS A 1 582 ? -26.489 -4.694 3.764 1.00 88.88 582 LYS A O 1
ATOM 4789 N N . ILE A 1 583 ? -24.982 -5.997 4.821 1.00 91.38 583 ILE A N 1
ATOM 4790 C CA . ILE A 1 583 ? -25.248 -5.478 6.173 1.00 91.38 583 ILE A CA 1
ATOM 4791 C C . ILE A 1 583 ? -25.127 -3.948 6.186 1.00 91.38 583 ILE A C 1
ATOM 4793 O O . ILE A 1 583 ? -25.986 -3.262 6.728 1.00 91.38 583 ILE A O 1
ATOM 4797 N N . ARG A 1 584 ? -24.092 -3.390 5.548 1.00 89.06 584 ARG A N 1
ATOM 4798 C CA . ARG A 1 584 ? -23.863 -1.940 5.477 1.00 89.06 584 ARG A CA 1
ATOM 4799 C C . ARG A 1 584 ? -24.961 -1.184 4.733 1.00 89.06 584 ARG A C 1
ATOM 4801 O O . ARG A 1 584 ? -25.198 -0.030 5.072 1.00 89.06 584 ARG A O 1
ATOM 4808 N N . SER A 1 585 ? -25.616 -1.796 3.749 1.00 87.94 585 SER A N 1
ATOM 4809 C CA . SER A 1 585 ? -26.657 -1.135 2.951 1.00 87.94 585 SER A CA 1
ATOM 4810 C C . SER A 1 585 ? -27.954 -0.843 3.720 1.00 87.94 585 SER A C 1
ATOM 4812 O O . SER A 1 585 ? -28.675 0.074 3.339 1.00 87.94 585 SER A O 1
ATOM 4814 N N . SER A 1 586 ? -28.223 -1.579 4.803 1.00 88.88 586 SER A N 1
ATOM 4815 C CA . SER A 1 586 ? -29.435 -1.482 5.633 1.00 88.88 586 SER A CA 1
ATOM 4816 C C . SER A 1 586 ? -29.135 -1.167 7.106 1.00 88.88 586 SER A C 1
ATOM 4818 O O . SER A 1 586 ? -29.950 -1.430 7.994 1.00 88.88 586 SER A O 1
ATOM 4820 N N . SER A 1 587 ? -27.943 -0.636 7.391 1.00 93.88 587 SER A N 1
ATOM 4821 C CA . SER A 1 587 ? -27.465 -0.412 8.757 1.00 93.88 587 SER A CA 1
ATOM 4822 C C . SER A 1 587 ? -26.756 0.925 8.926 1.00 93.88 587 SER A C 1
ATOM 4824 O O . SER A 1 587 ? -26.094 1.431 8.022 1.00 93.88 587 SER A O 1
ATOM 4826 N N . THR A 1 588 ? -26.786 1.443 10.151 1.00 93.06 588 THR A N 1
ATOM 4827 C CA . THR A 1 588 ? -26.054 2.648 10.555 1.00 93.06 588 THR A CA 1
ATOM 4828 C C . THR A 1 588 ? -24.879 2.286 11.466 1.00 93.06 588 THR A C 1
ATOM 4830 O O . THR A 1 588 ? -24.964 1.378 12.296 1.00 93.06 588 THR A O 1
ATOM 4833 N N . LYS A 1 589 ? -23.751 2.994 11.335 1.00 94.56 589 LYS A N 1
ATOM 4834 C CA . LYS A 1 589 ? -22.599 2.812 12.232 1.00 94.56 589 LYS A CA 1
ATOM 4835 C C . LYS A 1 589 ? -22.935 3.265 13.646 1.00 94.56 589 LYS A C 1
ATOM 4837 O O . LYS A 1 589 ? -23.501 4.337 13.834 1.00 94.56 589 LYS A O 1
ATOM 4842 N N . ILE A 1 590 ? -22.468 2.519 14.643 1.00 95.25 590 ILE A N 1
ATOM 4843 C CA . ILE A 1 590 ? -22.678 2.851 16.059 1.00 95.25 590 ILE A CA 1
ATOM 4844 C C . ILE A 1 590 ? -22.197 4.265 16.403 1.00 95.25 590 ILE A C 1
ATOM 4846 O O . ILE A 1 590 ? -22.871 4.978 17.142 1.00 95.25 590 ILE A O 1
ATOM 4850 N N . GLY A 1 591 ? -21.056 4.689 15.856 1.00 92.81 591 GLY A N 1
ATOM 4851 C CA . GLY A 1 591 ? -20.501 6.023 16.100 1.00 92.81 591 GLY A CA 1
ATOM 4852 C C . GLY A 1 591 ? -21.306 7.181 15.500 1.00 92.81 591 GLY A C 1
ATOM 4853 O O . GLY A 1 591 ? -21.134 8.312 15.949 1.00 92.81 591 GLY A O 1
ATOM 4854 N N . ASP A 1 592 ? -22.179 6.910 14.525 1.00 93.12 592 ASP A N 1
ATOM 4855 C CA . ASP A 1 592 ? -22.980 7.926 13.830 1.00 93.12 592 ASP A CA 1
ATOM 4856 C C . ASP A 1 592 ? -24.381 8.098 14.462 1.00 93.12 592 ASP A C 1
ATOM 4858 O O . ASP A 1 592 ? -25.106 9.037 14.129 1.00 93.12 592 ASP A O 1
ATOM 4862 N N . ILE A 1 593 ? -24.762 7.233 15.411 1.00 92.00 593 ILE A N 1
ATOM 4863 C CA . ILE A 1 593 ? -26.064 7.272 16.090 1.00 92.00 593 ILE A CA 1
ATOM 4864 C C . ILE A 1 593 ? -26.021 8.274 17.253 1.00 92.00 593 ILE A C 1
ATOM 4866 O O . ILE A 1 593 ? -25.372 8.052 18.275 1.00 92.00 593 ILE A O 1
ATOM 4870 N N . SER A 1 594 ? -26.761 9.380 17.130 1.00 86.56 594 SER A N 1
ATOM 4871 C CA . SER A 1 594 ? -26.676 10.529 18.049 1.00 86.56 594 SER A CA 1
ATOM 4872 C C . SER A 1 594 ? -27.038 10.232 19.509 1.00 86.56 594 SER A C 1
ATOM 4874 O O . SER A 1 594 ? -26.538 10.905 20.411 1.00 86.56 594 SER A O 1
ATOM 4876 N N . HIS A 1 595 ? -27.908 9.252 19.756 1.00 86.38 595 HIS A N 1
ATOM 4877 C CA . HIS A 1 595 ? -28.353 8.858 21.096 1.00 86.38 595 HIS A CA 1
ATOM 4878 C C . HIS A 1 595 ? -27.555 7.683 21.682 1.00 86.38 595 HIS A C 1
ATOM 4880 O O . HIS A 1 595 ? -27.942 7.154 22.723 1.00 86.38 595 HIS A O 1
ATOM 4886 N N . ILE A 1 596 ? -26.464 7.251 21.039 1.00 93.50 596 ILE A N 1
ATOM 4887 C CA . ILE A 1 596 ? -25.523 6.274 21.596 1.00 93.50 596 ILE A CA 1
ATOM 4888 C C . ILE A 1 596 ? -24.255 7.000 22.038 1.00 93.50 596 ILE A C 1
ATOM 4890 O O . ILE A 1 596 ? -23.657 7.779 21.296 1.00 93.50 596 ILE A O 1
ATOM 4894 N N . GLN A 1 597 ? -23.804 6.725 23.260 1.00 93.88 597 GLN A N 1
ATOM 4895 C CA . GLN A 1 597 ? -22.598 7.337 23.803 1.00 93.88 597 GLN A CA 1
ATOM 4896 C C . GLN A 1 597 ? -21.611 6.280 24.285 1.00 93.88 597 GLN A C 1
ATOM 4898 O O . GLN A 1 597 ? -21.809 5.660 25.324 1.00 93.88 597 GLN A O 1
ATOM 4903 N N . ILE A 1 598 ? -20.494 6.132 23.561 1.00 95.62 598 ILE A N 1
ATOM 4904 C CA . ILE A 1 598 ? -19.374 5.282 23.987 1.00 95.62 598 ILE A CA 1
ATOM 4905 C C . ILE A 1 598 ? -18.315 6.118 24.700 1.00 95.62 598 ILE A C 1
ATOM 4907 O O . ILE A 1 598 ? -17.714 7.047 24.127 1.00 95.62 598 ILE A O 1
ATOM 4911 N N . LYS A 1 599 ? -18.049 5.764 25.955 1.00 94.56 599 LYS A N 1
ATOM 4912 C CA . LYS A 1 599 ? -17.107 6.460 26.834 1.00 94.56 599 LYS A CA 1
ATOM 4913 C C . LYS A 1 599 ? -16.117 5.484 27.465 1.00 94.56 599 LYS A C 1
ATOM 4915 O O . LYS A 1 599 ? -16.338 4.280 27.538 1.00 94.56 599 LYS A O 1
ATOM 4920 N N . ARG A 1 600 ? -14.972 6.024 27.876 1.00 93.25 600 ARG A N 1
ATOM 4921 C CA . ARG A 1 600 ? -13.889 5.283 28.534 1.00 93.25 600 ARG A CA 1
ATOM 4922 C C . ARG A 1 600 ? -14.071 5.349 30.050 1.00 93.25 600 ARG A C 1
ATOM 4924 O O . ARG A 1 600 ? -14.607 6.334 30.554 1.00 93.25 600 ARG A O 1
ATOM 4931 N N . GLY A 1 601 ? -13.578 4.344 30.767 1.00 91.75 601 GLY A N 1
ATOM 4932 C CA . GLY A 1 601 ? -13.475 4.387 32.222 1.00 91.75 601 GLY A CA 1
ATOM 4933 C C . GLY A 1 601 ? -12.502 5.447 32.761 1.00 91.75 601 GLY A C 1
ATOM 4934 O O . GLY A 1 601 ? -11.823 6.168 32.022 1.00 91.75 601 GLY A O 1
ATOM 4935 N N . ILE A 1 602 ? -12.422 5.528 34.086 1.00 90.00 602 ILE A N 1
ATOM 4936 C CA . ILE A 1 602 ? -11.724 6.582 34.825 1.00 90.00 602 ILE A CA 1
ATOM 4937 C C . ILE A 1 602 ? -10.224 6.312 34.875 1.00 90.00 602 ILE A C 1
ATOM 4939 O O . ILE A 1 602 ? -9.774 5.194 35.125 1.00 90.00 602 ILE A O 1
ATOM 4943 N N . THR A 1 603 ? -9.432 7.366 34.661 1.00 87.75 603 THR A N 1
ATOM 4944 C CA . THR A 1 603 ? -7.973 7.312 34.826 1.00 87.75 603 THR A CA 1
ATOM 4945 C C . THR A 1 603 ? -7.596 7.811 36.215 1.00 87.75 603 THR A C 1
ATOM 4947 O O . THR A 1 603 ? -7.663 9.010 36.491 1.00 87.75 603 THR A O 1
ATOM 4950 N N . THR A 1 604 ? -7.193 6.880 37.078 1.00 87.12 604 THR A N 1
ATOM 4951 C CA . THR A 1 604 ? -6.712 7.161 38.440 1.00 87.12 604 THR A CA 1
ATOM 4952 C C . THR A 1 604 ? -5.326 7.808 38.413 1.00 87.12 604 THR A C 1
ATOM 4954 O O . THR A 1 604 ? -5.038 8.708 39.195 1.00 87.12 604 THR A O 1
ATOM 4957 N N . GLY A 1 605 ? -4.449 7.350 37.514 1.00 84.19 605 GLY A N 1
ATOM 4958 C CA . GLY A 1 605 ? -3.033 7.716 37.461 1.00 84.19 605 GLY A CA 1
ATOM 4959 C C . GLY A 1 605 ? -2.177 7.114 38.585 1.00 84.19 605 GLY A C 1
ATOM 4960 O O . GLY A 1 605 ? -0.959 7.250 38.540 1.00 84.19 605 GLY A O 1
ATOM 4961 N N . TYR A 1 606 ? -2.789 6.456 39.577 1.00 89.06 606 TYR A N 1
ATOM 4962 C CA . TYR A 1 606 ? -2.110 5.681 40.619 1.00 89.06 606 TYR A CA 1
ATOM 4963 C C . TYR A 1 606 ? -3.109 4.753 41.335 1.00 89.06 606 TYR A C 1
ATOM 4965 O O . TYR A 1 606 ? -3.674 5.095 42.372 1.00 89.06 606 TYR A O 1
ATOM 4973 N N . ASP A 1 607 ? -3.355 3.575 40.758 1.00 90.19 607 ASP A N 1
ATOM 4974 C CA . ASP A 1 607 ? -4.417 2.648 41.186 1.00 90.19 607 ASP A CA 1
ATOM 4975 C C . ASP A 1 607 ? -4.386 2.300 42.682 1.00 90.19 607 ASP A C 1
ATOM 4977 O O . ASP A 1 607 ? -5.439 2.259 43.309 1.00 90.19 607 ASP A O 1
ATOM 4981 N N . LYS A 1 608 ? -3.196 2.134 43.278 1.00 90.88 608 LYS A N 1
ATOM 4982 C CA . LYS A 1 608 ? -3.034 1.764 44.698 1.00 90.88 608 LYS A CA 1
ATOM 4983 C C . LYS A 1 608 ? -3.641 2.766 45.686 1.00 90.88 608 LYS A C 1
ATOM 4985 O O . LYS A 1 608 ? -3.981 2.370 46.793 1.00 90.88 608 LYS A O 1
ATOM 4990 N N . ALA A 1 609 ? -3.745 4.042 45.310 1.00 90.31 609 ALA A N 1
ATOM 4991 C CA . ALA A 1 609 ? -4.319 5.066 46.182 1.00 90.31 609 ALA A CA 1
ATOM 4992 C C . ALA A 1 609 ? -5.847 5.154 46.052 1.00 90.31 609 ALA A C 1
ATOM 4994 O O . ALA A 1 609 ? -6.524 5.442 47.033 1.00 90.31 609 ALA A O 1
ATOM 4995 N N . PHE A 1 610 ? -6.392 4.913 44.856 1.00 91.69 610 PHE A N 1
ATOM 4996 C CA . PHE A 1 610 ? -7.803 5.180 44.557 1.00 91.69 610 PHE A CA 1
ATOM 4997 C C . PHE A 1 610 ? -8.681 3.932 44.499 1.00 91.69 610 PHE A C 1
ATOM 4999 O O . PHE A 1 610 ? -9.889 4.061 44.661 1.00 91.69 610 PHE A O 1
ATOM 5006 N N . ILE A 1 611 ? -8.117 2.749 44.253 1.00 91.12 611 ILE A N 1
ATOM 5007 C CA . ILE A 1 611 ? -8.861 1.487 44.272 1.00 91.12 611 ILE A CA 1
ATOM 5008 C C . ILE A 1 611 ? -8.712 0.885 45.667 1.00 91.12 611 ILE A C 1
ATOM 5010 O O . ILE A 1 611 ? -7.609 0.528 46.079 1.00 91.12 611 ILE A O 1
ATOM 5014 N N . VAL A 1 612 ? -9.828 0.794 46.379 1.00 88.81 612 VAL A N 1
ATOM 5015 C CA . VAL A 1 612 ? -9.916 0.350 47.773 1.00 88.81 612 VAL A CA 1
ATOM 5016 C C . VAL A 1 612 ? -10.897 -0.813 47.896 1.00 88.81 612 VAL A C 1
ATOM 5018 O O . VAL A 1 612 ? -11.699 -1.049 46.995 1.00 88.81 612 VAL A O 1
ATOM 5021 N N . ASP A 1 613 ? -10.826 -1.552 48.998 1.00 83.62 613 ASP A N 1
ATOM 5022 C CA . ASP A 1 613 ? -11.714 -2.682 49.282 1.00 83.62 613 ASP A CA 1
ATOM 5023 C C . ASP A 1 613 ? -12.702 -2.323 50.406 1.00 83.62 613 ASP A C 1
ATOM 5025 O O . ASP A 1 613 ? -12.331 -1.648 51.371 1.00 83.62 613 ASP A O 1
ATOM 5029 N N . THR A 1 614 ? -13.954 -2.771 50.276 1.00 71.38 614 THR A N 1
ATOM 5030 C CA . THR A 1 614 ? -15.018 -2.636 51.289 1.00 71.38 614 THR A CA 1
ATOM 5031 C C . THR A 1 614 ? -14.716 -3.303 52.626 1.00 71.38 614 THR A C 1
ATOM 5033 O O . THR A 1 614 ? -15.352 -2.940 53.612 1.00 71.38 614 THR A O 1
ATOM 5036 N N . GLU A 1 615 ? -13.773 -4.250 52.693 1.00 75.69 615 GLU A N 1
ATOM 5037 C CA . GLU A 1 615 ? -13.386 -4.884 53.964 1.00 75.69 615 GLU A CA 1
ATOM 5038 C C . GLU A 1 615 ? -12.830 -3.878 54.986 1.00 75.69 615 GLU A C 1
ATOM 5040 O O . GLU A 1 615 ? -12.820 -4.143 56.188 1.00 75.69 615 GLU A O 1
ATOM 5045 N N . ASN A 1 616 ? -12.402 -2.699 54.529 1.00 72.38 616 ASN A N 1
ATOM 5046 C CA . ASN A 1 616 ? -12.010 -1.604 55.397 1.00 72.38 616 ASN A CA 1
ATOM 5047 C C . ASN A 1 616 ? -13.165 -0.600 55.555 1.00 72.38 616 ASN A C 1
ATOM 5049 O O . ASN A 1 616 ? -13.450 0.186 54.647 1.00 72.38 616 ASN A O 1
ATOM 5053 N N . GLU A 1 617 ? -13.793 -0.593 56.738 1.00 68.56 617 GLU A N 1
ATOM 5054 C CA . GLU A 1 617 ? -14.936 0.273 57.080 1.00 68.56 617 GLU A CA 1
ATOM 5055 C C . GLU A 1 617 ? -14.675 1.766 56.826 1.00 68.56 617 GLU A C 1
ATOM 5057 O O . GLU A 1 617 ? -15.609 2.515 56.535 1.00 68.56 617 GLU A O 1
ATOM 5062 N N . VAL A 1 618 ? -13.406 2.193 56.861 1.00 70.62 618 VAL A N 1
ATOM 5063 C CA . VAL A 1 618 ? -12.979 3.572 56.578 1.00 70.62 618 VAL A CA 1
ATOM 5064 C C . VAL A 1 618 ? -13.429 4.054 55.194 1.00 70.62 618 VAL A C 1
ATOM 5066 O O . VAL A 1 618 ? -13.658 5.245 55.001 1.00 70.62 618 VAL A O 1
ATOM 5069 N N . PHE A 1 619 ? -13.591 3.147 54.228 1.00 73.19 619 PHE A N 1
ATOM 5070 C CA . PHE A 1 619 ? -13.956 3.493 52.853 1.00 73.19 619 PHE A CA 1
ATOM 5071 C C . PHE A 1 619 ? -15.439 3.290 52.538 1.00 73.19 619 PHE A C 1
ATOM 5073 O O . PHE A 1 619 ? -15.820 3.295 51.362 1.00 73.19 619 PHE A O 1
ATOM 5080 N N . ASN A 1 620 ? -16.294 3.163 53.557 1.00 75.19 620 ASN A N 1
ATOM 5081 C CA . ASN A 1 620 ? -17.747 3.182 53.395 1.00 75.19 620 ASN A CA 1
ATOM 5082 C C . ASN A 1 620 ? -18.291 4.623 53.403 1.00 75.19 620 ASN A C 1
ATOM 5084 O O . ASN A 1 620 ? -19.060 5.033 54.269 1.00 75.19 620 ASN A O 1
ATOM 5088 N N . SER A 1 621 ? -17.830 5.406 52.431 1.00 82.50 621 SER A N 1
ATOM 5089 C CA . SER A 1 621 ? -18.084 6.841 52.294 1.00 82.50 621 SER A CA 1
ATOM 5090 C C . SER A 1 621 ? -18.805 7.157 50.983 1.00 82.50 621 SER A C 1
ATOM 5092 O O . SER A 1 621 ? -18.627 6.418 50.010 1.00 82.50 621 SER A O 1
ATOM 5094 N N . PRO A 1 622 ? -19.560 8.273 50.890 1.00 84.38 622 PRO A N 1
ATOM 5095 C CA . PRO A 1 622 ? -20.137 8.745 49.629 1.00 84.38 622 PRO A CA 1
ATOM 5096 C C . PRO A 1 622 ? -19.113 8.931 48.496 1.00 84.38 622 PRO A C 1
ATOM 5098 O O . PRO A 1 622 ? -19.481 8.851 47.323 1.00 84.38 622 PRO A O 1
ATOM 5101 N N . LEU A 1 623 ? -17.834 9.157 48.828 1.00 87.69 623 LEU A N 1
ATOM 5102 C CA . LEU A 1 623 ? -16.750 9.295 47.846 1.00 87.69 623 LEU A CA 1
ATOM 5103 C C . LEU A 1 623 ? -16.310 7.958 47.253 1.00 87.69 623 LEU A C 1
ATOM 5105 O O . LEU A 1 623 ? -15.721 7.913 46.179 1.00 87.69 623 LEU A O 1
ATOM 5109 N N . SER A 1 624 ? -16.583 6.859 47.940 1.00 88.81 624 SER A N 1
ATOM 5110 C CA . SER A 1 624 ? -16.208 5.522 47.517 1.00 88.81 624 SER A CA 1
ATOM 5111 C C . SER A 1 624 ? -17.348 4.930 46.697 1.00 88.81 624 SER A C 1
ATOM 5113 O O . SER A 1 624 ? -18.418 4.661 47.240 1.00 88.81 624 SER A O 1
ATOM 5115 N N . LYS A 1 625 ? -17.158 4.724 45.391 1.00 89.19 625 LYS A N 1
ATOM 5116 C CA . LYS A 1 625 ? -18.185 4.191 44.473 1.00 89.19 625 LYS A CA 1
ATOM 5117 C C . LYS A 1 625 ? -17.850 2.756 44.028 1.00 89.19 625 LYS A C 1
ATOM 5119 O O . LYS A 1 625 ? -16.665 2.461 43.886 1.00 89.19 625 LYS A O 1
ATOM 5124 N N . PRO A 1 626 ? -18.838 1.871 43.781 1.00 91.25 626 PRO A N 1
ATOM 5125 C CA . PRO A 1 626 ? -18.590 0.516 43.271 1.00 91.25 626 PRO A CA 1
ATOM 5126 C C . PRO A 1 626 ? -17.723 0.527 42.008 1.00 91.25 626 PRO A C 1
ATOM 5128 O O . PRO A 1 626 ? -17.868 1.426 41.175 1.00 91.25 626 PRO A O 1
ATOM 5131 N N . PHE A 1 627 ? -16.821 -0.445 41.856 1.00 92.56 627 PHE A N 1
ATOM 5132 C CA . PHE A 1 627 ? -15.814 -0.425 40.795 1.00 92.56 627 PHE A CA 1
ATOM 5133 C C . PHE A 1 627 ? -15.629 -1.774 40.090 1.00 92.56 627 PHE A C 1
ATOM 5135 O O . PHE A 1 627 ? -15.540 -2.815 40.733 1.00 92.56 627 PHE A O 1
ATOM 5142 N N . LEU A 1 628 ? -15.494 -1.745 38.760 1.00 92.94 628 LEU A N 1
ATOM 5143 C CA . LEU A 1 628 ? -15.184 -2.917 37.935 1.00 92.94 628 LEU A CA 1
ATOM 5144 C C . LEU A 1 628 ? -13.910 -2.713 37.116 1.00 92.94 628 LEU A C 1
ATOM 5146 O O . LEU A 1 628 ? -13.635 -1.637 36.565 1.00 92.94 628 LEU A O 1
ATOM 5150 N N . ARG A 1 629 ? -13.158 -3.801 36.959 1.00 92.25 629 ARG A N 1
ATOM 5151 C CA . ARG A 1 629 ? -12.059 -3.924 35.997 1.00 92.25 629 ARG A CA 1
ATOM 5152 C C . ARG A 1 629 ? -12.513 -4.786 34.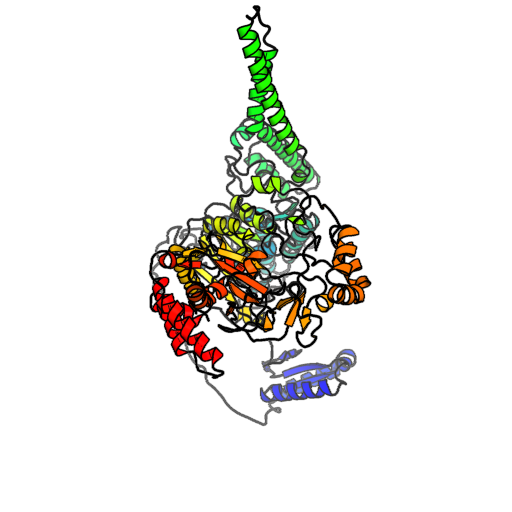826 1.00 92.25 629 ARG A C 1
ATOM 5154 O O . ARG A 1 629 ? -13.440 -5.573 34.951 1.00 92.25 629 ARG A O 1
ATOM 5161 N N . GLY A 1 630 ? -11.786 -4.711 33.712 1.00 90.69 630 GLY A N 1
ATOM 5162 C CA . GLY A 1 630 ? -12.090 -5.512 32.522 1.00 90.69 630 GLY A CA 1
ATOM 5163 C C . GLY A 1 630 ? -12.199 -7.016 32.796 1.00 90.69 630 GLY A C 1
ATOM 5164 O O . GLY A 1 630 ? -13.071 -7.663 32.243 1.00 90.69 630 GLY A O 1
ATOM 5165 N N . LYS A 1 631 ? -11.386 -7.558 33.715 1.00 91.19 631 LYS A N 1
ATOM 5166 C CA . LYS A 1 631 ? -11.428 -8.981 34.098 1.00 91.19 631 LYS A CA 1
ATOM 5167 C C . LYS A 1 631 ? -12.650 -9.394 34.928 1.00 91.19 631 LYS A C 1
ATOM 5169 O O . LYS A 1 631 ? -12.855 -10.583 35.123 1.00 91.19 631 LYS A O 1
ATOM 5174 N N . ASP A 1 632 ? -13.385 -8.425 35.472 1.00 93.00 632 ASP A N 1
ATOM 5175 C CA . ASP A 1 632 ? -14.595 -8.665 36.261 1.00 93.00 632 ASP A CA 1
ATOM 5176 C C . ASP A 1 632 ? -15.847 -8.681 35.341 1.00 93.00 632 ASP A C 1
ATOM 5178 O O . ASP A 1 632 ? -16.966 -8.882 35.810 1.00 93.00 632 ASP A O 1
ATOM 5182 N N . ILE A 1 633 ? -15.670 -8.459 34.030 1.00 94.69 633 ILE A N 1
ATOM 5183 C CA . ILE A 1 633 ? -16.726 -8.429 33.013 1.00 94.69 633 ILE A CA 1
ATOM 5184 C C . ILE A 1 633 ? -16.642 -9.710 32.181 1.00 94.69 633 ILE A C 1
ATOM 5186 O O . ILE A 1 633 ? -15.590 -10.018 31.626 1.00 94.69 633 ILE A O 1
ATOM 5190 N N . HIS A 1 634 ? -17.763 -10.419 32.061 1.00 93.06 634 HIS A N 1
ATOM 5191 C CA . HIS A 1 634 ? -17.895 -11.635 31.264 1.00 93.06 634 HIS A CA 1
ATOM 5192 C C . HIS A 1 634 ? -19.123 -11.569 30.356 1.00 93.06 634 HIS A C 1
ATOM 5194 O O . HIS A 1 634 ? -20.029 -10.757 30.558 1.00 93.06 634 HIS A O 1
ATOM 5200 N N . GLN A 1 635 ? -19.204 -12.468 29.378 1.00 92.81 635 GLN A N 1
ATOM 5201 C CA . GLN A 1 635 ? -20.364 -12.576 28.494 1.00 92.81 635 GLN A CA 1
ATOM 5202 C C . GLN A 1 635 ? -21.696 -12.603 29.280 1.00 92.81 635 GLN A C 1
ATOM 5204 O O . GLN A 1 635 ? -21.958 -13.537 30.040 1.00 92.81 635 GLN A O 1
ATOM 5209 N N . PHE A 1 636 ? -22.549 -11.590 29.099 1.00 93.38 636 PHE A N 1
ATOM 5210 C CA . PHE A 1 636 ? -23.837 -11.379 29.788 1.00 93.38 636 PHE A CA 1
ATOM 5211 C C . PHE A 1 636 ? -23.796 -11.221 31.321 1.00 93.38 636 PHE A C 1
ATOM 5213 O O . PHE A 1 636 ? -24.859 -11.108 31.938 1.00 93.38 636 PHE A O 1
ATOM 5220 N N . GLN A 1 637 ? -22.625 -11.210 31.961 1.00 91.75 637 GLN A N 1
ATOM 5221 C CA . GLN A 1 637 ? -22.519 -11.264 33.421 1.00 91.75 637 GLN A CA 1
ATOM 5222 C C . GLN A 1 637 ? -21.362 -10.423 33.951 1.00 91.75 637 GLN A C 1
ATOM 5224 O O . GLN A 1 637 ? -20.287 -10.366 33.369 1.00 91.75 637 GLN A O 1
ATOM 5229 N N . ILE A 1 638 ? -21.581 -9.813 35.111 1.00 92.56 638 ILE A N 1
ATOM 5230 C CA . ILE A 1 638 ? -20.544 -9.130 35.879 1.00 92.56 638 ILE A CA 1
ATOM 5231 C C . ILE A 1 638 ? -20.228 -9.985 37.104 1.00 92.56 638 ILE A C 1
ATOM 5233 O O . ILE A 1 638 ? -21.139 -10.429 37.810 1.00 92.56 638 ILE A O 1
ATOM 5237 N N . THR A 1 639 ? -18.941 -10.224 37.344 1.00 89.81 639 THR A N 1
ATOM 5238 C CA . THR A 1 639 ? -18.458 -10.869 38.564 1.00 89.81 639 THR A CA 1
ATOM 5239 C C . THR A 1 639 ? -18.467 -9.852 39.694 1.00 89.81 639 THR A C 1
ATOM 5241 O O . THR A 1 639 ? -17.765 -8.838 39.651 1.00 89.81 639 THR A O 1
ATOM 5244 N N . GLN A 1 640 ? -19.268 -10.141 40.716 1.00 85.25 640 GLN A N 1
ATOM 5245 C CA . GLN A 1 640 ? -19.347 -9.321 41.917 1.00 85.25 640 GLN A CA 1
ATOM 5246 C C . GLN A 1 640 ? -18.003 -9.302 42.641 1.00 85.25 640 GLN A C 1
ATOM 5248 O O . GLN A 1 640 ? -17.329 -10.328 42.763 1.00 85.25 640 GLN A O 1
ATOM 5253 N N . ASN A 1 641 ? -17.607 -8.122 43.106 1.00 87.38 641 ASN A N 1
ATOM 5254 C CA . ASN A 1 641 ? -16.372 -7.934 43.845 1.00 87.38 641 ASN A CA 1
ATOM 5255 C C . ASN A 1 641 ? -16.522 -6.803 44.869 1.00 87.38 641 ASN A C 1
ATOM 5257 O O . ASN A 1 641 ? -17.415 -5.965 44.777 1.00 87.38 641 ASN A O 1
ATOM 5261 N N . ASN A 1 642 ? -15.610 -6.788 45.832 1.00 88.38 642 ASN A N 1
ATOM 5262 C CA . ASN A 1 642 ? -15.623 -5.864 46.960 1.00 88.38 642 ASN A CA 1
ATOM 5263 C C . ASN A 1 642 ? -14.857 -4.556 46.683 1.00 88.38 642 ASN A C 1
ATOM 5265 O O . ASN A 1 642 ? -14.617 -3.763 47.596 1.00 88.38 642 ASN A O 1
ATOM 5269 N N . LEU A 1 643 ? -14.447 -4.310 45.433 1.00 90.75 643 LEU A N 1
ATOM 5270 C CA . LEU A 1 643 ? -13.644 -3.145 45.088 1.00 90.75 643 LEU A CA 1
ATOM 5271 C C . LEU A 1 643 ? -14.510 -1.907 44.903 1.00 90.75 643 LEU A C 1
ATOM 5273 O O . LEU A 1 643 ? -15.577 -1.908 44.284 1.00 90.75 643 LEU A O 1
ATOM 5277 N N . ARG A 1 644 ? -13.973 -0.799 45.389 1.00 91.38 644 ARG A N 1
ATOM 5278 C CA . ARG A 1 644 ? -14.522 0.535 45.214 1.00 91.38 644 ARG A CA 1
ATOM 5279 C C . ARG A 1 644 ? -13.442 1.466 44.708 1.00 91.38 644 ARG A C 1
ATOM 5281 O O . ARG A 1 644 ? -12.250 1.253 44.922 1.00 91.38 644 ARG A O 1
ATOM 5288 N N . LEU A 1 645 ? -13.872 2.517 44.032 1.00 91.38 645 LEU A N 1
ATOM 5289 C CA . LEU A 1 645 ? -13.014 3.600 43.603 1.00 91.38 645 LEU A CA 1
ATOM 5290 C C . LEU A 1 645 ? -13.355 4.847 44.405 1.00 91.38 645 LEU A C 1
ATOM 5292 O O . LEU A 1 645 ? -14.498 5.306 44.394 1.00 91.38 645 LEU A O 1
ATOM 5296 N N . LEU A 1 646 ? -12.346 5.403 45.067 1.00 91.62 646 LEU A N 1
ATOM 5297 C CA . LEU A 1 646 ? -12.428 6.698 45.720 1.00 91.62 646 LEU A CA 1
ATOM 5298 C C . LEU A 1 646 ? -12.493 7.786 44.637 1.00 91.62 646 LEU A C 1
ATOM 5300 O O . LEU A 1 646 ? -11.493 8.150 44.014 1.00 91.62 646 LEU A O 1
ATOM 5304 N N . PHE A 1 647 ? -13.701 8.254 44.348 1.00 90.44 647 PHE A N 1
ATOM 5305 C CA . PHE A 1 647 ? -13.978 9.221 43.301 1.00 90.44 647 PHE A CA 1
ATOM 5306 C C . PHE A 1 647 ? -13.767 10.642 43.819 1.00 90.44 647 PHE A C 1
ATOM 5308 O O . PHE A 1 647 ? -14.655 11.223 44.436 1.00 90.44 647 PHE A O 1
ATOM 5315 N N . ILE A 1 648 ? -12.593 11.208 43.530 1.00 90.50 648 ILE A N 1
ATOM 5316 C CA . ILE A 1 648 ? -12.278 12.598 43.875 1.00 90.50 648 ILE A CA 1
ATOM 5317 C C . ILE A 1 648 ? -12.146 13.436 42.597 1.00 90.50 648 ILE A C 1
ATOM 5319 O O . ILE A 1 648 ? -11.147 13.293 41.877 1.00 90.50 648 ILE A O 1
ATOM 5323 N N . PRO A 1 649 ? -13.150 14.272 42.262 1.00 87.81 649 PRO A N 1
ATOM 5324 C CA . PRO A 1 649 ? -13.088 15.156 41.104 1.00 87.81 649 PRO A CA 1
ATOM 5325 C C . PRO A 1 649 ? -12.065 16.281 41.313 1.00 87.81 649 PRO A C 1
ATOM 5327 O O . PRO A 1 649 ? -11.487 16.449 42.386 1.00 87.81 649 PRO A O 1
ATOM 5330 N N . TRP A 1 650 ? -11.811 17.051 40.258 1.00 86.56 650 TRP A N 1
ATOM 5331 C CA . TRP A 1 650 ? -10.976 18.246 40.365 1.00 86.56 650 TRP A CA 1
ATOM 5332 C C . TRP A 1 650 ? -11.649 19.289 41.260 1.00 86.56 650 TRP A C 1
ATOM 5334 O O . TRP A 1 650 ? -12.869 19.430 41.211 1.00 86.56 650 TRP A O 1
ATOM 5344 N N . HIS A 1 651 ? -10.849 20.004 42.055 1.00 86.94 651 HIS A N 1
ATOM 5345 C CA . HIS A 1 651 ? -11.283 21.073 42.962 1.00 86.94 651 HIS A CA 1
ATOM 5346 C C . HIS A 1 651 ? -12.178 20.638 44.122 1.00 86.94 651 HIS A C 1
ATOM 5348 O O . HIS A 1 651 ? -12.700 21.491 44.836 1.00 86.94 651 HIS A O 1
ATOM 5354 N N . PHE A 1 652 ? -12.310 19.331 44.359 1.00 88.81 652 PHE A N 1
ATOM 5355 C CA . PHE A 1 652 ? -13.064 18.777 45.482 1.00 88.81 652 PHE A CA 1
ATOM 5356 C C . PHE A 1 652 ? -12.630 19.398 46.828 1.00 88.81 652 PHE A C 1
ATOM 5358 O O . PHE A 1 652 ? -11.424 19.496 47.063 1.00 88.81 652 PHE A O 1
ATOM 5365 N N . PRO A 1 653 ? -13.555 19.801 47.726 1.00 87.69 653 PRO A N 1
ATOM 5366 C CA . PRO A 1 653 ? -15.018 19.630 47.674 1.00 87.69 653 PRO A CA 1
ATOM 5367 C C . PRO A 1 653 ? -15.790 20.780 46.988 1.00 87.69 653 PRO A C 1
ATOM 5369 O O . PRO A 1 653 ? -16.997 20.925 47.178 1.00 87.69 653 PRO A O 1
ATOM 5372 N N . HIS A 1 654 ? -15.100 21.633 46.228 1.00 87.69 654 HIS A N 1
ATOM 5373 C CA . HIS A 1 654 ? -15.653 22.791 45.515 1.00 87.69 654 HIS A CA 1
ATOM 5374 C C . HIS A 1 654 ? -15.736 22.556 43.999 1.00 87.69 654 HIS A C 1
ATOM 5376 O O . HIS A 1 654 ? -15.608 23.485 43.206 1.00 87.69 654 HIS A O 1
ATOM 5382 N N . GLU A 1 655 ? -15.969 21.317 43.563 1.00 83.94 655 GLU A N 1
ATOM 5383 C CA . GLU A 1 655 ? -15.947 20.909 42.147 1.00 83.94 655 GLU A CA 1
ATOM 5384 C C . GLU A 1 655 ? -16.982 21.604 41.241 1.00 83.94 655 GLU A C 1
ATOM 5386 O O . GLU A 1 655 ? -16.916 21.466 40.021 1.00 83.94 655 GLU A O 1
ATOM 5391 N N . ASN A 1 656 ? -17.940 22.332 41.822 1.00 82.81 656 ASN A N 1
ATOM 5392 C CA . ASN A 1 656 ? -18.961 23.097 41.101 1.00 82.81 656 ASN A CA 1
ATOM 5393 C C . ASN A 1 656 ? -18.636 24.605 40.997 1.00 82.81 656 ASN A C 1
ATOM 5395 O O . ASN A 1 656 ? -19.462 25.360 40.484 1.00 82.81 656 ASN A O 1
ATOM 5399 N N . ASP A 1 657 ? -17.484 25.065 41.503 1.00 82.62 657 ASP A N 1
ATOM 5400 C CA . ASP A 1 657 ? -17.033 26.455 41.369 1.00 82.62 657 ASP A CA 1
ATOM 5401 C C . ASP A 1 657 ? -16.143 26.629 40.127 1.00 82.62 657 ASP A C 1
ATOM 5403 O O . ASP A 1 657 ? -14.929 26.405 40.147 1.00 82.62 657 ASP A O 1
ATOM 5407 N N . ASP A 1 658 ? -16.755 27.099 39.040 1.00 79.38 658 ASP A N 1
ATOM 5408 C CA . ASP A 1 658 ? -16.086 27.347 37.758 1.00 79.38 658 ASP A CA 1
ATOM 5409 C C . ASP A 1 658 ? -15.030 28.477 37.814 1.00 79.38 658 ASP A C 1
ATOM 5411 O O . ASP A 1 658 ? -14.301 28.697 36.841 1.00 79.38 658 ASP A O 1
ATOM 5415 N N . THR A 1 659 ? -14.917 29.217 38.928 1.00 81.56 659 THR A N 1
ATOM 5416 C CA . THR A 1 659 ? -13.879 30.250 39.113 1.00 81.56 659 THR A CA 1
ATOM 5417 C C . THR A 1 659 ? -12.524 29.675 39.536 1.00 81.56 659 THR A C 1
ATOM 5419 O O . THR A 1 659 ? -11.509 30.389 39.553 1.00 81.56 659 THR A O 1
ATOM 5422 N N . ILE A 1 660 ? -12.467 28.388 39.884 1.00 80.94 660 ILE A N 1
ATOM 5423 C CA . ILE A 1 660 ? -11.235 27.713 40.280 1.00 80.94 660 ILE A CA 1
ATOM 5424 C C . ILE A 1 660 ? -10.476 27.279 39.018 1.00 80.94 660 ILE A C 1
ATOM 5426 O O . ILE A 1 660 ? -10.867 26.369 38.300 1.00 80.94 660 ILE A O 1
ATOM 5430 N N . LEU A 1 661 ? -9.365 27.966 38.732 1.00 75.69 661 LEU A N 1
ATOM 5431 C CA . LEU A 1 661 ? -8.539 27.731 37.535 1.00 75.69 661 LEU A CA 1
ATOM 5432 C C . LEU A 1 661 ? -7.315 26.833 37.796 1.00 75.69 661 LEU A C 1
ATOM 5434 O O . LEU A 1 661 ? -6.536 26.569 36.879 1.00 75.69 661 LEU A O 1
ATOM 5438 N N . GLY A 1 662 ? -7.113 26.401 39.043 1.00 79.19 662 GLY A N 1
ATOM 5439 C CA . GLY A 1 662 ? -5.943 25.645 39.482 1.00 79.19 662 GLY A CA 1
ATOM 5440 C C . GLY A 1 662 ? -6.065 25.185 40.933 1.00 79.19 662 GLY A C 1
ATOM 5441 O O . GLY A 1 662 ? -7.023 25.538 41.615 1.00 79.19 662 GLY A O 1
ATOM 5442 N N . ALA A 1 663 ? -5.082 24.418 41.410 1.00 82.56 663 ALA A N 1
ATOM 5443 C CA . ALA A 1 663 ? -5.098 23.883 42.771 1.00 82.56 663 ALA A CA 1
ATOM 5444 C C . ALA A 1 663 ? -5.161 24.996 43.833 1.00 82.56 663 ALA A C 1
ATOM 5446 O O . ALA A 1 663 ? -4.345 25.925 43.800 1.00 82.56 663 ALA A O 1
ATOM 5447 N N . ARG A 1 664 ? -6.075 24.880 44.806 1.00 85.06 664 ARG A N 1
ATOM 5448 C CA . ARG A 1 664 ? -6.175 25.812 45.945 1.00 85.06 664 ARG A CA 1
ATOM 5449 C C . ARG A 1 664 ? -5.893 25.118 47.276 1.00 85.06 664 ARG A C 1
ATOM 5451 O O . ARG A 1 664 ? -6.338 24.001 47.516 1.00 85.06 664 ARG A O 1
ATOM 5458 N N . GLN A 1 665 ? -5.193 25.819 48.170 1.00 85.38 665 GLN A N 1
ATOM 5459 C CA . GLN A 1 665 ? -4.966 25.344 49.543 1.00 85.38 665 GLN A CA 1
ATOM 5460 C C . GLN A 1 665 ? -6.274 25.222 50.337 1.00 85.38 665 GLN A C 1
ATOM 5462 O O . GLN A 1 665 ? -6.390 24.339 51.178 1.00 85.38 665 GLN A O 1
ATOM 5467 N N . GLU A 1 666 ? -7.264 26.066 50.037 1.00 87.00 666 GLU A N 1
ATOM 5468 C CA . GLU A 1 666 ? -8.601 26.016 50.643 1.00 87.00 666 GLU A CA 1
ATOM 5469 C C . GLU A 1 666 ? -9.294 24.671 50.381 1.00 87.00 666 GLU A C 1
ATOM 5471 O O . GLU A 1 666 ? -9.803 24.064 51.317 1.00 87.00 666 GLU A O 1
ATOM 5476 N N . CYS A 1 667 ? -9.222 24.148 49.149 1.00 89.38 667 CYS A N 1
ATOM 5477 C CA . CYS A 1 667 ? -9.766 22.832 48.811 1.00 89.38 667 CYS A CA 1
ATOM 5478 C C . CYS A 1 667 ? -9.098 21.718 49.632 1.00 89.38 667 CYS A C 1
ATOM 5480 O O . CYS A 1 667 ? -9.775 20.830 50.134 1.00 89.38 667 CYS A O 1
ATOM 5482 N N . GLU A 1 668 ? -7.766 21.755 49.792 1.00 90.50 668 GLU A N 1
ATOM 5483 C CA . GLU A 1 668 ? -7.031 20.781 50.620 1.00 90.50 668 GLU A CA 1
ATOM 5484 C C . GLU A 1 668 ? -7.460 20.836 52.091 1.00 90.50 668 GLU A C 1
ATOM 5486 O O . GLU A 1 668 ? -7.743 19.792 52.675 1.00 90.50 668 GLU A O 1
ATOM 5491 N N . TYR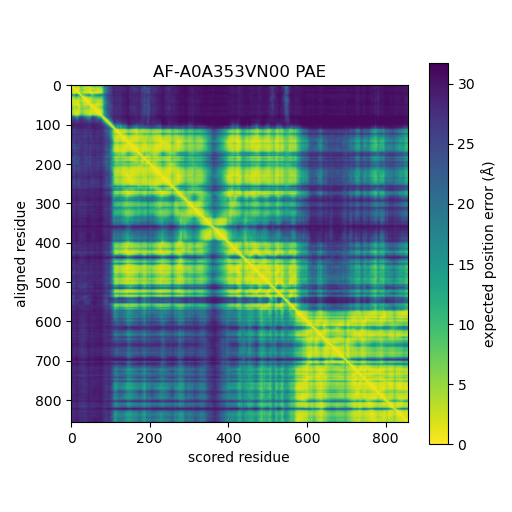 A 1 669 ? -7.575 22.039 52.658 1.00 91.44 669 TYR A N 1
ATOM 5492 C CA . TYR A 1 669 ? -8.033 22.235 54.034 1.00 91.44 669 TYR A CA 1
ATOM 5493 C C . TYR A 1 669 ? -9.470 21.737 54.247 1.00 91.44 669 TYR A C 1
ATOM 5495 O O . TYR A 1 669 ? -9.753 21.024 55.212 1.00 91.44 669 TYR A O 1
ATOM 5503 N N . ASP A 1 670 ? -10.385 22.079 53.338 1.00 92.19 670 ASP A N 1
ATOM 5504 C CA . ASP A 1 670 ? -11.782 21.660 53.440 1.00 92.19 670 ASP A CA 1
ATOM 5505 C C . ASP A 1 670 ? -11.948 20.153 53.213 1.00 92.19 670 ASP A C 1
ATOM 5507 O O . ASP A 1 670 ? -12.812 19.532 53.838 1.00 92.19 670 ASP A O 1
ATOM 5511 N N . PHE A 1 671 ? -11.115 19.538 52.368 1.00 93.31 671 PHE A N 1
ATOM 5512 C CA . PHE A 1 671 ? -11.111 18.088 52.200 1.00 93.31 671 PHE A CA 1
ATOM 5513 C C . PHE A 1 671 ? -10.643 17.380 53.481 1.00 93.31 671 PHE A C 1
ATOM 5515 O O . PHE A 1 671 ? -11.346 16.495 53.967 1.00 93.31 671 PHE A O 1
ATOM 5522 N N . GLU A 1 672 ? -9.531 17.818 54.080 1.00 93.44 672 GLU A N 1
ATOM 5523 C CA . GLU A 1 672 ? -9.030 17.287 55.358 1.00 93.44 672 GLU A CA 1
ATOM 5524 C C . GLU A 1 672 ? -10.072 17.402 56.479 1.00 93.44 672 GLU A C 1
ATOM 5526 O O . GLU A 1 672 ? -10.270 16.468 57.257 1.00 93.44 672 GLU A O 1
ATOM 5531 N N . LYS A 1 673 ? -10.775 18.536 56.549 1.00 92.81 673 LYS A N 1
ATOM 5532 C CA . LYS A 1 673 ? -11.778 18.794 57.585 1.00 92.81 673 LYS A CA 1
ATOM 5533 C C . LYS A 1 673 ? -13.041 17.947 57.424 1.00 92.81 673 LYS A C 1
ATOM 5535 O O . LYS A 1 673 ? -13.580 17.472 58.423 1.00 92.81 673 LYS A O 1
ATOM 5540 N N . ASN A 1 674 ? -13.546 17.815 56.198 1.00 90.75 674 ASN A N 1
ATOM 5541 C CA . ASN A 1 674 ? -14.840 17.179 55.940 1.00 90.75 674 ASN A CA 1
ATOM 5542 C C . ASN A 1 674 ? -14.728 15.659 55.732 1.00 90.75 674 ASN A C 1
ATOM 5544 O O . ASN A 1 674 ? -15.690 14.948 56.010 1.00 90.75 674 ASN A O 1
ATOM 5548 N N . TYR A 1 675 ? -13.568 15.165 55.282 1.00 90.62 675 TYR A N 1
ATOM 5549 C CA . TYR A 1 675 ? -13.308 13.751 54.975 1.00 90.62 675 TYR A CA 1
ATOM 5550 C C . TYR A 1 675 ? -11.929 13.315 55.512 1.00 90.62 675 TYR A C 1
ATOM 5552 O O . TYR A 1 675 ? -11.021 12.971 54.744 1.00 90.62 675 TYR A O 1
ATOM 5560 N N . PRO A 1 676 ? -11.726 13.358 56.843 1.00 90.69 676 PRO A N 1
ATOM 5561 C CA . PRO A 1 676 ? -10.405 13.202 57.452 1.00 90.69 676 PRO A CA 1
ATOM 5562 C C . PRO A 1 676 ? -9.775 11.829 57.198 1.00 90.69 676 PRO A C 1
ATOM 5564 O O . PRO A 1 676 ? -8.554 11.720 57.093 1.00 90.69 676 PRO A O 1
ATOM 5567 N N . SER A 1 677 ? -10.579 10.771 57.089 1.00 89.38 677 SER A N 1
ATOM 5568 C CA . SER A 1 677 ? -10.065 9.410 56.934 1.00 89.38 677 SER A CA 1
ATOM 5569 C C . SER A 1 677 ? -9.587 9.125 55.508 1.00 89.38 677 SER A C 1
ATOM 5571 O O . SER A 1 677 ? -8.500 8.579 55.313 1.00 89.38 677 SER A O 1
ATOM 5573 N N . GLU A 1 678 ? -10.348 9.548 54.501 1.00 90.19 678 GLU A N 1
ATOM 5574 C CA . GLU A 1 678 ? -9.981 9.446 53.087 1.00 90.19 678 GLU A CA 1
ATOM 5575 C C . GLU A 1 678 ? -8.816 10.375 52.752 1.00 90.19 678 GLU A C 1
ATOM 5577 O O . GLU A 1 678 ? -7.908 9.983 52.012 1.00 90.19 678 GLU A O 1
ATOM 5582 N N . PHE A 1 679 ? -8.798 11.574 53.345 1.00 92.38 679 PHE A N 1
ATOM 5583 C CA . PHE A 1 679 ? -7.658 12.476 53.250 1.00 92.38 679 PHE A CA 1
ATOM 5584 C C . PHE A 1 679 ? -6.394 11.833 53.826 1.00 92.38 679 PHE A C 1
ATOM 5586 O O . PHE A 1 679 ? -5.372 11.803 53.144 1.00 92.38 679 PHE A O 1
ATOM 5593 N N . ALA A 1 680 ? -6.458 11.258 55.034 1.00 91.88 680 ALA A N 1
ATOM 5594 C CA . ALA A 1 680 ? -5.319 10.583 55.658 1.00 91.88 680 ALA A CA 1
ATOM 5595 C C . ALA A 1 680 ? -4.802 9.398 54.822 1.00 91.88 680 ALA A C 1
ATOM 5597 O O . ALA A 1 680 ? -3.589 9.214 54.687 1.00 91.88 680 ALA A O 1
ATOM 5598 N N . HIS A 1 681 ? -5.706 8.625 54.209 1.00 91.94 681 HIS A N 1
ATOM 5599 C CA . HIS A 1 681 ? -5.342 7.547 53.287 1.00 91.94 681 HIS A CA 1
ATOM 5600 C C . HIS A 1 681 ? -4.577 8.079 52.075 1.00 91.94 681 HIS A C 1
ATOM 5602 O O . HIS A 1 681 ? -3.457 7.640 51.818 1.00 91.94 681 HIS A O 1
ATOM 5608 N N . LEU A 1 682 ? -5.120 9.070 51.362 1.00 92.12 682 LEU A N 1
ATOM 5609 C CA . LEU A 1 682 ? -4.441 9.656 50.201 1.00 92.12 682 LEU A CA 1
ATOM 5610 C C . LEU A 1 682 ? -3.139 10.360 50.593 1.00 92.12 682 LEU A C 1
ATOM 5612 O O . LEU A 1 682 ? -2.164 10.302 49.842 1.00 92.12 682 LEU A O 1
ATOM 5616 N N . LEU A 1 683 ? -3.085 10.963 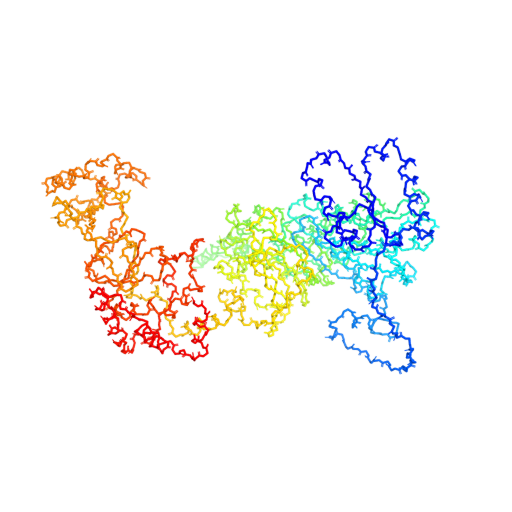51.783 1.00 93.69 683 LEU A N 1
ATOM 5617 C CA . LEU A 1 683 ? -1.892 11.603 52.334 1.00 93.69 683 LEU A CA 1
ATOM 5618 C C . LEU A 1 683 ? -0.732 10.616 52.476 1.00 93.69 683 LEU A C 1
ATOM 5620 O O . LEU A 1 683 ? 0.412 10.998 52.219 1.00 93.69 683 LEU A O 1
ATOM 5624 N N . SER A 1 684 ? -1.008 9.343 52.775 1.00 94.06 684 SER A N 1
ATOM 5625 C CA . SER A 1 684 ? 0.030 8.306 52.807 1.00 94.06 684 SER A CA 1
ATOM 5626 C C . SER A 1 684 ? 0.696 8.047 51.443 1.00 94.06 684 SER A C 1
ATOM 5628 O O . SER A 1 684 ? 1.829 7.574 51.405 1.00 94.06 684 SER A O 1
ATOM 5630 N N . PHE A 1 685 ? 0.042 8.436 50.340 1.00 93.56 685 PHE A N 1
ATOM 5631 C CA . PHE A 1 685 ? 0.543 8.357 48.960 1.00 93.56 685 PHE A CA 1
ATOM 5632 C C . PHE A 1 685 ? 0.897 9.734 48.365 1.00 93.56 685 PHE A C 1
ATOM 5634 O O . PHE A 1 685 ? 1.079 9.877 47.150 1.00 93.56 685 PHE A O 1
ATOM 5641 N N . LYS A 1 686 ? 0.968 10.791 49.189 1.00 91.50 686 LYS A N 1
ATOM 5642 C CA . LYS A 1 686 ? 1.222 12.168 48.727 1.00 91.50 686 LYS A CA 1
ATOM 5643 C C . LYS A 1 686 ? 2.490 12.308 47.872 1.00 91.50 686 LYS A C 1
ATOM 5645 O O . LYS A 1 686 ? 2.411 13.047 46.885 1.00 91.50 686 LYS A O 1
ATOM 5650 N N . PRO A 1 687 ? 3.630 11.647 48.167 1.00 89.94 687 PRO A N 1
ATOM 5651 C CA . PRO A 1 687 ? 4.821 11.734 47.319 1.00 89.94 687 PRO A CA 1
ATOM 5652 C C . PRO A 1 687 ? 4.562 11.280 45.874 1.00 89.94 687 PRO A C 1
ATOM 5654 O O . PRO A 1 687 ? 4.862 12.012 44.925 1.00 89.94 687 PRO A O 1
ATOM 5657 N N . GLU A 1 688 ? 3.950 10.112 45.693 1.00 90.75 688 GLU A N 1
ATOM 5658 C CA . GLU A 1 688 ? 3.632 9.524 44.391 1.00 90.75 688 GLU A CA 1
ATOM 5659 C C . GLU A 1 688 ? 2.581 10.353 43.650 1.00 90.75 688 GLU A C 1
ATOM 5661 O O . GLU A 1 688 ? 2.759 10.698 42.477 1.00 90.75 688 GLU A O 1
ATOM 5666 N N . LEU A 1 689 ? 1.516 10.742 44.353 1.00 89.06 689 LEU A N 1
ATOM 5667 C CA . LEU A 1 689 ? 0.417 11.529 43.797 1.00 89.06 689 LEU A CA 1
ATOM 5668 C C . LEU A 1 689 ? 0.850 12.945 43.384 1.00 89.06 689 LEU A C 1
ATOM 5670 O O . LEU A 1 689 ? 0.392 13.461 42.357 1.00 89.06 689 LEU A O 1
ATOM 5674 N N . SER A 1 690 ? 1.777 13.554 44.128 1.00 85.75 690 SER A N 1
ATOM 5675 C CA . SER A 1 690 ? 2.359 14.862 43.796 1.00 85.75 690 SER A CA 1
ATOM 5676 C C . SER A 1 690 ? 3.301 14.785 42.592 1.00 85.75 690 SER A C 1
ATOM 5678 O O . SER A 1 690 ? 3.291 15.680 41.742 1.00 85.75 690 SER A O 1
ATOM 5680 N N . ASN A 1 691 ? 4.095 13.715 42.479 1.00 83.25 691 ASN A N 1
ATOM 5681 C CA . ASN A 1 691 ? 4.971 13.491 41.324 1.00 83.25 691 ASN A CA 1
ATOM 5682 C C . ASN A 1 691 ? 4.170 13.250 40.041 1.00 83.25 691 ASN A C 1
ATOM 5684 O O . ASN A 1 691 ? 4.490 13.829 39.000 1.00 83.25 691 ASN A O 1
ATOM 5688 N N . ARG A 1 692 ? 3.080 12.478 40.137 1.00 80.50 692 ARG A N 1
ATOM 5689 C CA . ARG A 1 692 ? 2.102 12.290 39.057 1.00 80.50 692 ARG A CA 1
ATOM 5690 C C . ARG A 1 692 ? 1.607 13.638 38.517 1.00 80.50 692 ARG A C 1
ATOM 5692 O O . ARG A 1 692 ? 1.684 13.871 37.314 1.00 80.50 692 ARG A O 1
ATOM 5699 N N . ASN A 1 693 ? 1.183 14.546 39.399 1.00 69.62 693 ASN A N 1
ATOM 5700 C CA . ASN A 1 693 ? 0.658 15.868 39.029 1.00 69.62 693 ASN A CA 1
ATOM 5701 C C . ASN A 1 693 ? 1.702 16.749 38.305 1.00 69.62 693 ASN A C 1
ATOM 5703 O O . ASN A 1 693 ? 1.405 17.357 37.281 1.00 69.62 693 ASN A O 1
ATOM 5707 N N . LYS A 1 694 ? 2.964 16.751 38.763 1.00 66.56 694 LYS A N 1
ATOM 5708 C CA . LYS A 1 694 ? 4.052 17.523 38.124 1.00 66.56 694 LYS A CA 1
ATOM 5709 C C . LYS A 1 694 ? 4.367 17.091 36.686 1.00 66.56 694 LYS A C 1
ATOM 5711 O O . LYS A 1 694 ? 4.788 17.928 35.893 1.00 66.56 694 LYS A O 1
ATOM 5716 N N . SER A 1 695 ? 4.208 15.805 36.367 1.00 60.91 695 SER A N 1
ATOM 5717 C CA . SER A 1 695 ? 4.622 15.229 35.079 1.00 60.91 695 SER A CA 1
ATOM 5718 C C . SER A 1 695 ? 3.684 15.534 33.905 1.00 60.91 695 SER A C 1
ATOM 5720 O O . SER A 1 695 ? 4.139 15.538 32.764 1.00 60.91 695 SER A O 1
ATOM 5722 N N . GLU A 1 696 ? 2.397 15.797 34.158 1.00 57.22 696 GLU A N 1
ATOM 5723 C CA . GLU A 1 696 ? 1.407 15.923 33.080 1.00 57.22 696 GLU A CA 1
ATOM 5724 C C . GLU A 1 696 ? 1.247 17.360 32.562 1.00 57.22 696 GLU A C 1
ATOM 5726 O O . GLU A 1 696 ? 1.120 17.537 31.358 1.00 57.22 696 GLU A O 1
ATOM 5731 N N . THR A 1 697 ? 1.295 18.374 33.433 1.00 49.59 697 THR A N 1
ATOM 5732 C CA . THR A 1 697 ? 1.281 19.823 33.128 1.00 49.59 697 THR A CA 1
ATOM 5733 C C . THR A 1 697 ? 1.334 20.566 34.466 1.00 49.59 697 THR A C 1
ATOM 5735 O O . THR A 1 697 ? 0.592 20.179 35.361 1.00 49.59 697 THR A O 1
ATOM 5738 N N . GLY A 1 698 ? 2.149 21.616 34.634 1.00 54.03 698 GLY A N 1
ATOM 5739 C CA . GLY A 1 698 ? 2.286 22.345 35.910 1.00 54.03 698 GLY A CA 1
ATOM 5740 C C . GLY A 1 698 ? 0.964 22.573 36.673 1.00 54.03 698 GLY A C 1
ATOM 5741 O O . GLY A 1 698 ? 0.026 23.121 36.109 1.00 54.03 698 GLY A O 1
ATOM 5742 N N . ILE A 1 699 ? 0.919 22.099 37.928 1.00 60.16 699 ILE A N 1
ATOM 5743 C CA . ILE A 1 699 ? -0.111 22.239 38.987 1.00 60.16 699 ILE A CA 1
ATOM 5744 C C . ILE A 1 699 ? -1.497 22.713 38.495 1.00 60.16 699 ILE A C 1
ATOM 5746 O O . ILE A 1 699 ? -1.908 23.844 38.753 1.00 60.16 699 ILE A O 1
ATOM 5750 N N . ARG A 1 700 ? -2.240 21.846 37.795 1.00 65.62 700 ARG A N 1
ATOM 5751 C CA . ARG A 1 700 ? -3.586 22.175 37.282 1.00 65.62 700 ARG A CA 1
ATOM 5752 C C . ARG A 1 700 ? -4.727 21.826 38.251 1.00 65.62 700 ARG A C 1
ATOM 5754 O O . ARG A 1 700 ? -5.773 22.456 38.196 1.00 65.62 700 ARG A O 1
ATOM 5761 N N . TYR A 1 701 ? -4.533 20.855 39.137 1.00 76.19 701 TYR A N 1
ATOM 5762 C CA . TYR A 1 701 ? -5.522 20.370 40.113 1.00 76.19 701 TYR A CA 1
ATOM 5763 C C . TYR A 1 701 ? -4.811 19.887 41.380 1.00 76.19 701 TYR A C 1
ATOM 5765 O O . TYR A 1 701 ? -3.581 19.804 41.420 1.00 76.19 701 TYR A O 1
ATOM 5773 N N . GLU A 1 702 ? -5.563 19.599 42.433 1.00 87.00 702 GLU A N 1
ATOM 5774 C CA . GLU A 1 702 ? -5.046 19.191 43.734 1.00 87.00 702 GLU A CA 1
ATOM 5775 C C . GLU A 1 702 ? -4.373 17.813 43.650 1.00 87.00 702 GLU A C 1
ATOM 5777 O O . GLU A 1 702 ? -4.779 16.937 42.885 1.00 87.00 702 GLU A O 1
ATOM 5782 N N . TRP A 1 703 ? -3.303 17.601 44.422 1.00 88.38 703 TRP A N 1
ATOM 5783 C CA . TRP A 1 703 ? -2.490 16.379 44.328 1.00 88.38 703 TRP A CA 1
ATOM 5784 C C . TRP A 1 703 ? -3.297 15.103 44.605 1.00 88.38 703 TRP A C 1
ATOM 5786 O O . TRP A 1 703 ? -2.980 14.062 44.033 1.00 88.38 703 TRP A O 1
ATOM 5796 N N . TYR A 1 704 ? -4.349 15.200 45.419 1.00 89.06 704 TYR A N 1
ATOM 5797 C CA . TYR A 1 704 ? -5.242 14.108 45.801 1.00 89.06 704 TYR A CA 1
ATOM 5798 C C . TYR A 1 704 ? -6.381 13.847 44.799 1.00 89.06 704 TYR A C 1
ATOM 5800 O O . TYR A 1 704 ? -7.085 12.851 44.933 1.00 89.06 704 TYR A O 1
ATOM 5808 N N . ALA A 1 705 ? -6.577 14.698 43.787 1.00 88.94 705 ALA A N 1
ATOM 5809 C CA . ALA A 1 705 ? -7.658 14.530 42.815 1.00 88.94 705 ALA A CA 1
ATOM 5810 C C . ALA A 1 705 ? -7.344 13.434 41.775 1.00 88.94 705 ALA A C 1
ATOM 5812 O O . ALA A 1 705 ? -6.184 13.078 41.532 1.00 88.94 705 ALA A O 1
ATOM 5813 N N . LEU A 1 706 ? -8.369 12.890 41.117 1.00 87.44 706 LEU A N 1
ATOM 5814 C CA . LEU A 1 706 ? -8.196 11.959 39.997 1.00 87.44 706 LEU A CA 1
ATOM 5815 C C . LEU A 1 706 ? -7.546 12.653 38.789 1.00 87.44 706 LEU A C 1
ATOM 5817 O O . LEU A 1 706 ? -7.861 13.794 38.467 1.00 87.44 706 LEU A O 1
ATOM 5821 N N . GLN A 1 707 ? -6.682 11.941 38.061 1.00 74.12 707 GLN A N 1
ATOM 5822 C CA . GLN A 1 707 ? -5.946 12.504 36.921 1.00 74.12 707 GLN A CA 1
ATOM 5823 C C . GLN A 1 707 ? -6.880 12.953 35.787 1.00 74.12 707 GLN A C 1
ATOM 5825 O O . GLN A 1 707 ? -6.723 14.034 35.229 1.00 74.12 707 GLN A O 1
ATOM 5830 N N . ARG A 1 708 ? -7.886 12.132 35.460 1.00 71.81 708 ARG A N 1
ATOM 5831 C CA . ARG A 1 708 ? -8.987 12.493 34.554 1.00 71.81 708 ARG A CA 1
ATOM 5832 C C . ARG A 1 708 ? -10.272 11.871 35.080 1.00 71.81 708 ARG A C 1
ATOM 5834 O O . ARG A 1 708 ? -10.600 10.737 34.732 1.00 71.81 708 ARG A O 1
ATOM 5841 N N . CYS A 1 709 ? -11.009 12.626 35.893 1.00 65.44 709 CYS A N 1
ATOM 5842 C CA . CYS A 1 709 ? -12.278 12.211 36.508 1.00 65.44 709 CYS A CA 1
ATOM 5843 C C . CYS A 1 709 ? -13.453 12.081 35.519 1.00 65.44 709 CYS A C 1
ATOM 5845 O O . CYS A 1 709 ? -14.593 11.971 35.951 1.00 65.44 709 CYS A O 1
ATOM 5847 N N . ALA A 1 710 ? -13.198 12.128 34.204 1.00 68.62 710 ALA A N 1
ATOM 5848 C CA . ALA A 1 710 ? -14.236 12.206 33.180 1.00 68.62 710 ALA A CA 1
ATOM 5849 C C . ALA A 1 710 ? -15.191 13.402 33.386 1.00 68.62 710 ALA A C 1
ATOM 5851 O O . ALA A 1 710 ? -16.391 13.269 33.183 1.00 68.62 710 ALA A O 1
ATOM 5852 N N . ALA A 1 711 ? -14.664 14.575 33.764 1.00 67.88 711 ALA A N 1
ATOM 5853 C CA . ALA A 1 711 ? -15.443 15.757 34.164 1.00 67.88 711 ALA A CA 1
ATOM 5854 C C . ALA A 1 711 ? -16.656 16.078 33.263 1.00 67.88 711 ALA A C 1
ATOM 5856 O O . ALA A 1 711 ? -17.719 16.424 33.764 1.00 67.88 711 ALA A O 1
ATOM 5857 N N . SER A 1 712 ? -16.533 15.905 31.942 1.00 75.44 712 SER A N 1
ATOM 5858 C CA . SER A 1 712 ? -17.610 16.192 30.986 1.00 75.44 712 SER A CA 1
ATOM 5859 C C . SER A 1 712 ? -18.667 15.091 30.824 1.00 75.44 712 SER A C 1
ATOM 5861 O O . SER A 1 712 ? -19.653 15.317 30.129 1.00 75.44 712 SER A O 1
ATOM 5863 N N . TYR A 1 713 ? -18.476 13.899 31.398 1.00 84.81 713 TYR A N 1
ATOM 5864 C CA . TYR A 1 713 ? -19.379 12.757 31.194 1.00 84.81 713 TYR A CA 1
ATOM 5865 C C . TYR A 1 713 ? -19.494 11.785 32.378 1.00 84.81 713 TYR A C 1
ATOM 5867 O O . TYR A 1 713 ? -20.131 10.746 32.235 1.00 84.81 713 TYR A O 1
ATOM 5875 N N . TYR A 1 714 ? -18.924 12.085 33.549 1.00 83.62 714 TYR A N 1
ATOM 5876 C CA . TYR A 1 714 ? -18.959 11.158 34.686 1.00 83.62 714 TYR A CA 1
ATOM 5877 C C . TYR A 1 714 ? -20.386 10.862 35.182 1.00 83.62 714 TYR A C 1
ATOM 5879 O O . TYR A 1 714 ? -20.632 9.796 35.734 1.00 83.62 714 TYR A O 1
ATOM 5887 N N . ARG A 1 715 ? -21.341 11.771 34.943 1.00 86.56 715 ARG A N 1
ATOM 5888 C CA . ARG A 1 715 ? -22.764 11.563 35.264 1.00 86.56 715 ARG A CA 1
ATOM 5889 C C . ARG A 1 715 ? -23.372 10.369 34.520 1.00 86.56 715 ARG A C 1
ATOM 5891 O O . ARG A 1 715 ? -24.280 9.740 35.038 1.00 86.56 715 ARG A O 1
ATOM 5898 N N . LEU A 1 716 ? -22.823 10.001 33.358 1.00 90.50 716 LEU A N 1
ATOM 5899 C CA . LEU A 1 716 ? -23.269 8.824 32.606 1.00 90.50 716 LEU A CA 1
ATOM 5900 C C . LEU A 1 716 ? -22.938 7.503 33.317 1.00 90.50 716 LEU A C 1
ATOM 5902 O O . LEU A 1 716 ? -23.506 6.472 32.980 1.00 90.50 716 LEU A O 1
ATOM 5906 N N . PHE A 1 717 ? -22.023 7.489 34.297 1.00 90.81 717 PHE A N 1
ATOM 5907 C CA . PHE A 1 717 ? -21.804 6.281 35.100 1.00 90.81 717 PHE A CA 1
ATOM 5908 C C . PHE A 1 717 ? -22.999 5.960 36.003 1.00 90.81 717 PHE A C 1
ATOM 5910 O O . PHE A 1 717 ? -23.160 4.795 36.369 1.00 90.81 717 PHE A O 1
ATOM 5917 N N . ASP A 1 718 ? -23.829 6.961 36.322 1.00 90.19 718 ASP A N 1
ATOM 5918 C CA . ASP A 1 718 ? -25.029 6.812 37.145 1.00 90.19 718 ASP A CA 1
ATOM 5919 C C . ASP A 1 718 ? -26.248 6.316 36.323 1.00 90.19 718 ASP A C 1
ATOM 5921 O O . ASP A 1 718 ? -27.351 6.178 36.864 1.00 90.19 718 ASP A O 1
ATOM 5925 N N . GLU A 1 719 ? -26.059 6.016 35.035 1.00 92.81 719 GLU A N 1
ATOM 5926 C CA . GLU A 1 719 ? -27.030 5.372 34.141 1.00 92.81 719 GLU A CA 1
ATOM 5927 C C . GLU A 1 719 ? -26.778 3.854 34.058 1.00 92.81 719 GLU A C 1
ATOM 5929 O O . GLU A 1 719 ? -25.671 3.372 34.329 1.00 92.81 719 GLU A O 1
ATOM 5934 N N . GLU A 1 720 ? -27.808 3.085 33.682 1.00 94.75 720 GLU A N 1
ATOM 5935 C CA . GLU A 1 720 ? -27.594 1.700 33.243 1.00 94.75 720 GLU A CA 1
ATOM 5936 C C . GLU A 1 720 ? -26.778 1.705 31.946 1.00 94.75 720 GLU A C 1
ATOM 5938 O O . GLU A 1 720 ? -26.960 2.572 31.088 1.00 94.75 720 GLU A O 1
ATOM 5943 N N . LYS A 1 721 ? -25.857 0.750 31.795 1.00 96.25 721 LYS A N 1
ATOM 5944 C CA . LYS A 1 721 ? -24.889 0.784 30.691 1.00 96.25 721 LYS A CA 1
ATOM 5945 C C . LYS A 1 721 ? -24.380 -0.590 30.298 1.00 96.25 721 LYS A C 1
ATOM 5947 O O . LYS A 1 721 ? -24.232 -1.467 31.143 1.00 96.25 721 LYS A O 1
ATOM 5952 N N . ILE A 1 722 ? -24.057 -0.774 29.021 1.00 97.81 722 ILE A N 1
ATOM 5953 C CA . ILE A 1 722 ? -23.299 -1.949 28.568 1.00 97.81 722 ILE A CA 1
ATOM 5954 C C . ILE A 1 722 ? -21.816 -1.683 28.819 1.00 97.81 722 ILE A C 1
ATOM 5956 O O . ILE A 1 722 ? -21.341 -0.589 28.525 1.00 97.81 722 ILE A O 1
ATOM 5960 N N . VAL A 1 723 ? -21.079 -2.664 29.337 1.00 97.75 723 VAL A N 1
ATOM 5961 C CA . VAL A 1 723 ? -19.665 -2.542 29.723 1.00 97.75 723 VAL A CA 1
ATOM 5962 C C . VAL A 1 723 ? -18.810 -3.639 29.091 1.00 97.75 723 VAL A C 1
ATOM 5964 O O . VAL A 1 723 ? -19.282 -4.761 28.896 1.00 97.75 723 VAL A O 1
ATOM 5967 N N . TRP A 1 724 ? -17.552 -3.313 28.775 1.00 97.62 724 TRP A N 1
ATOM 5968 C CA . TRP A 1 724 ? -16.545 -4.261 28.275 1.00 97.62 724 TRP A CA 1
ATOM 5969 C C . TRP A 1 724 ? -15.107 -3.806 28.574 1.00 97.62 724 TRP A C 1
ATOM 5971 O O . TRP A 1 724 ? -14.830 -2.616 28.763 1.00 97.62 724 TRP A O 1
ATOM 5981 N N . GLY A 1 725 ? -14.168 -4.755 28.603 1.00 96.31 725 GLY A N 1
ATOM 5982 C CA . GLY A 1 725 ? -12.731 -4.489 28.738 1.00 96.31 725 GLY A CA 1
ATOM 5983 C C . GLY A 1 725 ? -12.062 -4.133 27.403 1.00 96.31 725 GLY A C 1
ATOM 5984 O O . GLY A 1 725 ? -12.467 -4.613 26.351 1.00 96.31 725 GLY A O 1
ATOM 5985 N N . LEU A 1 726 ? -11.000 -3.318 27.422 1.00 95.38 726 LEU A N 1
ATOM 5986 C CA . LEU A 1 726 ? -10.206 -2.996 26.223 1.00 95.38 726 LEU A CA 1
ATOM 5987 C C . LEU A 1 726 ? -9.552 -4.243 25.618 1.00 95.38 726 LEU A C 1
ATOM 5989 O O . LEU A 1 726 ? -9.451 -4.337 24.400 1.00 95.38 726 LEU A O 1
ATOM 5993 N N . ILE A 1 727 ? -9.066 -5.150 26.464 1.00 93.19 727 ILE A N 1
ATOM 5994 C CA . ILE A 1 727 ? -8.492 -6.436 26.068 1.00 93.19 727 ILE A CA 1
ATOM 5995 C C . ILE A 1 727 ? -9.298 -7.512 26.783 1.00 93.19 727 ILE A C 1
ATOM 5997 O O . ILE A 1 727 ? -9.419 -7.440 28.008 1.00 93.19 727 ILE A O 1
ATOM 6001 N N . SER A 1 728 ? -9.808 -8.492 26.039 1.00 92.56 728 SER A N 1
ATOM 6002 C CA . SER A 1 728 ? -10.406 -9.688 26.630 1.00 92.56 728 SER A CA 1
ATOM 6003 C C . SER A 1 728 ? -9.965 -10.963 25.920 1.00 92.56 728 SER A C 1
ATOM 6005 O O . SER A 1 728 ? -9.758 -10.966 24.706 1.00 92.56 728 SER A O 1
ATOM 6007 N N . GLY A 1 729 ? -9.799 -12.042 26.687 1.00 87.94 729 GLY A N 1
ATOM 6008 C CA . GLY A 1 729 ? -9.540 -13.376 26.140 1.00 87.94 729 GLY A CA 1
ATOM 6009 C C . GLY A 1 729 ? -10.745 -13.924 25.375 1.00 87.94 729 GLY A C 1
ATOM 6010 O O . GLY A 1 729 ? -10.563 -14.553 24.337 1.00 87.94 729 GLY A O 1
ATOM 6011 N N . ASP A 1 730 ? -11.951 -13.589 25.836 1.00 90.75 730 ASP A N 1
ATOM 6012 C CA . ASP A 1 730 ? -13.224 -14.054 25.292 1.00 90.75 730 ASP A CA 1
ATOM 6013 C C . ASP A 1 730 ? -14.113 -12.886 24.822 1.00 90.75 730 ASP A C 1
ATOM 6015 O O . ASP A 1 730 ? -13.721 -11.714 24.812 1.00 90.75 730 ASP A O 1
ATOM 6019 N N . TRP A 1 731 ? -15.319 -13.212 24.352 1.00 93.50 731 TRP A N 1
ATOM 6020 C CA . TRP A 1 731 ? -16.292 -12.251 23.830 1.00 93.50 731 TRP A CA 1
ATOM 6021 C C . TRP A 1 731 ? -17.156 -11.650 24.951 1.00 93.50 731 TRP A C 1
ATOM 6023 O O . TRP A 1 731 ? -18.310 -12.035 25.140 1.00 93.50 731 TRP A O 1
ATOM 6033 N N . ASP A 1 732 ? -16.580 -10.723 25.719 1.00 93.25 732 ASP A N 1
ATOM 6034 C CA . ASP A 1 732 ? -17.151 -10.276 26.996 1.00 93.25 732 ASP A CA 1
ATOM 6035 C C . ASP A 1 732 ? -17.820 -8.896 26.943 1.00 93.25 732 ASP A C 1
ATOM 6037 O O . ASP A 1 732 ? -17.180 -7.854 27.111 1.00 93.25 732 ASP A O 1
ATOM 6041 N N . PHE A 1 733 ? -19.147 -8.908 26.795 1.00 97.25 733 PHE A N 1
ATOM 6042 C CA . PHE A 1 733 ? -20.020 -7.746 26.975 1.00 97.25 733 PHE A CA 1
ATOM 6043 C C . PHE A 1 733 ? -21.094 -8.051 28.021 1.00 97.25 733 PHE A C 1
ATOM 6045 O O . PHE A 1 733 ? -21.743 -9.101 27.953 1.00 97.25 733 PHE A O 1
ATOM 6052 N N . ALA A 1 734 ? -21.334 -7.120 28.948 1.00 96.44 734 ALA A N 1
ATOM 6053 C CA . ALA A 1 734 ? -22.339 -7.267 30.004 1.00 96.44 734 ALA A CA 1
ATOM 6054 C C . ALA A 1 734 ? -23.155 -5.986 30.222 1.00 96.44 734 ALA A C 1
ATOM 6056 O O . ALA A 1 734 ? -22.715 -4.898 29.865 1.00 96.44 734 ALA A O 1
ATOM 6057 N N . LEU A 1 735 ? -24.331 -6.115 30.845 1.00 96.62 735 LEU A N 1
ATOM 6058 C CA . LEU A 1 735 ? -25.137 -4.982 31.307 1.00 96.62 735 LEU A CA 1
ATOM 6059 C C . LEU A 1 735 ? -24.827 -4.694 32.778 1.00 96.62 735 LEU A C 1
ATOM 6061 O O . LEU A 1 735 ? -25.006 -5.563 33.630 1.00 96.62 735 LEU A O 1
ATOM 6065 N N . ASP A 1 736 ? -24.418 -3.465 33.064 1.00 95.62 736 ASP A N 1
ATOM 6066 C CA . ASP A 1 736 ? -24.238 -2.932 34.407 1.00 95.62 736 ASP A CA 1
ATOM 6067 C C . ASP A 1 736 ? -25.471 -2.125 34.830 1.00 95.62 736 ASP A C 1
ATOM 6069 O O . ASP A 1 736 ? -25.695 -1.003 34.370 1.00 95.62 736 ASP A O 1
ATOM 6073 N N . GLN A 1 737 ? -26.259 -2.711 35.730 1.00 91.94 737 GLN A N 1
ATOM 6074 C CA . GLN A 1 737 ? -27.423 -2.069 36.355 1.00 91.94 737 GLN A CA 1
ATOM 6075 C C . GLN A 1 737 ? -27.094 -1.476 37.733 1.00 91.94 737 GLN A C 1
ATOM 6077 O O . GLN A 1 737 ? -27.878 -0.719 38.300 1.00 91.94 737 GLN A O 1
ATOM 6082 N N . GLU A 1 738 ? -25.923 -1.812 38.276 1.00 90.00 738 GLU A N 1
ATOM 6083 C CA . GLU A 1 738 ? -25.470 -1.413 39.612 1.00 90.00 738 GLU A CA 1
ATOM 6084 C C . GLU A 1 738 ? -24.600 -0.146 39.578 1.00 90.00 738 GLU A C 1
ATOM 6086 O O . GLU A 1 738 ? -24.144 0.330 40.617 1.00 90.00 738 GLU A O 1
ATOM 6091 N N . LYS A 1 739 ? -24.446 0.458 38.391 1.00 91.75 739 LYS A N 1
ATOM 6092 C CA . LYS A 1 739 ? -23.857 1.790 38.181 1.00 91.75 739 LYS A CA 1
ATOM 6093 C C . LYS A 1 739 ? -22.400 1.874 38.643 1.00 91.75 739 LYS A C 1
ATOM 6095 O O . LYS A 1 739 ? -21.952 2.871 39.208 1.00 91.75 739 LYS A O 1
ATOM 6100 N N . HIS A 1 740 ? -21.635 0.830 38.348 1.00 93.75 740 HIS A N 1
ATOM 6101 C CA . HIS A 1 740 ? -20.218 0.755 38.659 1.00 93.75 740 HIS A CA 1
ATOM 6102 C C . HIS A 1 740 ? -19.399 1.805 37.899 1.00 93.75 740 HIS A C 1
ATOM 6104 O O . HIS A 1 740 ? -19.668 2.128 36.736 1.00 93.75 740 HIS A O 1
ATOM 6110 N N . LEU A 1 741 ? -18.343 2.297 38.543 1.00 93.31 741 LEU A N 1
ATOM 6111 C CA . LEU A 1 741 ? -17.233 2.973 37.883 1.00 93.31 741 LEU A CA 1
ATOM 6112 C C . LEU A 1 741 ? -16.310 1.945 37.223 1.00 93.31 741 LEU A C 1
ATOM 6114 O O . LEU A 1 741 ? -16.196 0.810 37.676 1.00 93.31 741 LEU A O 1
ATOM 6118 N N . LEU A 1 742 ? -15.615 2.353 36.161 1.00 92.69 742 LEU A N 1
ATOM 6119 C CA . LEU A 1 742 ? -14.767 1.460 35.368 1.00 92.69 742 LEU A CA 1
ATOM 6120 C C . LEU A 1 742 ? -13.311 1.914 35.353 1.00 92.69 742 LEU A C 1
ATOM 6122 O O . LEU A 1 742 ? -13.030 3.116 35.382 1.00 92.69 742 LEU A O 1
ATOM 6126 N N . THR A 1 743 ? -12.380 0.969 35.205 1.00 90.38 743 THR A N 1
ATOM 6127 C CA . THR A 1 743 ? -10.976 1.298 34.912 1.00 90.38 743 THR A CA 1
ATOM 6128 C C . THR A 1 743 ? -10.840 1.996 33.562 1.00 90.38 743 THR A C 1
ATOM 6130 O O . THR A 1 743 ? -11.585 1.743 32.617 1.00 90.38 743 THR A O 1
ATOM 6133 N N . SER A 1 744 ? -9.780 2.784 33.405 1.00 88.62 744 SER A N 1
ATOM 6134 C CA . SER A 1 744 ? -9.408 3.369 32.113 1.00 88.62 744 SER A CA 1
ATOM 6135 C C . SER A 1 744 ? -9.101 2.337 31.005 1.00 88.62 744 SER A C 1
ATOM 6137 O O . SER A 1 744 ? -9.018 2.697 29.830 1.00 88.62 744 SER A O 1
ATOM 6139 N N . ALA A 1 745 ? -8.932 1.060 31.356 1.00 91.81 745 ALA A N 1
ATOM 6140 C CA . ALA A 1 745 ? -8.772 -0.057 30.426 1.00 91.81 745 ALA A CA 1
ATOM 6141 C C . ALA A 1 745 ? -10.109 -0.747 30.096 1.00 91.81 745 ALA A C 1
ATOM 6143 O O . ALA A 1 745 ? -10.111 -1.889 29.651 1.00 91.81 745 ALA A O 1
ATOM 6144 N N . SER A 1 746 ? -11.235 -0.073 30.328 1.00 94.62 746 SER A N 1
ATOM 6145 C CA . SER A 1 746 ? -12.584 -0.554 30.028 1.00 94.62 746 SER A CA 1
ATOM 6146 C C . SER A 1 746 ? -13.417 0.582 29.426 1.00 94.62 746 SER A C 1
ATOM 6148 O O . SER A 1 746 ? -13.089 1.768 29.579 1.00 94.62 746 SER A O 1
ATOM 6150 N N . PHE A 1 747 ? -14.489 0.225 28.733 1.00 95.94 747 PHE A N 1
ATOM 6151 C CA . PHE A 1 747 ? -15.404 1.155 28.078 1.00 95.94 747 PHE A CA 1
ATOM 6152 C C . PHE A 1 747 ? -16.846 0.805 28.420 1.00 95.94 747 PHE A C 1
ATOM 6154 O O . PHE A 1 747 ? -17.143 -0.292 28.894 1.00 95.94 747 PHE A O 1
ATOM 6161 N N . PHE A 1 748 ? -17.730 1.766 28.181 1.00 96.56 748 PHE A N 1
ATOM 6162 C CA . PHE A 1 748 ? -19.157 1.570 28.331 1.00 96.56 748 PHE A CA 1
ATOM 6163 C C . PHE A 1 748 ? -19.952 2.313 27.267 1.00 96.56 748 PHE A C 1
ATOM 6165 O O . PHE A 1 748 ? -19.457 3.270 26.660 1.00 96.56 748 PHE A O 1
ATOM 6172 N N . LEU A 1 749 ? -21.189 1.863 27.084 1.00 96.88 749 LEU A N 1
ATOM 6173 C CA . LEU A 1 749 ? -22.183 2.431 26.192 1.00 96.88 749 LEU A CA 1
ATOM 6174 C C . LEU A 1 749 ? -23.457 2.743 26.978 1.00 96.88 749 LEU A C 1
ATOM 6176 O O . LEU A 1 749 ? -24.002 1.857 27.638 1.00 96.88 749 LEU A O 1
ATOM 6180 N N . THR A 1 750 ? -23.933 3.983 26.863 1.00 95.12 750 THR A N 1
ATOM 6181 C CA . THR A 1 750 ? -25.281 4.394 27.284 1.00 95.12 750 THR A CA 1
ATOM 6182 C C . THR A 1 750 ? -26.113 4.809 26.079 1.00 95.12 750 THR A C 1
ATOM 6184 O O . THR A 1 750 ? -25.579 5.180 25.025 1.00 95.12 750 THR A O 1
ATOM 6187 N N . THR A 1 751 ? -27.431 4.712 26.223 1.00 92.38 751 THR A N 1
ATOM 6188 C CA . THR A 1 751 ? -28.388 5.162 25.217 1.00 92.38 751 THR A CA 1
ATOM 6189 C C . THR A 1 751 ? -29.745 5.462 25.844 1.00 92.38 751 THR A C 1
ATOM 6191 O O . THR A 1 751 ? -30.102 4.847 26.845 1.00 92.38 751 THR A O 1
ATOM 6194 N N . ASN A 1 752 ? -30.488 6.396 25.243 1.00 86.44 752 ASN A N 1
ATOM 6195 C CA . ASN A 1 752 ? -31.801 6.832 25.730 1.00 86.44 752 ASN A CA 1
ATOM 6196 C C . ASN A 1 752 ? -32.973 6.338 24.869 1.00 86.44 752 ASN A C 1
ATOM 6198 O O . ASN A 1 752 ? -34.103 6.329 25.349 1.00 86.44 752 ASN A O 1
ATOM 6202 N N . ASP A 1 753 ? -32.707 5.916 23.630 1.00 83.81 753 ASP A N 1
ATOM 6203 C CA . ASP A 1 753 ? -33.751 5.609 22.640 1.00 83.81 753 ASP A CA 1
ATOM 6204 C C . ASP A 1 753 ? -33.832 4.108 22.314 1.00 83.81 753 ASP A C 1
ATOM 6206 O O . ASP A 1 753 ? -34.736 3.672 21.607 1.00 83.81 753 ASP A O 1
ATOM 6210 N N . LEU A 1 754 ? -32.901 3.300 22.835 1.00 87.12 754 LEU A N 1
ATOM 6211 C CA . LEU A 1 754 ? -32.818 1.867 22.567 1.00 87.12 754 LEU A CA 1
ATOM 6212 C C . LEU A 1 754 ? -32.785 1.044 23.855 1.00 87.12 754 LEU A C 1
ATOM 6214 O O . LEU A 1 754 ? -32.188 1.420 24.862 1.00 87.12 754 LEU A O 1
ATOM 6218 N N . SER A 1 755 ? -33.371 -0.150 23.793 1.00 91.69 755 SER A N 1
ATOM 6219 C CA . SER A 1 755 ? -33.256 -1.144 24.858 1.00 91.69 755 SER A CA 1
ATOM 6220 C C . SER A 1 755 ? -31.807 -1.625 24.986 1.00 91.69 755 SER A C 1
ATOM 6222 O O . SER A 1 755 ? -31.282 -2.312 24.104 1.00 91.69 755 SER A O 1
ATOM 6224 N N . LEU A 1 756 ? -31.169 -1.334 26.125 1.00 94.44 756 LEU A N 1
ATOM 6225 C CA . LEU A 1 756 ? -29.825 -1.836 26.442 1.00 94.44 756 LEU A CA 1
ATOM 6226 C C . LEU A 1 756 ? -29.758 -3.368 26.428 1.00 94.44 756 LEU A C 1
ATOM 6228 O O . LEU A 1 756 ? -28.725 -3.937 26.090 1.00 94.44 756 LEU A O 1
ATOM 6232 N N . LYS A 1 757 ? -30.854 -4.056 26.764 1.00 95.12 757 LYS A N 1
ATOM 6233 C CA . LYS A 1 757 ? -30.909 -5.523 26.705 1.00 95.12 757 LYS A CA 1
ATOM 6234 C C . LYS A 1 757 ? -30.929 -6.033 25.270 1.00 95.12 757 LYS A C 1
ATOM 6236 O O . LYS A 1 757 ? -30.223 -6.991 24.975 1.00 95.12 757 LYS A O 1
ATOM 6241 N N . THR A 1 758 ? -31.671 -5.378 24.380 1.00 94.81 758 THR A N 1
ATOM 6242 C CA . THR A 1 758 ? -31.658 -5.714 22.951 1.00 94.81 758 THR A CA 1
ATOM 6243 C C . THR A 1 758 ? -30.262 -5.502 22.371 1.00 94.81 758 THR A C 1
ATOM 6245 O O . THR A 1 758 ? -29.710 -6.408 21.748 1.00 94.81 758 THR A O 1
ATOM 6248 N N . LEU A 1 759 ? -29.641 -4.351 22.658 1.00 95.19 759 LEU A N 1
ATOM 6249 C CA . LEU A 1 759 ? -28.268 -4.065 22.239 1.00 95.19 759 LEU A CA 1
ATOM 6250 C C . LEU A 1 759 ? -27.264 -5.072 22.801 1.00 95.19 759 LEU A C 1
ATOM 6252 O O . LEU A 1 759 ? -26.379 -5.506 22.073 1.00 95.19 759 LEU A O 1
ATOM 6256 N N . LEU A 1 760 ? -27.407 -5.484 24.063 1.00 96.88 760 LEU A N 1
ATOM 6257 C CA . LEU A 1 760 ? -26.548 -6.509 24.651 1.00 96.88 760 LEU A CA 1
ATOM 6258 C C . LEU A 1 760 ? -26.692 -7.859 23.934 1.00 96.88 760 LEU A C 1
ATOM 6260 O O . LEU A 1 760 ? -25.693 -8.560 23.764 1.00 96.88 760 LEU A O 1
ATOM 6264 N N . GLY A 1 761 ? -27.911 -8.219 23.520 1.00 96.25 761 GLY A N 1
ATOM 6265 C CA . GLY A 1 761 ? -28.167 -9.399 22.695 1.00 96.25 761 GLY A CA 1
ATOM 6266 C C . GLY A 1 761 ? -27.433 -9.313 21.358 1.00 96.25 761 GLY A C 1
ATOM 6267 O O . GLY A 1 761 ? -26.664 -10.212 21.028 1.00 96.25 761 GLY A O 1
ATOM 6268 N N . ILE A 1 762 ? -27.567 -8.185 20.652 1.00 95.69 762 ILE A N 1
ATOM 6269 C CA . ILE A 1 762 ? -26.858 -7.939 19.386 1.00 95.69 762 ILE A CA 1
ATOM 6270 C C . ILE A 1 762 ? -25.339 -7.976 19.592 1.00 95.69 762 ILE A C 1
ATOM 6272 O O . ILE A 1 762 ? -24.647 -8.659 18.845 1.00 95.69 762 ILE A O 1
ATOM 6276 N N . PHE A 1 763 ? -24.804 -7.318 20.623 1.00 96.56 763 PHE A N 1
ATOM 6277 C CA . PHE A 1 763 ? -23.361 -7.271 20.897 1.00 96.56 763 PHE A CA 1
ATOM 6278 C C . PHE A 1 763 ? -22.764 -8.658 21.156 1.00 96.56 763 PHE A C 1
ATOM 6280 O O . PHE A 1 763 ? -21.580 -8.876 20.913 1.00 96.56 763 PHE A O 1
ATOM 6287 N N . ASN A 1 764 ? -23.572 -9.603 21.633 1.00 95.56 764 ASN A N 1
ATOM 6288 C CA . ASN A 1 764 ? -23.168 -10.983 21.883 1.00 95.56 764 ASN A CA 1
ATOM 6289 C C . ASN A 1 764 ? -23.572 -11.964 20.771 1.00 95.56 764 ASN A C 1
ATOM 6291 O O . ASN A 1 764 ? -23.369 -13.166 20.945 1.00 95.56 764 ASN A O 1
ATOM 6295 N N . SER A 1 765 ? -24.112 -11.464 19.657 1.00 95.75 765 SER A N 1
ATOM 6296 C CA . SER A 1 765 ? -24.496 -12.273 18.500 1.00 95.75 765 SER A CA 1
ATOM 6297 C C . SER A 1 765 ? -23.313 -12.626 17.598 1.00 95.75 765 SER A C 1
ATOM 6299 O O . SER A 1 765 ? -22.293 -11.923 17.538 1.00 95.75 765 SER A O 1
ATOM 6301 N N . SER A 1 766 ? -23.498 -13.687 16.823 1.00 96.12 766 SER A N 1
ATOM 6302 C CA . SER A 1 766 ? -22.594 -14.145 15.774 1.00 96.12 766 SER A CA 1
ATOM 6303 C C . SER A 1 766 ? -22.384 -13.070 14.703 1.00 96.12 766 SER A C 1
ATOM 6305 O O . SER A 1 766 ? -21.243 -12.815 14.319 1.00 96.12 766 SER A O 1
ATOM 6307 N N . VAL A 1 767 ? -23.425 -12.327 14.301 1.00 95.56 767 VAL A N 1
ATOM 6308 C CA . VAL A 1 767 ? -23.291 -11.227 13.321 1.00 95.56 767 VAL A CA 1
ATOM 6309 C C . VAL A 1 767 ? -22.350 -10.132 13.825 1.00 95.56 767 VAL A C 1
ATOM 6311 O O . VAL A 1 767 ? -21.480 -9.664 13.088 1.00 95.56 767 VAL A O 1
ATOM 6314 N N . PHE A 1 768 ? -22.482 -9.722 15.086 1.00 95.88 768 PHE A N 1
ATOM 6315 C CA . PHE A 1 768 ? -21.646 -8.660 15.648 1.00 95.88 768 PHE A CA 1
ATOM 6316 C C . PHE A 1 768 ? -20.183 -9.103 15.796 1.00 95.88 768 PHE A C 1
ATOM 6318 O O . PHE A 1 768 ? -19.259 -8.357 15.449 1.00 95.88 768 PHE A O 1
ATOM 6325 N N . ARG A 1 769 ? -19.960 -10.355 16.220 1.00 95.44 769 ARG A N 1
ATOM 6326 C CA . ARG A 1 769 ? -18.624 -10.972 16.252 1.00 95.44 769 ARG A CA 1
ATOM 6327 C C . ARG A 1 769 ? -18.020 -11.107 14.852 1.00 95.44 769 ARG A C 1
ATOM 6329 O O . ARG A 1 769 ? -16.827 -10.855 14.674 1.00 95.44 769 ARG A O 1
ATOM 6336 N N . PHE A 1 770 ? -18.834 -11.437 13.852 1.00 94.75 770 PHE A N 1
ATOM 6337 C CA . PHE A 1 770 ? -18.414 -11.558 12.459 1.00 94.75 770 PHE A CA 1
ATOM 6338 C C . PHE A 1 770 ? -17.967 -10.214 11.893 1.00 94.75 770 PHE A C 1
ATOM 6340 O O . PHE A 1 770 ? -16.857 -10.123 11.365 1.00 94.75 770 PHE A O 1
ATOM 6347 N N . GLN A 1 771 ? -18.753 -9.152 12.093 1.00 93.94 771 GLN A N 1
ATOM 6348 C CA . GLN A 1 771 ? -18.350 -7.799 11.705 1.00 93.94 771 GLN A CA 1
ATOM 6349 C C . GLN A 1 771 ? -17.007 -7.418 12.350 1.00 93.94 771 GLN A C 1
ATOM 6351 O O . GLN A 1 771 ? -16.109 -6.923 11.667 1.00 93.94 771 GLN A O 1
ATOM 6356 N N . PHE A 1 772 ? -16.818 -7.713 13.643 1.00 92.88 772 PHE A N 1
ATOM 6357 C CA . PHE A 1 772 ? -15.542 -7.468 14.322 1.00 92.88 772 PHE A CA 1
ATOM 6358 C C . PHE A 1 772 ? -14.392 -8.299 13.746 1.00 92.88 772 PHE A C 1
ATOM 6360 O O . PHE A 1 772 ? -13.276 -7.800 13.669 1.00 92.88 772 PHE A O 1
ATOM 6367 N N . SER A 1 773 ? -14.621 -9.530 13.287 1.00 88.12 773 SER A N 1
ATOM 6368 C CA . SER A 1 773 ? -13.573 -10.343 12.645 1.00 88.12 773 SER A CA 1
ATOM 6369 C C . SER A 1 773 ? -13.003 -9.710 11.361 1.00 88.12 773 SER A C 1
ATOM 6371 O O . SER A 1 773 ? -11.914 -10.084 10.910 1.00 88.12 773 SER A O 1
ATOM 6373 N N . LEU A 1 774 ? -13.740 -8.766 10.764 1.00 83.62 774 LEU A N 1
ATOM 6374 C CA . LEU A 1 774 ? -13.377 -8.062 9.535 1.00 83.62 774 LEU A CA 1
ATOM 6375 C C . LEU A 1 774 ? -12.717 -6.701 9.791 1.00 83.62 774 LEU A C 1
ATOM 6377 O O . LEU A 1 774 ? -11.970 -6.231 8.939 1.00 83.62 774 LEU A O 1
ATOM 6381 N N . VAL A 1 775 ? -12.979 -6.061 10.937 1.00 83.50 775 VAL A N 1
ATOM 6382 C CA . VAL A 1 775 ? -12.502 -4.688 11.223 1.00 83.50 775 VAL A CA 1
ATOM 6383 C C . VAL A 1 775 ? -11.743 -4.536 12.545 1.00 83.50 775 VAL A C 1
ATOM 6385 O O . VAL A 1 775 ? -11.185 -3.472 12.821 1.00 83.50 775 VAL A O 1
ATOM 6388 N N . GLY A 1 776 ? -11.772 -5.560 13.392 1.00 84.06 776 GLY A N 1
ATOM 6389 C CA . GLY A 1 776 ? -11.224 -5.572 14.740 1.00 84.06 776 GLY A CA 1
ATOM 6390 C C . GLY A 1 776 ? -9.809 -6.131 14.823 1.00 84.06 776 GLY A C 1
ATOM 6391 O O . GLY A 1 776 ? -9.299 -6.762 13.904 1.00 84.06 776 GLY A O 1
ATOM 6392 N N . GLU A 1 777 ? -9.162 -5.876 15.957 1.00 82.25 777 GLU A N 1
ATOM 6393 C CA . GLU A 1 777 ? -7.781 -6.284 16.219 1.00 82.25 777 GLU A CA 1
ATOM 6394 C C . GLU A 1 777 ? -7.736 -7.381 17.292 1.00 82.25 777 GLU A C 1
ATOM 6396 O O . GLU A 1 777 ? -8.549 -7.399 18.224 1.00 82.25 777 GLU A O 1
ATOM 6401 N N . LYS A 1 778 ? -6.737 -8.262 17.188 1.00 81.44 778 LYS A N 1
ATOM 6402 C CA . LYS A 1 778 ? -6.353 -9.219 18.231 1.00 81.44 778 LYS A CA 1
ATOM 6403 C C . LYS A 1 778 ? -4.902 -8.977 18.644 1.00 81.44 778 LYS A C 1
ATOM 6405 O O . LYS A 1 778 ? -4.083 -8.530 17.844 1.00 81.44 778 LYS A O 1
ATOM 6410 N N . THR A 1 779 ? -4.582 -9.256 19.903 1.00 74.31 779 THR A N 1
ATOM 6411 C CA . THR A 1 779 ? -3.192 -9.277 20.383 1.00 74.31 779 THR A CA 1
ATOM 6412 C C . THR A 1 779 ? -2.443 -10.482 19.802 1.00 74.31 779 THR A C 1
ATOM 6414 O O . THR A 1 779 ? -3.067 -11.432 19.334 1.00 74.31 779 THR A O 1
ATOM 6417 N N . ALA A 1 780 ? -1.108 -10.494 19.891 1.00 61.09 780 ALA A N 1
ATOM 6418 C CA . ALA A 1 780 ? -0.299 -11.645 19.470 1.00 61.09 780 ALA A CA 1
ATOM 6419 C C . ALA A 1 780 ? -0.688 -12.960 20.185 1.00 61.09 780 ALA A C 1
ATOM 6421 O O . ALA A 1 780 ? -0.513 -14.033 19.623 1.00 61.09 780 ALA A O 1
ATOM 6422 N N . GLY A 1 781 ? -1.252 -12.877 21.397 1.00 66.56 781 GLY A N 1
ATOM 6423 C CA . GLY A 1 781 ? -1.765 -14.024 22.155 1.00 66.56 781 GLY A CA 1
ATOM 6424 C C . GLY A 1 781 ? -3.214 -14.411 21.832 1.00 66.56 781 GLY A C 1
ATOM 6425 O O . GLY A 1 781 ? -3.803 -15.186 22.575 1.00 66.56 781 GLY A O 1
ATOM 6426 N N . GLY A 1 782 ? -3.824 -13.841 20.788 1.00 76.94 782 GLY A N 1
ATOM 6427 C CA . GLY A 1 782 ? -5.181 -14.180 20.339 1.00 76.94 782 GLY A CA 1
ATOM 6428 C C . GLY A 1 782 ? -6.328 -13.436 21.039 1.00 76.94 782 GLY A C 1
ATOM 6429 O O . GLY A 1 782 ? -7.454 -13.494 20.550 1.00 76.94 782 GLY A O 1
ATOM 6430 N N . ALA A 1 783 ? -6.060 -12.691 22.118 1.00 85.00 783 ALA A N 1
ATOM 6431 C CA . ALA A 1 783 ? -7.077 -11.916 22.841 1.00 85.00 783 ALA A CA 1
ATOM 6432 C C . ALA A 1 783 ? -7.646 -10.761 21.993 1.00 85.00 783 ALA A C 1
ATOM 6434 O O . ALA A 1 783 ? -6.888 -10.074 21.299 1.00 85.00 783 ALA A O 1
ATOM 6435 N N . TYR A 1 784 ? -8.953 -10.517 22.083 1.00 92.25 784 TYR A N 1
ATOM 6436 C CA . TYR A 1 784 ? -9.665 -9.434 21.400 1.00 92.25 784 TYR A CA 1
ATOM 6437 C C . TYR A 1 784 ? -9.278 -8.058 21.948 1.00 92.25 784 TYR A C 1
ATOM 6439 O O . TYR A 1 784 ? -9.106 -7.891 23.157 1.00 92.25 784 TYR A O 1
ATOM 6447 N N . VAL A 1 785 ? -9.186 -7.055 21.066 1.00 93.62 785 VAL A N 1
ATOM 6448 C CA . VAL A 1 785 ? -8.918 -5.657 21.439 1.00 93.62 785 VAL A CA 1
ATOM 6449 C C . VAL A 1 785 ? -10.115 -4.761 21.090 1.00 93.62 785 VAL A C 1
ATOM 6451 O O . VAL A 1 785 ? -10.226 -4.225 19.984 1.00 93.62 785 VAL A O 1
ATOM 6454 N N . PHE A 1 786 ? -11.011 -4.549 22.053 1.00 95.56 786 PHE A N 1
ATOM 6455 C CA . PHE A 1 786 ? -12.264 -3.800 21.903 1.00 95.56 786 PHE A CA 1
ATOM 6456 C C . PHE A 1 786 ? -12.089 -2.285 22.095 1.00 95.56 786 PHE A C 1
ATOM 6458 O O . PHE A 1 786 ? -12.619 -1.669 23.028 1.00 95.56 786 PHE A O 1
ATOM 6465 N N . LYS A 1 787 ? -11.331 -1.645 21.197 1.00 93.69 787 LYS A N 1
ATOM 6466 C CA . LYS A 1 787 ? -11.179 -0.179 21.200 1.00 93.69 787 LYS A CA 1
ATOM 6467 C C . LYS A 1 787 ? -12.513 0.500 20.901 1.00 93.69 787 LYS A C 1
ATOM 6469 O O . LYS A 1 787 ? -13.246 0.074 20.011 1.00 93.69 787 LYS A O 1
ATOM 6474 N N . LYS A 1 788 ? -12.743 1.656 21.532 1.00 93.38 788 LYS A N 1
ATOM 6475 C CA . LYS A 1 788 ? -13.854 2.561 21.199 1.00 93.38 788 LYS A CA 1
ATOM 6476 C C . LYS A 1 788 ? -13.995 2.786 19.683 1.00 93.38 788 LYS A C 1
ATOM 6478 O O . LYS A 1 788 ? -15.064 2.563 19.135 1.00 93.38 788 LYS A O 1
ATOM 6483 N N . THR A 1 789 ? -12.900 3.136 19.007 1.00 91.12 789 THR A N 1
ATOM 6484 C CA . THR A 1 789 ? -12.885 3.426 17.562 1.00 91.12 789 THR A CA 1
ATOM 6485 C C . THR A 1 789 ? -13.248 2.230 16.685 1.00 91.12 789 THR A C 1
ATOM 6487 O O . THR A 1 789 ? -13.593 2.416 15.524 1.00 91.12 789 THR A O 1
ATOM 6490 N N . THR A 1 790 ? -13.103 1.008 17.199 1.00 92.25 790 THR A N 1
ATOM 6491 C CA . THR A 1 790 ? -13.478 -0.218 16.489 1.00 92.25 790 THR A CA 1
ATOM 6492 C C . THR A 1 790 ? -14.967 -0.479 16.661 1.00 92.25 790 THR A C 1
ATOM 6494 O O . THR A 1 790 ? -15.655 -0.672 15.667 1.00 92.25 790 THR A O 1
ATOM 6497 N N . ILE A 1 791 ? -15.478 -0.402 17.896 1.00 96.00 791 ILE A N 1
ATOM 6498 C CA . ILE A 1 791 ? -16.909 -0.584 18.182 1.00 96.00 791 ILE A CA 1
ATOM 6499 C C . ILE A 1 791 ? -17.757 0.478 17.467 1.00 96.00 791 ILE A C 1
ATOM 6501 O O . ILE A 1 791 ? -18.783 0.144 16.891 1.00 96.00 791 ILE A O 1
ATOM 6505 N N . GLU A 1 792 ? -17.293 1.731 17.399 1.00 94.81 792 GLU A N 1
ATOM 6506 C CA . GLU A 1 792 ? -17.972 2.812 16.662 1.00 94.81 792 GLU A CA 1
ATOM 6507 C C . GLU A 1 792 ? -18.129 2.536 15.154 1.00 94.81 792 GLU A C 1
ATOM 6509 O O . GLU A 1 792 ? -19.006 3.122 14.522 1.00 94.81 792 GLU A O 1
ATOM 6514 N N . LYS A 1 793 ? -17.300 1.662 14.565 1.00 92.44 793 LYS A N 1
ATOM 6515 C CA . LYS A 1 793 ? -17.376 1.299 13.139 1.00 92.44 793 LYS A CA 1
ATOM 6516 C C . LYS A 1 793 ? -18.342 0.152 12.851 1.00 92.44 793 LYS A C 1
ATOM 6518 O O . LYS A 1 793 ? -18.671 -0.043 11.682 1.00 92.44 793 LYS A O 1
ATOM 6523 N N . LEU A 1 794 ? -18.740 -0.612 13.868 1.00 95.25 794 LEU A N 1
ATOM 6524 C CA . LEU A 1 794 ? -19.682 -1.717 13.709 1.00 95.25 794 LEU A CA 1
ATOM 6525 C C . LEU A 1 794 ? -21.083 -1.170 13.422 1.00 95.25 794 LEU A C 1
ATOM 6527 O O . LEU A 1 794 ? -21.396 -0.022 13.747 1.00 95.25 794 LEU A O 1
ATOM 6531 N N . LEU A 1 795 ? -21.896 -1.982 12.760 1.00 95.38 795 LEU A N 1
ATOM 6532 C CA . LEU A 1 795 ? -23.155 -1.580 12.148 1.00 95.38 795 LEU A CA 1
ATOM 6533 C C . LEU A 1 795 ? -24.330 -2.153 12.938 1.00 95.38 795 LEU A C 1
ATOM 6535 O O . LEU A 1 795 ? -24.325 -3.343 13.258 1.00 95.38 795 LEU A O 1
ATOM 6539 N N . LEU A 1 796 ? -25.338 -1.326 13.213 1.00 94.69 796 LEU A N 1
ATOM 6540 C CA . LEU A 1 796 ? -26.634 -1.731 13.763 1.00 94.69 796 LEU A CA 1
ATOM 6541 C C . LEU A 1 796 ? -27.717 -1.594 12.686 1.00 94.69 796 LEU A C 1
ATOM 6543 O O . LEU A 1 796 ? -27.698 -0.595 11.960 1.00 94.69 796 LEU A O 1
ATOM 6547 N N . PRO A 1 797 ? -28.650 -2.554 12.584 1.00 92.50 797 PRO A N 1
ATOM 6548 C CA . PRO A 1 797 ? -29.646 -2.556 11.523 1.00 92.50 797 PRO A CA 1
ATOM 6549 C C . PRO A 1 797 ? -30.645 -1.419 11.737 1.00 92.50 797 PRO A C 1
ATOM 6551 O O . PRO A 1 797 ? -31.039 -1.134 12.869 1.00 92.50 797 PRO A O 1
ATOM 6554 N N . GLU A 1 798 ? -31.063 -0.757 10.658 1.00 89.44 798 GLU A N 1
ATOM 6555 C CA . GLU A 1 798 ? -32.007 0.367 10.745 1.00 89.44 798 GLU A CA 1
ATOM 6556 C C . GLU A 1 798 ? -33.400 -0.069 11.232 1.00 89.44 798 GLU A C 1
ATOM 6558 O O . GLU A 1 798 ? -34.095 0.700 11.899 1.00 89.44 798 GLU A O 1
ATOM 6563 N N . SER A 1 799 ? -33.776 -1.327 10.980 1.00 85.19 799 SER A N 1
ATOM 6564 C CA . SER A 1 799 ? -35.003 -1.955 11.492 1.00 85.19 799 SER A CA 1
ATOM 6565 C C . SER A 1 799 ? -35.103 -1.902 13.019 1.00 85.19 799 SER A C 1
ATOM 6567 O O . SER A 1 799 ? -36.204 -1.767 13.551 1.00 85.19 799 SER A O 1
ATOM 6569 N N . LEU A 1 800 ? -33.969 -1.879 13.734 1.00 86.38 800 LEU A N 1
ATOM 6570 C CA . LEU A 1 800 ? -33.918 -1.777 15.196 1.00 86.38 800 LEU A CA 1
ATOM 6571 C C . LEU A 1 800 ? -34.615 -0.518 15.741 1.00 86.38 800 LEU A C 1
ATOM 6573 O O . LEU A 1 800 ? -35.061 -0.512 16.886 1.00 86.38 800 LEU A O 1
ATOM 6577 N N . PHE A 1 801 ? -34.694 0.548 14.940 1.00 81.06 801 PHE A N 1
ATOM 6578 C CA . PHE A 1 801 ? -35.303 1.823 15.332 1.00 81.06 801 PHE A CA 1
ATOM 6579 C C . PHE A 1 801 ? -36.800 1.911 15.017 1.00 81.06 801 PHE A C 1
ATOM 6581 O O . PHE A 1 801 ? -37.439 2.898 15.385 1.00 81.06 801 PHE A O 1
ATOM 6588 N N . VAL A 1 802 ? -37.354 0.921 14.312 1.00 74.75 802 VAL A N 1
ATOM 6589 C CA . VAL A 1 802 ? -38.728 0.958 13.786 1.00 74.75 802 VAL A CA 1
ATOM 6590 C C . VAL A 1 802 ? -39.552 -0.244 14.251 1.00 74.75 802 VAL A C 1
ATOM 6592 O O . VAL A 1 802 ? -40.753 -0.106 14.480 1.00 74.75 802 VAL A O 1
ATOM 6595 N N . GLU A 1 803 ? -38.924 -1.406 14.415 1.00 69.94 803 GLU A N 1
ATOM 6596 C CA . GLU A 1 803 ? -39.576 -2.666 14.773 1.00 69.94 803 GLU A CA 1
ATOM 6597 C C . GLU A 1 803 ? -39.434 -2.984 16.268 1.00 69.94 803 GLU A C 1
ATOM 6599 O O . GLU A 1 803 ? -38.439 -2.642 16.915 1.00 69.94 803 GLU A O 1
ATOM 6604 N N . ASP A 1 804 ? -40.441 -3.661 16.833 1.00 72.56 804 ASP A N 1
ATOM 6605 C CA . ASP A 1 804 ? -40.379 -4.126 18.217 1.00 72.56 804 ASP A CA 1
ATOM 6606 C C . ASP A 1 804 ? -39.405 -5.307 18.321 1.00 72.56 804 ASP A C 1
ATOM 6608 O O . ASP A 1 804 ? -39.652 -6.397 17.815 1.00 72.56 804 ASP A O 1
ATOM 6612 N N . SER A 1 805 ? -38.292 -5.081 19.010 1.00 78.06 805 SER A N 1
ATOM 6613 C CA . SER A 1 805 ? -37.232 -6.063 19.259 1.00 78.06 805 SER A CA 1
ATOM 6614 C C . SER A 1 805 ? -37.227 -6.532 20.722 1.00 78.06 805 SER A C 1
ATOM 6616 O O . SER A 1 805 ? -36.186 -6.882 21.296 1.00 78.06 805 SER A O 1
ATOM 6618 N N . SER A 1 806 ? -38.409 -6.527 21.350 1.00 83.38 806 SER A N 1
ATOM 6619 C CA . SER A 1 806 ? -38.630 -6.935 22.741 1.00 83.38 806 SER A CA 1
ATOM 6620 C C . SER A 1 806 ? -38.299 -8.406 23.015 1.00 83.38 806 SER A C 1
ATOM 6622 O O . SER A 1 806 ? -37.876 -8.732 24.128 1.00 83.38 806 SER A O 1
ATOM 6624 N N . GLU A 1 807 ? -38.397 -9.286 22.014 1.00 91.62 807 GLU A N 1
ATOM 6625 C CA . GLU A 1 807 ? -38.073 -10.714 22.153 1.00 91.62 807 GLU A CA 1
ATOM 6626 C C . GLU A 1 807 ? -36.601 -10.944 22.530 1.00 91.62 807 GLU A C 1
ATOM 6628 O O . GLU A 1 807 ? -36.309 -11.676 23.479 1.00 91.62 807 GLU A O 1
ATOM 6633 N N . ILE A 1 808 ? -35.666 -10.239 21.879 1.00 93.88 808 ILE A N 1
ATOM 6634 C CA . ILE A 1 808 ? -34.233 -10.316 22.211 1.00 93.88 808 ILE A CA 1
ATOM 6635 C C . ILE A 1 808 ? -34.011 -9.876 23.664 1.00 93.88 808 ILE A C 1
ATOM 6637 O O . ILE A 1 808 ? -33.294 -10.534 24.422 1.00 93.88 808 ILE A O 1
ATOM 6641 N N . ALA A 1 809 ? -34.659 -8.789 24.095 1.00 93.62 809 ALA A N 1
ATOM 6642 C CA . ALA A 1 809 ? -34.556 -8.305 25.470 1.00 93.62 809 ALA A CA 1
ATOM 6643 C C . ALA A 1 809 ? -35.122 -9.303 26.501 1.00 93.62 809 ALA A C 1
ATOM 6645 O O . ALA A 1 809 ? -34.586 -9.414 27.616 1.00 93.62 809 ALA A O 1
ATOM 6646 N N . ALA A 1 810 ? -36.179 -10.039 26.145 1.00 95.06 810 ALA A N 1
ATOM 6647 C CA . ALA A 1 810 ? -36.749 -11.094 26.976 1.00 95.06 810 ALA A CA 1
ATOM 6648 C C . ALA A 1 810 ? -35.771 -12.269 27.135 1.00 95.06 810 ALA A C 1
ATOM 6650 O O . ALA A 1 810 ? -35.500 -12.675 28.269 1.00 95.06 810 ALA A O 1
ATOM 6651 N N . ILE A 1 811 ? -35.163 -12.742 26.041 1.00 95.31 811 ILE A N 1
ATOM 6652 C CA . ILE A 1 811 ? -34.166 -13.826 26.073 1.00 95.31 811 ILE A CA 1
ATOM 6653 C C . ILE A 1 811 ? -32.933 -13.409 26.886 1.00 95.31 811 ILE A C 1
ATOM 6655 O O . ILE A 1 811 ? -32.478 -14.151 27.757 1.00 95.31 811 ILE A O 1
ATOM 6659 N N . VAL A 1 812 ? -32.428 -12.187 26.694 1.00 94.81 812 VAL A N 1
ATOM 6660 C CA . VAL A 1 812 ? -31.306 -11.661 27.492 1.00 94.81 812 VAL A CA 1
ATOM 6661 C C . VAL A 1 812 ? -31.648 -11.629 28.984 1.00 94.81 812 VAL A C 1
ATOM 6663 O O . VAL A 1 812 ? -30.815 -11.990 29.817 1.00 94.81 812 VAL A O 1
ATOM 6666 N N . SER A 1 813 ? -32.885 -11.271 29.344 1.00 94.25 813 SER A N 1
ATOM 6667 C CA . SER A 1 813 ? -33.339 -11.309 30.742 1.00 94.25 813 SER A CA 1
ATOM 6668 C C . SER A 1 813 ? -33.352 -12.734 31.310 1.00 94.25 813 SER A C 1
ATOM 6670 O O . SER A 1 813 ? -32.972 -12.931 32.466 1.00 94.25 813 SER A O 1
ATOM 6672 N N . GLN A 1 814 ? -33.736 -13.732 30.506 1.00 93.31 814 GLN A N 1
ATOM 6673 C CA . GLN A 1 814 ? -33.676 -15.146 30.891 1.00 93.31 814 GLN A CA 1
ATOM 6674 C C . GLN A 1 814 ? -32.227 -15.608 31.103 1.00 93.31 814 GLN A C 1
ATOM 6676 O O . GLN A 1 814 ? -31.929 -16.194 32.145 1.00 93.31 814 GLN A O 1
ATOM 6681 N N . ILE A 1 815 ? -31.310 -15.271 30.186 1.00 92.94 815 ILE A N 1
ATOM 6682 C CA . ILE A 1 815 ? -29.871 -15.574 30.315 1.00 92.94 815 ILE A CA 1
ATOM 6683 C C . ILE A 1 815 ? -29.312 -14.985 31.617 1.00 92.94 815 ILE A C 1
ATOM 6685 O O . ILE A 1 815 ? -28.643 -15.682 32.381 1.00 92.94 815 ILE A O 1
ATOM 6689 N N . GLN A 1 816 ? -29.611 -13.716 31.907 1.00 90.69 816 GLN A N 1
ATOM 6690 C CA . GLN A 1 816 ? -29.153 -13.059 33.133 1.00 90.69 816 GLN A CA 1
ATOM 6691 C C . GLN A 1 816 ? -29.721 -13.720 34.397 1.00 90.69 816 GLN A C 1
ATOM 6693 O O . GLN A 1 816 ? -28.995 -13.875 35.380 1.00 90.69 816 GLN A O 1
ATOM 6698 N N . SER A 1 817 ? -30.992 -14.137 34.379 1.00 89.06 817 SER A N 1
ATOM 6699 C CA . SER A 1 817 ? -31.616 -14.869 35.488 1.00 89.06 817 SER A CA 1
ATOM 6700 C C . SER A 1 817 ? -30.929 -16.215 35.738 1.00 89.06 817 SER A C 1
ATOM 6702 O O . SER A 1 817 ? -30.601 -16.533 36.883 1.00 89.06 817 SER A O 1
ATOM 6704 N N . LEU A 1 818 ? -30.658 -16.982 34.676 1.00 88.88 818 LEU A N 1
ATOM 6705 C CA . LEU A 1 818 ? -29.958 -18.267 34.765 1.00 88.88 818 LEU A CA 1
ATOM 6706 C C . LEU A 1 818 ? -28.549 -18.089 35.339 1.00 88.88 818 LEU A C 1
ATOM 6708 O O . LEU A 1 818 ? -28.190 -18.755 36.310 1.00 88.88 818 LEU A O 1
ATOM 6712 N N . LYS A 1 819 ? -27.784 -17.121 34.823 1.00 85.19 819 LYS A N 1
ATOM 6713 C CA . LYS A 1 819 ? -26.427 -16.835 35.312 1.00 85.19 819 LYS A CA 1
ATOM 6714 C C . LYS A 1 819 ? -26.389 -16.349 36.766 1.00 85.19 819 LYS A C 1
ATOM 6716 O O . LYS A 1 819 ? -25.480 -16.722 37.503 1.00 85.19 819 LYS A O 1
ATOM 6721 N N . LYS A 1 820 ? -27.385 -15.572 37.216 1.00 80.19 820 LYS A N 1
ATOM 6722 C CA . LYS A 1 820 ? -27.506 -15.146 38.627 1.00 80.19 820 LYS A CA 1
ATOM 6723 C C . LYS A 1 820 ? -27.820 -16.300 39.580 1.00 80.19 820 LYS A C 1
ATOM 6725 O O . LYS A 1 820 ? -27.396 -16.254 40.729 1.00 80.19 820 LYS A O 1
ATOM 6730 N N . SER A 1 821 ? -28.528 -17.333 39.121 1.00 74.12 821 SER A N 1
ATOM 6731 C CA . SER A 1 821 ? -28.883 -18.492 39.954 1.00 74.12 821 SER A CA 1
ATOM 6732 C C . SER A 1 821 ? -27.705 -19.430 40.276 1.00 74.12 821 SER A C 1
ATOM 6734 O O . SER A 1 821 ? -27.884 -20.416 40.986 1.00 74.12 821 SER A O 1
ATOM 6736 N N . GLY A 1 822 ? -26.494 -19.127 39.787 1.00 62.44 822 GLY A N 1
ATOM 6737 C CA . GLY A 1 822 ? -25.275 -19.891 40.076 1.00 62.44 822 GLY A CA 1
ATOM 6738 C C . GLY A 1 822 ? -25.175 -21.223 39.329 1.00 62.44 822 GLY A C 1
ATOM 6739 O O . GLY A 1 822 ? -24.228 -21.977 39.536 1.00 62.44 822 GLY A O 1
ATOM 6740 N N . SER A 1 823 ? -26.128 -21.525 38.446 1.00 53.69 823 SER A N 1
ATOM 6741 C CA . SER A 1 823 ? -26.030 -22.668 37.548 1.00 53.69 823 SER A CA 1
ATOM 6742 C C . SER A 1 823 ? -24.963 -22.407 36.483 1.00 53.69 823 SER A C 1
ATOM 6744 O O . SER A 1 823 ? -25.033 -21.387 35.796 1.00 53.69 823 SER A O 1
ATOM 6746 N N . ASN A 1 824 ? -24.075 -23.377 36.237 1.00 65.38 824 ASN A N 1
ATOM 6747 C CA . ASN A 1 824 ? -23.398 -23.557 34.940 1.00 65.38 824 ASN A CA 1
ATOM 6748 C C . ASN A 1 824 ? -24.433 -23.945 33.856 1.00 65.38 824 ASN A C 1
ATOM 6750 O O . ASN A 1 824 ? -24.257 -24.924 33.135 1.00 65.38 824 ASN A O 1
ATOM 6754 N N . ALA A 1 825 ? -25.571 -23.247 33.809 1.00 67.25 825 ALA A N 1
ATOM 6755 C CA . ALA A 1 825 ? -26.642 -23.520 32.872 1.00 67.25 825 ALA A CA 1
ATOM 6756 C C . ALA A 1 825 ? -26.122 -23.269 31.465 1.00 67.25 825 ALA A C 1
ATOM 6758 O O . ALA A 1 825 ? -25.547 -22.216 31.176 1.00 67.25 825 ALA A O 1
ATOM 6759 N N . ASP A 1 826 ? -26.333 -24.258 30.609 1.00 81.25 826 ASP A N 1
ATOM 6760 C CA . ASP A 1 826 ? -26.058 -24.128 29.196 1.00 81.25 826 ASP A CA 1
ATOM 6761 C C . ASP A 1 826 ? -26.990 -23.063 28.604 1.00 81.25 826 ASP A C 1
ATOM 6763 O O . ASP A 1 826 ? -28.214 -23.179 28.661 1.00 81.25 826 ASP A O 1
ATOM 6767 N N . ILE A 1 827 ? -26.396 -21.994 28.076 1.00 89.25 827 ILE A N 1
ATOM 6768 C CA . ILE A 1 827 ? -27.115 -20.896 27.419 1.00 89.25 827 ILE A CA 1
ATOM 6769 C C . ILE A 1 827 ? -27.069 -21.016 25.892 1.00 89.25 827 ILE A C 1
ATOM 6771 O O . ILE A 1 827 ? -27.479 -20.083 25.204 1.00 89.25 827 ILE A O 1
ATOM 6775 N N . SER A 1 828 ? -26.546 -22.118 25.345 1.00 89.38 828 SER A N 1
ATOM 6776 C CA . SER A 1 828 ? -26.311 -22.277 23.903 1.00 89.38 828 SER A CA 1
ATOM 6777 C C . SER A 1 828 ? -27.597 -22.178 23.085 1.00 89.38 828 SER A C 1
ATOM 6779 O O . SER A 1 828 ? -27.606 -21.509 22.055 1.00 89.38 828 SER A O 1
ATOM 6781 N N . GLU A 1 829 ? -28.703 -22.750 23.568 1.00 92.44 829 GLU A N 1
ATOM 6782 C CA . GLU A 1 829 ? -30.003 -22.659 22.890 1.00 92.44 829 GLU A CA 1
ATOM 6783 C C . GLU A 1 829 ? -30.541 -21.220 22.873 1.00 92.44 829 GLU A C 1
ATOM 6785 O O . GLU A 1 829 ? -30.927 -20.712 21.824 1.00 92.44 829 GLU A O 1
ATOM 6790 N N . LEU A 1 830 ? -30.476 -20.514 24.008 1.00 94.12 830 LEU A N 1
ATOM 6791 C CA . LEU A 1 830 ? -30.887 -19.108 24.098 1.00 94.12 830 LEU A CA 1
ATOM 6792 C C . LEU A 1 830 ? -30.006 -18.201 23.226 1.00 94.12 830 LEU A C 1
ATOM 6794 O O . LEU A 1 830 ? -30.500 -17.255 22.618 1.00 94.12 830 LEU A O 1
ATOM 6798 N N . LYS A 1 831 ? -28.706 -18.500 23.123 1.00 94.06 831 LYS A N 1
ATOM 6799 C CA . LYS A 1 831 ? -27.794 -17.801 22.207 1.00 94.06 831 LYS A CA 1
ATOM 6800 C C . LYS A 1 831 ? -28.168 -18.043 20.748 1.00 94.06 831 LYS A C 1
ATOM 6802 O O . LYS A 1 831 ? -28.216 -17.085 19.989 1.00 94.06 831 LYS A O 1
ATOM 6807 N N . SER A 1 832 ? -28.482 -19.283 20.378 1.00 94.25 832 SER A N 1
ATOM 6808 C CA . SER A 1 832 ? -28.927 -19.617 19.022 1.00 94.25 832 SER A CA 1
ATOM 6809 C C . SER A 1 832 ? -30.242 -18.914 18.662 1.00 94.25 832 SER A C 1
ATOM 6811 O O . SER A 1 832 ? -30.387 -18.425 17.544 1.00 94.25 832 SER A O 1
ATOM 6813 N N . GLN A 1 833 ? -31.165 -18.767 19.619 1.00 95.94 833 GLN A N 1
ATOM 6814 C CA . GLN A 1 833 ? -32.385 -17.975 19.428 1.00 95.94 833 GLN A CA 1
ATOM 6815 C C . GLN A 1 833 ? -32.080 -16.484 19.212 1.00 95.94 833 GLN A C 1
ATOM 6817 O O . GLN A 1 833 ? -32.650 -15.881 18.304 1.00 95.94 833 GLN A O 1
ATOM 6822 N N . ILE A 1 834 ? -31.160 -15.897 19.995 1.00 95.94 834 ILE A N 1
ATOM 6823 C CA . ILE A 1 834 ? -30.687 -14.521 19.757 1.00 95.94 834 ILE A CA 1
ATOM 6824 C C . ILE A 1 834 ? -30.088 -14.408 18.354 1.00 95.94 834 ILE A C 1
ATOM 6826 O O . ILE A 1 834 ? -30.457 -13.493 17.626 1.00 95.94 834 ILE A O 1
ATOM 6830 N N . ASP A 1 835 ? -29.208 -15.328 17.959 1.00 96.50 835 ASP A N 1
ATOM 6831 C CA . ASP A 1 835 ? -28.580 -15.304 16.636 1.00 96.50 835 ASP A CA 1
ATOM 6832 C C . ASP A 1 835 ? -29.620 -15.373 15.517 1.00 96.50 835 ASP A C 1
ATOM 6834 O O . ASP A 1 835 ? -29.564 -14.560 14.599 1.00 96.50 835 ASP A O 1
ATOM 6838 N N . HIS A 1 836 ? -30.625 -16.245 15.627 1.00 95.25 836 HIS A N 1
ATOM 6839 C CA . HIS A 1 836 ? -31.686 -16.344 14.626 1.00 95.25 836 HIS A CA 1
ATOM 6840 C C . HIS A 1 836 ? -32.493 -15.045 14.484 1.00 95.25 836 HIS A C 1
ATOM 6842 O O . HIS A 1 836 ? -32.730 -14.589 13.365 1.00 95.25 836 HIS A O 1
ATOM 6848 N N . LEU A 1 837 ? -32.868 -14.416 15.603 1.00 94.75 837 LEU A N 1
ATOM 6849 C CA . LEU A 1 837 ? -33.560 -13.122 15.591 1.00 94.75 837 LEU A CA 1
ATOM 6850 C C . LEU A 1 837 ? -32.671 -12.014 15.015 1.00 94.75 837 LEU A C 1
ATOM 6852 O O . LEU A 1 837 ? -33.136 -11.170 14.253 1.00 94.75 837 LEU A O 1
ATOM 6856 N N . VAL A 1 838 ? -31.376 -12.022 15.332 1.00 94.81 838 VAL A N 1
ATOM 6857 C CA . VAL A 1 838 ? -30.430 -11.048 14.779 1.00 94.81 838 VAL A CA 1
ATOM 6858 C C . VAL A 1 838 ? -30.235 -11.266 13.277 1.00 94.81 838 VAL A C 1
ATOM 6860 O O . VAL A 1 838 ? -30.202 -10.288 12.537 1.00 94.81 838 VAL A O 1
ATOM 6863 N N . TYR A 1 839 ? -30.180 -12.506 12.786 1.00 95.06 839 TYR A N 1
ATOM 6864 C CA . TYR A 1 839 ? -30.125 -12.784 11.347 1.00 95.06 839 TYR A CA 1
ATOM 6865 C C . TYR A 1 839 ? -31.339 -12.216 10.603 1.00 95.06 839 TYR A C 1
ATOM 6867 O O . TYR A 1 839 ? -31.174 -11.641 9.527 1.00 95.06 839 TYR A O 1
ATOM 6875 N N . GLN A 1 840 ? -32.532 -12.312 11.197 1.00 92.50 840 GLN A N 1
ATOM 6876 C CA . GLN A 1 840 ? -33.752 -11.716 10.647 1.00 92.50 840 GLN A CA 1
ATOM 6877 C C . GLN A 1 840 ? -33.687 -10.183 10.629 1.00 92.50 840 GLN A C 1
ATOM 6879 O O . GLN A 1 840 ? -34.046 -9.581 9.621 1.00 92.50 840 GLN A O 1
ATOM 6884 N N . LEU A 1 841 ? -33.158 -9.547 11.684 1.00 91.69 841 LEU A N 1
ATOM 6885 C CA . LEU A 1 841 ? -32.999 -8.085 11.733 1.00 91.69 841 LEU A CA 1
ATOM 6886 C C . LEU A 1 841 ? -32.117 -7.531 10.603 1.00 91.69 841 LEU A C 1
ATOM 6888 O O . LEU A 1 841 ? -32.342 -6.407 10.157 1.00 91.69 841 LEU A O 1
ATOM 6892 N N . TYR A 1 842 ? -31.124 -8.303 10.153 1.00 92.25 842 TYR A N 1
ATOM 6893 C CA . TYR A 1 842 ? -30.240 -7.950 9.035 1.00 92.25 842 TYR A CA 1
ATOM 6894 C C . TYR A 1 842 ? -30.704 -8.510 7.674 1.00 92.25 842 TYR A C 1
ATOM 6896 O O . TYR A 1 842 ? -29.977 -8.357 6.690 1.00 92.25 842 TYR A O 1
ATOM 6904 N N . ASP A 1 843 ? -31.881 -9.145 7.604 1.00 92.06 843 ASP A N 1
ATOM 6905 C CA . ASP A 1 843 ? -32.439 -9.777 6.395 1.00 92.06 843 ASP A CA 1
ATOM 6906 C C . ASP A 1 843 ? -31.458 -10.758 5.716 1.00 92.06 843 ASP A C 1
ATOM 6908 O O . ASP A 1 843 ? -31.218 -10.721 4.505 1.00 92.06 843 ASP A O 1
ATOM 6912 N N . LEU A 1 844 ? -30.805 -11.610 6.515 1.00 93.19 844 LEU A N 1
ATOM 6913 C CA . LEU A 1 844 ? -29.780 -12.537 6.029 1.00 93.19 844 LEU A CA 1
ATOM 6914 C C . LEU A 1 844 ? -30.383 -13.834 5.477 1.00 93.19 844 LEU A C 1
ATOM 6916 O O . LEU A 1 844 ? -31.240 -14.472 6.089 1.00 93.19 844 LEU A O 1
ATOM 6920 N N . THR A 1 845 ? -29.879 -14.249 4.317 1.00 93.88 845 THR A N 1
ATOM 6921 C CA . THR A 1 845 ? -30.207 -15.527 3.670 1.00 93.88 845 THR A CA 1
ATOM 6922 C C . THR A 1 845 ? -29.452 -16.683 4.320 1.00 93.88 845 THR A C 1
ATOM 6924 O O . THR A 1 845 ? -28.475 -16.489 5.045 1.00 93.88 845 THR A O 1
ATOM 6927 N N . LYS A 1 846 ? -29.874 -17.917 4.031 1.00 93.31 846 LYS A N 1
ATOM 6928 C CA . LYS A 1 846 ? -29.240 -19.115 4.588 1.00 93.31 846 LYS A CA 1
ATOM 6929 C C . LYS A 1 846 ? -27.767 -19.227 4.180 1.00 93.31 846 LYS A C 1
ATOM 6931 O O . LYS A 1 846 ? -26.926 -19.525 5.021 1.00 93.31 846 LYS A O 1
ATOM 6936 N N . GLU A 1 847 ? -27.453 -18.941 2.920 1.00 90.12 847 GLU A N 1
ATOM 6937 C CA . GLU A 1 847 ? -26.087 -18.973 2.396 1.00 90.12 847 GLU A CA 1
ATOM 6938 C C . GLU A 1 847 ? -25.185 -17.939 3.092 1.00 90.12 847 GLU A C 1
ATOM 6940 O O . GLU A 1 847 ? -24.020 -18.211 3.378 1.00 90.12 847 GLU A O 1
ATOM 6945 N N . GLU A 1 848 ? -25.716 -16.754 3.398 1.00 92.19 848 GLU A N 1
ATOM 6946 C CA . GLU A 1 848 ? -24.980 -15.699 4.105 1.00 92.19 848 GLU A CA 1
ATOM 6947 C C . GLU A 1 848 ? -24.753 -16.050 5.578 1.00 92.19 848 GLU A C 1
ATOM 6949 O O . GLU A 1 848 ? -23.676 -15.781 6.110 1.00 92.19 848 GLU A O 1
ATOM 6954 N N . ILE A 1 849 ? -25.730 -16.694 6.223 1.00 93.75 849 ILE A N 1
ATOM 6955 C CA . ILE A 1 849 ? -25.588 -17.217 7.588 1.00 93.75 849 ILE A CA 1
ATOM 6956 C C . ILE A 1 849 ? -24.481 -18.277 7.636 1.00 93.75 849 ILE A C 1
ATOM 6958 O O . ILE A 1 849 ? -23.607 -18.201 8.495 1.00 93.75 849 ILE A O 1
ATOM 6962 N N . GLU A 1 850 ? -24.445 -19.210 6.680 1.00 90.81 850 GLU A N 1
ATOM 6963 C CA . GLU A 1 850 ? -23.383 -20.226 6.600 1.00 90.81 850 GLU A CA 1
ATOM 6964 C C . GLU A 1 850 ? -21.987 -19.595 6.437 1.00 90.81 850 GLU A C 1
ATOM 6966 O O . GLU A 1 850 ? -21.017 -20.069 7.036 1.00 90.81 850 GLU A O 1
ATOM 6971 N N . ILE A 1 851 ? -21.873 -18.498 5.674 1.00 88.00 851 ILE A N 1
ATOM 6972 C CA . ILE A 1 851 ? -20.626 -17.724 5.542 1.00 88.00 851 ILE A CA 1
ATOM 6973 C C . ILE A 1 851 ? -20.218 -17.108 6.886 1.00 88.00 851 ILE A C 1
ATOM 6975 O O . ILE A 1 851 ? -19.045 -17.181 7.257 1.00 88.00 851 ILE A O 1
ATOM 6979 N N . ILE A 1 852 ? -21.167 -16.510 7.613 1.00 92.06 852 ILE A N 1
ATOM 6980 C CA . ILE A 1 852 ? -20.925 -15.913 8.933 1.00 92.06 852 ILE A CA 1
ATOM 6981 C C . ILE A 1 852 ? -20.442 -16.975 9.918 1.00 92.06 852 ILE A C 1
ATOM 6983 O O . ILE A 1 852 ? -19.409 -16.786 10.555 1.00 92.06 852 ILE A O 1
ATOM 6987 N N . GLU A 1 853 ? -21.158 -18.093 10.026 1.00 91.19 853 GLU A N 1
ATOM 6988 C CA . GLU A 1 853 ? -20.850 -19.156 10.986 1.00 91.19 853 GLU A CA 1
ATOM 6989 C C . GLU A 1 853 ? -19.518 -19.846 10.677 1.00 91.19 853 GLU A C 1
ATOM 6991 O O . GLU A 1 853 ? -18.766 -20.159 11.596 1.00 91.19 853 GLU A O 1
ATOM 6996 N N . SER A 1 854 ? -19.173 -20.006 9.397 1.00 85.56 854 SER A N 1
ATOM 6997 C CA . SER A 1 854 ? -17.884 -20.582 8.984 1.00 85.56 854 SER A CA 1
ATOM 6998 C C . SER A 1 854 ? -16.684 -19.669 9.270 1.00 85.56 854 SER A C 1
ATOM 7000 O O . SER A 1 854 ? -15.549 -20.145 9.322 1.00 85.56 854 SER A O 1
ATOM 7002 N N . ALA A 1 855 ? -16.907 -18.359 9.410 1.00 81.62 855 ALA A N 1
ATOM 7003 C CA . ALA A 1 855 ? -15.852 -17.369 9.625 1.00 81.62 855 ALA A CA 1
ATOM 7004 C C . ALA A 1 855 ? -15.500 -17.138 11.111 1.00 81.62 855 ALA A C 1
ATOM 7006 O O . ALA A 1 855 ? -14.516 -16.444 11.400 1.00 81.62 855 ALA A O 1
ATOM 7007 N N . LEU A 1 856 ? -16.307 -17.661 12.042 1.00 84.62 856 LEU A N 1
ATOM 7008 C CA . LEU A 1 856 ? -16.231 -17.422 13.492 1.00 84.62 856 LEU A CA 1
ATOM 7009 C C . LEU A 1 856 ? -15.515 -18.520 14.269 1.00 84.62 856 LEU A C 1
ATOM 7011 O O . LEU A 1 856 ? -14.899 -18.141 15.308 1.00 84.62 856 LEU A O 1
#

Mean predicted aligned error: 17.56 Å

Radius of gyration: 39.29 Å; Cα contacts (8 Å, |Δi|>4): 1250; chains: 1; bounding box: 91×124×104 Å

Solvent-accessible surface area (backbone atoms only — not comparable to full-atom values): 48411 Å² total; per-residue (Å²): 128,62,61,85,97,39,78,66,80,37,77,40,77,92,75,31,36,34,38,40,72,44,55,94,73,58,85,39,76,72,48,48,58,50,48,54,52,52,49,53,54,40,44,73,73,68,29,49,78,48,77,42,48,47,65,44,58,76,74,39,42,71,59,55,52,46,52,53,49,51,51,50,52,38,54,75,71,60,77,76,78,81,88,79,90,86,90,85,94,86,85,86,90,86,81,87,80,85,88,76,92,73,84,78,77,84,79,64,101,84,71,75,85,49,70,64,58,52,35,76,31,49,30,91,91,43,87,29,38,49,65,57,50,36,53,53,63,48,61,40,32,39,36,18,66,45,34,44,66,27,60,69,61,47,39,50,53,39,50,52,52,24,50,31,48,74,53,64,39,47,44,36,97,86,65,49,63,76,73,68,61,47,49,44,69,57,94,77,37,76,45,47,23,38,82,88,65,50,76,70,70,90,39,86,90,37,70,66,44,36,47,50,34,49,29,54,29,53,53,49,50,45,38,54,75,55,19,45,35,30,21,18,65,47,61,63,31,34,51,41,20,49,48,48,51,48,53,65,45,54,77,31,62,44,65,81,46,103,87,41,66,64,83,82,76,63,60,71,65,41,42,36,70,18,33,65,89,34,54,96,62,65,82,81,57,78,40,53,69,35,42,76,72,43,98,54,52,66,66,60,49,51,50,42,52,55,50,40,50,68,42,90,46,74,62,60,32,53,52,32,51,51,51,52,51,51,52,49,49,53,50,54,52,39,46,57,60,65,32,70,68,48,44,49,42,53,49,50,50,48,53,49,46,50,72,73,66,56,79,72,95,64,87,72,51,76,69,54,48,54,53,48,52,54,49,53,52,52,48,51,54,51,38,54,53,52,48,49,53,52,48,54,61,73,69,35,74,77,58,76,46,38,28,51,63,74,73,67,40,60,86,31,35,48,93,72,52,50,70,53,38,26,45,30,38,41,44,56,56,61,90,44,52,42,75,78,56,84,85,54,71,78,58,47,56,72,76,37,84,42,57,35,96,74,28,47,51,36,57,57,52,55,59,48,46,60,69,46,35,16,84,70,13,41,37,40,38,46,42,65,49,64,47,36,69,38,78,49,20,41,45,43,42,61,60,53,56,65,34,17,54,57,37,37,38,37,30,58,68,36,77,83,43,98,90,44,96,57,50,35,27,41,45,34,34,30,51,41,79,62,55,72,51,28,35,37,34,77,46,74,68,56,85,72,49,79,64,48,71,74,70,51,79,69,76,60,43,80,40,56,44,71,56,50,75,46,92,44,55,51,81,94,41,53,71,59,46,54,50,49,52,56,46,53,75,55,31,46,39,45,65,73,38,87,60,49,48,79,46,70,30,42,38,55,86,48,60,83,72,34,54,45,52,62,92,42,72,83,54,79,39,97,48,38,37,52,42,43,49,35,89,36,44,32,63,62,36,68,59,88,71,62,40,22,32,55,61,39,48,55,52,43,82,48,62,85,49,87,84,64,85,42,52,52,71,64,30,54,52,51,32,41,71,77,39,50,65,61,38,54,56,41,55,77,42,40,73,62,36,42,52,54,43,57,74,77,50,77,66,58,47,46,52,82,31,35,71,43,55,43,86,93,54,49,71,61,37,76,37,64,30,38,37,32,23,32,62,32,81,63,82,35,48,20,72,39,80,82,39,48,43,41,34,55,60,16,36,38,38,39,57,82,86,58,60,66,44,31,50,51,39,47,67,70,20,62,69,46,51,40,55,38,74,75,72,54,51,60,48,99,86,66,25,39,43,57,43,70,79,45,59,29,65,41,71,44,44,53,52,70,82,76,49,91,56,60,66,41,28,50,52,43,51,51,53,40,52,47,57,70,71,71,48,92,64,85,52,64,67,62,48,51,52,42,33,54,54,51,37,56,57,59,71,57,51,73,71,51,48,53,50,48,64,74,73,107

Nearest PDB structures (foldseek):
  7qw7-assembly1_A  TM=6.021E-01  e=1.980E-20  Geobacillus stearothermophilus
  7qw6-assembly1_A  TM=5.286E-01  e=9.127E-22  Geobacillus stearothermophilus
  1aqj-assembly2_A  TM=5.653E-01  e=1.236E-12  Thermus aquaticus
  2adm-assembly2_B  TM=5.387E-01  e=6.348E-13  Thermus aquaticus
  1aqi-assembly2_B  TM=5.510E-01  e=1.175E-12  Thermus aquaticus